Protein AF-0000000067881157 (afdb_homodimer)

Foldseek 3Di:
DPDLFLLVLQQVQQVVLVDQDQLRAAHDPVVLPDLQPPPPQAADADPVQAGEAEEDEDPVDDPVLVVLLVQLQLLLVAFFRYHYDHDDPDQWHEYEYQDRTAHWHAGTPTGYTYGHQNPVRQSHSLSSNQRVLRHRRDAALQQAPCNVVWKDFDVVFADPVCVSSRHHGYHDPVPDDRDQAAQRYDWQCPRGPDPPHGRMATDPDRPDTGHHNAHGAQVSSVVSCVVSVTPAAEGEAEEQKDKDWAPPPQAWHAAFDKHKYKQAYRWAKKKKFWPWAAWDDDVVQPAWWKWKFQFSHPPGHTQGHTDHHGDGDFITMHPIRIMMMITGHHRDDTHRTTMMIMHHAHEEHEAEDPWDKDWDDQALRFKYKYKYFYPPAWKKKKKWAWFWADADDPLPAWWKWKFQDRDPPGDTDDIGSHIDHIDIDIHPGGMMMIIIGGHSVDNTRGTMMIMGID/DPDLFLLVLQQVLQVVLVDQDQLRAAHDCVCQPDLQPPPPQAADADPVQAGEAEEDEDPVDDPVLVVLLVQLQLLLVAFFRYHYDHDDPDQWHEYEYQDRTAHWHAGTPTGYTYGHQNPVRQSHSLSSNQRVLRHRRDAALQQAPCNVVWKDFDVVFAPPVCVSSRHHGYHDPVPDDRDQAAQRYDWQCPRGPDPPHGRMATDPDRPDTGHHNAHGAQVSSVVSCVVSVTPAAEGEAEEQKDKDWAPPPQAWHAAFDKHKYKQAYRWAKKKKFWPWAAWDDDVVQPAWWKWKFQFSHPPGHTQGHTDHHGDGDFITMHPIRIMMMITGHHHDDTDRTTMMIMHHAHEEHEAEDPWDKDWDDQALRFKYKYKYFYPPAWKKKKKWAWAWADADDPLPAWWKWKFQDRDPPGDTDDIGSHIDHIDIDIHPGGMMMIIIGGHSVDNTRGTMMIMGID

Radius of gyration: 30.3 Å; Cα contacts (8 Å, |Δi|>4): 2337; chains: 2; bounding box: 83×86×70 Å

Nearest PDB structures (foldseek):
  3vtg-assembly1_A  TM=9.617E-01  e=2.682E-22  Oryzias latipes
  3lqb-assembly1_A  TM=9.645E-01  e=6.858E-22  Danio rerio
  3lq0-assembly1_A  TM=8.614E-01  e=5.941E-17  Astacus astacus
  4gwm-assembly1_B  TM=4.604E-01  e=3.481E-22  Homo sapiens
  4gwm-assembly1_A  TM=4.601E-01  e=3.639E-21  Homo sapiens

Organism: Xenopus laevis (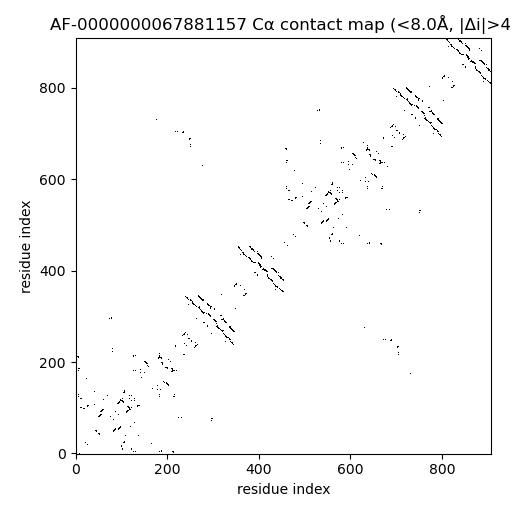NCBI:txid8355)

Structure (mmCIF, N/CA/C/O backbone):
data_AF-0000000067881157-model_v1
#
loop_
_entity.id
_entity.type
_entity.pdbx_description
1 polymer Metalloendopeptidase
#
loop_
_atom_site.group_PDB
_atom_site.id
_atom_site.type_symbol
_atom_site.label_atom_id
_atom_site.label_alt_id
_atom_site.label_comp_id
_atom_site.label_asym_id
_atom_site.label_entity_id
_atom_site.label_seq_id
_atom_site.pdbx_PDB_ins_code
_atom_site.Cartn_x
_atom_site.Cartn_y
_atom_site.Cartn_z
_atom_site.occupancy
_atom_site.B_iso_or_equiv
_atom_site.auth_seq_id
_atom_site.auth_comp_id
_atom_site.auth_asym_id
_atom_site.auth_atom_id
_atom_site.pdbx_PDB_model_num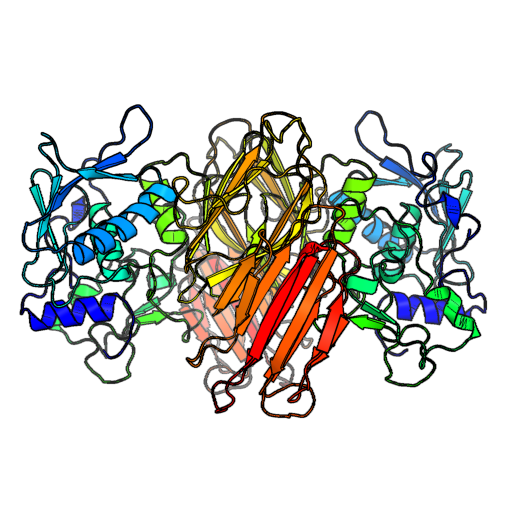
ATOM 1 N N . MET A 1 1 ? 13.344 -30.797 4.898 1 43.41 1 MET A N 1
ATOM 2 C CA . MET A 1 1 ? 12.625 -31.312 3.734 1 43.41 1 MET A CA 1
ATOM 3 C C . MET A 1 1 ? 11.117 -31.312 3.979 1 43.41 1 MET A C 1
ATOM 5 O O . MET A 1 1 ? 10.336 -31.594 3.068 1 43.41 1 MET A O 1
ATOM 9 N N . ASN A 1 2 ? 10.766 -31.031 5.242 1 45.62 2 ASN A N 1
ATOM 10 C CA . ASN A 1 2 ? 9.352 -31.078 5.621 1 45.62 2 ASN A CA 1
ATOM 11 C C . ASN A 1 2 ? 8.656 -29.75 5.363 1 45.62 2 ASN A C 1
ATOM 13 O O . ASN A 1 2 ? 7.555 -29.516 5.871 1 45.62 2 ASN A O 1
ATOM 17 N N . SER A 1 3 ? 9.336 -28.969 4.527 1 65.56 3 SER A N 1
ATOM 18 C CA . SER A 1 3 ? 8.727 -27.672 4.258 1 65.56 3 SER A CA 1
ATOM 19 C C . SER A 1 3 ? 7.609 -27.797 3.223 1 65.56 3 SER A C 1
ATOM 21 O O . SER A 1 3 ? 7.625 -28.703 2.391 1 65.56 3 SER A O 1
ATOM 23 N N . ASN A 1 4 ? 6.508 -27.156 3.471 1 80.19 4 ASN A N 1
ATOM 24 C CA . ASN A 1 4 ? 5.32 -27.234 2.629 1 80.19 4 ASN A CA 1
ATOM 25 C C . ASN A 1 4 ? 5.391 -26.266 1.451 1 80.19 4 ASN A C 1
ATOM 27 O O . ASN A 1 4 ? 4.398 -26.062 0.755 1 80.19 4 ASN A O 1
ATOM 31 N N . ASP A 1 5 ? 6.656 -25.859 1.175 1 86.25 5 ASP A N 1
ATOM 32 C CA . ASP A 1 5 ? 6.781 -25 -0.003 1 86.25 5 ASP A CA 1
ATOM 33 C C . ASP A 1 5 ? 6.781 -25.828 -1.285 1 86.25 5 ASP A C 1
ATOM 35 O O . ASP A 1 5 ? 7.059 -27.031 -1.253 1 86.25 5 ASP A O 1
ATOM 39 N N . VAL A 1 6 ? 6.52 -25.219 -2.402 1 91.94 6 VAL A N 1
ATOM 40 C CA . VAL A 1 6 ? 6.25 -25.906 -3.664 1 91.94 6 VAL A CA 1
ATOM 41 C C . VAL A 1 6 ? 7.5 -26.656 -4.121 1 91.94 6 VAL A C 1
ATOM 43 O O . VAL A 1 6 ? 7.418 -27.797 -4.562 1 91.94 6 VAL A O 1
ATOM 46 N N . PHE A 1 7 ? 8.641 -26.109 -3.994 1 92.38 7 PHE A N 1
ATOM 47 C CA . PHE A 1 7 ? 9.836 -26.766 -4.516 1 92.38 7 PHE A CA 1
ATOM 48 C C . PHE A 1 7 ? 10.195 -27.984 -3.676 1 92.38 7 PHE A C 1
ATOM 50 O O . PHE A 1 7 ? 10.656 -28.984 -4.207 1 92.38 7 PHE A O 1
ATOM 57 N N . SER A 1 8 ? 10 -27.828 -2.414 1 89.5 8 SER A N 1
ATOM 58 C CA . SER A 1 8 ? 10.234 -29 -1.569 1 89.5 8 SER A CA 1
ATOM 59 C C . SER A 1 8 ? 9.359 -30.172 -1.996 1 89.5 8 SER A C 1
ATOM 61 O O . SER A 1 8 ? 9.805 -31.328 -1.987 1 89.5 8 SER A O 1
ATOM 63 N N . LYS A 1 9 ? 8.164 -29.906 -2.334 1 91.88 9 LYS A N 1
ATOM 64 C CA . LYS A 1 9 ? 7.266 -30.938 -2.822 1 91.88 9 LYS A CA 1
ATOM 65 C C . LYS A 1 9 ? 7.77 -31.531 -4.137 1 91.88 9 LYS A C 1
ATOM 67 O O . LYS A 1 9 ? 7.758 -32.75 -4.32 1 91.88 9 LYS A O 1
ATOM 72 N N . ILE A 1 10 ? 8.18 -30.688 -4.996 1 93.88 10 ILE A N 1
ATOM 73 C CA . ILE A 1 10 ? 8.695 -31.094 -6.297 1 93.88 10 ILE A CA 1
ATOM 74 C C . ILE A 1 10 ? 9.945 -31.953 -6.105 1 93.88 10 ILE A C 1
ATOM 76 O O . ILE A 1 10 ? 10.078 -33.031 -6.723 1 93.88 10 ILE A O 1
ATOM 80 N N . LEU A 1 11 ? 10.812 -31.469 -5.273 1 91.25 11 LEU A N 1
ATOM 81 C CA . LEU A 1 11 ? 12.055 -32.188 -5.012 1 91.25 11 LEU A CA 1
ATOM 82 C C . LEU A 1 11 ? 11.773 -33.562 -4.461 1 91.25 11 LEU A C 1
ATOM 84 O O . LEU A 1 11 ? 12.406 -34.562 -4.875 1 91.25 11 LEU A O 1
ATOM 88 N N . ARG A 1 12 ? 10.859 -33.656 -3.568 1 89.81 12 ARG A N 1
ATOM 89 C CA . ARG A 1 12 ? 10.484 -34.969 -3.01 1 89.81 12 ARG A CA 1
ATOM 90 C C . ARG A 1 12 ? 9.938 -35.875 -4.094 1 89.81 12 ARG A C 1
ATOM 92 O O . ARG A 1 12 ? 10.312 -37.062 -4.164 1 89.81 12 ARG A O 1
ATOM 99 N N . ALA A 1 13 ? 9.055 -35.344 -4.859 1 91.62 13 ALA A N 1
ATOM 100 C CA . ALA A 1 13 ? 8.461 -36.125 -5.945 1 91.62 13 ALA A CA 1
ATOM 101 C C . ALA A 1 13 ? 9.539 -36.625 -6.902 1 91.62 13 ALA A C 1
ATOM 103 O O . ALA A 1 13 ? 9.5 -37.781 -7.336 1 91.62 13 ALA A O 1
ATOM 104 N N . ASN A 1 14 ? 10.484 -35.781 -7.227 1 92.12 14 ASN A N 1
ATOM 105 C CA . ASN A 1 14 ? 11.492 -36.125 -8.219 1 92.12 14 ASN A CA 1
ATOM 106 C C . ASN A 1 14 ? 12.555 -37.031 -7.641 1 92.12 14 ASN A C 1
ATOM 108 O O . ASN A 1 14 ? 13.133 -37.844 -8.359 1 92.12 14 ASN A O 1
ATOM 112 N N . LEU A 1 15 ? 12.82 -36.938 -6.414 1 86.19 15 LEU A N 1
ATOM 113 C CA . LEU A 1 15 ? 13.734 -37.875 -5.766 1 86.19 15 LEU A CA 1
ATOM 114 C C . LEU A 1 15 ? 13.133 -39.25 -5.719 1 86.19 15 LEU A C 1
ATOM 116 O O . LEU A 1 15 ? 13.836 -40.25 -5.934 1 86.19 15 LEU A O 1
ATOM 120 N N . GLU A 1 16 ? 11.938 -39.344 -5.449 1 84.88 16 GLU A N 1
ATOM 121 C CA . GLU A 1 16 ? 11.242 -40.625 -5.375 1 84.88 16 GLU A CA 1
ATOM 122 C C . GLU A 1 16 ? 11.156 -41.281 -6.746 1 84.88 16 GLU A C 1
ATOM 124 O O . GLU A 1 16 ? 11.156 -42.5 -6.852 1 84.88 16 GLU A O 1
ATOM 129 N N . SER A 1 17 ? 11.164 -40.5 -7.719 1 82 17 SER A N 1
ATOM 130 C CA . SER A 1 17 ? 11.047 -41.031 -9.078 1 82 17 SER A CA 1
ATOM 131 C C . SER A 1 17 ? 12.414 -41.406 -9.625 1 82 17 SER A C 1
ATOM 133 O O . SER A 1 17 ? 12.508 -42.062 -10.672 1 82 17 SER A O 1
ATOM 135 N N . GLY A 1 18 ? 13.484 -41.094 -8.875 1 75.62 18 GLY A N 1
ATOM 136 C CA . GLY A 1 18 ? 14.836 -41.531 -9.18 1 75.62 18 GLY A CA 1
ATOM 137 C C . GLY A 1 18 ? 15.523 -40.688 -10.227 1 75.62 18 GLY A C 1
ATOM 138 O O . GLY A 1 18 ? 16.594 -41.031 -10.719 1 75.62 18 GLY A O 1
ATOM 139 N N . GLU A 1 19 ? 14.992 -39.625 -10.727 1 70.75 19 GLU A N 1
ATOM 140 C CA . GLU A 1 19 ? 15.617 -38.781 -11.734 1 70.75 19 GLU A CA 1
ATOM 141 C C . GLU A 1 19 ? 15.773 -37.344 -11.234 1 70.75 19 GLU A C 1
ATOM 143 O O . GLU A 1 19 ? 14.789 -36.625 -11.094 1 70.75 19 GLU A O 1
ATOM 148 N N . LEU A 1 20 ? 16.969 -37.062 -10.766 1 70.38 20 LEU A N 1
ATOM 149 C CA . LEU A 1 20 ? 17.219 -35.656 -10.391 1 70.38 20 LEU A CA 1
ATOM 150 C C . LEU A 1 20 ? 17.75 -34.875 -11.578 1 70.38 20 LEU A C 1
ATOM 152 O O . LEU A 1 20 ? 18.828 -35.156 -12.094 1 70.38 20 LEU A O 1
ATOM 156 N N . ARG A 1 21 ? 17 -34 -11.969 1 83.56 21 ARG A N 1
ATOM 157 C CA . ARG A 1 21 ? 17.297 -33.188 -13.133 1 83.56 21 ARG A CA 1
ATOM 158 C C . ARG A 1 21 ? 18.062 -31.922 -12.742 1 83.56 21 ARG A C 1
ATOM 160 O O . ARG A 1 21 ? 18.328 -31.703 -11.555 1 83.56 21 ARG A O 1
ATOM 167 N N . TYR A 1 22 ? 18.391 -31.188 -13.789 1 85.06 22 TYR A N 1
ATOM 168 C CA . TYR A 1 22 ? 19.094 -29.938 -13.555 1 85.06 22 TYR A CA 1
ATOM 169 C C . TYR A 1 22 ? 18.281 -29.031 -12.633 1 85.06 22 TYR A C 1
ATOM 171 O O . TYR A 1 22 ? 17.078 -28.828 -12.836 1 85.06 22 TYR A O 1
ATOM 179 N N . GLN A 1 23 ? 18.891 -28.578 -11.594 1 89.19 23 GLN A N 1
ATOM 180 C CA . GLN A 1 23 ? 18.297 -27.719 -10.578 1 89.19 23 GLN A CA 1
ATOM 181 C C . GLN A 1 23 ? 17.031 -28.344 -9.992 1 89.19 23 GLN A C 1
ATOM 183 O O . GLN A 1 23 ? 16.125 -27.641 -9.531 1 89.19 23 GLN A O 1
ATOM 188 N N . GLY A 1 24 ? 16.938 -29.641 -10.125 1 89 24 GLY A N 1
ATOM 189 C CA . GLY A 1 24 ? 15.906 -30.406 -9.43 1 89 24 GLY A CA 1
ATOM 190 C C . GLY A 1 24 ? 14.703 -30.719 -10.297 1 89 24 GLY A C 1
ATOM 191 O O . GLY A 1 24 ? 14 -31.703 -10.07 1 89 24 GLY A O 1
ATOM 192 N N . ASP A 1 25 ? 14.406 -29.797 -11.336 1 92.94 25 ASP A N 1
ATOM 193 C CA . ASP A 1 25 ? 13.164 -30.047 -12.07 1 92.94 25 ASP A CA 1
ATOM 194 C C . ASP A 1 25 ? 13.242 -29.484 -13.484 1 92.94 25 ASP A C 1
ATOM 196 O O . ASP A 1 25 ? 12.219 -29.328 -14.148 1 92.94 25 ASP A O 1
ATOM 200 N N . ILE A 1 26 ? 14.43 -29.188 -13.984 1 90.56 26 ILE A N 1
ATOM 201 C CA . ILE A 1 26 ? 14.562 -28.609 -15.32 1 90.56 26 ILE A CA 1
ATOM 202 C C . ILE A 1 26 ? 15.102 -29.672 -16.281 1 90.56 26 ILE A C 1
ATOM 204 O O . ILE A 1 26 ? 16.141 -30.266 -16.031 1 90.56 26 ILE A O 1
ATOM 208 N N . GLU A 1 27 ? 14.461 -30.031 -17.344 1 82.44 27 GLU A N 1
ATOM 209 C CA . GLU A 1 27 ? 14.82 -31.078 -18.297 1 82.44 27 GLU A CA 1
ATOM 210 C C . GLU A 1 27 ? 15.977 -30.656 -19.188 1 82.44 27 GLU A C 1
ATOM 212 O O . GLU A 1 27 ? 16.922 -31.422 -19.406 1 82.44 27 GLU A O 1
ATOM 217 N N . ASN A 1 28 ? 15.969 -29.672 -20.078 1 63.19 28 ASN A N 1
ATOM 218 C CA . ASN A 1 28 ? 16.922 -29.328 -21.125 1 63.19 28 ASN A CA 1
ATOM 219 C C . ASN A 1 28 ? 18 -28.375 -20.609 1 63.19 28 ASN A C 1
ATOM 221 O O . ASN A 1 28 ? 17.688 -27.266 -20.188 1 63.19 28 ASN A O 1
ATOM 225 N N . VAL A 1 29 ? 19.047 -28.922 -19.922 1 54.75 29 VAL A N 1
ATOM 226 C CA . VAL A 1 29 ? 20.188 -28.172 -19.391 1 54.75 29 VAL A CA 1
ATOM 227 C C . VAL A 1 29 ? 20.953 -27.531 -20.547 1 54.75 29 VAL A C 1
ATOM 229 O O . VAL A 1 29 ? 21.984 -26.891 -20.344 1 54.75 29 VAL A O 1
ATOM 232 N N . ARG A 1 30 ? 20.906 -27.938 -21.719 1 48.09 30 ARG A N 1
ATOM 233 C CA . ARG A 1 30 ? 21.922 -27.344 -22.578 1 48.09 30 ARG A CA 1
ATOM 234 C C . ARG A 1 30 ? 21.859 -25.828 -22.531 1 48.09 30 ARG A C 1
ATOM 236 O O . ARG A 1 30 ? 22.609 -25.156 -23.234 1 48.09 30 ARG A O 1
ATOM 243 N N . MET A 1 31 ? 20.875 -25.391 -22.016 1 41.53 31 MET A N 1
ATOM 244 C CA . MET A 1 31 ? 20.734 -23.938 -22.156 1 41.53 31 MET A CA 1
ATOM 245 C C . MET A 1 31 ? 21.531 -23.219 -21.062 1 41.53 31 MET A C 1
ATOM 247 O O . MET A 1 31 ? 21.031 -22.281 -20.453 1 41.53 31 MET A O 1
ATOM 251 N N . LYS A 1 32 ? 22.406 -23.891 -20.516 1 46.62 32 LYS A N 1
ATOM 252 C CA . LYS A 1 32 ? 23.234 -23.031 -19.672 1 46.62 32 LYS A CA 1
ATOM 253 C C . LYS A 1 32 ? 23.312 -21.625 -20.234 1 46.62 32 LYS A C 1
ATOM 255 O O . LYS A 1 32 ? 23.219 -20.641 -19.484 1 46.62 32 LYS A O 1
ATOM 260 N N . ASP A 1 33 ? 23.922 -21.547 -21.297 1 44.66 33 ASP A N 1
ATOM 261 C CA . ASP A 1 33 ? 24.312 -20.281 -21.906 1 44.66 33 ASP A CA 1
ATOM 262 C C . ASP A 1 33 ? 23.109 -19.609 -22.578 1 44.66 33 ASP A C 1
ATOM 264 O O . ASP A 1 33 ? 23.172 -18.438 -22.953 1 44.66 33 ASP A O 1
ATOM 268 N N . ARG A 1 34 ? 22.156 -20.359 -23.156 1 41.03 34 ARG A N 1
ATOM 269 C CA . ARG A 1 34 ? 21.281 -19.812 -24.188 1 41.03 34 ARG A CA 1
ATOM 270 C C . ARG A 1 34 ? 19.938 -19.375 -23.578 1 41.03 34 ARG A C 1
ATOM 272 O O . ARG A 1 34 ? 19.109 -18.781 -24.281 1 41.03 34 ARG A O 1
ATOM 279 N N . ALA A 1 35 ? 19.469 -20.156 -22.719 1 41.84 35 ALA A N 1
ATOM 280 C CA . ALA A 1 35 ? 18.062 -19.953 -22.438 1 41.84 35 ALA A CA 1
ATOM 281 C C . ALA A 1 35 ? 17.75 -18.5 -22.141 1 41.84 35 ALA A C 1
ATOM 283 O O . ALA A 1 35 ? 16.719 -17.969 -22.594 1 41.84 35 ALA A O 1
ATOM 284 N N . PHE A 1 36 ? 18.469 -17.984 -21.109 1 46.53 36 PHE A N 1
ATOM 285 C CA . PHE A 1 36 ? 18.078 -16.609 -20.766 1 46.53 36 PHE A CA 1
ATOM 286 C C . PHE A 1 36 ? 18.5 -15.641 -21.859 1 46.53 36 PHE A C 1
ATOM 288 O O . PHE A 1 36 ? 17.938 -14.539 -21.969 1 46.53 36 PHE A O 1
ATOM 295 N N . THR A 1 37 ? 19.594 -16.172 -22.609 1 45.94 37 THR A N 1
ATOM 296 C CA . THR A 1 37 ? 20.016 -15.266 -23.672 1 45.94 37 THR A CA 1
ATOM 297 C C . THR A 1 37 ? 19.422 -15.68 -25.016 1 45.94 37 THR 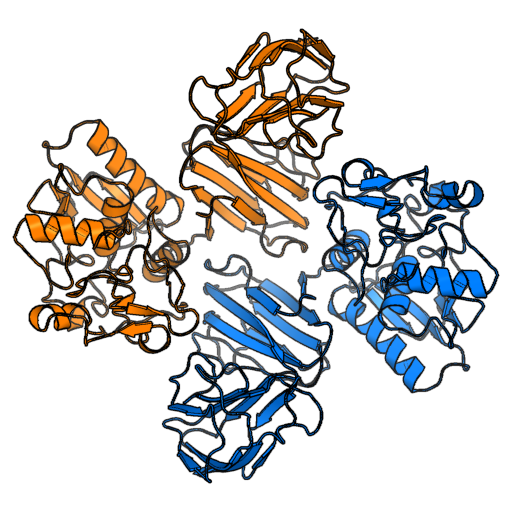A C 1
ATOM 299 O O . THR A 1 37 ? 19.844 -15.195 -26.062 1 45.94 37 THR A O 1
ATOM 302 N N . CYS A 1 38 ? 18.641 -16.734 -25 1 54.47 38 CYS A N 1
ATOM 303 C CA . CYS A 1 38 ? 18.172 -17.156 -26.312 1 54.47 38 CYS A CA 1
ATOM 304 C C . CYS A 1 38 ? 17.156 -16.156 -26.859 1 54.47 38 CYS A C 1
ATOM 306 O O . CYS A 1 38 ? 16.141 -15.883 -26.219 1 54.47 38 CYS A O 1
ATOM 308 N N . GLN A 1 39 ? 17.484 -15.32 -27.703 1 54.25 39 GLN A N 1
ATOM 309 C CA . GLN A 1 39 ? 16.609 -14.359 -28.359 1 54.25 39 GLN A CA 1
ATOM 310 C C . GLN A 1 39 ? 15.383 -15.047 -28.953 1 54.25 39 GLN A C 1
ATOM 312 O O . GLN A 1 39 ? 14.289 -14.469 -29 1 54.25 39 GLN A O 1
ATOM 317 N N . ASN A 1 40 ? 15.477 -16.469 -29.297 1 66.38 40 ASN A N 1
ATOM 318 C CA . ASN A 1 40 ? 14.375 -17.109 -30 1 66.38 40 ASN A CA 1
ATOM 319 C C . ASN A 1 40 ? 13.758 -18.234 -29.156 1 66.38 40 ASN A C 1
ATOM 321 O O . ASN A 1 40 ? 13.156 -19.156 -29.703 1 66.38 40 ASN A O 1
ATOM 325 N N . CYS A 1 41 ? 13.883 -18.094 -27.875 1 84.5 41 CYS A N 1
ATOM 326 C CA . CYS A 1 41 ? 13.398 -19.203 -27.078 1 84.5 41 CYS A CA 1
ATOM 327 C C . CYS A 1 41 ? 12.156 -18.812 -26.281 1 84.5 41 CYS A C 1
ATOM 329 O O . CYS A 1 41 ? 11.789 -19.5 -25.328 1 84.5 41 CYS A O 1
ATOM 331 N N . LEU A 1 42 ? 11.547 -17.781 -26.672 1 91.69 42 LEU A N 1
ATOM 332 C CA . LEU A 1 42 ? 10.281 -17.391 -26.062 1 91.69 42 LEU A CA 1
ATOM 333 C C . LEU A 1 42 ? 9.109 -17.703 -26.984 1 91.69 42 LEU A C 1
ATOM 335 O O . LEU A 1 42 ? 9.289 -17.828 -28.188 1 91.69 42 LEU A O 1
ATOM 339 N N . TRP A 1 43 ? 8.031 -17.922 -26.406 1 95 43 TRP A N 1
ATOM 340 C CA . TRP A 1 43 ? 6.812 -18.109 -27.188 1 95 43 TRP A CA 1
ATOM 341 C C . TRP A 1 43 ? 6.43 -16.828 -27.906 1 95 43 TRP A C 1
ATOM 343 O O . TRP A 1 43 ? 6.582 -15.727 -27.359 1 95 43 TRP A O 1
ATOM 353 N N . SER A 1 44 ? 5.977 -16.938 -29.062 1 91.12 44 SER A N 1
ATOM 354 C CA . SER A 1 44 ? 5.738 -15.773 -29.906 1 91.12 44 SER A CA 1
ATOM 355 C C . SER A 1 44 ? 4.441 -15.062 -29.531 1 91.12 44 SER A C 1
ATOM 357 O O . SER A 1 44 ? 3.453 -15.719 -29.188 1 91.12 44 SER A O 1
ATOM 359 N N . LYS A 1 45 ? 4.488 -13.859 -29.609 1 91 45 LYS A N 1
ATOM 360 C CA . LYS A 1 45 ? 3.309 -13.023 -29.391 1 91 45 LYS A CA 1
ATOM 361 C C . LYS A 1 45 ? 2.529 -12.812 -30.688 1 91 45 LYS A C 1
ATOM 363 O O . LYS A 1 45 ? 3.113 -12.492 -31.719 1 91 45 LYS A O 1
ATOM 368 N N . SER A 1 46 ? 1.295 -12.945 -30.609 1 91.62 46 SER A N 1
ATOM 369 C CA . SER A 1 46 ? 0.44 -12.773 -31.781 1 91.62 46 SER A CA 1
ATOM 370 C C . SER A 1 46 ? 0.218 -11.297 -32.094 1 91.62 46 SER A C 1
ATOM 372 O O . SER A 1 46 ? 0.627 -10.43 -31.328 1 91.62 46 SER A O 1
ATOM 374 N N . GLN A 1 47 ? -0.461 -11.047 -33.25 1 90.25 47 GLN A N 1
ATOM 375 C CA . GLN A 1 47 ? -0.733 -9.68 -33.688 1 90.25 47 GLN A CA 1
ATOM 376 C C . GLN A 1 47 ? -1.706 -8.984 -32.719 1 90.25 47 GLN A C 1
ATOM 378 O O . GLN A 1 47 ? -1.653 -7.766 -32.562 1 90.25 47 GLN A O 1
ATOM 383 N N . ASN A 1 48 ? -2.492 -9.789 -32.094 1 92.25 48 ASN A N 1
ATOM 384 C CA . ASN A 1 48 ? -3.479 -9.211 -31.188 1 92.25 48 ASN A CA 1
ATOM 385 C C . ASN A 1 48 ? -2.898 -9 -29.797 1 92.25 48 ASN A C 1
ATOM 387 O O . ASN A 1 48 ? -3.619 -8.617 -28.875 1 92.25 48 ASN A O 1
ATOM 391 N N . GLY A 1 49 ? -1.642 -9.297 -29.594 1 94.69 49 GLY A N 1
ATOM 392 C CA . GLY A 1 49 ? -0.954 -9 -28.344 1 94.69 49 GLY A CA 1
ATOM 393 C C . GLY A 1 49 ? -0.963 -10.164 -27.375 1 94.69 49 GLY A C 1
ATOM 394 O O . GLY A 1 49 ? -0.482 -10.047 -26.25 1 94.69 49 GLY A O 1
ATOM 395 N N . THR A 1 50 ? -1.501 -11.328 -27.797 1 96.56 50 THR A N 1
ATOM 396 C CA . THR A 1 50 ? -1.548 -12.5 -26.922 1 96.56 50 THR A CA 1
ATOM 397 C C . THR A 1 50 ? -0.406 -13.461 -27.25 1 96.56 50 THR A C 1
ATOM 399 O O . THR A 1 50 ? 0.044 -13.531 -28.391 1 96.56 50 THR A O 1
ATOM 402 N N . VAL A 1 51 ? 0.072 -14.094 -26.234 1 97.44 51 VAL A N 1
ATOM 403 C CA . VAL A 1 51 ? 1.066 -15.148 -26.359 1 97.44 51 VAL A CA 1
ATOM 404 C C . VAL A 1 51 ? 0.396 -16.516 -26.188 1 97.44 51 VAL A C 1
ATOM 406 O O . VAL A 1 51 ? -0.021 -16.859 -25.078 1 97.44 51 VAL A O 1
ATOM 409 N N . LEU A 1 52 ? 0.349 -17.234 -27.297 1 97.31 52 LEU A N 1
ATOM 410 C CA . LEU A 1 52 ? -0.323 -18.531 -27.25 1 97.31 52 LEU A CA 1
ATOM 411 C C . LEU A 1 52 ? 0.673 -19.656 -26.969 1 97.31 52 LEU A C 1
ATOM 413 O O . LEU A 1 52 ? 1.736 -19.719 -27.594 1 97.31 52 LEU A O 1
ATOM 417 N N . VAL A 1 53 ? 0.369 -20.453 -25.984 1 98.06 53 VAL A N 1
ATOM 418 C CA . VAL A 1 53 ? 1.139 -21.656 -25.688 1 98.06 53 VAL A CA 1
ATOM 419 C C . VAL A 1 53 ? 0.272 -22.891 -25.891 1 98.06 53 VAL A C 1
ATOM 421 O O . VAL A 1 53 ? -0.483 -23.297 -25 1 98.06 53 VAL A O 1
ATOM 424 N N . PRO A 1 54 ? 0.441 -23.516 -27.078 1 98.19 54 PRO A N 1
ATOM 425 C CA . PRO A 1 54 ? -0.362 -24.703 -27.344 1 98.19 54 PRO A CA 1
ATOM 426 C C . PRO A 1 54 ? -0.003 -25.875 -26.422 1 98.19 54 PRO A C 1
ATOM 428 O O . PRO A 1 54 ? 1.174 -26.094 -26.125 1 98.19 54 PRO A O 1
ATOM 431 N N . TYR A 1 55 ? -1.057 -26.609 -25.984 1 98.31 55 TYR A N 1
ATOM 432 C CA . TYR A 1 55 ? -0.764 -27.75 -25.141 1 98.31 55 TYR A CA 1
ATOM 433 C C . TYR A 1 55 ? -1.606 -28.969 -25.531 1 98.31 55 TYR A C 1
ATOM 435 O O . TYR A 1 55 ? -2.674 -28.812 -26.141 1 98.31 55 TYR A O 1
ATOM 443 N N . GLU A 1 56 ? -1.063 -30.125 -25.297 1 98 56 GLU A N 1
ATOM 444 C CA . GLU A 1 56 ? -1.761 -31.406 -25.391 1 98 56 GLU A CA 1
ATOM 445 C C . GLU A 1 56 ? -1.767 -32.125 -24.047 1 98 56 GLU A C 1
ATOM 447 O O . GLU A 1 56 ? -0.75 -32.156 -23.344 1 98 56 GLU A O 1
ATOM 452 N N . LEU A 1 57 ? -2.949 -32.656 -23.672 1 97.38 57 LEU A N 1
ATOM 453 C CA . LEU A 1 57 ? -3.068 -33.375 -22.406 1 97.38 57 LEU A CA 1
ATOM 454 C C . LEU A 1 57 ? -3.152 -34.875 -22.641 1 97.38 57 LEU A C 1
ATOM 456 O O . LEU A 1 57 ? -3.865 -35.312 -23.547 1 97.38 57 LEU A O 1
ATOM 460 N N . SER A 1 58 ? -2.42 -35.531 -21.844 1 95.94 58 SER A N 1
ATOM 461 C CA . SER A 1 58 ? -2.479 -37 -21.906 1 95.94 58 SER A CA 1
ATOM 462 C C . SER A 1 58 ? -3.844 -37.5 -21.469 1 95.94 58 SER A C 1
ATOM 464 O O . SER A 1 58 ? -4.496 -36.906 -20.609 1 95.94 58 SER A O 1
ATOM 466 N N . GLU A 1 59 ? -4.242 -38.688 -21.922 1 94.44 59 GLU A N 1
ATOM 467 C CA . GLU A 1 59 ? -5.516 -39.281 -21.578 1 94.44 59 GLU A CA 1
ATOM 468 C C . GLU A 1 59 ? -5.48 -39.875 -20.156 1 94.44 59 GLU A C 1
ATOM 470 O O . GLU A 1 59 ? -6.52 -40.219 -19.609 1 94.44 59 GLU A O 1
ATOM 475 N N . ASP A 1 60 ? -4.383 -39.844 -19.594 1 93.19 60 ASP A N 1
ATOM 476 C CA . ASP A 1 60 ? -4.219 -40.406 -18.234 1 93.19 60 ASP A CA 1
ATOM 477 C C . ASP A 1 60 ? -4.965 -39.531 -17.219 1 93.19 60 ASP A C 1
ATOM 479 O O . ASP A 1 60 ? -5.285 -40.031 -16.125 1 93.19 60 ASP A O 1
ATOM 483 N N . TYR A 1 61 ? -5.172 -38.344 -17.453 1 96.81 61 TYR A N 1
ATOM 484 C CA . TYR A 1 61 ? -5.766 -37.406 -16.5 1 96.81 61 TYR A CA 1
ATOM 485 C C . TYR A 1 61 ? -7.285 -37.531 -16.5 1 96.81 61 TYR A C 1
ATOM 487 O O . TYR A 1 61 ? -7.906 -37.594 -17.562 1 96.81 61 TYR A O 1
ATOM 495 N N . ASN A 1 62 ? -7.848 -37.594 -15.352 1 96.25 62 ASN A N 1
ATOM 496 C CA . ASN A 1 62 ? -9.305 -37.594 -15.25 1 96.25 62 ASN A CA 1
ATOM 497 C C . ASN A 1 62 ? -9.875 -36.188 -15.258 1 96.25 62 ASN A C 1
ATOM 499 O O . ASN A 1 62 ? -9.133 -35.188 -15.391 1 96.25 62 ASN A O 1
ATOM 503 N N . GLU A 1 63 ? -11.164 -36.062 -15.086 1 95.56 63 GLU A N 1
ATOM 504 C CA . GLU A 1 63 ? -11.852 -34.781 -15.211 1 95.56 63 GLU A CA 1
ATOM 505 C C . GLU A 1 63 ? -11.383 -33.812 -14.133 1 95.56 63 GLU A C 1
ATOM 507 O O . GLU A 1 63 ? -11.172 -32.625 -14.414 1 95.56 63 GLU A O 1
ATOM 512 N N . SER A 1 64 ? -11.258 -34.25 -12.945 1 95.62 64 SER A N 1
ATOM 513 C CA . SER A 1 64 ? -10.82 -33.406 -11.844 1 95.62 64 SER A CA 1
ATOM 514 C C . SER A 1 64 ? -9.398 -32.906 -12.07 1 95.62 64 SER A C 1
ATOM 516 O O . SER A 1 64 ? -9.078 -31.75 -11.727 1 95.62 64 SER A O 1
ATOM 518 N N . ASP A 1 65 ? -8.547 -33.781 -12.641 1 96.56 65 ASP A N 1
ATOM 519 C CA . ASP A 1 65 ? -7.184 -33.406 -12.977 1 96.56 65 ASP A CA 1
ATOM 520 C C . ASP A 1 65 ? -7.168 -32.281 -14.008 1 96.56 65 ASP A C 1
ATOM 522 O O . ASP A 1 65 ? -6.426 -31.297 -13.867 1 96.56 65 ASP A O 1
ATOM 526 N N . ILE A 1 66 ? -7.988 -32.5 -14.953 1 96.88 66 ILE A N 1
ATOM 527 C CA . ILE A 1 66 ? -8.055 -31.531 -16.047 1 96.88 66 ILE A CA 1
ATOM 528 C C . ILE A 1 66 ? -8.547 -30.188 -15.539 1 96.88 66 ILE A C 1
ATOM 530 O O . ILE A 1 66 ? -8.047 -29.141 -15.945 1 96.88 66 ILE A O 1
ATOM 534 N N . GLU A 1 67 ? -9.492 -30.188 -14.688 1 95.06 67 GLU A N 1
ATOM 535 C CA . GLU A 1 67 ? -10.008 -28.969 -14.086 1 95.06 67 GLU A CA 1
ATOM 536 C C . GLU A 1 67 ? -8.914 -28.234 -13.305 1 95.06 67 GLU A C 1
ATOM 538 O O . GLU A 1 67 ? -8.805 -27.016 -13.383 1 95.06 67 GLU A O 1
ATOM 543 N N . LEU A 1 68 ? -8.195 -28.953 -12.562 1 95.81 68 LEU A N 1
ATOM 544 C CA . LEU A 1 68 ? -7.109 -28.391 -11.766 1 95.81 68 LEU A CA 1
ATOM 545 C C . LEU A 1 68 ? -6.066 -27.734 -12.664 1 95.81 68 LEU A C 1
ATOM 547 O O . LEU A 1 68 ? -5.594 -26.641 -12.359 1 95.81 68 LEU A O 1
ATOM 551 N N . ILE A 1 69 ? -5.691 -28.391 -13.734 1 97.5 69 ILE A N 1
ATOM 552 C CA . ILE A 1 69 ? -4.723 -27.859 -14.688 1 97.5 69 ILE A CA 1
ATOM 553 C C . ILE A 1 69 ? -5.285 -26.609 -15.352 1 97.5 69 ILE A C 1
ATOM 555 O O . ILE A 1 69 ? -4.582 -25.609 -15.492 1 97.5 69 ILE A O 1
ATOM 559 N N . SER A 1 70 ? -6.531 -26.656 -15.664 1 96 70 SER A N 1
ATOM 560 C CA . SER A 1 70 ? -7.199 -25.516 -16.281 1 96 70 SER A CA 1
ATOM 561 C C . SER A 1 70 ? -7.227 -24.312 -15.344 1 96 70 SER A C 1
ATOM 563 O O . SER A 1 70 ? -7.012 -23.172 -15.766 1 96 70 SER A O 1
ATOM 565 N N . ASP A 1 71 ? -7.508 -24.547 -14.117 1 93.88 71 ASP A N 1
ATOM 566 C CA . ASP A 1 71 ? -7.531 -23.469 -13.117 1 93.88 71 ASP A CA 1
ATOM 567 C C . ASP A 1 71 ? -6.16 -22.812 -13 1 93.88 71 ASP A C 1
ATOM 569 O O . ASP A 1 71 ? -6.062 -21.594 -12.875 1 93.88 71 ASP A O 1
ATOM 573 N N . ALA A 1 72 ? -5.168 -23.609 -13.008 1 96.94 72 ALA A N 1
ATOM 574 C CA . ALA A 1 72 ? -3.807 -23.094 -12.914 1 96.94 72 ALA A CA 1
ATOM 575 C C . ALA A 1 72 ? -3.484 -22.203 -14.117 1 96.94 72 ALA A C 1
ATOM 577 O O . ALA A 1 72 ? -2.861 -21.156 -13.969 1 96.94 72 ALA A O 1
ATOM 578 N N . MET A 1 73 ? -3.959 -22.625 -15.281 1 98 73 MET A N 1
ATOM 579 C CA . MET A 1 73 ? -3.713 -21.875 -16.516 1 98 73 MET A CA 1
ATOM 580 C C . MET A 1 73 ? -4.492 -20.562 -16.531 1 98 73 MET A C 1
ATOM 582 O O . MET A 1 73 ? -4.023 -19.562 -17.078 1 98 73 MET A O 1
ATOM 586 N N . LEU A 1 74 ? -5.629 -20.594 -15.898 1 96.94 74 LEU A N 1
ATOM 587 C CA . LEU A 1 74 ? -6.551 -19.469 -15.938 1 96.94 74 LEU A CA 1
ATOM 588 C C . LEU A 1 74 ? -5.934 -18.234 -15.273 1 96.94 74 LEU A C 1
ATOM 590 O O . LEU A 1 74 ? -6.137 -17.109 -15.734 1 96.94 74 LEU A O 1
ATOM 594 N N . GLU A 1 75 ? -5.215 -18.344 -14.211 1 96.44 75 GLU A N 1
ATOM 595 C CA . GLU A 1 75 ? -4.609 -17.203 -13.523 1 96.44 75 GLU A CA 1
ATOM 596 C C . GLU A 1 75 ? -3.609 -16.484 -14.43 1 96.44 75 GLU A C 1
ATOM 598 O O . GLU A 1 75 ? -3.514 -15.258 -14.398 1 96.44 75 GLU A O 1
ATOM 603 N N . PHE A 1 76 ? -2.844 -17.312 -15.211 1 98.19 76 PHE A N 1
ATOM 604 C CA . PHE A 1 76 ? -1.951 -16.688 -16.188 1 98.19 76 PHE A CA 1
ATOM 605 C C . PHE A 1 76 ? -2.736 -15.828 -17.156 1 98.19 76 PHE A C 1
ATOM 607 O O . PHE A 1 76 ? -2.344 -14.695 -17.453 1 98.19 76 PHE A O 1
ATOM 614 N N . ALA A 1 77 ? -3.801 -16.391 -17.609 1 97.94 77 ALA A N 1
ATOM 615 C CA . ALA A 1 77 ? -4.605 -15.719 -18.625 1 97.94 77 ALA A CA 1
ATOM 616 C C . ALA A 1 77 ? -5.23 -14.445 -18.062 1 97.94 77 ALA A C 1
ATOM 618 O O . ALA A 1 77 ? -5.363 -13.445 -18.781 1 97.94 77 ALA A O 1
ATOM 619 N N . THR A 1 78 ? -5.648 -14.484 -16.859 1 98.06 78 THR A N 1
ATOM 620 C CA . THR A 1 78 ? -6.301 -13.344 -16.219 1 98.06 78 THR A CA 1
ATOM 621 C C . THR A 1 78 ? -5.312 -12.211 -16 1 98.06 78 THR A C 1
ATOM 623 O O . THR A 1 78 ? -5.656 -11.031 -16.156 1 98.06 78 THR A O 1
ATOM 626 N N . LEU A 1 79 ? -4.09 -12.523 -15.711 1 98.19 79 LEU A N 1
ATOM 627 C CA . LEU A 1 79 ? -3.172 -11.531 -15.172 1 98.19 79 LEU A CA 1
ATOM 628 C C . LEU A 1 79 ? -2.119 -11.141 -16.203 1 98.19 79 LEU A C 1
ATOM 630 O O . LEU A 1 79 ? -1.327 -10.227 -15.984 1 98.19 79 LEU A O 1
ATOM 634 N N . SER A 1 80 ? -2.08 -11.844 -17.312 1 98 80 SER A N 1
ATOM 635 C CA . SER A 1 80 ? -1.068 -11.586 -18.344 1 98 80 SER A CA 1
ATOM 636 C C . SER A 1 80 ? -1.64 -11.758 -19.734 1 98 80 SER A C 1
ATOM 638 O O . SER A 1 80 ? -2.852 -11.914 -19.906 1 98 80 SER A O 1
ATOM 640 N N . CYS A 1 81 ? -0.764 -11.633 -20.766 1 98 81 CYS A N 1
ATOM 641 C CA . CYS A 1 81 ? -1.195 -11.812 -22.156 1 98 81 CYS A CA 1
ATOM 642 C C . CYS A 1 81 ? -0.985 -13.258 -22.609 1 98 81 CYS A C 1
ATOM 644 O O . CYS A 1 81 ? -1.199 -13.586 -23.766 1 98 81 CYS A O 1
ATOM 646 N N . VAL A 1 82 ? -0.578 -14.156 -21.688 1 98.06 82 VAL A N 1
ATOM 647 C CA . VAL A 1 82 ? -0.314 -15.562 -21.984 1 98.06 82 VAL A CA 1
ATOM 648 C C . VAL A 1 82 ? -1.624 -16.344 -21.984 1 98.06 82 VAL A C 1
ATOM 650 O O . VAL A 1 82 ? -2.465 -16.156 -21.109 1 98.06 82 VAL A O 1
ATOM 653 N N . ARG A 1 83 ? -1.798 -17.172 -23 1 98.06 83 ARG A N 1
ATOM 654 C CA . ARG A 1 83 ? -2.934 -18.094 -23.094 1 98.06 83 ARG A CA 1
ATOM 655 C C . ARG A 1 83 ? -2.471 -19.516 -23.406 1 98.06 83 ARG A C 1
ATOM 657 O O . ARG A 1 83 ? -1.872 -19.75 -24.453 1 98.06 83 ARG A O 1
ATOM 664 N N . PHE A 1 84 ? -2.719 -20.375 -22.469 1 98.25 84 PHE A N 1
ATOM 665 C CA . PHE A 1 84 ? -2.561 -21.797 -22.781 1 98.25 84 PHE A CA 1
ATOM 666 C C . PHE A 1 84 ? -3.783 -22.312 -23.531 1 98.25 84 PHE A C 1
ATOM 668 O O . PHE A 1 84 ? -4.902 -22.25 -23.016 1 98.25 84 PHE A O 1
ATOM 675 N N . VAL A 1 85 ? -3.508 -22.844 -24.703 1 97.38 85 VAL A N 1
ATOM 676 C CA . VAL A 1 85 ? -4.633 -23.234 -25.547 1 97.38 85 VAL A CA 1
ATOM 677 C C . VAL A 1 85 ? -4.441 -24.672 -26.047 1 97.38 85 VAL A C 1
ATOM 679 O O . VAL A 1 85 ? -3.311 -25.109 -26.266 1 97.38 85 VAL A O 1
ATOM 682 N N . PRO A 1 86 ? -5.531 -25.422 -26.25 1 97.19 86 PRO A N 1
ATOM 683 C CA . PRO A 1 86 ? -5.383 -26.75 -26.844 1 97.19 86 PRO A CA 1
ATOM 684 C C . PRO A 1 86 ? -4.707 -26.719 -28.219 1 97.19 86 PRO A C 1
ATOM 686 O O . PRO A 1 86 ? -5.035 -25.859 -29.047 1 97.19 86 PRO A O 1
ATOM 689 N N . ARG A 1 87 ? -3.814 -27.625 -28.406 1 97.69 87 ARG A N 1
ATOM 690 C CA . ARG A 1 87 ? -3.053 -27.688 -29.656 1 97.69 87 ARG A CA 1
ATOM 691 C C . ARG A 1 87 ? -3.955 -28.016 -30.828 1 97.69 87 ARG A C 1
ATOM 693 O O . ARG A 1 87 ? -4.82 -28.891 -30.734 1 97.69 87 ARG A O 1
ATOM 700 N N . GLN A 1 88 ? -3.775 -27.344 -31.875 1 95.88 88 GLN A N 1
ATOM 701 C CA . GLN A 1 88 ? -4.41 -27.703 -33.156 1 95.88 88 GLN A CA 1
ATOM 702 C C . GLN A 1 88 ? -3.402 -28.297 -34.125 1 95.88 88 GLN A C 1
ATOM 704 O O . GLN A 1 88 ? -3.266 -29.516 -34.219 1 95.88 88 GLN A O 1
ATOM 709 N N . ALA A 1 89 ? -2.471 -27.406 -34.688 1 96.12 89 ALA A N 1
ATOM 710 C CA . ALA A 1 89 ? -1.498 -27.891 -35.688 1 96.12 89 ALA A CA 1
ATOM 711 C C . ALA A 1 89 ? -0.114 -27.297 -35.406 1 96.12 89 ALA A C 1
ATOM 713 O O . ALA A 1 89 ? 0.82 -27.531 -36.188 1 96.12 89 ALA A O 1
ATOM 714 N N . GLU A 1 90 ? -0.006 -26.641 -34.312 1 95.81 90 GLU A N 1
ATOM 715 C CA . GLU A 1 90 ? 1.255 -25.969 -34.031 1 95.81 90 GLU A CA 1
ATOM 716 C C . GLU A 1 90 ? 2.396 -26.969 -33.906 1 95.81 90 GLU A C 1
ATOM 718 O O . GLU A 1 90 ? 2.219 -28.047 -33.312 1 95.81 90 GLU A O 1
ATOM 723 N N . THR A 1 91 ? 3.605 -26.594 -34.438 1 96.06 91 THR A N 1
ATOM 724 C CA . THR A 1 91 ? 4.785 -27.453 -34.344 1 96.06 91 THR A CA 1
ATOM 725 C C . THR A 1 91 ? 5.359 -27.438 -32.938 1 96.06 91 THR A C 1
ATOM 727 O O . THR A 1 91 ? 5.793 -28.469 -32.406 1 96.06 91 THR A O 1
ATOM 730 N N . ASP A 1 92 ? 5.41 -26.219 -32.438 1 94.81 92 ASP A N 1
ATOM 731 C CA . ASP A 1 92 ? 5.859 -26.094 -31.062 1 94.81 92 ASP A CA 1
ATOM 732 C C . ASP A 1 92 ? 4.68 -26.156 -30.078 1 94.81 92 ASP A C 1
ATOM 734 O O . ASP A 1 92 ? 3.719 -25.391 -30.219 1 94.81 92 ASP A O 1
ATOM 738 N N . TYR A 1 93 ? 4.715 -27.094 -29.172 1 97.44 93 TYR A N 1
ATOM 739 C CA . TYR A 1 93 ? 3.672 -27.219 -28.156 1 97.44 93 TYR A CA 1
ATOM 740 C C . TYR A 1 93 ? 4.18 -27.953 -26.922 1 97.44 93 TYR A C 1
ATOM 742 O O . TYR A 1 93 ? 5.246 -28.578 -26.969 1 97.44 93 TYR A O 1
ATOM 750 N N . ILE A 1 94 ? 3.461 -27.844 -25.844 1 97.88 94 ILE A N 1
ATOM 751 C CA . ILE A 1 94 ? 3.832 -28.594 -24.656 1 97.88 94 ILE A CA 1
ATOM 752 C C . ILE A 1 94 ? 2.941 -29.828 -24.516 1 97.88 94 ILE A C 1
ATOM 754 O O . ILE A 1 94 ? 1.729 -29.75 -24.734 1 97.88 94 ILE A O 1
ATOM 758 N N . ALA A 1 95 ? 3.574 -30.953 -24.312 1 98.06 95 ALA A N 1
ATOM 759 C CA . ALA A 1 95 ? 2.875 -32.188 -24.031 1 98.06 95 ALA A CA 1
ATOM 760 C C . ALA A 1 95 ? 2.818 -32.469 -22.516 1 98.06 95 ALA A C 1
ATOM 762 O O . ALA A 1 95 ? 3.82 -32.844 -21.906 1 98.06 95 ALA A O 1
ATOM 763 N N . ILE A 1 96 ? 1.654 -32.312 -21.984 1 98.38 96 ILE A N 1
ATOM 764 C CA . ILE A 1 96 ? 1.484 -32.5 -20.547 1 98.38 96 ILE A CA 1
ATOM 765 C C . ILE A 1 96 ? 1.098 -33.969 -20.266 1 98.38 96 ILE A C 1
ATOM 767 O O . ILE A 1 96 ? 0.032 -34.406 -20.688 1 98.38 96 ILE A O 1
ATOM 771 N N . ARG A 1 97 ? 2 -34.688 -19.531 1 97.44 97 ARG A N 1
ATOM 772 C CA . ARG A 1 97 ? 1.831 -36.125 -19.312 1 97.44 97 ARG A CA 1
ATOM 773 C C . ARG A 1 97 ? 2.193 -36.469 -17.875 1 97.44 97 ARG A C 1
ATOM 775 O O . ARG A 1 97 ? 2.879 -35.719 -17.188 1 97.44 97 ARG A O 1
ATOM 782 N N . SER A 1 98 ? 1.583 -37.562 -17.453 1 95.75 98 SER A N 1
ATOM 783 C CA . SER A 1 98 ? 1.971 -38.125 -16.156 1 95.75 98 SER A CA 1
ATOM 784 C C . SER A 1 98 ? 3.197 -39.031 -16.312 1 95.75 98 SER A C 1
ATOM 786 O O . SER A 1 98 ? 3.072 -40.25 -16.422 1 95.75 98 SER A O 1
ATOM 788 N N . GLU A 1 99 ? 4.34 -38.406 -16.281 1 91.62 99 GLU A N 1
ATOM 789 C CA . GLU A 1 99 ? 5.602 -39.125 -16.359 1 91.62 99 GLU A CA 1
ATOM 790 C C . GLU A 1 99 ? 6.309 -39.156 -15.008 1 91.62 99 GLU A C 1
ATOM 792 O O . GLU A 1 99 ? 5.684 -38.906 -13.977 1 91.62 99 GLU A O 1
ATOM 797 N N . ASN A 1 100 ? 7.645 -39.375 -15.086 1 88.44 100 ASN A N 1
ATOM 798 C CA . ASN A 1 100 ? 8.406 -39.625 -13.867 1 88.44 100 ASN A CA 1
ATOM 799 C C . ASN A 1 100 ? 8.766 -38.312 -13.156 1 88.44 100 ASN A C 1
ATOM 801 O O . ASN A 1 100 ? 9.898 -37.844 -13.258 1 88.44 100 ASN A O 1
ATOM 805 N N . GLY A 1 101 ? 7.73 -37.75 -12.352 1 93.5 101 GLY A N 1
ATOM 806 C CA . GLY A 1 101 ? 8.031 -36.594 -11.508 1 93.5 101 GLY A CA 1
ATOM 807 C C . GLY A 1 101 ? 7.43 -35.312 -12.023 1 93.5 101 GLY A C 1
ATOM 808 O O . GLY A 1 101 ? 6.477 -35.344 -12.805 1 93.5 101 GLY A O 1
ATOM 809 N N . CYS A 1 102 ? 7.832 -34.219 -11.5 1 96.12 102 CYS A N 1
ATOM 810 C CA . CYS A 1 102 ? 7.43 -32.844 -11.867 1 96.12 102 CYS A CA 1
ATOM 811 C C . CYS A 1 102 ? 8.578 -32.094 -12.516 1 96.12 102 CYS A C 1
ATOM 813 O O . CYS A 1 102 ? 9.57 -31.781 -11.859 1 96.12 102 CYS A O 1
ATOM 815 N N . TYR A 1 103 ? 8.516 -31.859 -13.75 1 95.19 103 TYR A N 1
ATOM 816 C CA . TYR A 1 103 ? 9.594 -31.141 -14.43 1 95.19 103 TYR A CA 1
ATOM 817 C C . TYR A 1 103 ? 9.125 -30.609 -15.781 1 95.19 103 TYR A C 1
ATOM 819 O O . TYR A 1 103 ? 8.117 -31.062 -16.312 1 95.19 103 TYR A O 1
ATOM 827 N N . SER A 1 104 ? 9.797 -29.688 -16.297 1 94.62 104 SER A N 1
ATOM 828 C CA . SER A 1 104 ? 9.531 -29.109 -17.609 1 94.62 104 SER A CA 1
ATOM 829 C C . SER A 1 104 ? 10.773 -28.453 -18.188 1 94.62 104 SER A C 1
ATOM 831 O O . SER A 1 104 ? 11.797 -28.328 -17.516 1 94.62 104 SER A O 1
ATOM 833 N N . SER A 1 105 ? 10.711 -28.156 -19.469 1 91.12 105 SER A N 1
ATOM 834 C CA . SER A 1 105 ? 11.766 -27.375 -20.109 1 91.12 105 SER A CA 1
ATOM 835 C C . SER A 1 105 ? 11.547 -25.875 -19.906 1 91.12 105 SER A C 1
ATOM 837 O O . SER A 1 105 ? 10.438 -25.438 -19.594 1 91.12 105 SER A O 1
ATOM 839 N N . VAL A 1 106 ? 12.602 -25.203 -20.078 1 91.25 106 VAL A N 1
ATOM 840 C CA . VAL A 1 106 ? 12.523 -23.75 -19.922 1 91.25 106 VAL A CA 1
ATOM 841 C C . VAL A 1 106 ? 12.297 -23.109 -21.281 1 91.25 106 VAL A C 1
ATOM 843 O O . VAL A 1 106 ? 13.016 -23.391 -22.25 1 91.25 106 VAL A O 1
ATOM 846 N N . GLY A 1 107 ? 11.289 -22.328 -21.344 1 92.12 107 GLY A N 1
ATOM 847 C CA . GLY A 1 107 ? 11.016 -21.609 -22.578 1 92.12 107 GLY A CA 1
ATOM 848 C C . GLY A 1 107 ? 10.445 -22.5 -23.672 1 92.12 107 GLY A C 1
ATOM 849 O O . GLY A 1 107 ? 9.664 -23.406 -23.391 1 92.12 107 GLY A O 1
ATOM 850 N N . ARG A 1 108 ? 10.789 -22.031 -24.922 1 93.38 108 ARG A N 1
ATOM 851 C CA . ARG A 1 108 ? 10.336 -22.734 -26.125 1 93.38 108 ARG A CA 1
ATOM 852 C C . ARG A 1 108 ? 11.523 -23.219 -26.953 1 93.38 108 ARG A C 1
ATOM 854 O O . ARG A 1 108 ? 11.93 -22.547 -27.906 1 93.38 108 ARG A O 1
ATOM 861 N N . PRO A 1 109 ? 12.016 -24.344 -26.672 1 86.19 109 PRO A N 1
ATOM 862 C CA . PRO A 1 109 ? 13.18 -24.859 -27.406 1 86.19 109 PRO A CA 1
ATOM 863 C C . PRO A 1 109 ? 12.82 -25.344 -28.812 1 86.19 109 PRO A C 1
ATOM 865 O O . PRO A 1 109 ? 13.703 -25.547 -29.641 1 86.19 109 PRO A O 1
ATOM 868 N N . GLY A 1 110 ? 11.578 -25.547 -29.109 1 87.88 110 GLY A N 1
ATOM 869 C CA . GLY A 1 110 ? 11.148 -26.047 -30.406 1 87.88 110 GLY A CA 1
ATOM 870 C C . GLY A 1 110 ? 10.594 -27.453 -30.359 1 87.88 110 GLY A C 1
ATOM 871 O O . GLY A 1 110 ? 11.062 -28.281 -29.562 1 87.88 110 GLY A O 1
ATOM 872 N N . GLY A 1 111 ? 9.594 -27.688 -31.172 1 92.75 111 GLY A N 1
ATOM 873 C CA . GLY A 1 111 ? 8.961 -29 -31.203 1 92.75 111 GLY A CA 1
ATOM 874 C C . GLY A 1 111 ? 8.133 -29.281 -29.969 1 92.75 111 GLY A C 1
ATOM 875 O O . GLY A 1 111 ? 7.859 -28.391 -29.172 1 92.75 111 GLY A O 1
ATOM 876 N N . PRO A 1 112 ? 7.672 -30.531 -29.922 1 95.06 112 PRO A N 1
ATOM 877 C CA . PRO A 1 112 ? 6.973 -30.922 -28.688 1 95.06 112 PRO A CA 1
ATOM 878 C C . PRO A 1 112 ? 7.895 -30.953 -27.469 1 95.06 112 PRO A C 1
ATOM 880 O O . PRO A 1 112 ? 9.016 -31.453 -27.562 1 95.06 112 PRO A O 1
ATOM 883 N N . GLN A 1 113 ? 7.527 -30.375 -26.469 1 93.94 113 GLN A N 1
ATOM 884 C CA . GLN A 1 113 ? 8.281 -30.438 -25.219 1 93.94 113 GLN A CA 1
ATOM 885 C C . GLN A 1 113 ? 7.422 -30.969 -24.078 1 93.94 113 GLN A C 1
ATOM 887 O O . GLN A 1 113 ? 6.234 -30.656 -24 1 93.94 113 GLN A O 1
ATOM 892 N N . LEU A 1 114 ? 8.023 -31.75 -23.281 1 94.81 114 LEU A N 1
ATOM 893 C CA . LEU A 1 114 ? 7.309 -32.469 -22.234 1 94.81 114 LEU A CA 1
ATOM 894 C C . LEU A 1 114 ? 7.18 -31.609 -20.984 1 94.81 114 LEU A C 1
ATOM 896 O O . LEU A 1 114 ? 8.133 -30.938 -20.578 1 94.81 114 LEU A O 1
ATOM 900 N N . VAL A 1 115 ? 6.016 -31.531 -20.422 1 97.12 115 VAL A N 1
ATOM 901 C CA . VAL A 1 115 ? 5.746 -31.094 -19.062 1 97.12 115 VAL A CA 1
ATOM 902 C C . VAL A 1 115 ? 5.23 -32.281 -18.234 1 97.12 115 VAL A C 1
ATOM 904 O O . VAL A 1 115 ? 4.102 -32.75 -18.438 1 97.12 115 VAL A O 1
ATOM 907 N N . SER A 1 116 ? 6.055 -32.75 -17.375 1 96.75 116 SER A N 1
ATOM 908 C CA . SER A 1 116 ? 5.68 -33.938 -16.594 1 96.75 116 SER A CA 1
ATOM 909 C C . SER A 1 116 ? 4.953 -33.531 -15.312 1 96.75 116 SER A C 1
ATOM 911 O O . SER A 1 116 ? 5.508 -32.812 -14.477 1 96.75 116 SER A O 1
ATOM 913 N N . LEU A 1 117 ? 3.734 -33.969 -15.156 1 97.5 117 LEU A N 1
ATOM 914 C CA . LEU A 1 117 ? 2.918 -33.844 -13.953 1 97.5 117 LEU A CA 1
ATOM 915 C C . LEU A 1 117 ? 2.416 -35.188 -13.469 1 97.5 117 LEU A C 1
ATOM 917 O O . LEU A 1 117 ? 1.282 -35.562 -13.758 1 97.5 117 LEU A O 1
ATOM 921 N N . LEU A 1 118 ? 3.312 -35.812 -12.727 1 95.81 118 LEU A N 1
ATOM 922 C CA . LEU A 1 118 ? 2.965 -37.125 -12.211 1 95.81 118 LEU A CA 1
ATOM 923 C C . LEU A 1 118 ? 1.688 -37.062 -11.375 1 95.81 118 LEU A C 1
ATOM 925 O O . LEU A 1 118 ? 1.604 -36.281 -10.422 1 95.81 118 LEU A O 1
ATOM 929 N N . LYS A 1 119 ? 0.73 -37.875 -11.695 1 94.56 119 LYS A N 1
ATOM 930 C CA . LYS A 1 119 ? -0.599 -37.844 -11.094 1 94.56 119 LYS A CA 1
ATOM 931 C C . LYS A 1 119 ? -0.524 -38 -9.578 1 94.56 119 LYS A C 1
ATOM 933 O O . LYS A 1 119 ? -1.223 -37.281 -8.836 1 94.56 119 LYS A O 1
ATOM 938 N N . SER A 1 120 ? 0.332 -38.844 -9.141 1 92.38 120 SER A N 1
ATOM 939 C CA . SER A 1 120 ? 0.357 -39.219 -7.73 1 92.38 120 SER A CA 1
ATOM 940 C C . SER A 1 120 ? 1.095 -38.156 -6.902 1 92.38 120 SER A C 1
ATOM 942 O O . SER A 1 120 ? 0.959 -38.125 -5.676 1 92.38 120 SER A O 1
ATOM 944 N N . ALA A 1 121 ? 1.804 -37.188 -7.66 1 93.62 121 ALA A N 1
ATOM 945 C CA . ALA A 1 121 ? 2.682 -36.375 -6.828 1 93.62 121 ALA A CA 1
ATOM 946 C C . ALA A 1 121 ? 2.684 -34.906 -7.297 1 93.62 121 ALA A C 1
ATOM 948 O O . ALA A 1 121 ? 3.021 -34 -6.531 1 93.62 121 ALA A O 1
ATOM 949 N N . CYS A 1 122 ? 2.252 -34.656 -8.477 1 95.94 122 CYS A N 1
ATOM 950 C CA . CYS A 1 122 ? 2.533 -33.344 -9.039 1 95.94 122 CYS A CA 1
ATOM 951 C C . CYS A 1 122 ? 1.242 -32.594 -9.367 1 95.94 122 CYS A C 1
ATOM 953 O O . CYS A 1 122 ? 1.275 -31.453 -9.805 1 95.94 122 CYS A O 1
ATOM 955 N N . LEU A 1 123 ? 0.095 -33.25 -9.18 1 96 123 LEU A N 1
ATOM 956 C CA . LEU A 1 123 ? -1.165 -32.625 -9.523 1 96 123 LEU A CA 1
ATOM 957 C C . LEU A 1 123 ? -1.65 -31.719 -8.391 1 96 123 LEU A C 1
ATOM 959 O O . LEU A 1 123 ? -2.684 -32 -7.773 1 96 123 LEU A O 1
ATOM 963 N N . GLU A 1 124 ? -0.962 -30.703 -8.195 1 95.31 124 GLU A N 1
ATOM 964 C CA . GLU A 1 124 ? -1.278 -29.594 -7.289 1 95.31 124 GLU A CA 1
ATOM 965 C C . GLU A 1 124 ? -1.205 -28.25 -8.008 1 95.31 124 GLU A C 1
ATOM 967 O O . GLU A 1 124 ? -0.308 -28.031 -8.828 1 95.31 124 GLU A O 1
ATOM 972 N N . PHE A 1 125 ? -2.154 -27.406 -7.648 1 95.25 125 PHE A N 1
ATOM 973 C CA . PHE A 1 125 ? -2.299 -26.109 -8.281 1 95.25 125 PHE A CA 1
ATOM 974 C C . PHE A 1 125 ? -0.956 -25.391 -8.359 1 95.25 125 PHE A C 1
ATOM 976 O O . PHE A 1 125 ? -0.562 -24.922 -9.43 1 95.25 125 PHE A O 1
ATOM 983 N N . VAL A 1 126 ? -0.253 -25.344 -7.32 1 95.94 126 VAL A N 1
ATOM 984 C CA . VAL A 1 126 ? 0.972 -24.562 -7.184 1 95.94 126 VAL A CA 1
ATOM 985 C C . VAL A 1 126 ? 2.098 -25.234 -7.977 1 95.94 126 VAL A C 1
ATOM 987 O O . VAL A 1 126 ? 2.938 -24.547 -8.562 1 95.94 126 VAL A O 1
ATOM 990 N N . ILE A 1 127 ? 2.199 -26.531 -8.008 1 96.94 127 ILE A N 1
ATOM 991 C CA . ILE A 1 127 ? 3.227 -27.25 -8.75 1 96.94 127 ILE A CA 1
ATOM 992 C C . ILE A 1 127 ? 3.01 -27.047 -10.25 1 96.94 127 ILE A C 1
ATOM 994 O O . ILE A 1 127 ? 3.965 -26.828 -11 1 96.94 127 ILE A O 1
ATOM 998 N N . ILE A 1 128 ? 1.76 -27.156 -10.633 1 98.06 128 ILE A N 1
ATOM 999 C CA . ILE A 1 128 ? 1.419 -26.969 -12.031 1 98.06 128 ILE A CA 1
ATOM 1000 C C . ILE A 1 128 ? 1.87 -25.578 -12.492 1 98.06 128 ILE A C 1
ATOM 1002 O O . ILE A 1 128 ? 2.525 -25.438 -13.523 1 98.06 128 ILE A O 1
ATOM 1006 N N . GLN A 1 129 ? 1.586 -24.531 -11.711 1 98.19 129 GLN A N 1
ATOM 1007 C CA . GLN A 1 129 ? 1.974 -23.172 -12.055 1 98.19 129 GLN A CA 1
ATOM 1008 C C . GLN A 1 129 ? 3.492 -23.031 -12.117 1 98.19 129 GLN A C 1
ATOM 1010 O O . GLN A 1 129 ? 4.02 -22.312 -12.969 1 98.19 129 GLN A O 1
ATOM 1015 N N . HIS A 1 130 ? 4.164 -23.688 -11.242 1 97.69 130 HIS A N 1
ATOM 1016 C CA . HIS A 1 130 ? 5.625 -23.672 -11.242 1 97.69 130 HIS A CA 1
ATOM 1017 C C . HIS A 1 130 ? 6.184 -24.203 -12.555 1 97.69 130 HIS A C 1
ATOM 1019 O O . HIS A 1 130 ? 7 -23.547 -13.195 1 97.69 130 HIS A O 1
ATOM 1025 N N . GLU A 1 131 ? 5.707 -25.391 -12.945 1 97.75 131 GLU A N 1
ATOM 1026 C CA . GLU A 1 131 ? 6.203 -26 -14.172 1 97.75 131 GLU A CA 1
ATOM 1027 C C . GLU A 1 131 ? 5.828 -25.172 -15.391 1 97.75 131 GLU A C 1
ATOM 1029 O O . GLU A 1 131 ? 6.613 -25.047 -16.328 1 97.75 131 GLU A O 1
ATOM 1034 N N . LEU A 1 132 ? 4.637 -24.609 -15.352 1 98.31 132 LEU A N 1
ATOM 1035 C CA . LEU A 1 132 ? 4.215 -23.781 -16.484 1 98.31 132 LEU A CA 1
ATOM 1036 C C . LEU A 1 132 ? 5.039 -22.5 -16.547 1 98.31 132 LEU A C 1
ATOM 1038 O O . LEU A 1 132 ? 5.242 -21.953 -17.625 1 98.31 132 LEU A O 1
ATOM 1042 N N . ASN A 1 133 ? 5.473 -22.016 -15.406 1 96.62 133 ASN A N 1
ATOM 1043 C CA . ASN A 1 133 ? 6.324 -20.828 -15.414 1 96.62 133 ASN A CA 1
ATOM 1044 C C . ASN A 1 133 ? 7.695 -21.141 -16.016 1 96.62 133 ASN A C 1
ATOM 1046 O O . ASN A 1 133 ? 8.305 -20.266 -16.641 1 96.62 133 ASN A O 1
ATOM 1050 N N . HIS A 1 134 ? 8.227 -22.359 -15.844 1 95.06 134 HIS A N 1
ATOM 1051 C CA . HIS A 1 134 ? 9.398 -22.781 -16.594 1 95.06 134 HIS A CA 1
ATOM 1052 C C . HIS A 1 134 ? 9.148 -22.719 -18.094 1 95.06 134 HIS A C 1
ATOM 1054 O O . HIS A 1 134 ? 9.984 -22.219 -18.844 1 95.06 134 HIS A O 1
ATOM 1060 N N . VAL A 1 135 ? 8.016 -23.219 -18.438 1 95.94 135 VAL A N 1
ATOM 1061 C CA . VAL A 1 135 ? 7.645 -23.25 -19.859 1 95.94 135 VAL A CA 1
ATOM 1062 C C . VAL A 1 135 ? 7.684 -21.844 -20.438 1 95.94 135 VAL A C 1
ATOM 1064 O O . VAL A 1 135 ? 8.039 -21.656 -21.609 1 95.94 135 VAL A O 1
ATOM 1067 N N . LEU A 1 136 ? 7.387 -20.875 -19.641 1 95.19 136 LEU A N 1
ATOM 1068 C CA . LEU A 1 136 ? 7.344 -19.5 -20.109 1 95.19 136 LEU A CA 1
ATOM 1069 C C . LEU A 1 136 ? 8.742 -18.891 -20.141 1 95.19 136 LEU A C 1
ATOM 1071 O O . LEU A 1 136 ? 8.922 -17.766 -20.609 1 95.19 136 LEU A O 1
ATOM 1075 N N . GLY A 1 137 ? 9.711 -19.594 -19.625 1 91.62 137 GLY A N 1
ATOM 1076 C CA . GLY A 1 137 ? 11.078 -19.141 -19.781 1 91.62 137 GLY A CA 1
ATOM 1077 C C . GLY A 1 137 ? 11.75 -18.766 -18.484 1 91.62 137 GLY A C 1
ATOM 1078 O O . GLY A 1 137 ? 12.859 -18.234 -18.484 1 91.62 137 GLY A O 1
ATOM 1079 N N . PHE A 1 138 ? 11.156 -19.047 -17.391 1 92 138 PHE A N 1
ATOM 1080 C CA . PHE A 1 138 ? 11.695 -18.578 -16.125 1 92 138 PHE A CA 1
ATOM 1081 C C . PHE A 1 138 ? 12.422 -19.703 -15.398 1 92 138 PHE A C 1
ATOM 1083 O O . PHE A 1 138 ? 11.93 -20.844 -15.344 1 92 138 PHE A O 1
ATOM 1090 N N . GLY A 1 139 ? 13.633 -19.375 -14.969 1 91.62 139 GLY A N 1
ATOM 1091 C CA . GLY A 1 139 ? 14.375 -20.25 -14.078 1 91.62 139 GLY A CA 1
ATOM 1092 C C . GLY A 1 139 ? 14.117 -19.953 -12.609 1 91.62 139 GLY A C 1
ATOM 1093 O O . GLY A 1 139 ? 13.211 -19.203 -12.273 1 91.62 139 GLY A O 1
ATOM 1094 N N . HIS A 1 140 ? 14.883 -20.609 -11.836 1 94.56 140 HIS A N 1
ATOM 1095 C CA . HIS A 1 140 ? 14.703 -20.453 -10.391 1 94.56 140 HIS A CA 1
ATOM 1096 C C . HIS A 1 140 ? 15.219 -19.094 -9.922 1 94.56 140 HIS A C 1
ATOM 1098 O O . HIS A 1 140 ? 16.297 -18.656 -10.344 1 94.56 140 HIS A O 1
ATOM 1104 N N . GLU A 1 141 ? 14.477 -18.484 -9.031 1 94.69 141 GLU A N 1
ATOM 1105 C CA . GLU A 1 141 ? 14.766 -17.141 -8.531 1 94.69 141 GLU A CA 1
ATOM 1106 C C . GLU A 1 141 ? 16.094 -17.094 -7.793 1 94.69 141 GLU A C 1
ATOM 1108 O O . GLU A 1 141 ? 16.875 -16.141 -7.953 1 94.69 141 GLU A O 1
ATOM 1113 N N . ASN A 1 142 ? 16.391 -18.141 -7.031 1 94.94 142 ASN A N 1
ATOM 1114 C CA . ASN A 1 142 ? 17.609 -18.156 -6.215 1 94.94 142 ASN A CA 1
ATOM 1115 C C . ASN A 1 142 ? 18.844 -18.391 -7.066 1 94.94 142 ASN A C 1
ATOM 1117 O O . ASN A 1 142 ? 19.969 -18.344 -6.555 1 94.94 142 ASN A O 1
ATOM 1121 N N . SER A 1 143 ? 18.703 -18.547 -8.344 1 93.25 143 SER A N 1
ATOM 1122 C CA . SER A 1 143 ? 19.844 -18.75 -9.242 1 93.25 143 SER A CA 1
ATOM 1123 C C . SER A 1 143 ? 20.172 -17.469 -10 1 93.25 143 SER A C 1
ATOM 1125 O O . SER A 1 143 ? 21.062 -17.453 -10.852 1 93.25 143 SER A O 1
ATOM 1127 N N . ARG A 1 144 ? 19.5 -16.406 -9.688 1 91.69 144 ARG A N 1
ATOM 1128 C CA . ARG A 1 144 ? 19.75 -15.133 -10.336 1 91.69 144 ARG A CA 1
ATOM 1129 C C . ARG A 1 144 ? 21.203 -14.711 -10.18 1 91.69 144 ARG A C 1
ATOM 1131 O O . ARG A 1 144 ? 21.844 -15.016 -9.164 1 91.69 144 ARG A O 1
ATOM 1138 N N . SER A 1 145 ? 21.625 -13.938 -11.164 1 88.06 145 SER A N 1
ATOM 1139 C CA . SER A 1 145 ? 23.016 -13.5 -11.133 1 88.06 145 SER A CA 1
ATOM 1140 C C . SER A 1 145 ? 23.281 -12.57 -9.953 1 88.06 145 SER A C 1
ATOM 1142 O O . SER A 1 145 ? 24.391 -12.539 -9.414 1 88.06 145 SER A O 1
ATOM 1144 N N . ASP A 1 146 ? 22.266 -11.867 -9.5 1 84.06 146 ASP A N 1
ATOM 1145 C CA . ASP A 1 146 ? 22.469 -10.898 -8.43 1 84.06 146 ASP A CA 1
ATOM 1146 C C . ASP A 1 146 ? 21.953 -11.438 -7.098 1 84.06 146 ASP A C 1
ATOM 1148 O O . ASP A 1 146 ? 21.812 -10.695 -6.125 1 84.06 146 ASP A O 1
ATOM 1152 N N . ARG A 1 147 ? 21.672 -12.695 -6.984 1 90.88 147 ARG A N 1
ATOM 1153 C CA . ARG A 1 147 ? 21.016 -13.289 -5.82 1 90.88 147 ARG A CA 1
ATOM 1154 C C . ARG A 1 147 ? 21.859 -13.102 -4.566 1 90.88 147 ARG A C 1
ATOM 1156 O O . ARG A 1 147 ? 21.328 -13.062 -3.453 1 90.88 147 ARG A O 1
ATOM 1163 N N . ASP A 1 148 ? 23.188 -12.938 -4.711 1 88.94 148 ASP A N 1
ATOM 1164 C CA . ASP A 1 148 ? 24.062 -12.867 -3.551 1 88.94 148 ASP A CA 1
ATOM 1165 C C . ASP A 1 148 ? 23.859 -11.562 -2.777 1 88.94 148 ASP A C 1
ATOM 1167 O O . ASP A 1 148 ? 24.297 -11.438 -1.635 1 88.94 148 ASP A O 1
ATOM 1171 N N . ASP A 1 149 ? 23.219 -10.688 -3.426 1 82.69 149 ASP A N 1
ATOM 1172 C CA . ASP A 1 149 ? 22.844 -9.461 -2.725 1 82.69 149 ASP A CA 1
ATOM 1173 C C . ASP A 1 149 ? 21.672 -9.703 -1.776 1 82.69 149 ASP A C 1
ATOM 1175 O O . ASP A 1 149 ? 21.422 -8.891 -0.885 1 82.69 149 ASP A O 1
ATOM 1179 N N . PHE A 1 150 ? 21.031 -10.805 -1.861 1 88.94 150 PHE A N 1
ATOM 1180 C CA . PHE A 1 150 ? 19.75 -10.953 -1.192 1 88.94 150 PHE A CA 1
ATOM 1181 C C . PHE A 1 150 ? 19.734 -12.203 -0.32 1 88.94 150 PHE A C 1
ATOM 1183 O O . PHE A 1 150 ? 19 -12.258 0.674 1 88.94 150 PHE A O 1
ATOM 1190 N N . ILE A 1 151 ? 20.5 -13.172 -0.749 1 93 151 ILE A N 1
ATOM 1191 C CA . ILE A 1 151 ? 20.5 -14.422 -0.006 1 93 151 ILE A CA 1
ATOM 1192 C C . ILE A 1 151 ? 21.938 -14.922 0.151 1 93 151 ILE A C 1
ATOM 1194 O O . ILE A 1 151 ? 22.844 -14.477 -0.568 1 93 151 ILE A O 1
ATOM 1198 N N . THR A 1 152 ? 22.078 -15.766 1.173 1 92.62 152 THR A N 1
ATOM 1199 C CA . THR A 1 152 ? 23.312 -16.516 1.368 1 92.62 152 THR A CA 1
ATOM 1200 C C . THR A 1 152 ? 23.062 -18.016 1.24 1 92.62 152 THR A C 1
ATOM 1202 O O . THR A 1 152 ? 22.094 -18.531 1.802 1 92.62 152 THR A O 1
ATOM 1205 N N . VAL A 1 153 ? 23.891 -18.641 0.465 1 95.19 153 VAL A N 1
ATOM 1206 C CA . VAL A 1 153 ? 23.828 -20.094 0.351 1 95.19 153 VAL A CA 1
ATOM 1207 C C . VAL A 1 153 ? 24.781 -20.734 1.351 1 95.19 153 VAL A C 1
ATOM 1209 O O . VAL A 1 153 ? 25.984 -20.5 1.299 1 95.19 153 VAL A O 1
ATOM 1212 N N . ALA A 1 154 ? 24.234 -21.484 2.215 1 94 154 ALA A N 1
ATOM 1213 C CA . ALA A 1 154 ? 25.016 -22.188 3.221 1 94 154 ALA A CA 1
ATOM 1214 C C . ALA A 1 154 ? 25.562 -23.516 2.674 1 94 154 ALA A C 1
ATOM 1216 O O . ALA A 1 154 ? 25.031 -24.578 2.986 1 94 154 ALA A O 1
ATOM 1217 N N . GLU A 1 155 ? 26.703 -23.5 2.172 1 93.19 155 GLU A N 1
ATOM 1218 C CA . GLU A 1 155 ? 27.281 -24.641 1.457 1 93.19 155 GLU A CA 1
ATOM 1219 C C . GLU A 1 155 ? 27.562 -25.797 2.404 1 93.19 155 GLU A C 1
ATOM 1221 O O . GLU A 1 155 ? 27.516 -26.969 2.004 1 93.19 155 GLU A O 1
ATOM 1226 N N . ALA A 1 156 ? 27.797 -25.406 3.607 1 93.38 156 ALA A N 1
ATOM 1227 C CA . ALA A 1 156 ? 28.141 -26.422 4.609 1 93.38 156 ALA A CA 1
ATOM 1228 C C . ALA A 1 156 ? 27 -27.422 4.801 1 93.38 156 ALA A C 1
ATOM 1230 O O . ALA A 1 156 ? 27.234 -28.547 5.23 1 93.38 156 ALA A O 1
ATOM 1231 N N . PHE A 1 157 ? 25.828 -26.969 4.434 1 94 157 PHE A N 1
ATOM 1232 C CA . PHE A 1 157 ? 24.672 -27.828 4.691 1 94 157 PHE A CA 1
ATOM 1233 C C . PHE A 1 157 ? 24.156 -28.438 3.396 1 94 157 PHE A C 1
ATOM 1235 O O . PHE A 1 157 ? 23.031 -28.938 3.346 1 94 157 PHE A O 1
ATOM 1242 N N . ILE A 1 158 ? 24.891 -28.391 2.359 1 93.69 158 ILE A N 1
ATOM 1243 C CA . ILE A 1 158 ? 24.516 -28.953 1.066 1 93.69 158 ILE A CA 1
ATOM 1244 C C . ILE A 1 158 ? 25.469 -30.094 0.713 1 93.69 158 ILE A C 1
ATOM 1246 O O . ILE A 1 158 ? 26.688 -29.938 0.799 1 93.69 158 ILE A O 1
ATOM 1250 N N . LEU A 1 159 ? 24.953 -31.234 0.368 1 87.19 159 LEU A N 1
ATOM 1251 C CA . LEU A 1 159 ? 25.812 -32.312 -0.092 1 87.19 159 LEU A CA 1
ATOM 1252 C C . LEU A 1 159 ? 26.594 -31.891 -1.338 1 87.19 159 LEU A C 1
ATOM 1254 O O . LEU A 1 159 ? 26.047 -31.219 -2.211 1 87.19 159 LEU A O 1
ATOM 1258 N N . PRO A 1 160 ? 27.797 -32.344 -1.46 1 88.88 160 PRO A N 1
ATOM 1259 C CA . PRO A 1 160 ? 28.625 -31.953 -2.604 1 88.88 160 PRO A CA 1
ATOM 1260 C C . PRO A 1 160 ? 27.969 -32.281 -3.945 1 88.88 160 PRO A C 1
ATOM 1262 O O . PRO A 1 160 ? 28.078 -31.5 -4.895 1 88.88 160 PRO A O 1
ATOM 1265 N N . GLU A 1 161 ? 27.25 -33.344 -4.02 1 87.06 161 GLU A N 1
ATOM 1266 C CA . GLU A 1 161 ? 26.641 -33.75 -5.273 1 87.06 161 GLU A CA 1
ATOM 1267 C C . GLU A 1 161 ? 25.5 -32.844 -5.688 1 87.06 161 GLU A C 1
ATOM 1269 O O . GLU A 1 161 ? 25.078 -32.844 -6.84 1 87.06 161 GLU A O 1
ATOM 1274 N N . PHE A 1 162 ? 25.031 -32.031 -4.746 1 90.12 162 PHE A N 1
ATOM 1275 C CA . PHE A 1 162 ? 23.891 -31.172 -5.047 1 90.12 162 PHE A CA 1
ATOM 1276 C C . PHE A 1 162 ? 24.312 -29.719 -5.129 1 90.12 162 PHE A C 1
ATOM 1278 O O . PHE A 1 162 ? 23.5 -28.828 -5.387 1 90.12 162 PHE A O 1
ATOM 1285 N N . GLN A 1 163 ? 25.547 -29.406 -5.023 1 91.44 163 GLN A N 1
ATOM 1286 C CA . GLN A 1 163 ? 26.047 -28.031 -5 1 91.44 163 GLN A CA 1
ATOM 1287 C C . GLN A 1 163 ? 25.781 -27.328 -6.328 1 91.44 163 GLN A C 1
ATOM 1289 O O . GLN A 1 163 ? 25.531 -26.125 -6.355 1 91.44 163 GLN A O 1
ATOM 1294 N N . HIS A 1 164 ? 25.812 -28.062 -7.387 1 89.31 164 HIS A N 1
ATOM 1295 C CA . HIS A 1 164 ? 25.609 -27.5 -8.711 1 89.31 164 HIS A CA 1
ATOM 1296 C C . HIS A 1 164 ? 24.219 -26.906 -8.867 1 89.31 164 HIS A C 1
ATOM 1298 O O . HIS A 1 164 ? 23.984 -26.047 -9.719 1 89.31 164 HIS A O 1
ATOM 1304 N N . ASN A 1 165 ? 23.266 -27.359 -8.055 1 91.94 165 ASN A N 1
ATOM 1305 C CA . ASN A 1 165 ? 21.891 -26.875 -8.117 1 91.94 165 ASN A CA 1
ATOM 1306 C C . ASN A 1 165 ? 21.781 -25.422 -7.617 1 91.94 165 ASN A C 1
ATOM 1308 O O . ASN A 1 165 ? 20.75 -24.781 -7.789 1 91.94 165 ASN A O 1
ATOM 1312 N N . PHE A 1 166 ? 22.828 -24.922 -7.07 1 94.06 166 PHE A N 1
ATOM 1313 C CA . PHE A 1 166 ? 22.812 -23.578 -6.52 1 94.06 166 PHE A CA 1
ATOM 1314 C C . PHE A 1 166 ? 23.688 -22.641 -7.352 1 94.06 166 PHE A C 1
ATOM 1316 O O . PHE A 1 166 ? 23.969 -21.516 -6.938 1 94.06 166 PHE A O 1
ATOM 1323 N N . GLU A 1 167 ? 24.109 -23.094 -8.445 1 91.31 167 GLU A N 1
ATOM 1324 C CA . GLU A 1 167 ? 24.906 -22.234 -9.32 1 91.31 167 GLU A CA 1
ATOM 1325 C C . GLU A 1 167 ? 24.078 -21.078 -9.859 1 91.31 167 GLU A C 1
ATOM 1327 O O . GLU A 1 167 ? 22.891 -21.234 -10.156 1 91.31 167 GLU A O 1
ATOM 1332 N N . LYS A 1 168 ? 24.734 -19.891 -9.969 1 91.12 168 LYS A N 1
ATOM 1333 C CA . LYS A 1 168 ? 24.094 -18.719 -10.539 1 91.12 168 LYS A CA 1
ATOM 1334 C C . LYS A 1 168 ? 24.031 -18.812 -12.062 1 91.12 168 LYS A C 1
ATOM 1336 O O . LYS A 1 168 ? 24.906 -19.406 -12.695 1 91.12 168 LYS A O 1
ATOM 1341 N N . VAL A 1 169 ? 23.031 -18.344 -12.562 1 85.44 169 VAL A N 1
ATOM 1342 C CA . VAL A 1 169 ? 22.875 -18.234 -14.016 1 85.44 169 VAL A CA 1
ATOM 1343 C C . VAL A 1 169 ? 22.766 -16.766 -14.414 1 85.44 169 VAL A C 1
ATOM 1345 O O . VAL A 1 169 ? 22.219 -15.953 -13.672 1 85.44 169 VAL A O 1
ATOM 1348 N N . TYR A 1 170 ? 23.438 -16.438 -15.516 1 80.38 170 TYR A N 1
ATOM 1349 C CA . TYR A 1 170 ? 23.328 -15.062 -15.984 1 80.38 170 TYR A CA 1
ATOM 1350 C C . TYR A 1 170 ? 21.891 -14.711 -16.328 1 80.38 170 TYR A C 1
ATOM 1352 O O . TYR A 1 170 ? 21.266 -15.375 -17.156 1 80.38 170 TYR A O 1
ATOM 1360 N N . THR A 1 171 ? 21.375 -13.852 -15.57 1 78.69 171 THR A N 1
ATOM 1361 C CA . THR A 1 171 ? 20 -13.438 -15.789 1 78.69 171 THR A CA 1
ATOM 1362 C C . THR A 1 171 ? 19.906 -11.914 -15.875 1 78.69 171 THR A C 1
ATOM 1364 O O . THR A 1 171 ? 20.719 -11.203 -15.281 1 78.69 171 THR A O 1
ATOM 1367 N N . ASN A 1 172 ? 19.062 -11.484 -16.797 1 71.31 172 ASN A N 1
ATOM 1368 C CA . ASN A 1 172 ? 18.641 -10.078 -16.797 1 71.31 172 ASN A CA 1
ATOM 1369 C C . ASN A 1 172 ? 17.453 -9.844 -15.875 1 71.31 172 ASN A C 1
ATOM 1371 O O . ASN A 1 172 ? 16.344 -10.289 -16.172 1 71.31 172 ASN A O 1
ATOM 1375 N N . SER A 1 173 ? 17.688 -9.242 -14.781 1 74.69 173 SER A N 1
ATOM 1376 C CA . SER A 1 173 ? 16.641 -9.023 -13.805 1 74.69 173 SER A CA 1
ATOM 1377 C C . SER A 1 173 ? 15.617 -8.008 -14.312 1 74.69 173 SER A C 1
ATOM 1379 O O . SER A 1 173 ? 14.531 -7.875 -13.75 1 74.69 173 SER A O 1
ATOM 1381 N N . MET A 1 174 ? 15.906 -7.332 -15.359 1 69.75 174 MET A N 1
ATOM 1382 C CA . MET A 1 174 ? 15.055 -6.332 -16 1 69.75 174 MET A CA 1
ATOM 1383 C C . MET A 1 174 ? 14.648 -5.246 -15.008 1 69.75 174 MET A C 1
ATOM 1385 O O . MET A 1 174 ? 13.516 -4.766 -15.031 1 69.75 174 MET A O 1
ATOM 1389 N N . GLY A 1 175 ? 15.5 -4.945 -14.031 1 77 175 GLY A N 1
ATOM 1390 C CA . GLY A 1 175 ? 15.25 -3.881 -13.078 1 77 175 GLY A CA 1
ATOM 1391 C C . GLY A 1 175 ? 14.281 -4.281 -11.977 1 77 175 GLY A C 1
ATOM 1392 O O . GLY A 1 175 ? 13.836 -3.434 -11.203 1 77 175 GLY A O 1
ATOM 1393 N N . MET A 1 176 ? 13.992 -5.539 -11.875 1 87.25 176 MET A N 1
ATOM 1394 C CA . MET A 1 176 ? 13.008 -5.996 -10.906 1 87.25 176 MET A CA 1
ATOM 1395 C C . MET A 1 176 ? 13.672 -6.352 -9.578 1 87.25 176 MET A C 1
ATOM 1397 O O . MET A 1 176 ? 14.836 -6.766 -9.555 1 87.25 176 MET A O 1
ATOM 1401 N N . GLU A 1 177 ? 12.938 -6.172 -8.578 1 88.94 177 GLU A N 1
ATOM 1402 C CA . GLU A 1 177 ? 13.445 -6.555 -7.258 1 88.94 177 GLU A CA 1
ATOM 1403 C C . GLU A 1 177 ? 13.5 -8.07 -7.105 1 88.94 177 GLU A C 1
ATOM 1405 O O . GLU A 1 177 ? 12.898 -8.805 -7.898 1 88.94 177 GLU A O 1
ATOM 1410 N N . TYR A 1 178 ? 14.32 -8.539 -6.168 1 90.75 178 TYR A N 1
ATOM 1411 C CA . TYR A 1 178 ? 14.391 -9.953 -5.84 1 90.75 178 TYR A CA 1
ATOM 1412 C C . TYR A 1 178 ? 13.102 -10.43 -5.184 1 90.75 178 TYR A C 1
ATOM 1414 O O . TYR A 1 178 ? 12.57 -9.766 -4.289 1 90.75 178 TYR A O 1
ATOM 1422 N N . ASP A 1 179 ? 12.586 -11.531 -5.625 1 94.06 179 ASP A N 1
ATOM 1423 C CA . ASP A 1 179 ? 11.281 -12.008 -5.176 1 94.06 179 ASP A CA 1
ATOM 1424 C C . ASP A 1 179 ? 11.422 -13.211 -4.25 1 94.06 179 ASP A C 1
ATOM 1426 O O . ASP A 1 179 ? 11.422 -14.359 -4.711 1 94.06 179 ASP A O 1
ATOM 1430 N N . TYR A 1 180 ? 11.438 -12.953 -2.998 1 93.81 180 TYR A N 1
ATOM 1431 C CA . TYR A 1 180 ? 11.578 -14.008 -2.006 1 93.81 180 TYR A CA 1
ATOM 1432 C C . TYR A 1 180 ? 10.375 -14.945 -2.031 1 93.81 180 TYR A C 1
ATOM 1434 O O . TYR A 1 180 ? 10.461 -16.094 -1.566 1 93.81 180 TYR A O 1
ATOM 1442 N N . SER A 1 181 ? 9.258 -14.469 -2.594 1 93.75 181 SER A N 1
ATOM 1443 C CA . SER A 1 181 ? 8.023 -15.25 -2.57 1 93.75 181 SER A CA 1
ATOM 1444 C C . SER A 1 181 ? 7.723 -15.852 -3.938 1 93.75 181 SER A C 1
ATOM 1446 O O . SER A 1 181 ? 6.609 -16.328 -4.184 1 93.75 181 SER A O 1
ATOM 1448 N N . SER A 1 182 ? 8.633 -15.82 -4.805 1 95.88 182 SER A N 1
ATOM 1449 C CA . SER A 1 182 ? 8.438 -16.375 -6.141 1 95.88 182 SER A CA 1
ATOM 1450 C C . SER A 1 182 ? 8.094 -17.859 -6.07 1 95.88 182 SER A C 1
ATOM 1452 O O . SER A 1 182 ? 8.672 -18.594 -5.273 1 95.88 182 SER A O 1
ATOM 1454 N N . ILE A 1 183 ? 7.246 -18.234 -6.969 1 96.38 183 ILE A N 1
ATOM 1455 C CA . ILE A 1 183 ? 6.934 -19.656 -7.109 1 96.38 183 ILE A CA 1
ATOM 1456 C C . ILE A 1 183 ? 8.164 -20.406 -7.613 1 96.38 183 ILE A C 1
ATOM 1458 O O . ILE A 1 183 ? 8.234 -21.641 -7.496 1 96.38 183 ILE A O 1
ATOM 1462 N N . MET A 1 184 ? 9.141 -19.672 -8.062 1 96 184 MET A N 1
ATOM 1463 C CA . MET A 1 184 ? 10.359 -20.234 -8.641 1 96 184 MET A CA 1
ATOM 1464 C C . MET A 1 184 ? 11.5 -20.234 -7.625 1 96 184 MET A C 1
ATOM 1466 O O . MET A 1 184 ? 12.641 -20.531 -7.969 1 96 184 MET A O 1
ATOM 1470 N N . HIS A 1 185 ? 11.258 -19.859 -6.473 1 96.56 185 HIS A N 1
ATOM 1471 C CA . HIS A 1 185 ? 12.297 -19.859 -5.441 1 96.56 185 HIS A CA 1
ATOM 1472 C C . HIS A 1 185 ? 12.328 -21.188 -4.688 1 96.56 185 HIS A C 1
ATOM 1474 O O . HIS A 1 185 ? 11.281 -21.734 -4.336 1 96.56 185 HIS A O 1
ATOM 1480 N N . TYR A 1 186 ? 13.57 -21.672 -4.453 1 95.06 186 TYR A N 1
ATOM 1481 C CA . TYR A 1 186 ? 13.711 -22.812 -3.545 1 95.06 186 TYR A CA 1
ATOM 1482 C C . TYR A 1 186 ? 13.195 -22.453 -2.152 1 95.06 186 TYR A C 1
ATOM 1484 O O . TYR A 1 186 ? 13.164 -21.281 -1.773 1 95.06 186 TYR A O 1
ATOM 1492 N N . GLY A 1 187 ? 12.734 -23.484 -1.424 1 92.5 187 GLY A N 1
ATOM 1493 C CA . GLY A 1 187 ? 12.547 -23.281 0.004 1 92.5 187 GLY A CA 1
ATOM 1494 C C . GLY A 1 187 ? 13.852 -23.172 0.771 1 92.5 187 GLY A C 1
ATOM 1495 O O . GLY A 1 187 ? 14.914 -23.5 0.247 1 92.5 187 GLY A O 1
ATOM 1496 N N . SER A 1 188 ? 13.773 -22.766 1.989 1 92.31 188 SER A N 1
ATOM 1497 C CA . SER A 1 188 ? 14.961 -22.484 2.795 1 92.31 188 SER A CA 1
ATOM 1498 C C . SER A 1 188 ? 15.789 -23.75 3.01 1 92.31 188 SER A C 1
ATOM 1500 O O . SER A 1 188 ? 17.016 -23.688 3.152 1 92.31 188 SER A O 1
ATOM 1502 N N . GLY A 1 189 ? 15.156 -24.875 3.027 1 90.88 189 GLY A N 1
ATOM 1503 C CA . GLY A 1 189 ? 15.859 -26.109 3.34 1 90.88 189 GLY A CA 1
ATOM 1504 C C . GLY A 1 189 ? 16.125 -26.969 2.121 1 90.88 189 GLY A C 1
ATOM 1505 O O . GLY A 1 189 ? 16.359 -28.172 2.248 1 90.88 189 GLY A O 1
ATOM 1506 N N . ALA A 1 190 ? 16.062 -26.453 0.975 1 90.88 190 ALA A N 1
ATOM 1507 C CA . ALA A 1 190 ? 16.234 -27.219 -0.257 1 90.88 190 ALA A CA 1
ATOM 1508 C C . ALA A 1 190 ? 17.578 -27.938 -0.282 1 90.88 190 ALA A C 1
ATOM 1510 O O . ALA A 1 190 ? 18.609 -27.328 -0.043 1 90.88 190 ALA A O 1
ATOM 1511 N N . PHE A 1 191 ? 17.594 -29.266 -0.497 1 90.12 191 PHE A N 1
ATOM 1512 C CA . PHE A 1 191 ? 18.75 -30.125 -0.688 1 90.12 191 PHE A CA 1
ATOM 1513 C C . PHE A 1 191 ? 19.578 -30.219 0.594 1 90.12 191 PHE A C 1
ATOM 1515 O O . PHE A 1 191 ? 20.766 -30.531 0.556 1 90.12 191 PHE A O 1
ATOM 1522 N N . SER A 1 192 ? 18.984 -29.859 1.673 1 91 192 SER A N 1
ATOM 1523 C CA . SER A 1 192 ? 19.719 -29.875 2.932 1 91 192 SER A CA 1
ATOM 1524 C C . SER A 1 192 ? 20.125 -31.297 3.311 1 91 192 SER A C 1
ATOM 1526 O O . SER A 1 192 ? 19.344 -32.25 3.143 1 91 192 SER A O 1
ATOM 1528 N N . ASN A 1 193 ? 21.359 -31.391 3.857 1 88.62 193 ASN A N 1
ATOM 1529 C CA . ASN A 1 193 ? 21.875 -32.656 4.344 1 88.62 193 ASN A CA 1
ATOM 1530 C C . ASN A 1 193 ? 21.703 -32.781 5.855 1 88.62 193 ASN A C 1
ATOM 1532 O O . ASN A 1 193 ? 22.094 -33.812 6.441 1 88.62 193 ASN A O 1
ATOM 1536 N N . THR A 1 194 ? 21.25 -31.797 6.48 1 88.56 194 THR A N 1
ATOM 1537 C CA . THR A 1 194 ? 21.078 -31.734 7.93 1 88.56 194 THR A CA 1
ATOM 1538 C C . THR A 1 194 ? 19.656 -31.281 8.281 1 88.56 194 THR A C 1
ATOM 1540 O O . THR A 1 194 ? 19.219 -30.219 7.852 1 88.56 194 THR A O 1
ATOM 1543 N N . PRO A 1 195 ? 19.062 -32.094 9.102 1 83.94 195 PRO A N 1
ATOM 1544 C CA . PRO A 1 195 ? 17.688 -31.75 9.453 1 83.94 195 PRO A CA 1
ATOM 1545 C C . PRO A 1 195 ? 17.578 -30.391 10.125 1 83.94 195 PRO A C 1
ATOM 1547 O O . PRO A 1 195 ? 18.422 -30.031 10.953 1 83.94 195 PRO A O 1
ATOM 1550 N N . ASN A 1 196 ? 16.703 -29.516 9.727 1 84.62 196 ASN A N 1
ATOM 1551 C CA . ASN A 1 196 ? 16.344 -28.234 10.305 1 84.62 196 ASN A CA 1
ATOM 1552 C C . ASN A 1 196 ? 17.391 -27.172 10.008 1 84.62 196 ASN A C 1
ATOM 1554 O O . ASN A 1 196 ? 17.422 -26.125 10.664 1 84.62 196 ASN A O 1
ATOM 1558 N N . GLN A 1 197 ? 18.281 -27.531 9.133 1 89.75 197 GLN A N 1
ATOM 1559 C CA . GLN A 1 197 ? 19.234 -26.516 8.719 1 89.75 197 GLN A CA 1
ATOM 1560 C C . GLN A 1 197 ? 18.875 -25.938 7.355 1 89.75 197 GLN A C 1
ATOM 1562 O O . GLN A 1 197 ? 18.578 -26.672 6.418 1 89.75 197 GLN A O 1
ATOM 1567 N N . ASN A 1 198 ? 18.953 -24.672 7.332 1 92.38 198 ASN A N 1
ATOM 1568 C CA . ASN A 1 198 ? 18.641 -23.969 6.086 1 92.38 198 ASN A CA 1
ATOM 1569 C C . ASN A 1 198 ? 19.844 -23.922 5.156 1 92.38 198 ASN A C 1
ATOM 1571 O O . ASN A 1 198 ? 20.969 -23.703 5.609 1 92.38 198 ASN A O 1
ATOM 1575 N N . THR A 1 199 ? 19.594 -24.172 3.848 1 95 199 THR A N 1
ATOM 1576 C CA . THR A 1 199 ? 20.641 -24.062 2.842 1 95 199 THR A CA 1
ATOM 1577 C C . THR A 1 199 ? 20.641 -22.656 2.225 1 95 199 THR A C 1
ATOM 1579 O O . THR A 1 199 ? 21.625 -22.25 1.601 1 95 199 THR A O 1
ATOM 1582 N N . ILE A 1 200 ? 19.562 -22 2.287 1 95.44 200 ILE A N 1
ATOM 1583 C CA . ILE A 1 200 ? 19.438 -20.641 1.794 1 95.44 200 ILE A CA 1
ATOM 1584 C C . ILE A 1 200 ? 18.938 -19.734 2.912 1 95.44 200 ILE A C 1
ATOM 1586 O O . ILE A 1 200 ? 17.922 -20.031 3.559 1 95.44 200 ILE A O 1
ATOM 1590 N N . VAL A 1 201 ? 19.609 -18.625 3.135 1 93.44 201 VAL A N 1
ATOM 1591 C CA . VAL A 1 201 ? 19.25 -17.688 4.191 1 93.44 201 VAL A CA 1
ATOM 1592 C C . VAL A 1 201 ? 19.141 -16.281 3.617 1 93.44 201 VAL A C 1
ATOM 1594 O O . VAL A 1 201 ? 20.109 -15.75 3.051 1 93.44 201 VAL A O 1
ATOM 1597 N N . PRO A 1 202 ? 17.953 -15.68 3.766 1 92 202 PRO A N 1
ATOM 1598 C CA . PRO A 1 202 ? 17.859 -14.281 3.332 1 92 202 PRO A CA 1
ATOM 1599 C C . PRO A 1 202 ? 18.781 -13.352 4.129 1 92 202 PRO A C 1
ATOM 1601 O O . PRO A 1 202 ? 18.906 -13.492 5.348 1 92 202 PRO A O 1
ATOM 1604 N N . LYS A 1 203 ? 19.391 -12.43 3.531 1 83.94 203 LYS A N 1
ATOM 1605 C CA . LYS A 1 203 ? 20.391 -11.578 4.176 1 83.94 203 LYS A CA 1
ATOM 1606 C C . LYS A 1 203 ? 19.719 -10.508 5.039 1 83.94 203 LYS A C 1
ATOM 1608 O O . LYS A 1 203 ? 20.203 -10.195 6.125 1 83.94 203 LYS A O 1
ATOM 1613 N N . HIS A 1 204 ? 18.688 -9.875 4.73 1 75.19 204 HIS A N 1
ATOM 1614 C CA . HIS A 1 204 ? 18.109 -8.734 5.445 1 75.19 204 HIS A CA 1
ATOM 1615 C C . HIS A 1 204 ? 17.172 -9.195 6.555 1 75.19 204 HIS A C 1
ATOM 1617 O O . HIS A 1 204 ? 17.125 -8.586 7.625 1 75.19 204 HIS A O 1
ATOM 1623 N N . ASN A 1 205 ? 16.469 -10.234 6.324 1 81.75 205 ASN A N 1
ATOM 1624 C CA . ASN A 1 205 ? 15.602 -10.867 7.309 1 81.75 205 ASN A CA 1
ATOM 1625 C C . ASN A 1 205 ? 15.719 -12.391 7.27 1 81.75 205 ASN A C 1
ATOM 1627 O O . ASN A 1 205 ? 14.992 -13.055 6.523 1 81.75 205 ASN A O 1
ATOM 1631 N N . PRO A 1 206 ? 16.5 -12.836 8.172 1 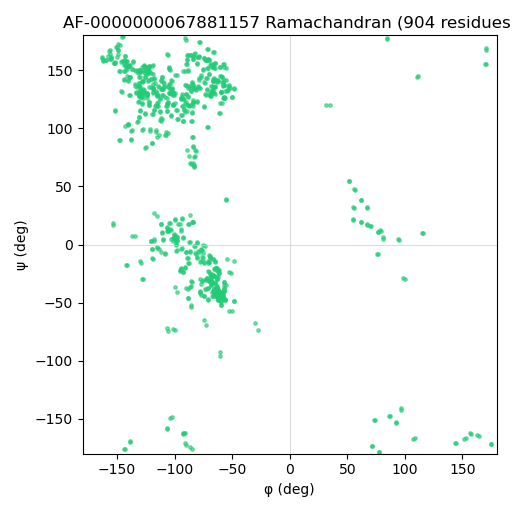84.19 206 PRO A N 1
ATOM 1632 C CA . PRO A 1 206 ? 16.781 -14.273 8.102 1 84.19 206 PRO A CA 1
ATOM 1633 C C . PRO A 1 206 ? 15.547 -15.125 8.352 1 84.19 206 PRO A C 1
ATOM 1635 O O . PRO A 1 206 ? 15.547 -16.328 8.039 1 84.19 206 PRO A O 1
ATOM 1638 N N . ASN A 1 207 ? 14.523 -14.516 8.875 1 86.31 207 ASN A N 1
ATOM 1639 C CA . ASN A 1 207 ? 13.336 -15.297 9.211 1 86.31 207 ASN A CA 1
ATOM 1640 C C . ASN A 1 207 ? 12.273 -15.195 8.117 1 86.31 207 ASN A C 1
ATOM 1642 O O . ASN A 1 207 ? 11.172 -15.727 8.266 1 86.31 207 ASN A O 1
ATOM 1646 N N . LEU A 1 208 ? 12.672 -14.578 7.105 1 89 208 LEU A N 1
ATOM 1647 C CA . LEU A 1 208 ? 11.734 -14.438 5.996 1 89 208 LEU A CA 1
ATOM 1648 C C . LEU A 1 208 ? 11.461 -15.789 5.348 1 89 208 LEU A C 1
ATOM 1650 O O . LEU A 1 208 ? 12.383 -16.594 5.148 1 89 208 LEU A O 1
ATOM 1654 N N . GLN A 1 209 ? 10.219 -16.062 5.055 1 87.19 209 GLN A N 1
ATOM 1655 C CA . GLN A 1 209 ? 9.852 -17.297 4.387 1 87.19 209 GLN A CA 1
ATOM 1656 C C . GLN A 1 209 ? 10.258 -17.281 2.916 1 87.19 209 GLN A C 1
ATOM 1658 O O . GLN A 1 209 ? 9.977 -16.312 2.203 1 87.19 209 GLN A O 1
ATOM 1663 N N . LEU A 1 210 ? 10.938 -18.328 2.539 1 91.38 210 LEU A N 1
ATOM 1664 C CA . LEU A 1 210 ? 11.359 -18.453 1.148 1 91.38 210 LEU A CA 1
ATOM 1665 C C . LEU A 1 210 ? 10.469 -19.438 0.396 1 91.38 210 LEU A C 1
ATOM 1667 O O . LEU A 1 210 ? 10.094 -20.484 0.938 1 91.38 210 LEU A O 1
ATOM 1671 N N . GLY A 1 211 ? 10.211 -19.047 -0.839 1 84.06 211 GLY A N 1
ATOM 1672 C CA . GLY A 1 211 ? 9.383 -19.891 -1.686 1 84.06 211 GLY A CA 1
ATOM 1673 C C . GLY A 1 211 ? 7.895 -19.672 -1.49 1 84.06 211 GLY A C 1
ATOM 1674 O O . GLY A 1 211 ? 7.492 -18.828 -0.678 1 84.06 211 GLY A O 1
ATOM 1675 N N . GLN A 1 212 ? 7.117 -20.375 -2.268 1 84.75 212 GLN A N 1
ATOM 1676 C CA . GLN A 1 212 ? 5.68 -20.141 -2.311 1 84.75 212 GLN A CA 1
ATOM 1677 C C . GLN A 1 212 ? 4.902 -21.406 -1.98 1 84.75 212 GLN A C 1
ATOM 1679 O O . GLN A 1 212 ? 5.398 -22.516 -2.186 1 84.75 212 GLN A O 1
ATOM 1684 N N . GLN A 1 213 ? 3.701 -21.141 -1.401 1 87.88 213 GLN A N 1
ATOM 1685 C CA . GLN A 1 213 ? 2.885 -22.281 -1.035 1 87.88 213 GLN A CA 1
ATOM 1686 C C . GLN A 1 213 ? 1.549 -22.266 -1.771 1 87.88 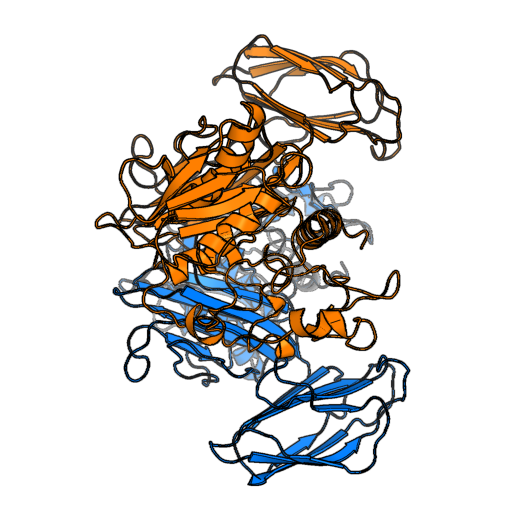213 GLN A C 1
ATOM 1688 O O . GLN A 1 213 ? 0.875 -23.297 -1.867 1 87.88 213 GLN A O 1
ATOM 1693 N N . TYR A 1 214 ? 1.262 -21.156 -2.393 1 89.19 214 TYR A N 1
ATOM 1694 C CA . TYR A 1 214 ? -0.141 -21.078 -2.785 1 89.19 214 TYR A CA 1
ATOM 1695 C C . TYR A 1 214 ? -0.276 -20.703 -4.258 1 89.19 214 TYR A C 1
ATOM 1697 O O . TYR A 1 214 ? -1.37 -20.766 -4.82 1 89.19 214 TYR A O 1
ATOM 1705 N N . GLY A 1 215 ? 0.778 -20.25 -4.836 1 93.69 215 GLY A N 1
ATOM 1706 C CA . GLY A 1 215 ? 0.719 -19.906 -6.25 1 93.69 215 GLY A CA 1
ATOM 1707 C C . GLY A 1 215 ? 1.695 -18.812 -6.645 1 93.69 215 GLY A C 1
ATOM 1708 O O . GLY A 1 215 ? 2.602 -18.484 -5.883 1 93.69 215 GLY A O 1
ATOM 1709 N N . LEU A 1 216 ? 1.449 -18.328 -7.844 1 96.44 216 LEU A N 1
ATOM 1710 C CA . LEU A 1 216 ? 2.295 -17.25 -8.367 1 96.44 216 LEU A CA 1
ATOM 1711 C C . LEU A 1 216 ? 2.318 -16.062 -7.414 1 96.44 216 LEU A C 1
ATOM 1713 O O . LEU A 1 216 ? 1.301 -15.734 -6.805 1 96.44 216 LEU A O 1
ATOM 1717 N N . SER A 1 217 ? 3.486 -15.477 -7.305 1 96.12 217 SER A N 1
ATOM 1718 C CA . SER A 1 217 ? 3.555 -14.188 -6.625 1 96.12 217 SER A CA 1
ATOM 1719 C C . SER A 1 217 ? 3.221 -13.039 -7.578 1 96.12 217 SER A C 1
ATOM 1721 O O . SER A 1 217 ? 3.199 -13.227 -8.797 1 96.12 217 SER A O 1
ATOM 1723 N N . ASN A 1 218 ? 2.898 -11.891 -7.012 1 96.19 218 ASN A N 1
ATOM 1724 C CA . ASN A 1 218 ? 2.637 -10.719 -7.84 1 96.19 218 ASN A CA 1
ATOM 1725 C C . ASN A 1 218 ? 3.832 -10.383 -8.727 1 96.19 218 ASN A C 1
ATOM 1727 O O . ASN A 1 218 ? 3.662 -9.945 -9.867 1 96.19 218 ASN A O 1
ATOM 1731 N N . LEU A 1 219 ? 5.023 -10.539 -8.219 1 95.69 219 LEU A N 1
ATOM 1732 C CA . LEU A 1 219 ? 6.23 -10.242 -8.984 1 95.69 219 LEU A CA 1
ATOM 1733 C C . LEU A 1 219 ? 6.461 -11.297 -10.062 1 95.69 219 LEU A C 1
ATOM 1735 O O . LEU A 1 219 ? 7 -10.992 -11.125 1 95.69 219 LEU A O 1
ATOM 1739 N N . ASP A 1 220 ? 6.039 -12.547 -9.844 1 96.12 220 ASP A N 1
ATOM 1740 C CA . ASP A 1 220 ? 6.055 -13.539 -10.922 1 96.12 220 ASP A CA 1
ATOM 1741 C C . ASP A 1 220 ? 5.258 -13.047 -12.125 1 96.12 220 ASP A C 1
ATOM 1743 O O . ASP A 1 220 ? 5.727 -13.133 -13.266 1 96.12 220 ASP A O 1
ATOM 1747 N N . ILE A 1 221 ? 4.09 -12.57 -11.82 1 96.75 221 ILE A N 1
ATOM 1748 C CA . ILE A 1 221 ? 3.205 -12.07 -12.867 1 96.75 221 ILE A CA 1
ATOM 1749 C C . ILE A 1 221 ? 3.863 -10.898 -13.586 1 96.75 221 ILE A C 1
ATOM 1751 O O . ILE A 1 221 ? 3.842 -10.82 -14.82 1 96.75 221 ILE A O 1
ATOM 1755 N N . SER A 1 222 ? 4.395 -10.023 -12.82 1 95.12 222 SER A N 1
ATOM 1756 C CA . SER A 1 222 ? 5.055 -8.859 -13.398 1 95.12 222 SER A CA 1
ATOM 1757 C C . SER A 1 222 ? 6.207 -9.281 -14.312 1 95.12 222 SER A C 1
ATOM 1759 O O . SER A 1 222 ? 6.418 -8.68 -15.367 1 95.12 222 SER A O 1
ATOM 1761 N N . LYS A 1 223 ? 6.973 -10.25 -13.922 1 93.94 223 LYS A N 1
ATOM 1762 C CA . LYS A 1 223 ? 8.07 -10.75 -14.742 1 93.94 223 LYS A CA 1
ATOM 1763 C C . LYS A 1 223 ? 7.555 -11.312 -16.062 1 93.94 223 LYS A C 1
ATOM 1765 O O . LYS A 1 223 ? 8.164 -11.094 -17.109 1 93.94 223 LYS A O 1
ATOM 1770 N N . ILE A 1 224 ? 6.512 -12.039 -15.992 1 95.19 224 ILE A N 1
ATOM 1771 C CA . ILE A 1 224 ? 5.902 -12.594 -17.203 1 95.19 224 ILE A CA 1
ATOM 1772 C C . ILE A 1 224 ? 5.484 -11.461 -18.125 1 95.19 224 ILE A C 1
ATOM 1774 O O . ILE A 1 224 ? 5.816 -11.477 -19.328 1 95.19 224 ILE A O 1
ATOM 1778 N N . ASN A 1 225 ? 4.793 -10.5 -17.562 1 94.81 225 ASN A N 1
ATOM 1779 C CA . ASN A 1 225 ? 4.297 -9.391 -18.359 1 94.81 225 ASN A CA 1
ATOM 1780 C C . ASN A 1 225 ? 5.438 -8.57 -18.969 1 94.81 225 ASN A C 1
ATOM 1782 O O . ASN A 1 225 ? 5.32 -8.07 -20.078 1 94.81 225 ASN A O 1
ATOM 1786 N N . ARG A 1 226 ? 6.484 -8.461 -18.219 1 91.06 226 ARG A N 1
ATOM 1787 C CA . ARG A 1 226 ? 7.652 -7.738 -18.719 1 91.06 226 ARG A CA 1
ATOM 1788 C C . ARG A 1 226 ? 8.359 -8.523 -19.812 1 91.06 226 ARG A C 1
ATOM 1790 O O . ARG A 1 226 ? 8.688 -7.977 -20.859 1 91.06 226 ARG A O 1
ATOM 1797 N N . LEU A 1 227 ? 8.594 -9.781 -19.609 1 90.81 227 LEU A N 1
ATOM 1798 C CA . LEU A 1 227 ? 9.305 -10.625 -20.547 1 90.81 227 LEU A CA 1
ATOM 1799 C C . LEU A 1 227 ? 8.562 -10.688 -21.891 1 90.81 227 LEU A C 1
ATOM 1801 O O . LEU A 1 227 ? 9.18 -10.594 -22.953 1 90.81 227 LEU A O 1
ATOM 1805 N N . TYR A 1 228 ? 7.27 -10.82 -21.844 1 93 228 TYR A N 1
ATOM 1806 C CA . TYR A 1 228 ? 6.473 -10.992 -23.047 1 93 228 TYR A CA 1
ATOM 1807 C C . TYR A 1 228 ? 5.859 -9.672 -23.5 1 93 228 TYR A C 1
ATOM 1809 O O . TYR A 1 228 ? 5.023 -9.641 -24.406 1 93 228 TYR A O 1
ATOM 1817 N N . GLU A 1 229 ? 6.191 -8.578 -22.797 1 90.94 229 GLU A N 1
ATOM 1818 C CA . GLU A 1 229 ? 5.738 -7.234 -23.141 1 90.94 229 GLU A CA 1
ATOM 1819 C C . GLU A 1 229 ? 4.219 -7.168 -23.219 1 90.94 229 GLU A C 1
ATOM 1821 O O . GLU A 1 229 ? 3.664 -6.711 -24.219 1 90.94 229 GLU A O 1
ATOM 1826 N N . CYS A 1 230 ? 3.609 -7.715 -22.219 1 94.69 230 CYS A N 1
ATOM 1827 C CA . CYS A 1 230 ? 2.154 -7.691 -22.125 1 94.69 230 CYS A CA 1
ATOM 1828 C C . CYS A 1 230 ? 1.651 -6.289 -21.797 1 94.69 230 CYS A C 1
ATOM 1830 O O . CYS A 1 230 ? 2.248 -5.586 -20.984 1 94.69 230 CYS A O 1
ATOM 1832 N N . ASP A 1 231 ? 0.633 -5.848 -22.531 1 91.19 231 ASP A N 1
ATOM 1833 C CA . ASP A 1 231 ? -0.1 -4.648 -22.141 1 91.19 231 ASP A CA 1
ATOM 1834 C C . ASP A 1 231 ? -1.153 -4.973 -21.078 1 91.19 231 ASP A C 1
ATOM 1836 O O . ASP A 1 231 ? -2.342 -5.07 -21.391 1 91.19 231 ASP A O 1
ATOM 1840 N N . ALA A 1 232 ? -0.664 -5.156 -19.922 1 93.25 232 ALA A N 1
ATOM 1841 C CA . ALA A 1 232 ? -1.539 -5.605 -18.844 1 93.25 232 ALA A CA 1
ATOM 1842 C C . ALA A 1 232 ? -1.313 -4.789 -17.578 1 93.25 232 ALA A C 1
ATOM 1844 O O . ALA A 1 232 ? -0.174 -4.457 -17.234 1 93.25 232 ALA A O 1
ATOM 1845 N N . CYS A 1 233 ? -2.391 -4.324 -17 1 96.44 233 CYS A N 1
ATOM 1846 C CA . CYS A 1 233 ? -2.406 -3.754 -15.656 1 96.44 233 CYS A CA 1
ATOM 1847 C C . CYS A 1 233 ? -3.076 -4.703 -14.664 1 96.44 233 CYS A C 1
ATOM 1849 O O . CYS A 1 233 ? -4.305 -4.746 -14.578 1 96.44 233 CYS A O 1
ATOM 1851 N N . SER A 1 234 ? -2.24 -5.445 -13.992 1 97.75 234 SER A N 1
ATOM 1852 C CA . SER A 1 234 ? -2.779 -6.484 -13.125 1 97.75 234 SER A CA 1
ATOM 1853 C C . SER A 1 234 ? -2.018 -6.555 -11.805 1 97.75 234 SER A C 1
ATOM 1855 O O . SER A 1 234 ? -0.828 -6.238 -11.75 1 97.75 234 SER A O 1
ATOM 1857 N N . THR A 1 235 ? -2.695 -6.832 -10.773 1 97.88 235 THR A N 1
ATOM 1858 C CA . THR A 1 235 ? -2.129 -7.055 -9.453 1 97.88 235 THR A CA 1
ATOM 1859 C C . THR A 1 235 ? -2.682 -8.336 -8.836 1 97.88 235 THR A C 1
ATOM 1861 O O . THR A 1 235 ? -3.887 -8.594 -8.891 1 97.88 235 THR A O 1
ATOM 1864 N N . LEU A 1 236 ? -1.804 -9.148 -8.383 1 97.56 236 LEU A N 1
ATOM 1865 C CA . LEU A 1 236 ? -2.199 -10.352 -7.664 1 97.56 236 LEU A CA 1
ATOM 1866 C C . LEU A 1 236 ? -2.045 -10.164 -6.16 1 97.56 236 LEU A C 1
ATOM 1868 O O . LEU A 1 236 ? -0.959 -9.828 -5.68 1 97.56 236 LEU A O 1
ATOM 1872 N N . LEU A 1 237 ? -3.127 -10.297 -5.445 1 97.69 237 LEU A N 1
ATOM 1873 C CA . LEU A 1 237 ? -3.156 -10.227 -3.988 1 97.69 237 LEU A CA 1
ATOM 1874 C C . LEU A 1 237 ? -3.354 -11.609 -3.377 1 97.69 237 LEU A C 1
ATOM 1876 O O . LEU A 1 237 ? -4.434 -12.188 -3.484 1 97.69 237 LEU A O 1
ATOM 1880 N N . SER A 1 238 ? -2.332 -12.094 -2.646 1 94.75 238 SER A N 1
ATOM 1881 C CA . SER A 1 238 ? -2.375 -13.492 -2.248 1 94.75 238 SER A CA 1
ATOM 1882 C C . SER A 1 238 ? -2.355 -13.641 -0.729 1 94.75 238 SER A C 1
ATOM 1884 O O . SER A 1 238 ? -2.264 -14.75 -0.208 1 94.75 238 SER A O 1
ATOM 1886 N N . THR A 1 239 ? -2.363 -12.523 0.007 1 94.5 239 THR A N 1
ATOM 1887 C CA . THR A 1 239 ? -2.418 -12.578 1.463 1 94.5 239 THR A CA 1
ATOM 1888 C C . THR A 1 239 ? -3.848 -12.805 1.943 1 94.5 239 THR A C 1
ATOM 1890 O O . THR A 1 239 ? -4.805 -12.516 1.224 1 94.5 239 THR A O 1
ATOM 1893 N N . PRO A 1 240 ? -3.992 -13.375 3.186 1 95.31 240 PRO A N 1
ATOM 1894 C CA . PRO A 1 240 ? -5.344 -13.672 3.67 1 95.31 240 PRO A CA 1
ATOM 1895 C C . PRO A 1 240 ? -6.199 -12.422 3.834 1 95.31 240 PRO A C 1
ATOM 1897 O O . PRO A 1 240 ? -7.426 -12.516 3.906 1 95.31 240 PRO A O 1
ATOM 1900 N N . SER A 1 241 ? -5.574 -11.328 4.074 1 96.44 241 SER A N 1
ATOM 1901 C CA . SER A 1 241 ? -6.25 -10.039 4.148 1 96.44 241 SER A CA 1
ATOM 1902 C C . SER A 1 241 ? -5.379 -8.922 3.576 1 96.44 241 SER A C 1
ATOM 1904 O O . SER A 1 241 ? -4.168 -9.094 3.416 1 96.44 241 SER A O 1
ATOM 1906 N N . GLY A 1 242 ? -5.98 -7.848 3.186 1 96.88 242 GLY A N 1
ATOM 1907 C CA . GLY A 1 242 ? -5.219 -6.742 2.627 1 96.88 242 GLY A CA 1
ATOM 1908 C C . GLY A 1 242 ? -6.094 -5.617 2.105 1 96.88 242 GLY A C 1
ATOM 1909 O O . GLY A 1 242 ? -7.273 -5.527 2.457 1 96.88 242 GLY A O 1
ATOM 1910 N N . ILE A 1 243 ? -5.41 -4.684 1.431 1 96.81 243 ILE A N 1
ATOM 1911 C CA . ILE A 1 243 ? -6.07 -3.496 0.895 1 96.81 243 ILE A CA 1
ATOM 1912 C C . ILE A 1 243 ? -5.777 -3.375 -0.599 1 96.81 243 ILE A C 1
ATOM 1914 O O . ILE A 1 243 ? -4.719 -3.801 -1.067 1 96.81 243 ILE A O 1
ATOM 1918 N N . LEU A 1 244 ? -6.699 -2.924 -1.371 1 97.75 244 LEU A N 1
ATOM 1919 C CA . LEU A 1 244 ? -6.48 -2.516 -2.754 1 97.75 244 LEU A CA 1
ATOM 1920 C C . LEU A 1 244 ? -7.086 -1.143 -3.02 1 97.75 244 LEU A C 1
ATOM 1922 O O . LEU A 1 244 ? -8.047 -0.745 -2.355 1 97.75 244 LEU A O 1
ATOM 1926 N N . PHE A 1 245 ? -6.5 -0.452 -3.9 1 97.5 245 PHE A N 1
ATOM 1927 C CA . PHE A 1 245 ? -6.996 0.878 -4.234 1 97.5 245 PHE A CA 1
ATOM 1928 C C . PHE A 1 245 ? -6.637 1.245 -5.668 1 97.5 245 PHE A C 1
ATOM 1930 O O . PHE A 1 245 ? -5.727 0.658 -6.258 1 97.5 245 PHE A O 1
ATOM 1937 N N . SER A 1 246 ? -7.387 2.15 -6.246 1 97.69 246 SER A N 1
ATOM 1938 C CA . SER A 1 246 ? -7.121 2.645 -7.594 1 97.69 246 SER A CA 1
ATOM 1939 C C . SER A 1 246 ? -5.801 3.406 -7.648 1 97.69 246 SER A C 1
ATOM 1941 O O . SER A 1 246 ? -5.34 3.936 -6.637 1 97.69 246 SER A O 1
ATOM 1943 N N . ALA A 1 247 ? -5.262 3.457 -8.789 1 96.5 247 ALA A N 1
ATOM 1944 C CA . ALA A 1 247 ? -4.02 4.199 -8.992 1 96.5 247 ALA A CA 1
ATOM 1945 C C . ALA A 1 247 ? -4.152 5.633 -8.484 1 96.5 247 ALA A C 1
ATOM 1947 O O . ALA A 1 247 ? -5.18 6.281 -8.703 1 96.5 247 ALA A O 1
ATOM 1948 N N . ASN A 1 248 ? -3.119 6.145 -7.77 1 94.81 248 ASN A N 1
ATOM 1949 C CA . ASN A 1 248 ? -2.99 7.512 -7.281 1 94.81 248 ASN A CA 1
ATOM 1950 C C . ASN A 1 248 ? -3.865 7.754 -6.055 1 94.81 248 ASN A C 1
ATOM 1952 O O . ASN A 1 248 ? -3.807 8.82 -5.449 1 94.81 248 ASN A O 1
ATOM 1956 N N . TYR A 1 249 ? -4.723 6.812 -5.695 1 95.25 249 TYR A N 1
ATOM 1957 C CA . TYR A 1 249 ? -5.594 7.043 -4.551 1 95.25 249 TYR A CA 1
ATOM 1958 C C . TYR A 1 249 ? -4.805 7.57 -3.357 1 95.25 249 TYR A C 1
ATOM 1960 O O . TYR A 1 249 ? -3.754 7.023 -3.012 1 95.25 249 TYR A O 1
ATOM 1968 N N . PRO A 1 250 ? -5.207 8.578 -2.635 1 94.12 250 PRO A N 1
ATOM 1969 C CA . PRO A 1 250 ? -6.539 9.188 -2.734 1 94.12 250 PRO A CA 1
ATOM 1970 C C . PRO A 1 250 ? -6.574 10.375 -3.689 1 94.12 250 PRO A C 1
ATOM 1972 O O . PRO A 1 250 ? -7.387 11.289 -3.518 1 94.12 250 PRO A O 1
ATOM 1975 N N . SER A 1 251 ? -5.68 10.508 -4.609 1 94.38 251 SER A N 1
ATOM 1976 C CA . SER A 1 251 ? -5.742 11.43 -5.738 1 94.38 251 SER A CA 1
ATOM 1977 C C . SER A 1 251 ? -6.512 10.82 -6.906 1 94.38 251 SER A C 1
ATOM 1979 O O . SER A 1 251 ? -6.793 9.625 -6.914 1 94.38 251 SER A O 1
ATOM 1981 N N . PRO A 1 252 ? -6.938 11.672 -7.859 1 94.06 252 PRO A N 1
ATOM 1982 C CA . PRO A 1 252 ? -7.711 11.156 -8.992 1 94.06 252 PRO A CA 1
ATOM 1983 C C . PRO A 1 252 ? -6.973 10.07 -9.766 1 94.06 252 PRO A C 1
ATOM 1985 O O . PRO A 1 252 ? -5.758 10.156 -9.953 1 94.06 252 PRO A O 1
ATOM 1988 N N . TYR A 1 253 ? -7.738 9.008 -10.133 1 96.31 253 TYR A N 1
ATOM 1989 C CA . TYR A 1 253 ? -7.168 7.926 -10.93 1 96.31 253 TYR A CA 1
ATOM 1990 C C . TYR A 1 253 ? -6.887 8.391 -12.352 1 96.31 253 TYR A C 1
ATOM 1992 O O . TYR A 1 253 ? -7.453 9.383 -12.812 1 96.31 253 TYR A O 1
ATOM 2000 N N . PRO A 1 254 ? -5.984 7.699 -13.094 1 94.56 254 PRO A N 1
ATOM 2001 C CA . PRO A 1 254 ? -5.633 8.117 -14.453 1 94.56 254 PRO A CA 1
ATOM 2002 C C . PRO A 1 254 ? -6.73 7.797 -15.469 1 94.56 254 PRO A C 1
ATOM 2004 O O . PRO A 1 254 ? -7.562 6.918 -15.227 1 94.56 254 PRO A O 1
ATOM 2007 N N . ASN A 1 255 ? -6.652 8.5 -16.609 1 93.25 255 ASN A N 1
ATOM 2008 C CA . ASN A 1 255 ? -7.52 8.203 -17.75 1 93.25 255 ASN A CA 1
ATOM 2009 C C . ASN A 1 255 ? -7.078 6.941 -18.484 1 93.25 255 ASN A C 1
ATOM 2011 O O . ASN A 1 255 ? -5.902 6.578 -18.438 1 93.25 255 ASN A O 1
ATOM 2015 N N . ASN A 1 256 ? -8.078 6.285 -19.062 1 93.62 256 ASN A N 1
ATOM 2016 C CA . ASN A 1 256 ? -7.859 5.129 -19.922 1 93.62 256 ASN A CA 1
ATOM 2017 C C . ASN A 1 256 ? -7.199 3.982 -19.156 1 93.62 256 ASN A C 1
ATOM 2019 O O . ASN A 1 256 ? -6.258 3.361 -19.656 1 93.62 256 ASN A O 1
ATOM 2023 N N . ALA A 1 257 ? -7.664 3.893 -17.969 1 95.19 257 ALA A N 1
ATOM 2024 C CA . ALA A 1 257 ? -7.164 2.783 -17.172 1 95.19 257 ALA A CA 1
ATOM 2025 C C . ALA A 1 257 ? -7.957 1.507 -17.438 1 95.19 257 ALA A C 1
ATOM 2027 O O . ALA A 1 257 ? -9.164 1.559 -17.688 1 95.19 257 ALA A O 1
ATOM 2028 N N . SER A 1 258 ? -7.355 0.402 -17.516 1 96.81 258 SER A N 1
ATOM 2029 C CA . SER A 1 258 ? -7.918 -0.945 -17.547 1 96.81 258 SER A CA 1
ATOM 2030 C C . SER A 1 258 ? -7.105 -1.896 -16.672 1 96.81 258 SER A C 1
ATOM 2032 O O . SER A 1 258 ? -6.141 -2.506 -17.141 1 96.81 258 SER A O 1
ATOM 2034 N N . CYS A 1 259 ? -7.492 -2.004 -15.398 1 98.06 259 CYS A N 1
ATOM 2035 C CA . CYS A 1 259 ? -6.695 -2.752 -14.438 1 98.06 259 CYS A CA 1
ATOM 2036 C C . CYS A 1 259 ? -7.539 -3.822 -13.75 1 98.06 259 CYS A C 1
ATOM 2038 O O . CYS A 1 259 ? -8.758 -3.678 -13.625 1 98.06 259 CYS A O 1
ATOM 2040 N N . VAL A 1 260 ? -6.898 -4.848 -13.32 1 98.56 260 VAL A N 1
ATOM 2041 C CA . VAL A 1 260 ? -7.574 -5.902 -12.57 1 98.56 260 VAL A CA 1
ATOM 2042 C C . VAL A 1 260 ? -6.777 -6.227 -11.305 1 98.56 260 VAL A C 1
ATOM 2044 O O . VAL A 1 260 ? -5.551 -6.105 -11.289 1 98.56 260 VAL A O 1
ATOM 2047 N N . TRP A 1 261 ? -7.41 -6.531 -10.234 1 98.69 261 TRP A N 1
ATOM 2048 C CA . TRP A 1 261 ? -6.871 -7.145 -9.031 1 98.69 261 TRP A CA 1
ATOM 2049 C C . TRP A 1 261 ? -7.434 -8.547 -8.836 1 98.69 261 TRP A C 1
ATOM 2051 O O . TRP A 1 261 ? -8.641 -8.719 -8.664 1 98.69 261 TRP A O 1
ATOM 2061 N N . LEU A 1 262 ? -6.613 -9.531 -8.922 1 98.62 262 LEU A N 1
ATOM 2062 C CA . LEU A 1 262 ? -7.027 -10.891 -8.57 1 98.62 262 LEU A CA 1
ATOM 2063 C C . LEU A 1 262 ? -6.684 -11.203 -7.121 1 98.62 262 LEU A C 1
ATOM 2065 O O . LEU A 1 262 ? -5.508 -11.242 -6.754 1 98.62 262 LEU A O 1
ATOM 2069 N N . ILE A 1 263 ? -7.68 -11.328 -6.316 1 98.56 263 ILE A N 1
ATOM 2070 C CA . ILE A 1 263 ? -7.496 -11.773 -4.938 1 98.56 263 ILE A CA 1
ATOM 2071 C C . ILE A 1 263 ? -7.543 -13.297 -4.879 1 98.56 263 ILE A C 1
ATOM 2073 O O . ILE A 1 263 ? -8.523 -13.914 -5.305 1 98.56 263 ILE A O 1
ATOM 2077 N N . ARG A 1 264 ? -6.516 -13.914 -4.434 1 97 264 ARG A N 1
ATOM 2078 C CA . ARG A 1 264 ? -6.422 -15.352 -4.199 1 97 264 ARG A CA 1
ATOM 2079 C C . ARG A 1 264 ? -5.926 -15.648 -2.787 1 97 264 ARG A C 1
ATOM 2081 O O . ARG A 1 264 ? -4.719 -15.672 -2.541 1 97 264 ARG A O 1
ATOM 2088 N N . ILE A 1 265 ? -6.797 -15.93 -1.92 1 95.38 265 ILE A N 1
ATOM 2089 C CA . ILE A 1 265 ? -6.414 -16.219 -0.542 1 95.38 265 ILE A CA 1
ATOM 2090 C C . ILE A 1 265 ? -6.113 -17.703 -0.389 1 95.38 265 ILE A C 1
ATOM 2092 O O . ILE A 1 265 ? -6.453 -18.516 -1.262 1 95.38 265 ILE A O 1
ATOM 2096 N N . PRO A 1 266 ? -5.441 -18.141 0.667 1 90.44 266 PRO A N 1
ATOM 2097 C CA . PRO A 1 266 ? -5.031 -19.547 0.827 1 90.44 266 PRO A CA 1
ATOM 2098 C C . PRO A 1 266 ? -6.219 -20.5 0.91 1 90.44 266 PRO A C 1
ATOM 2100 O O . PRO A 1 266 ? -6.195 -21.578 0.307 1 90.44 266 PRO A O 1
ATOM 2103 N N . GLN A 1 267 ? -7.188 -20.109 1.668 1 89.62 267 GLN A N 1
ATOM 2104 C CA . GLN A 1 267 ? -8.375 -20.953 1.845 1 89.62 267 GLN A CA 1
ATOM 2105 C C . GLN A 1 267 ? -9.578 -20.109 2.256 1 89.62 267 GLN A C 1
ATOM 2107 O O . GLN A 1 267 ? -9.422 -18.969 2.705 1 89.62 267 GLN A O 1
ATOM 2112 N N . GLY A 1 268 ? -10.719 -20.734 2.008 1 91.38 268 GLY A N 1
ATOM 2113 C CA . GLY A 1 268 ? -11.93 -20.047 2.41 1 91.38 268 GLY A CA 1
ATOM 2114 C C . GLY A 1 268 ? -12.531 -19.188 1.308 1 91.38 268 GLY A C 1
ATOM 2115 O O . GLY A 1 268 ? -12.484 -19.562 0.134 1 91.38 268 GLY A O 1
ATOM 2116 N N . GLN A 1 269 ? -13.25 -18.156 1.853 1 94.62 269 GLN A N 1
ATOM 2117 C CA . GLN A 1 269 ? -13.914 -17.219 0.948 1 94.62 269 GLN A CA 1
ATOM 2118 C C . GLN A 1 269 ? -13.383 -15.797 1.139 1 94.62 269 GLN A C 1
ATOM 2120 O O . GLN A 1 269 ? -12.852 -15.461 2.201 1 94.62 269 GLN A O 1
ATOM 2125 N N . VAL A 1 270 ? -13.5 -15.031 0.093 1 96.88 270 VAL A N 1
ATOM 2126 C CA . VAL A 1 270 ? -13.031 -13.648 0.146 1 96.88 270 VAL A CA 1
ATOM 2127 C C . VAL A 1 270 ? -14.18 -12.719 0.516 1 96.88 270 VAL A C 1
ATOM 2129 O O . VAL A 1 270 ? -15.258 -12.789 -0.082 1 96.88 270 VAL A O 1
ATOM 2132 N N . SER A 1 271 ? -14.016 -11.953 1.508 1 95.75 271 SER A N 1
ATOM 2133 C CA . SER A 1 271 ? -14.891 -10.812 1.782 1 95.75 271 SER A CA 1
ATOM 2134 C C . SER A 1 271 ? -14.25 -9.508 1.337 1 95.75 271 SER A C 1
ATOM 2136 O O . SER A 1 271 ? -13.086 -9.234 1.657 1 95.75 271 SER A O 1
ATOM 2138 N N . LEU A 1 272 ? -14.961 -8.727 0.574 1 96.94 272 LEU A N 1
ATOM 2139 C CA . LEU A 1 272 ? -14.469 -7.453 0.055 1 96.94 272 LEU A CA 1
ATOM 2140 C C . LEU A 1 272 ? -15.398 -6.309 0.449 1 96.94 272 LEU A C 1
ATOM 2142 O O . LEU A 1 272 ? -16.609 -6.383 0.231 1 96.94 272 LEU A O 1
ATOM 2146 N N . GLN A 1 273 ? -14.828 -5.301 1.004 1 93.06 273 GLN A N 1
ATOM 2147 C CA . GLN A 1 273 ? -15.578 -4.113 1.404 1 93.06 273 GLN A CA 1
ATOM 2148 C C . GLN A 1 273 ? -14.898 -2.84 0.909 1 93.06 273 GLN A C 1
ATOM 2150 O O . GLN A 1 273 ? -13.711 -2.625 1.158 1 93.06 273 GLN A O 1
ATOM 2155 N N . PHE A 1 274 ? -15.656 -1.992 0.237 1 93 274 PHE A N 1
ATOM 2156 C CA . PHE A 1 274 ? -15.125 -0.714 -0.218 1 93 274 PHE A CA 1
ATOM 2157 C C . PHE A 1 274 ? -15.195 0.328 0.892 1 93 274 PHE A C 1
ATOM 2159 O O . PHE A 1 274 ? -16.281 0.633 1.396 1 93 274 PHE A O 1
ATOM 2166 N N . ASP A 1 275 ? -14.078 0.859 1.218 1 89.5 275 ASP A N 1
ATOM 2167 C CA . ASP A 1 275 ? -13.969 1.872 2.264 1 89.5 275 ASP A CA 1
ATOM 2168 C C . ASP A 1 275 ? -14.25 3.266 1.708 1 89.5 275 ASP A C 1
ATOM 2170 O O . ASP A 1 275 ? -14.688 4.156 2.441 1 89.5 275 ASP A O 1
ATOM 2174 N N . SER A 1 276 ? -13.914 3.471 0.538 1 92 276 SER A N 1
ATOM 2175 C CA . SER A 1 276 ? -14.141 4.695 -0.224 1 92 276 SER A CA 1
ATOM 2176 C C . SER A 1 276 ? -14.445 4.387 -1.688 1 92 276 SER A C 1
ATOM 2178 O O . SER A 1 276 ? -13.875 3.453 -2.26 1 92 276 SER A O 1
ATOM 2180 N N . PHE A 1 277 ? -15.359 5.18 -2.18 1 94 277 PHE A N 1
ATOM 2181 C CA . PHE A 1 277 ? -15.75 4.918 -3.561 1 94 277 PHE A CA 1
ATOM 2182 C C . PHE A 1 277 ? -16.219 6.199 -4.242 1 94 277 PHE A C 1
ATOM 2184 O O . PHE A 1 277 ? -17.203 6.801 -3.828 1 94 277 PHE A O 1
ATOM 2191 N N . ASP A 1 278 ? -15.531 6.641 -5.242 1 95 278 ASP A N 1
ATOM 2192 C CA . ASP A 1 278 ? -15.812 7.828 -6.043 1 95 278 ASP A CA 1
ATOM 2193 C C . ASP A 1 278 ? -15.344 7.637 -7.484 1 95 278 ASP A C 1
ATOM 2195 O O . ASP A 1 278 ? -14.203 7.953 -7.82 1 95 278 ASP A O 1
ATOM 2199 N N . VAL A 1 279 ? -16.234 7.125 -8.305 1 96.56 279 VAL A N 1
ATOM 2200 C CA . VAL A 1 279 ? -15.953 6.848 -9.711 1 96.56 279 VAL A CA 1
ATOM 2201 C C . VAL A 1 279 ? -16.875 7.68 -10.594 1 96.56 279 VAL A C 1
ATOM 2203 O O . VAL A 1 279 ? -18.047 7.906 -10.258 1 96.56 279 VAL A O 1
ATOM 2206 N N . GLN A 1 280 ? -16.359 8.148 -11.688 1 96.19 280 GLN A N 1
ATOM 2207 C CA . GLN A 1 280 ? -17.125 9.039 -12.555 1 96.19 280 GLN A CA 1
ATOM 2208 C C . GLN A 1 280 ? -18.5 8.469 -12.852 1 96.19 280 GLN A C 1
ATOM 2210 O O . GLN A 1 280 ? -18.625 7.328 -13.305 1 96.19 280 GLN A O 1
ATOM 2215 N N . LEU A 1 281 ? -19.516 9.289 -12.602 1 95 281 LEU A N 1
ATOM 2216 C CA . LEU A 1 281 ? -20.906 8.875 -12.836 1 95 281 LEU A CA 1
ATOM 2217 C C . LEU A 1 281 ? -21.25 8.953 -14.312 1 95 281 LEU A C 1
ATOM 2219 O O . LEU A 1 281 ? -20.875 9.914 -14.992 1 95 281 LEU A O 1
ATOM 2223 N N . SER A 1 282 ? -21.859 7.988 -14.828 1 95.38 282 SER A N 1
ATOM 2224 C CA . SER A 1 282 ? -22.422 7.953 -16.172 1 95.38 282 SER A CA 1
ATOM 2225 C C . SER A 1 282 ? -23.656 7.055 -16.234 1 95.38 282 SER A C 1
ATOM 2227 O O . SER A 1 282 ? -23.906 6.281 -15.32 1 95.38 282 SER A O 1
ATOM 2229 N N . ALA A 1 283 ? -24.375 7.23 -17.266 1 95.19 283 ALA A N 1
ATOM 2230 C CA . ALA A 1 283 ? -25.562 6.395 -17.422 1 95.19 283 ALA A CA 1
ATOM 2231 C C . ALA A 1 283 ? -25.188 4.918 -17.5 1 95.19 283 ALA A C 1
ATOM 2233 O O . ALA A 1 283 ? -24.375 4.52 -18.344 1 95.19 283 ALA A O 1
ATOM 2234 N N . LYS A 1 284 ? -25.75 4.195 -16.578 1 95.06 284 LYS A N 1
ATOM 2235 C CA . LYS A 1 284 ? -25.547 2.752 -16.516 1 95.06 284 LYS A CA 1
ATOM 2236 C C . LYS A 1 284 ? -24.062 2.412 -16.297 1 95.06 284 LYS A C 1
ATOM 2238 O O . LYS A 1 284 ? -23.625 1.323 -16.656 1 95.06 284 LYS A O 1
ATOM 2243 N N . CYS A 1 285 ? -23.281 3.393 -15.797 1 96.19 285 CYS A N 1
ATOM 2244 C CA . CYS A 1 285 ? -21.859 3.199 -15.539 1 96.19 285 CYS A CA 1
ATOM 2245 C C . CYS A 1 285 ? -21.156 2.637 -16.766 1 96.19 285 CYS A C 1
ATOM 2247 O O . CYS A 1 285 ? -20.453 1.625 -16.672 1 96.19 285 CYS A O 1
ATOM 2249 N N . SER A 1 286 ? -21.297 3.322 -17.891 1 95.19 286 SER A N 1
ATOM 2250 C CA . SER A 1 286 ? -20.812 2.805 -19.172 1 95.19 286 SER A CA 1
ATOM 2251 C C . SER A 1 286 ? -19.375 3.266 -19.438 1 95.19 286 SER A C 1
ATOM 2253 O O . SER A 1 286 ? -18.688 2.684 -20.266 1 95.19 286 SER A O 1
ATOM 2255 N N . THR A 1 287 ? -18.938 4.316 -18.766 1 95.69 287 THR A N 1
ATOM 2256 C CA . THR A 1 287 ? -17.625 4.883 -19.078 1 95.69 287 THR A CA 1
ATOM 2257 C C . THR A 1 287 ? -16.594 4.43 -18.047 1 95.69 287 THR A C 1
ATOM 2259 O O . THR A 1 287 ? -15.789 3.529 -18.312 1 95.69 287 THR A O 1
ATOM 2262 N N . ASP A 1 288 ? -16.688 4.984 -16.828 1 97.81 288 ASP A N 1
ATOM 2263 C CA . ASP A 1 288 ? -15.859 4.504 -15.727 1 97.81 288 ASP A CA 1
ATOM 2264 C C . ASP A 1 288 ? -16.641 3.59 -14.797 1 97.81 288 ASP A C 1
ATOM 2266 O O . ASP A 1 288 ? -17.766 3.918 -14.398 1 97.81 288 ASP A O 1
ATOM 2270 N N . TYR A 1 289 ? -16.047 2.424 -14.492 1 98.31 289 TYR A N 1
ATOM 2271 C CA . TYR A 1 289 ? -16.797 1.53 -13.617 1 98.31 289 TYR A CA 1
ATOM 2272 C C . TYR A 1 289 ? -15.875 0.51 -12.953 1 98.31 289 TYR A C 1
ATOM 2274 O O . TYR A 1 289 ? -14.758 0.278 -13.422 1 98.31 289 TYR A O 1
ATOM 2282 N N . VAL A 1 290 ? -16.375 -0.032 -11.844 1 98.5 290 VAL A N 1
ATOM 2283 C CA . VAL A 1 290 ? -15.781 -1.179 -11.156 1 98.5 290 VAL A CA 1
ATOM 2284 C C . VAL A 1 290 ? -16.703 -2.389 -11.289 1 98.5 290 VAL A C 1
ATOM 2286 O O . VAL A 1 290 ? -17.922 -2.266 -11.133 1 98.5 290 VAL A O 1
ATOM 2289 N N . ARG A 1 291 ? -16.172 -3.494 -11.609 1 98.44 291 ARG A N 1
ATOM 2290 C CA . ARG A 1 291 ? -16.859 -4.781 -11.602 1 98.44 291 ARG A CA 1
ATOM 2291 C C . ARG A 1 291 ? -16.141 -5.781 -10.703 1 98.44 291 ARG A C 1
ATOM 2293 O O . ARG A 1 291 ? -14.914 -5.707 -10.531 1 98.44 291 ARG A O 1
ATOM 2300 N N . VAL A 1 292 ? -16.938 -6.668 -10.125 1 98.5 292 VAL A N 1
ATOM 2301 C CA . VAL A 1 292 ? -16.344 -7.703 -9.281 1 98.5 292 VAL A CA 1
ATOM 2302 C C . VAL A 1 292 ? -16.891 -9.07 -9.695 1 98.5 292 VAL A C 1
ATOM 2304 O O . VAL A 1 292 ? -18.109 -9.25 -9.828 1 98.5 292 VAL A O 1
ATOM 2307 N N . PHE A 1 293 ? -15.992 -9.961 -9.891 1 98.25 293 PHE A N 1
ATOM 2308 C CA . PHE A 1 293 ? -16.344 -11.305 -10.359 1 98.25 293 PHE A CA 1
ATOM 2309 C C . PHE A 1 293 ? -16.109 -12.336 -9.258 1 98.25 293 PHE A C 1
ATOM 2311 O O . PHE A 1 293 ? -15.125 -12.258 -8.516 1 98.25 293 PHE A O 1
ATOM 2318 N N . ASP A 1 294 ? -17.016 -13.312 -9.25 1 96.44 294 ASP A N 1
ATOM 2319 C CA . ASP A 1 294 ? -16.953 -14.422 -8.305 1 96.44 294 ASP A CA 1
ATOM 2320 C C . ASP A 1 294 ? -16.062 -15.539 -8.828 1 96.44 294 ASP A C 1
ATOM 2322 O O . ASP A 1 294 ? -16.531 -16.641 -9.117 1 96.44 294 ASP A O 1
ATOM 2326 N N . GLY A 1 295 ? -14.805 -15.273 -8.875 1 96.94 295 GLY A N 1
ATOM 2327 C CA . GLY A 1 295 ? -13.852 -16.234 -9.391 1 96.94 295 GLY A CA 1
ATOM 2328 C C . GLY A 1 295 ? -12.562 -15.594 -9.883 1 96.94 295 GLY A C 1
ATOM 2329 O O . GLY A 1 295 ? -12.273 -14.445 -9.547 1 96.94 295 GLY A O 1
ATOM 2330 N N . ALA A 1 296 ? -11.797 -16.359 -10.68 1 96.69 296 ALA A N 1
ATOM 2331 C CA . ALA A 1 296 ? -10.438 -15.945 -11.047 1 96.69 296 ALA A CA 1
ATOM 2332 C C . ALA A 1 296 ? -10.406 -15.352 -12.445 1 96.69 296 ALA A C 1
ATOM 2334 O O . ALA A 1 296 ? -9.328 -15.125 -13.008 1 96.69 296 ALA A O 1
ATOM 2335 N N . SER A 1 297 ? -11.602 -15.164 -13.039 1 96.75 297 SER A N 1
ATOM 2336 C CA . SER A 1 297 ? -11.586 -14.656 -14.398 1 96.75 297 SER A CA 1
ATOM 2337 C C . SER A 1 297 ? -12.82 -13.805 -14.688 1 96.75 297 SER A C 1
ATOM 2339 O O . SER A 1 297 ? -13.766 -13.789 -13.898 1 96.75 297 SER A O 1
ATOM 2341 N N . LYS A 1 298 ? -12.828 -13.164 -15.844 1 95.88 298 LYS A N 1
ATOM 2342 C CA . LYS A 1 298 ? -13.93 -12.305 -16.25 1 95.88 298 LYS A CA 1
ATOM 2343 C C . LYS A 1 298 ? -15.102 -13.125 -16.781 1 95.88 298 LYS A C 1
ATOM 2345 O O . LYS A 1 298 ? -16.172 -12.578 -17.078 1 95.88 298 LYS A O 1
ATOM 2350 N N . SER A 1 299 ? -14.875 -14.406 -16.891 1 94.62 299 SER A N 1
ATOM 2351 C CA . SER A 1 299 ? -15.969 -15.297 -17.297 1 94.62 299 SER A CA 1
ATOM 2352 C C . SER A 1 299 ? -16.734 -15.805 -16.078 1 94.62 299 SER A C 1
ATOM 2354 O O . SER A 1 299 ? -17.781 -16.453 -16.219 1 94.62 299 SER A O 1
ATOM 2356 N N . SER A 1 300 ? -16.234 -15.5 -14.93 1 95.94 300 SER A N 1
ATOM 2357 C CA . SER A 1 300 ? -16.906 -15.898 -13.703 1 95.94 300 SER A CA 1
ATOM 2358 C C . SER A 1 300 ? -18.172 -15.07 -13.477 1 95.94 300 SER A C 1
ATOM 2360 O O . SER A 1 300 ? -18.312 -13.977 -14.031 1 95.94 300 SER A O 1
ATOM 2362 N N . PRO A 1 301 ? -19.078 -15.641 -12.656 1 94.88 301 PRO A N 1
ATOM 2363 C CA . PRO A 1 301 ? -20.281 -14.859 -12.352 1 94.88 301 PRO A CA 1
ATOM 2364 C C . PRO A 1 301 ? -19.953 -13.508 -11.711 1 94.88 301 PRO A C 1
ATOM 2366 O O . PRO A 1 301 ? -18.938 -13.367 -11.047 1 94.88 301 PRO A O 1
ATOM 2369 N N . LEU A 1 302 ? -20.922 -12.562 -11.891 1 95.31 302 LEU A N 1
ATOM 2370 C CA . LEU A 1 302 ? -20.719 -11.219 -11.367 1 95.31 302 LEU A CA 1
ATOM 2371 C C . LEU A 1 302 ? -21.25 -11.109 -9.938 1 95.31 302 LEU A C 1
ATOM 2373 O O . LEU A 1 302 ? -22.375 -11.523 -9.664 1 95.31 302 LEU A O 1
ATOM 2377 N N . LEU A 1 303 ? -20.453 -10.609 -9.055 1 93.94 303 LEU A N 1
ATOM 2378 C CA . LEU A 1 303 ? -20.906 -10.203 -7.73 1 93.94 303 LEU A CA 1
ATOM 2379 C C . LEU A 1 303 ? -21.375 -8.758 -7.734 1 93.94 303 LEU A C 1
ATOM 2381 O O . LEU A 1 303 ? -22.25 -8.375 -6.949 1 93.94 303 LEU A O 1
ATOM 2385 N N . LEU A 1 304 ? -20.656 -8 -8.469 1 94.56 304 LEU A N 1
ATOM 2386 C CA . LEU A 1 304 ? -20.969 -6.594 -8.688 1 94.56 304 LEU A CA 1
ATOM 2387 C C . LEU A 1 304 ? -20.938 -6.254 -10.172 1 94.56 304 LEU A C 1
ATOM 2389 O O . LEU A 1 304 ? -19.875 -6.266 -10.797 1 94.56 304 LEU A O 1
ATOM 2393 N N . GLN A 1 305 ? -22.016 -6.016 -10.719 1 93.81 305 GLN A N 1
ATOM 2394 C CA . GLN A 1 305 ? -22.031 -5.711 -12.148 1 93.81 305 GLN A CA 1
ATOM 2395 C C . GLN A 1 305 ? -21.203 -4.469 -12.461 1 93.81 305 GLN A C 1
ATOM 2397 O O . GLN A 1 305 ? -19.969 -4.531 -12.477 1 93.81 305 GLN A O 1
ATOM 2402 N N . ARG A 1 306 ? -21.75 -3.277 -12.578 1 96.44 306 ARG A N 1
ATOM 2403 C CA . ARG A 1 306 ? -21.031 -2.021 -12.758 1 96.44 306 ARG A CA 1
ATOM 2404 C C . ARG A 1 306 ? -21.406 -1.013 -11.68 1 96.44 306 ARG A C 1
ATOM 2406 O O . ARG A 1 306 ? -22.594 -0.826 -11.383 1 96.44 306 ARG A O 1
ATOM 2413 N N . ALA A 1 307 ? -20.406 -0.531 -11.047 1 96.88 307 ALA A N 1
ATOM 2414 C CA . ALA A 1 307 ? -20.656 0.523 -10.07 1 96.88 307 ALA A CA 1
ATOM 2415 C C . ALA A 1 307 ? -19.891 1.793 -10.422 1 96.88 307 ALA A C 1
ATOM 2417 O O . ALA A 1 307 ? -18.75 1.728 -10.859 1 96.88 307 ALA A O 1
ATOM 2418 N N . CYS A 1 308 ? -20.484 2.91 -10.344 1 96.44 308 CYS A N 1
ATOM 2419 C CA . CYS A 1 308 ? -19.891 4.227 -10.539 1 96.44 308 CYS A CA 1
ATOM 2420 C C . CYS A 1 308 ? -20.531 5.258 -9.617 1 96.44 308 CYS A C 1
ATOM 2422 O O . CYS A 1 308 ? -21.328 4.91 -8.742 1 96.44 308 CYS A O 1
ATOM 2424 N N . GLY A 1 309 ? -20.047 6.504 -9.68 1 94.5 309 GLY A N 1
ATOM 2425 C CA . GLY A 1 309 ? -20.547 7.551 -8.797 1 94.5 309 GLY A CA 1
ATOM 2426 C C . GLY A 1 309 ? -19.984 7.465 -7.391 1 94.5 309 GLY A C 1
ATOM 2427 O O . GLY A 1 309 ? -19.078 6.684 -7.125 1 94.5 309 GLY A O 1
ATOM 2428 N N . ARG A 1 310 ? -20.438 8.375 -6.578 1 89.56 310 ARG A N 1
ATOM 2429 C CA . ARG A 1 310 ? -20.125 8.312 -5.152 1 89.56 310 ARG A CA 1
ATOM 2430 C C . ARG A 1 310 ? -21.109 7.406 -4.422 1 89.56 310 ARG A C 1
ATOM 2432 O O . ARG A 1 310 ? -22.328 7.66 -4.43 1 89.56 310 ARG A O 1
ATOM 2439 N N . ALA A 1 311 ? -20.594 6.234 -3.871 1 83.12 311 ALA A N 1
ATOM 2440 C CA . ALA A 1 311 ? -21.531 5.266 -3.33 1 83.12 311 ALA A CA 1
ATOM 2441 C C . ALA A 1 311 ? -20.938 4.504 -2.154 1 83.12 311 ALA A C 1
ATOM 2443 O O . ALA A 1 311 ? -19.703 4.398 -2.035 1 83.12 311 ALA A O 1
ATOM 2444 N N . LYS A 1 312 ? -21.844 4.145 -1.291 1 82.62 312 LYS A N 1
ATOM 2445 C CA . LYS A 1 312 ? -21.516 3.115 -0.305 1 82.62 312 LYS A CA 1
ATOM 2446 C C . LYS A 1 312 ? -21.922 1.73 -0.806 1 82.62 312 LYS A C 1
ATOM 2448 O O . LYS A 1 312 ? -23.109 1.386 -0.808 1 82.62 312 LYS A O 1
ATOM 2453 N N . LEU A 1 313 ? -20.969 0.987 -1.164 1 89.25 313 LEU A N 1
ATOM 2454 C CA . LEU A 1 313 ? -21.25 -0.312 -1.769 1 89.25 313 LEU A CA 1
ATOM 2455 C C . LEU A 1 313 ? -21.375 -1.394 -0.7 1 89.25 313 LEU A C 1
ATOM 2457 O O . LEU A 1 313 ? -20.75 -1.302 0.357 1 89.25 313 LEU A O 1
ATOM 2461 N N . PRO A 1 314 ? -22.172 -2.369 -1.009 1 89 314 PRO A N 1
ATOM 2462 C CA . PRO A 1 314 ? -22.312 -3.463 -0.044 1 89 314 PRO A CA 1
ATOM 2463 C C . PRO A 1 314 ? -21.062 -4.336 0.043 1 89 314 PRO A C 1
ATOM 2465 O O . PRO A 1 314 ? -20.25 -4.355 -0.888 1 89 314 PRO A O 1
ATOM 2468 N N . THR A 1 315 ? -21 -5.02 1.161 1 92.12 315 THR A N 1
ATOM 2469 C CA . THR A 1 315 ? -19.953 -6.031 1.282 1 92.12 315 THR A CA 1
ATOM 2470 C C . THR A 1 315 ? -20.172 -7.164 0.284 1 92.12 315 THR A C 1
ATOM 2472 O O . THR A 1 315 ? -21.312 -7.605 0.085 1 92.12 315 THR A O 1
ATOM 2475 N N . LEU A 1 316 ? -19.156 -7.582 -0.354 1 94.44 316 LEU A N 1
ATOM 2476 C CA . LEU A 1 316 ? -19.219 -8.68 -1.313 1 94.44 316 LEU A CA 1
ATOM 2477 C C . LEU A 1 316 ? -18.5 -9.914 -0.769 1 94.44 316 LEU A C 1
ATOM 2479 O O . LEU A 1 316 ? -17.469 -9.805 -0.122 1 94.44 316 LEU A O 1
ATOM 2483 N N . ILE A 1 317 ? -19.062 -11.047 -0.987 1 94.31 317 ILE A N 1
ATOM 2484 C CA . ILE A 1 317 ? -18.484 -12.312 -0.53 1 94.31 317 ILE A CA 1
ATOM 2485 C C . ILE A 1 317 ? -18.391 -13.289 -1.698 1 94.31 317 ILE A C 1
ATOM 2487 O O . ILE A 1 317 ? -19.391 -13.531 -2.395 1 94.31 317 ILE A O 1
ATOM 2491 N N . SER A 1 318 ? -17.25 -13.836 -1.888 1 95.81 318 SER A N 1
ATOM 2492 C CA . SER A 1 318 ? -17.062 -14.781 -2.986 1 95.81 318 SER A CA 1
ATOM 2493 C C . SER A 1 318 ? -17.531 -16.172 -2.594 1 95.81 318 SER A C 1
ATOM 2495 O O . SER A 1 318 ? -17.719 -16.469 -1.411 1 95.81 318 SER A O 1
ATOM 2497 N N . SER A 1 319 ? -17.688 -17.016 -3.604 1 92.5 319 SER A N 1
ATOM 2498 C CA . SER A 1 319 ? -18.062 -18.406 -3.354 1 92.5 319 SER A CA 1
ATOM 2499 C C . SER A 1 319 ? -16.828 -19.266 -3.141 1 92.5 319 SER A C 1
ATOM 2501 O O . SER A 1 319 ? -16.922 -20.406 -2.688 1 92.5 319 SER A O 1
ATOM 2503 N N . SER A 1 320 ? -15.688 -18.75 -3.52 1 93.5 320 SER A N 1
ATOM 2504 C CA . SER A 1 320 ? -14.43 -19.484 -3.424 1 93.5 320 SER A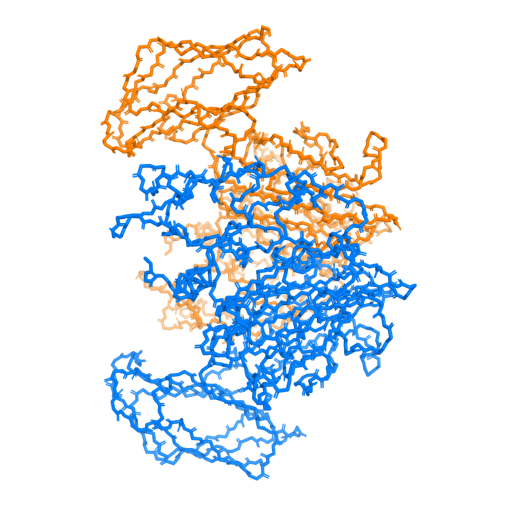 CA 1
ATOM 2505 C C . SER A 1 320 ? -13.305 -18.578 -2.938 1 93.5 320 SER A C 1
ATOM 2507 O O . SER A 1 320 ? -13.555 -17.453 -2.473 1 93.5 320 SER A O 1
ATOM 2509 N N . ARG A 1 321 ? -12.086 -19.141 -3.045 1 94.81 321 ARG A N 1
ATOM 2510 C CA . ARG A 1 321 ? -10.93 -18.406 -2.533 1 94.81 321 ARG A CA 1
ATOM 2511 C C . ARG A 1 321 ? -10.469 -17.344 -3.531 1 94.81 321 ARG A C 1
ATOM 2513 O O . ARG A 1 321 ? -9.461 -16.672 -3.311 1 94.81 321 ARG A O 1
ATOM 2520 N N . TRP A 1 322 ? -11.242 -17.266 -4.672 1 97.5 322 TRP A N 1
ATOM 2521 C CA . TRP A 1 322 ? -10.875 -16.312 -5.711 1 97.5 322 TRP A CA 1
ATOM 2522 C C . TRP A 1 322 ? -11.906 -15.188 -5.812 1 97.5 322 TRP A C 1
ATOM 2524 O O . TRP A 1 322 ? -13.109 -15.438 -5.676 1 97.5 322 TRP A O 1
ATOM 2534 N N . MET A 1 323 ? -11.453 -13.992 -6.027 1 98.31 323 MET A N 1
ATOM 2535 C CA . MET A 1 323 ? -12.273 -12.836 -6.387 1 98.31 323 MET A CA 1
ATOM 2536 C C . MET A 1 323 ? -11.516 -11.906 -7.328 1 98.31 323 MET A C 1
ATOM 2538 O O . MET A 1 323 ? -10.344 -11.617 -7.105 1 98.31 323 MET A O 1
ATOM 2542 N N . LEU A 1 324 ? -12.156 -11.516 -8.391 1 98.81 324 LEU A N 1
ATOM 2543 C CA . LEU A 1 324 ? -11.508 -10.656 -9.375 1 98.81 324 LEU A CA 1
ATOM 2544 C C . LEU A 1 324 ? -12.18 -9.289 -9.43 1 98.81 324 LEU A C 1
ATOM 2546 O O . LEU A 1 324 ? -13.398 -9.195 -9.602 1 98.81 324 LEU A O 1
ATOM 2550 N N . VAL A 1 325 ? -11.422 -8.203 -9.203 1 98.88 325 VAL A N 1
ATOM 2551 C CA . VAL A 1 325 ? -11.898 -6.824 -9.305 1 98.88 325 VAL A CA 1
ATOM 2552 C C . VAL A 1 325 ? -11.367 -6.191 -10.594 1 98.88 325 VAL A C 1
ATOM 2554 O O . VAL A 1 325 ? -10.18 -6.301 -10.898 1 98.88 325 VAL A O 1
ATOM 2557 N N . GLU A 1 326 ? -12.227 -5.594 -11.344 1 98.75 326 GLU A N 1
ATOM 2558 C CA . GLU A 1 326 ? -11.859 -4.895 -12.578 1 98.75 326 GLU A CA 1
ATOM 2559 C C . GLU A 1 326 ? -12.211 -3.414 -12.5 1 98.75 326 GLU A C 1
ATOM 2561 O O . GLU A 1 326 ? -13.305 -3.053 -12.062 1 98.75 326 GLU A O 1
ATOM 2566 N N . PHE A 1 327 ? -11.312 -2.559 -12.898 1 98.69 327 PHE A N 1
ATOM 2567 C CA . PHE A 1 327 ? -11.555 -1.125 -13.016 1 98.69 327 PHE A CA 1
ATOM 2568 C C . PHE A 1 327 ? -11.25 -0.637 -14.43 1 98.69 327 PHE A C 1
ATOM 2570 O O . PHE A 1 327 ? -10.18 -0.91 -14.969 1 98.69 327 PHE A O 1
ATOM 2577 N N . ILE A 1 328 ? -12.188 0.088 -14.992 1 98.12 328 ILE A N 1
ATOM 2578 C CA . ILE A 1 328 ? -12.055 0.689 -16.312 1 98.12 328 ILE A CA 1
ATOM 2579 C C . ILE A 1 328 ? -12.367 2.182 -16.234 1 98.12 328 ILE A C 1
ATOM 2581 O O . ILE A 1 328 ? -13.32 2.588 -15.578 1 98.12 328 ILE A O 1
ATOM 2585 N N . SER A 1 329 ? -11.523 3.002 -16.781 1 97.25 329 SER A N 1
ATOM 2586 C CA . SER A 1 329 ? -11.82 4.422 -16.938 1 97.25 329 SER A CA 1
ATOM 2587 C C . SER A 1 329 ? -11.648 4.871 -18.391 1 97.25 329 SER A C 1
ATOM 2589 O O . SER A 1 329 ? -10.836 4.305 -19.125 1 97.25 329 SER A O 1
ATOM 2591 N N . ASP A 1 330 ? -12.391 5.848 -18.797 1 95.81 330 ASP A N 1
ATOM 2592 C CA . ASP A 1 330 ? -12.289 6.375 -20.141 1 95.81 330 ASP A CA 1
ATOM 2593 C C . ASP A 1 330 ? -11.289 7.527 -20.219 1 95.81 330 ASP A C 1
ATOM 2595 O O . ASP A 1 330 ? -10.391 7.629 -19.375 1 95.81 330 ASP A O 1
ATOM 2599 N N . GLY A 1 331 ? -11.383 8.305 -21.297 1 91.06 331 GLY A N 1
ATOM 2600 C CA . GLY A 1 331 ? -10.383 9.336 -21.547 1 91.06 331 GLY A CA 1
ATOM 2601 C C . GLY A 1 331 ? -10.781 10.695 -21.016 1 91.06 331 GLY A C 1
ATOM 2602 O O . GLY A 1 331 ? -10.188 11.711 -21.391 1 91.06 331 GLY A O 1
ATOM 2603 N N . ASP A 1 332 ? -11.836 10.594 -20.188 1 83.88 332 ASP A N 1
ATOM 2604 C CA . ASP A 1 332 ? -12.367 11.883 -19.766 1 83.88 332 ASP A CA 1
ATOM 2605 C C . ASP A 1 332 ? -12.562 11.914 -18.25 1 83.88 332 ASP A C 1
ATOM 2607 O O . ASP A 1 332 ? -13 10.93 -17.656 1 83.88 332 ASP A O 1
ATOM 2611 N N . ARG A 1 333 ? -12.438 13.047 -17.688 1 84 333 ARG A N 1
ATOM 2612 C CA . ARG A 1 333 ? -12.695 13.398 -16.297 1 84 333 ARG A CA 1
ATOM 2613 C C . ARG A 1 333 ? -12.414 12.219 -15.367 1 84 333 ARG A C 1
ATOM 2615 O O . ARG A 1 333 ? -12.898 11.109 -15.609 1 84 333 ARG A O 1
ATOM 2622 N N . ALA A 1 334 ? -11.602 12.266 -14.484 1 92.12 334 ALA A N 1
ATOM 2623 C CA . ALA A 1 334 ? -11.312 11.266 -13.461 1 92.12 334 ALA A CA 1
ATOM 2624 C C . ALA A 1 334 ? -11.766 11.742 -12.086 1 92.12 334 ALA A C 1
ATOM 2626 O O . ALA A 1 334 ? -11.656 12.93 -11.766 1 92.12 334 ALA A O 1
ATOM 2627 N N . MET A 1 335 ? -12.438 10.812 -11.414 1 94 335 MET A N 1
ATOM 2628 C CA . MET A 1 335 ? -12.75 11.078 -10.008 1 94 335 MET A CA 1
ATOM 2629 C C . MET A 1 335 ? -11.664 10.508 -9.094 1 94 335 MET A C 1
ATOM 2631 O O . MET A 1 335 ? -10.547 10.242 -9.547 1 94 335 MET A O 1
ATOM 2635 N N . PHE A 1 336 ? -11.953 10.352 -7.805 1 93.25 336 PHE A N 1
ATOM 2636 C CA . PHE A 1 336 ? -10.883 10.125 -6.844 1 93.25 336 PHE A CA 1
ATOM 2637 C C . PHE A 1 336 ? -10.672 8.633 -6.609 1 93.25 336 PHE A C 1
ATOM 2639 O O . PHE A 1 336 ? -9.773 8.234 -5.863 1 93.25 336 PHE A O 1
ATOM 2646 N N . GLY A 1 337 ? -11.5 7.805 -7.227 1 95.81 337 GLY A N 1
ATOM 2647 C CA . GLY A 1 337 ? -11.266 6.371 -7.223 1 95.81 337 GLY A CA 1
ATOM 2648 C C . GLY A 1 337 ? -11.852 5.672 -6.012 1 95.81 337 GLY A C 1
ATOM 2649 O O . GLY A 1 337 ? -12.969 5.988 -5.586 1 95.81 337 GLY A O 1
ATOM 2650 N N . PHE A 1 338 ? -11.148 4.602 -5.59 1 97.25 338 PHE A N 1
ATOM 2651 C CA . PHE A 1 338 ? -11.711 3.768 -4.535 1 97.25 338 PHE A CA 1
ATOM 2652 C C . PHE A 1 338 ? -10.602 3.092 -3.734 1 97.25 338 PHE A C 1
ATOM 2654 O O . PHE A 1 338 ? -9.469 2.986 -4.199 1 97.25 338 PHE A O 1
ATOM 2661 N N . LYS A 1 339 ? -10.867 2.721 -2.561 1 97.19 339 LYS A N 1
ATOM 2662 C CA . LYS A 1 339 ? -10.094 1.877 -1.655 1 97.19 339 LYS A CA 1
ATOM 2663 C C . LYS A 1 339 ? -10.961 0.77 -1.058 1 97.19 339 LYS A C 1
ATOM 2665 O O . LYS A 1 339 ? -12.102 1.013 -0.658 1 97.19 339 LYS A O 1
ATOM 2670 N N . ALA A 1 340 ? -10.484 -0.41 -1.083 1 96.88 340 ALA A N 1
ATOM 2671 C CA . ALA A 1 340 ? -11.242 -1.54 -0.553 1 96.88 340 ALA A CA 1
ATOM 2672 C C . ALA A 1 340 ? -10.367 -2.426 0.328 1 96.88 340 ALA A C 1
ATOM 2674 O O . ALA A 1 340 ? -9.156 -2.506 0.125 1 96.88 340 ALA A O 1
ATOM 2675 N N . SER A 1 341 ? -11 -3.021 1.259 1 95.75 341 SER A N 1
ATOM 2676 C CA . SER A 1 341 ? -10.352 -3.996 2.131 1 95.75 341 SER A CA 1
ATOM 2677 C C . SER A 1 341 ? -10.93 -5.391 1.929 1 95.75 341 SER A C 1
ATOM 2679 O O . SER A 1 341 ? -12.148 -5.547 1.777 1 95.75 341 SER A O 1
ATOM 2681 N N . PHE A 1 342 ? -10.039 -6.352 1.876 1 97.38 342 PHE A N 1
ATOM 2682 C CA . PHE A 1 342 ? -10.516 -7.727 1.768 1 97.38 342 PHE A CA 1
ATOM 2683 C C . PHE A 1 342 ? -9.992 -8.57 2.922 1 97.38 342 PHE A C 1
ATOM 2685 O O . PHE A 1 342 ? -8.969 -8.242 3.525 1 97.38 342 PHE A O 1
ATOM 2692 N N . SER A 1 343 ? -10.734 -9.617 3.256 1 94.69 343 SER A N 1
ATOM 2693 C CA . SER A 1 343 ? -10.359 -10.555 4.305 1 94.69 343 SER A CA 1
ATOM 2694 C C . SER A 1 343 ? -10.875 -11.961 4.004 1 94.69 343 SER A C 1
ATOM 2696 O O . SER A 1 343 ? -11.695 -12.141 3.1 1 94.69 343 SER A O 1
ATOM 2698 N N . THR A 1 344 ? -10.352 -12.906 4.773 1 94.06 344 THR A N 1
ATOM 2699 C CA . THR A 1 344 ? -10.75 -14.297 4.664 1 94.06 344 THR A CA 1
ATOM 2700 C C . THR A 1 344 ? -11.945 -14.586 5.57 1 94.06 344 THR A C 1
ATOM 2702 O O . THR A 1 344 ? -11.945 -14.227 6.746 1 94.06 344 THR A O 1
ATOM 2705 N N . VAL A 1 345 ? -12.914 -15.133 4.984 1 91.75 345 VAL A N 1
ATOM 2706 C CA . VAL A 1 345 ? -14 -15.695 5.773 1 91.75 345 VAL A CA 1
ATOM 2707 C C . VAL A 1 345 ? -14.164 -17.172 5.438 1 91.75 345 VAL A C 1
ATOM 2709 O O . VAL A 1 345 ? -13.758 -17.625 4.363 1 91.75 345 VAL A O 1
ATOM 2712 N N . GLN A 1 346 ? -14.664 -17.844 6.441 1 89.31 346 GLN A N 1
ATOM 2713 C CA . GLN A 1 346 ? -14.711 -19.281 6.262 1 89.31 346 GLN A CA 1
ATOM 2714 C C . GLN A 1 346 ? -16.078 -19.734 5.754 1 89.31 346 GLN A C 1
ATOM 2716 O O . GLN A 1 346 ? -16.219 -20.844 5.234 1 89.31 346 GLN A O 1
ATOM 2721 N N . CYS A 1 347 ? -16.969 -18.922 6.004 1 88.12 347 CYS A N 1
ATOM 2722 C CA . CYS A 1 347 ? -18.328 -19.234 5.535 1 88.12 347 CYS A CA 1
ATOM 2723 C C . CYS A 1 347 ? -19.141 -17.953 5.371 1 88.12 347 CYS A C 1
ATOM 2725 O O . CYS A 1 347 ? -18.766 -16.891 5.871 1 88.12 347 CYS A O 1
ATOM 2727 N N . GLY A 1 348 ? -20.219 -18.094 4.582 1 88.31 348 GLY A N 1
ATOM 2728 C CA . GLY A 1 348 ? -21.094 -16.953 4.402 1 88.31 348 GLY A CA 1
ATOM 2729 C C . GLY A 1 348 ? -21.672 -16.844 3.004 1 88.31 348 GLY A C 1
ATOM 2730 O O . GLY A 1 348 ? -21.703 -17.828 2.268 1 88.31 348 GLY A O 1
ATOM 2731 N N . GLY A 1 349 ? -22.297 -15.734 2.777 1 87.88 349 GLY A N 1
ATOM 2732 C CA . GLY A 1 349 ? -22.906 -15.492 1.483 1 87.88 349 GLY A CA 1
ATOM 2733 C C . GLY A 1 349 ? -23.797 -14.258 1.465 1 87.88 349 GLY A C 1
ATOM 2734 O O . GLY A 1 349 ? -23.984 -13.609 2.496 1 87.88 349 GLY A O 1
ATOM 2735 N N . VAL A 1 350 ? -24.141 -13.93 0.286 1 89.38 350 VAL A N 1
ATOM 2736 C CA . VAL A 1 350 ? -25.062 -12.812 0.09 1 89.38 350 VAL A CA 1
ATOM 2737 C C . VAL A 1 350 ? -26.422 -13.328 -0.378 1 89.38 350 VAL A C 1
ATOM 2739 O O . VAL A 1 350 ? -26.484 -14.188 -1.259 1 89.38 350 VAL A O 1
ATOM 2742 N N . PHE A 1 351 ? -27.469 -12.781 0.199 1 91.06 351 PHE A N 1
ATOM 2743 C CA . PHE A 1 351 ? -28.812 -13.25 -0.089 1 91.06 351 PHE A CA 1
ATOM 2744 C C . PHE A 1 351 ? -29.688 -12.117 -0.626 1 91.06 351 PHE A C 1
ATOM 2746 O O . PHE A 1 351 ? -29.891 -11.109 0.057 1 91.06 351 PHE A O 1
ATOM 2753 N N . TYR A 1 352 ? -30.234 -12.32 -1.808 1 89.12 352 TYR A N 1
ATOM 2754 C CA . TYR A 1 352 ? -31.047 -11.297 -2.436 1 89.12 352 TYR A CA 1
ATOM 2755 C C . TYR A 1 352 ? -32.5 -11.758 -2.584 1 89.12 352 TYR A C 1
ATOM 2757 O O . TYR A 1 352 ? -33.344 -11.008 -3.051 1 89.12 352 TYR A O 1
ATOM 2765 N N . THR A 1 353 ? -32.75 -12.945 -2.213 1 89.75 353 THR A N 1
ATOM 2766 C CA . THR A 1 353 ? -34.094 -13.5 -2.379 1 89.75 353 THR A CA 1
ATOM 2767 C C . THR A 1 353 ? -34.688 -13.883 -1.028 1 89.75 353 THR A C 1
ATOM 2769 O O . THR A 1 353 ? -33.969 -14.258 -0.104 1 89.75 353 THR A O 1
ATOM 2772 N N . SER A 1 354 ? -35.969 -13.742 -0.936 1 91.06 354 SER A N 1
ATOM 2773 C CA . SER A 1 354 ? -36.719 -14.055 0.261 1 91.06 354 SER A CA 1
ATOM 2774 C C . SER A 1 354 ? -37.875 -15.031 -0.048 1 91.06 354 SER A C 1
ATOM 2776 O O . SER A 1 354 ? -38.438 -14.984 -1.129 1 91.06 354 SER A O 1
ATOM 2778 N N . PRO A 1 355 ? -38.344 -15.992 0.871 1 92.25 355 PRO A N 1
ATOM 2779 C CA . PRO A 1 355 ? -37.688 -16.141 2.172 1 92.25 355 PRO A CA 1
ATOM 2780 C C . PRO A 1 355 ? -36.375 -16.938 2.092 1 92.25 355 PRO A C 1
ATOM 2782 O O . PRO A 1 355 ? -36.094 -17.531 1.052 1 92.25 355 PRO A O 1
ATOM 2785 N N . GLY A 1 356 ? -35.531 -16.828 3.08 1 95 356 GLY A N 1
ATOM 2786 C CA . GLY A 1 356 ? -34.281 -17.578 3.113 1 95 356 GLY A CA 1
ATOM 2787 C C . GLY A 1 356 ? -33.906 -18.047 4.508 1 95 356 GLY A C 1
ATOM 2788 O O . GLY A 1 356 ? -34.531 -17.625 5.492 1 95 356 GLY A O 1
ATOM 2789 N N . ASN A 1 357 ? -33.031 -19 4.531 1 94.38 357 ASN A N 1
ATOM 2790 C CA . ASN A 1 357 ? -32.469 -19.547 5.777 1 94.38 357 ASN A CA 1
ATOM 2791 C C . ASN A 1 357 ? -30.953 -19.391 5.828 1 94.38 357 ASN A C 1
ATOM 2793 O O . ASN A 1 357 ? -30.281 -19.5 4.805 1 94.38 357 ASN A O 1
ATOM 2797 N N . ILE A 1 358 ? -30.422 -19.109 7 1 93.06 358 ILE A N 1
ATOM 2798 C CA . ILE A 1 358 ? -28.984 -19.016 7.242 1 93.06 358 ILE A CA 1
ATOM 2799 C C . ILE A 1 358 ? -28.609 -19.875 8.438 1 93.06 358 ILE A C 1
ATOM 2801 O O . ILE A 1 358 ? -29.328 -19.922 9.438 1 93.06 358 ILE A O 1
ATOM 2805 N N . SER A 1 359 ? -27.578 -20.641 8.273 1 89.31 359 SER A N 1
ATOM 2806 C CA . SER A 1 359 ? -27.078 -21.422 9.391 1 89.31 359 SER A CA 1
ATOM 2807 C C . SER A 1 359 ? -25.562 -21.516 9.367 1 89.31 359 SER A C 1
ATOM 2809 O O . SER A 1 359 ? -24.938 -21.391 8.312 1 89.31 359 SER A O 1
ATOM 2811 N N . SER A 1 360 ? -24.984 -21.609 10.555 1 86.38 360 SER A N 1
ATOM 2812 C CA . SER A 1 360 ? -23.547 -21.844 10.633 1 86.38 360 SER A CA 1
ATOM 2813 C C . SER A 1 360 ? -23.203 -23.25 10.18 1 86.38 360 SER A C 1
ATOM 2815 O O . SER A 1 360 ? -24 -24.188 10.359 1 86.38 360 SER A O 1
ATOM 2817 N N . PRO A 1 361 ? -22.047 -23.375 9.578 1 79.69 361 PRO A N 1
ATOM 2818 C CA . PRO A 1 361 ? -21.641 -24.734 9.188 1 79.69 361 PRO A CA 1
ATOM 2819 C C . PRO A 1 361 ? -21.391 -25.641 10.391 1 79.69 361 PRO A C 1
ATOM 2821 O O . PRO A 1 361 ? -21.125 -25.156 11.492 1 79.69 361 PRO A O 1
ATOM 2824 N N . GLU A 1 362 ? -21.625 -26.984 10.117 1 70.38 362 GLU A N 1
ATOM 2825 C CA . GLU A 1 362 ? -21.438 -27.984 11.156 1 70.38 362 GLU A CA 1
ATOM 2826 C C . GLU A 1 362 ? -19.969 -28.109 11.531 1 70.38 362 GLU A C 1
ATOM 2828 O O . GLU A 1 362 ? -19.625 -28.453 12.672 1 70.38 362 GLU A O 1
ATOM 2833 N N . GLN A 1 363 ? -19.234 -27.906 10.516 1 63.41 363 GLN A N 1
ATOM 2834 C CA . GLN A 1 363 ? -17.797 -28.109 10.727 1 63.41 363 GLN A CA 1
ATOM 2835 C C . GLN A 1 363 ? -17.125 -26.828 11.195 1 63.41 363 GLN A C 1
ATOM 2837 O O . GLN A 1 363 ? -17.672 -25.734 11.023 1 63.41 363 GLN A O 1
ATOM 2842 N N . PRO A 1 364 ? -15.922 -26.953 11.836 1 60.38 364 PRO A N 1
ATOM 2843 C CA . PRO A 1 364 ? -15.195 -25.953 12.617 1 60.38 364 PRO A CA 1
ATOM 2844 C C . PRO A 1 364 ? -14.938 -24.672 11.836 1 60.38 364 PRO A C 1
ATOM 2846 O O . PRO A 1 364 ? -13.797 -24.188 11.781 1 60.38 364 PRO A O 1
ATOM 2849 N N . LYS A 1 365 ? -16.016 -24.375 11.07 1 64.31 365 LYS A N 1
ATOM 2850 C CA . LYS A 1 365 ? -15.789 -23.078 10.445 1 64.31 365 LYS A CA 1
ATOM 2851 C C . LYS A 1 365 ? -16.172 -21.938 11.383 1 64.31 365 LYS A C 1
ATOM 2853 O O . LYS A 1 365 ? -17.297 -21.906 11.891 1 64.31 365 LYS A O 1
ATOM 2858 N N . ASN A 1 366 ? -15.211 -21.047 11.664 1 73.44 366 ASN A N 1
ATOM 2859 C CA . ASN A 1 366 ? -15.281 -20.234 12.867 1 73.44 366 ASN A CA 1
ATOM 2860 C C . ASN A 1 366 ? -15.516 -18.766 12.531 1 73.44 366 ASN A C 1
ATOM 2862 O O . ASN A 1 366 ? -15.797 -17.953 13.422 1 73.44 366 ASN A O 1
ATOM 2866 N N . ASP A 1 367 ? -15.492 -18.375 11.258 1 86.5 367 ASP A N 1
ATOM 2867 C CA . ASP A 1 367 ? -15.641 -16.969 10.891 1 86.5 367 ASP A CA 1
ATOM 2868 C C . ASP A 1 367 ? -16.5 -16.812 9.641 1 86.5 367 ASP A C 1
ATOM 2870 O O . ASP A 1 367 ? -16.047 -17.094 8.531 1 86.5 367 ASP A O 1
ATOM 2874 N N . CYS A 1 368 ? -17.797 -16.391 9.836 1 91.62 368 CYS A N 1
ATOM 2875 C CA . CYS A 1 368 ? -18.75 -16.344 8.734 1 91.62 368 CYS A CA 1
ATOM 2876 C C . CYS A 1 368 ? -19.344 -14.953 8.586 1 91.62 368 CYS A C 1
ATOM 2878 O O . CYS A 1 368 ? -19.484 -14.227 9.57 1 91.62 368 CYS A O 1
ATOM 2880 N N . LEU A 1 369 ? -19.625 -14.594 7.406 1 93.44 369 LEU A N 1
ATOM 2881 C CA . LEU A 1 369 ? -20.266 -13.32 7.082 1 93.44 369 LEU A CA 1
ATOM 2882 C C . LEU A 1 369 ? -21.453 -13.531 6.152 1 93.44 369 LEU A C 1
ATOM 2884 O O . LEU A 1 369 ? -21.312 -14.148 5.094 1 93.44 369 LEU A O 1
ATOM 2888 N N . PHE A 1 370 ? -22.656 -13.047 6.598 1 93.5 370 PHE A N 1
ATOM 2889 C CA . PHE A 1 370 ? -23.875 -13.172 5.801 1 93.5 370 PHE A CA 1
ATOM 2890 C C . PHE A 1 370 ? -24.484 -11.812 5.52 1 93.5 370 PHE A C 1
ATOM 2892 O O . PHE A 1 370 ? -24.812 -11.07 6.449 1 93.5 370 PHE A O 1
ATOM 2899 N N . LEU A 1 371 ? -24.609 -11.484 4.289 1 94.06 371 LEU A N 1
ATOM 2900 C CA . LEU A 1 371 ? -25.297 -10.242 3.92 1 94.06 371 LEU A CA 1
ATOM 2901 C C . LEU A 1 371 ? -26.672 -10.531 3.346 1 94.06 371 LEU A C 1
ATOM 2903 O O . LEU A 1 371 ? -26.812 -11.305 2.395 1 94.06 371 LEU A O 1
ATOM 2907 N N . ILE A 1 372 ? -27.719 -9.992 3.938 1 94.44 372 ILE A N 1
ATOM 2908 C CA . ILE A 1 372 ? -29.078 -10.062 3.439 1 94.44 372 ILE A CA 1
ATOM 2909 C C . ILE A 1 372 ? -29.5 -8.703 2.875 1 94.44 372 ILE A C 1
ATOM 2911 O O . ILE A 1 372 ? -29.5 -7.703 3.592 1 94.44 372 ILE A O 1
ATOM 2915 N N . SER A 1 373 ? -29.812 -8.656 1.668 1 92.44 373 SER A N 1
ATOM 2916 C CA . SER A 1 373 ? -30.156 -7.395 1.014 1 92.44 373 SER A CA 1
ATOM 2917 C C . SER A 1 373 ? -31.516 -7.465 0.329 1 92.44 373 SER A C 1
ATOM 2919 O O . SER A 1 373 ? -31.672 -8.156 -0.678 1 92.44 373 SER A O 1
ATOM 2921 N N . ALA A 1 374 ? -32.469 -6.734 0.824 1 93.62 374 ALA A N 1
ATOM 2922 C CA . ALA A 1 374 ? -33.812 -6.66 0.255 1 93.62 374 ALA A CA 1
ATOM 2923 C C . ALA A 1 374 ? -33.906 -5.562 -0.8 1 93.62 374 ALA A C 1
ATOM 2925 O O . ALA A 1 374 ? -33.094 -4.617 -0.791 1 93.62 374 ALA A O 1
ATOM 2926 N N . PRO A 1 375 ? -34.875 -5.727 -1.728 1 89.69 375 PRO A N 1
ATOM 2927 C CA . PRO A 1 375 ? -35.094 -4.594 -2.625 1 89.69 375 PRO A CA 1
ATOM 2928 C C . PRO A 1 375 ? -35.688 -3.379 -1.897 1 89.69 375 PRO A C 1
ATOM 2930 O O . PRO A 1 375 ? -36.562 -3.52 -1.037 1 89.69 375 PRO A O 1
ATOM 2933 N N . GLN A 1 376 ? -35.094 -2.25 -2.143 1 86.38 376 GLN A N 1
ATOM 2934 C CA . GLN A 1 376 ? -35.688 -1.046 -1.545 1 86.38 376 GLN A CA 1
ATOM 2935 C C . GLN A 1 376 ? -37.125 -0.847 -1.975 1 86.38 376 GLN A C 1
ATOM 2937 O O . GLN A 1 376 ? -37.469 -1.105 -3.127 1 86.38 376 GLN A O 1
ATOM 2942 N N . PRO A 1 377 ? -38 -0.458 -1.179 1 90.31 377 PRO A N 1
ATOM 2943 C CA . PRO A 1 377 ? -37.781 0.021 0.186 1 90.31 377 PRO A CA 1
ATOM 2944 C C . PRO A 1 377 ? -38.062 -1.05 1.24 1 90.31 377 PRO A C 1
ATOM 2946 O O . PRO A 1 377 ? -38.406 -0.728 2.377 1 90.31 377 PRO A O 1
ATOM 2949 N N . GLN A 1 378 ? -38.031 -2.262 0.836 1 93.56 378 GLN A N 1
ATOM 2950 C CA . GLN A 1 378 ? -38.312 -3.35 1.76 1 93.56 378 GLN A CA 1
ATOM 2951 C C . GLN A 1 378 ? -37.281 -3.455 2.854 1 93.56 378 GLN A C 1
ATOM 2953 O O . GLN A 1 378 ? -36.125 -3.049 2.656 1 93.56 378 GLN A O 1
ATOM 2958 N N . LYS A 1 379 ? -37.781 -3.971 3.936 1 96.56 379 LYS A N 1
ATOM 2959 C CA . LYS A 1 379 ? -36.906 -4.211 5.074 1 96.56 379 LYS A CA 1
ATOM 2960 C C . LYS A 1 379 ? -36.625 -5.703 5.246 1 96.56 379 LYS A C 1
ATOM 2962 O O . LYS A 1 379 ? -37.312 -6.539 4.633 1 96.56 379 LYS A O 1
ATOM 2967 N N . VAL A 1 380 ? -35.656 -6.012 5.98 1 96.75 380 VAL A N 1
ATOM 2968 C CA . VAL A 1 380 ? -35.312 -7.395 6.281 1 96.75 380 VAL A CA 1
ATOM 2969 C C . VAL A 1 380 ? -35.812 -7.77 7.672 1 96.75 380 VAL A C 1
ATOM 2971 O O . VAL A 1 380 ? -35.531 -7.086 8.656 1 96.75 380 VAL A O 1
ATOM 2974 N N . LEU A 1 381 ? -36.625 -8.727 7.754 1 97.44 381 LEU A N 1
ATOM 2975 C CA . LEU A 1 381 ? -37.031 -9.32 9.023 1 97.44 381 LEU A CA 1
ATOM 2976 C C . LEU A 1 381 ? -36.219 -10.594 9.305 1 97.44 381 LEU A C 1
ATOM 2978 O O . LEU A 1 381 ? -36.344 -11.578 8.578 1 97.44 381 LEU A O 1
ATOM 2982 N N . LEU A 1 382 ? -35.438 -10.594 10.328 1 96.75 382 LEU A N 1
ATOM 2983 C CA . LEU A 1 382 ? -34.562 -11.711 10.695 1 96.75 382 LEU A CA 1
ATOM 2984 C C . LEU A 1 382 ? -35.062 -12.398 11.969 1 96.75 382 LEU A C 1
ATOM 2986 O O . LEU A 1 382 ? -35.375 -11.727 12.953 1 96.75 382 LEU A O 1
ATOM 2990 N N . ARG A 1 383 ? -35.188 -13.68 11.891 1 96.06 383 ARG A N 1
ATOM 2991 C CA . ARG A 1 383 ? -35.531 -14.469 13.07 1 96.06 383 ARG A CA 1
ATOM 2992 C C . ARG A 1 383 ? -34.438 -15.453 13.414 1 96.06 383 ARG A C 1
ATOM 2994 O O . ARG A 1 383 ? -34.156 -16.391 12.656 1 96.06 383 ARG A O 1
ATOM 3001 N N . ILE A 1 384 ? -33.844 -15.266 14.539 1 95.25 384 ILE A N 1
ATOM 3002 C CA . ILE A 1 384 ? -32.875 -16.219 15.039 1 95.25 384 ILE A CA 1
ATOM 3003 C C . ILE A 1 384 ? -33.562 -17.359 15.773 1 95.25 384 ILE A C 1
ATOM 3005 O O . ILE A 1 384 ? -34.219 -17.141 16.797 1 95.25 384 ILE A O 1
ATOM 3009 N N . HIS A 1 385 ? -33.375 -18.547 15.273 1 94.44 385 HIS A N 1
ATOM 3010 C CA . HIS A 1 385 ? -34.031 -19.688 15.867 1 94.44 385 HIS A CA 1
ATOM 3011 C C . HIS A 1 385 ? -33.188 -20.297 16.984 1 94.44 385 HIS A C 1
ATOM 3013 O O . HIS A 1 385 ? -33.719 -20.688 18.031 1 94.44 385 HIS A O 1
ATOM 3019 N N . THR A 1 386 ? -32 -20.438 16.688 1 91.56 386 THR A N 1
ATOM 3020 C CA . THR A 1 386 ? -31.078 -21 17.672 1 91.56 386 THR A CA 1
ATOM 3021 C C . THR A 1 386 ? -29.734 -20.266 17.625 1 91.56 386 THR A C 1
ATOM 3023 O O . THR A 1 386 ? -29.281 -19.859 16.562 1 91.56 386 THR A O 1
ATOM 3026 N N . LEU A 1 387 ? -29.156 -20.047 18.734 1 91.81 387 LEU A N 1
ATOM 3027 C CA . LEU A 1 387 ? -27.781 -19.562 18.906 1 91.81 387 LEU A CA 1
ATOM 3028 C C . LEU A 1 387 ? -27.109 -20.266 20.062 1 91.81 387 LEU A C 1
ATOM 3030 O O . LEU A 1 387 ? -27.406 -20 21.234 1 91.81 387 LEU A O 1
ATOM 3034 N N . ASN A 1 388 ? -26.312 -21.156 19.734 1 88.12 388 ASN A N 1
ATOM 3035 C CA . ASN A 1 388 ? -25.562 -21.922 20.734 1 88.12 388 ASN A CA 1
ATOM 3036 C C . ASN A 1 388 ? -24.062 -21.625 20.641 1 88.12 388 ASN A C 1
ATOM 3038 O O . ASN A 1 388 ? -23.344 -22.266 19.875 1 88.12 388 ASN A O 1
ATOM 3042 N N . ILE A 1 389 ? -23.578 -20.703 21.422 1 87.75 389 ILE A N 1
ATOM 3043 C CA . ILE A 1 389 ? -22.156 -20.359 21.484 1 87.75 389 ILE A CA 1
ATOM 3044 C C . ILE A 1 389 ? -21.688 -20.391 22.938 1 87.75 389 ILE A C 1
ATOM 3046 O O . ILE A 1 389 ? -22.5 -20.344 23.859 1 87.75 389 ILE A O 1
ATOM 3050 N N . GLU A 1 390 ? -20.469 -20.641 23.125 1 85.81 390 GLU A N 1
ATOM 3051 C CA . GLU A 1 390 ? -19.938 -20.625 24.484 1 85.81 390 GLU A CA 1
ATOM 3052 C C . GLU A 1 390 ? -19.922 -19.203 25.047 1 85.81 390 GLU A C 1
ATOM 3054 O O . GLU A 1 390 ? -19.406 -18.281 24.406 1 85.81 390 GLU A O 1
ATOM 3059 N N . ALA A 1 391 ? -20.5 -19.141 26.172 1 85.25 391 ALA A N 1
ATOM 3060 C CA . ALA A 1 391 ? -20.547 -17.828 26.812 1 85.25 391 ALA A CA 1
ATOM 3061 C C . ALA A 1 391 ? -19.156 -17.391 27.266 1 85.25 391 ALA A C 1
ATOM 3063 O O . ALA A 1 391 ? -18.375 -18.203 27.766 1 85.25 391 ALA A O 1
ATOM 3064 N N . SER A 1 392 ? -18.781 -16.25 26.906 1 82.81 392 SER A N 1
ATOM 3065 C CA . SER A 1 392 ? -17.5 -15.719 27.344 1 82.81 392 SER A CA 1
ATOM 3066 C C . SER A 1 392 ? -17.578 -14.211 27.594 1 82.81 392 SER A C 1
ATOM 3068 O O . SER A 1 392 ? -18.422 -13.531 27.031 1 82.81 392 SER A O 1
ATOM 3070 N N . ASN A 1 393 ? -16.641 -13.891 28.484 1 81.31 393 ASN A N 1
ATOM 3071 C CA . ASN A 1 393 ? -16.484 -12.461 28.719 1 81.31 393 ASN A CA 1
ATOM 3072 C C . ASN A 1 393 ? -15.914 -11.742 27.5 1 81.31 393 ASN A C 1
ATOM 3074 O O . ASN A 1 393 ? -15 -12.25 26.844 1 81.31 393 ASN A O 1
ATOM 3078 N N . ASP A 1 394 ? -16.516 -10.641 27.031 1 81.81 394 ASP A N 1
ATOM 3079 C CA . ASP A 1 394 ? -16.047 -9.766 25.953 1 81.81 394 ASP A CA 1
ATOM 3080 C C . ASP A 1 394 ? -16.156 -10.469 24.609 1 81.81 394 ASP A C 1
ATOM 3082 O O . ASP A 1 394 ? -15.367 -10.188 23.688 1 81.81 394 ASP A O 1
ATOM 3086 N N . CYS A 1 395 ? -16.969 -11.633 24.562 1 87 395 CYS A N 1
ATOM 3087 C CA . CYS A 1 395 ? -17.297 -12.344 23.328 1 87 395 CYS A CA 1
ATOM 3088 C C . CYS A 1 395 ? -16.047 -12.992 22.734 1 87 395 CYS A C 1
ATOM 3090 O O . CYS A 1 395 ? -15.891 -13.016 21.5 1 87 395 CYS A O 1
ATOM 3092 N N . LYS A 1 396 ? -15.117 -13.406 23.625 1 83.56 396 LYS A N 1
ATOM 3093 C CA . LYS A 1 396 ? -13.844 -13.945 23.156 1 83.56 396 LYS A CA 1
ATOM 3094 C C . LYS A 1 396 ? -14.023 -15.336 22.547 1 83.56 396 LYS A C 1
ATOM 3096 O O . LYS A 1 396 ? -13.305 -15.711 21.625 1 83.56 396 LYS A O 1
ATOM 3101 N N . CYS A 1 397 ? -15 -16.078 22.984 1 84.62 397 CYS A N 1
ATOM 3102 C CA . CYS A 1 397 ? -15.156 -17.469 22.562 1 84.62 397 CYS A CA 1
ATOM 3103 C C . CYS A 1 397 ? -16.109 -17.562 21.375 1 84.62 397 CYS A C 1
ATOM 3105 O O . CYS A 1 397 ? -16.125 -18.578 20.672 1 84.62 397 CYS A O 1
ATOM 3107 N N . GLY A 1 398 ? -16.891 -16.562 21.219 1 88 398 GLY A N 1
ATOM 3108 C CA . GLY A 1 398 ? -17.828 -16.562 20.094 1 88 398 GLY A CA 1
ATOM 3109 C C . GLY A 1 398 ? -18.844 -15.445 20.172 1 88 398 GLY A C 1
ATOM 3110 O O . GLY A 1 398 ? -19.109 -14.914 21.25 1 88 398 GLY A O 1
ATOM 3111 N N . TYR A 1 399 ? -19.328 -15.117 18.984 1 91.62 399 TYR A N 1
ATOM 3112 C CA . TYR A 1 399 ? -20.391 -14.109 18.969 1 91.62 399 TYR A CA 1
ATOM 3113 C C . TYR A 1 399 ? -21.156 -14.133 17.656 1 91.62 399 TYR A C 1
ATOM 3115 O O . TYR A 1 399 ? -20.688 -14.711 16.672 1 91.62 399 TYR A O 1
ATOM 3123 N N . LEU A 1 400 ? -22.312 -13.641 17.672 1 92.88 400 LEU A N 1
ATOM 3124 C CA . LEU A 1 400 ? -23.094 -13.258 16.5 1 92.88 400 LEU A CA 1
ATOM 3125 C C . LEU A 1 400 ? -23.406 -11.766 16.516 1 92.88 400 LEU A C 1
ATOM 3127 O O . LEU A 1 400 ? -24.125 -11.289 17.406 1 92.88 400 LEU A O 1
ATOM 3131 N N . ALA A 1 401 ? -22.828 -11.055 15.594 1 93.75 401 ALA A N 1
ATOM 3132 C CA . ALA A 1 401 ? -23.078 -9.617 15.469 1 93.75 401 ALA A CA 1
ATOM 3133 C C . ALA A 1 401 ? -24.016 -9.328 14.297 1 93.75 401 ALA A C 1
ATOM 3135 O O . ALA A 1 401 ? -23.875 -9.906 13.219 1 93.75 401 ALA A O 1
ATOM 3136 N N . VAL A 1 402 ? -25 -8.484 14.555 1 94.75 402 VAL A N 1
ATOM 3137 C CA . VAL A 1 402 ? -25.953 -8.086 13.523 1 94.75 402 VAL A CA 1
ATOM 3138 C C . VAL A 1 402 ? -25.828 -6.59 13.258 1 94.75 402 VAL A C 1
ATOM 3140 O O . VAL A 1 402 ? -26.094 -5.773 14.141 1 94.75 402 VAL A O 1
ATOM 3143 N N . TYR A 1 403 ? -25.516 -6.242 12.039 1 92.69 403 TYR A N 1
ATOM 3144 C CA . TYR A 1 403 ? -25.359 -4.848 11.625 1 92.69 403 TYR A CA 1
ATOM 3145 C C . TYR A 1 403 ? -26.562 -4.391 10.812 1 92.69 403 TYR A C 1
ATOM 3147 O O . TYR A 1 403 ? -27.078 -5.133 9.977 1 92.69 403 TYR A O 1
ATOM 3155 N N . ASN A 1 404 ? -26.969 -3.137 11.148 1 92.56 404 ASN A N 1
ATOM 3156 C CA . ASN A 1 404 ? -28.109 -2.539 10.461 1 92.56 404 ASN A CA 1
ATOM 3157 C C . ASN A 1 404 ? -27.688 -1.915 9.133 1 92.56 404 ASN A C 1
ATOM 3159 O O . ASN A 1 404 ? -27.766 -0.699 8.953 1 92.56 404 ASN A O 1
ATOM 3163 N N . GLY A 1 405 ? -27.328 -2.756 8.25 1 90 405 GLY A N 1
ATOM 3164 C CA . GLY A 1 405 ? -26.859 -2.283 6.961 1 90 405 GLY A CA 1
ATOM 3165 C C . GLY A 1 405 ? -26.094 -3.34 6.18 1 90 405 GLY A C 1
ATOM 3166 O O . GLY A 1 405 ? -26.25 -4.539 6.426 1 90 405 GLY A O 1
ATOM 3167 N N . ASN A 1 406 ? -25.359 -2.879 5.148 1 89.06 406 ASN A N 1
ATOM 3168 C CA . ASN A 1 406 ? -24.766 -3.799 4.184 1 89.06 406 ASN A CA 1
ATOM 3169 C C . ASN A 1 406 ? -23.25 -3.916 4.379 1 89.06 406 ASN A C 1
ATOM 3171 O O . ASN A 1 406 ? -22.547 -4.445 3.514 1 89.06 406 ASN A O 1
ATOM 3175 N N . SER A 1 407 ? -22.812 -3.363 5.512 1 85.56 407 SER A N 1
ATOM 3176 C CA . SER A 1 407 ? -21.375 -3.439 5.793 1 85.56 407 SER A CA 1
ATOM 3177 C C . SER A 1 407 ? -21.109 -3.461 7.293 1 85.56 407 SER A C 1
ATOM 3179 O O . SER A 1 407 ? -22.016 -3.262 8.094 1 85.56 407 SER A O 1
ATOM 3181 N N . THR A 1 408 ? -19.828 -3.74 7.641 1 83.81 408 THR A N 1
ATOM 3182 C CA . THR A 1 408 ? -19.469 -3.764 9.055 1 83.81 408 THR A CA 1
ATOM 3183 C C . THR A 1 408 ? -19.328 -2.346 9.602 1 83.81 408 THR A C 1
ATOM 3185 O O . THR A 1 408 ? -19.188 -2.152 10.812 1 83.81 408 THR A O 1
ATOM 3188 N N . TYR A 1 409 ? -19.469 -1.415 8.727 1 76.75 409 TYR A N 1
ATOM 3189 C CA . TYR A 1 409 ? -19.438 -0.021 9.156 1 76.75 409 TYR A CA 1
ATOM 3190 C C . TYR A 1 409 ? -20.828 0.46 9.555 1 76.75 409 TYR A C 1
ATOM 3192 O O . TYR A 1 409 ? -20.969 1.518 10.172 1 76.75 409 TYR A O 1
ATOM 3200 N N . SER A 1 410 ? -21.766 -0.409 9.18 1 83.25 410 SER A N 1
ATOM 3201 C CA . SER A 1 410 ? -23.125 -0.066 9.555 1 83.25 410 SER A CA 1
ATOM 3202 C C . SER A 1 410 ? -23.328 -0.179 11.062 1 83.25 410 SER A C 1
ATOM 3204 O O . SER A 1 410 ? -22.578 -0.876 11.742 1 83.25 410 SER A O 1
ATOM 3206 N N . PRO A 1 411 ? -24.281 0.559 11.555 1 83.81 411 PRO A N 1
ATOM 3207 C CA . PRO A 1 411 ? -24.531 0.514 13 1 83.81 411 PRO A CA 1
ATOM 3208 C C . PRO A 1 411 ? -24.75 -0.906 13.516 1 83.81 411 PRO A C 1
ATOM 3210 O O . PRO A 1 411 ? -25.5 -1.674 12.906 1 83.81 411 PRO A O 1
ATOM 3213 N N . LEU A 1 412 ? -24.078 -1.207 14.594 1 89.31 412 LEU A N 1
ATOM 3214 C CA . LEU A 1 412 ? -24.266 -2.49 15.266 1 89.31 412 LEU A CA 1
ATOM 3215 C C . LEU A 1 412 ? -25.578 -2.51 16.031 1 89.31 412 LEU A C 1
ATOM 3217 O O . LEU A 1 412 ? -25.781 -1.724 16.969 1 89.31 412 LEU A O 1
ATOM 3221 N N . MET A 1 413 ? -26.453 -3.379 15.688 1 91.06 413 MET A N 1
ATOM 3222 C CA . MET A 1 413 ? -27.734 -3.5 16.359 1 91.06 413 MET A CA 1
ATOM 3223 C C . MET A 1 413 ? -27.625 -4.391 17.594 1 91.06 413 MET A C 1
ATOM 3225 O O . MET A 1 413 ? -28.078 -4.016 18.672 1 91.06 413 MET A O 1
ATOM 3229 N N . HIS A 1 414 ? -27.109 -5.535 17.328 1 91.06 414 HIS A N 1
ATOM 3230 C CA . HIS A 1 414 ? -26.984 -6.52 18.391 1 91.06 414 HIS A CA 1
ATOM 3231 C C . HIS A 1 414 ? -25.656 -7.27 18.297 1 91.06 414 HIS A C 1
ATOM 3233 O O . HIS A 1 414 ? -25.141 -7.477 17.203 1 91.06 414 HIS A O 1
ATOM 3239 N N . LYS A 1 415 ? -25.094 -7.59 19.438 1 91.94 415 LYS A N 1
ATOM 3240 C CA . LYS A 1 415 ? -23.969 -8.516 19.547 1 91.94 415 LYS A CA 1
ATOM 3241 C C . LYS A 1 415 ? -24.219 -9.555 20.625 1 91.94 415 LYS A C 1
ATOM 3243 O O . LYS A 1 415 ? -24.172 -9.242 21.812 1 91.94 415 LYS A O 1
ATOM 3248 N N . PHE A 1 416 ? -24.5 -10.734 20.234 1 92.38 416 PHE A N 1
ATOM 3249 C CA . PHE A 1 416 ? -24.797 -11.82 21.156 1 92.38 416 PHE A CA 1
ATOM 3250 C C . PHE A 1 416 ? -23.531 -12.602 21.484 1 92.38 416 PHE A C 1
ATOM 3252 O O . PHE A 1 416 ? -22.859 -13.117 20.594 1 92.38 416 PHE A O 1
ATOM 3259 N N . CYS A 1 417 ? -23.219 -12.742 22.734 1 91.56 417 CYS A N 1
ATOM 3260 C CA . CYS A 1 417 ? -22 -13.43 23.172 1 91.56 417 CYS A CA 1
ATOM 3261 C C . CYS A 1 417 ? -22.344 -14.656 24 1 91.56 417 CYS A C 1
ATOM 3263 O O . CYS A 1 417 ? -21.453 -15.242 24.641 1 91.56 417 CYS A O 1
ATOM 3265 N N . GLU A 1 418 ? -23.562 -14.891 24.109 1 90.31 418 GLU A N 1
ATOM 3266 C CA . GLU A 1 418 ? -24.078 -16.047 24.844 1 90.31 418 GLU A CA 1
ATOM 3267 C C . GLU A 1 418 ? -25.281 -16.656 24.141 1 90.31 418 GLU A C 1
ATOM 3269 O O . GLU A 1 418 ? -25.875 -16.031 23.25 1 90.31 418 GLU A O 1
ATOM 3274 N N . PRO A 1 419 ? -25.484 -17.953 24.5 1 89.75 419 PRO A N 1
ATOM 3275 C CA . PRO A 1 419 ? -26.672 -18.547 23.891 1 89.75 419 PRO A CA 1
ATOM 3276 C C . PRO A 1 419 ? -27.938 -17.719 24.125 1 89.75 419 PRO A C 1
ATOM 3278 O O . PRO A 1 419 ? -28.109 -17.141 25.188 1 89.75 419 PRO A O 1
ATOM 3281 N N . THR A 1 420 ? -28.641 -17.578 23.125 1 83.75 420 THR A N 1
ATOM 3282 C CA . THR A 1 420 ? -29.797 -16.688 23.234 1 83.75 420 THR A CA 1
ATOM 3283 C C . THR A 1 420 ? -31.047 -17.391 22.703 1 83.75 420 THR A C 1
ATOM 3285 O O . THR A 1 420 ? -30.969 -18.219 21.797 1 83.75 420 THR A O 1
ATOM 3288 N N . ALA A 1 421 ? -32.156 -16.969 23.328 1 80.06 421 ALA A N 1
ATOM 3289 C CA . ALA A 1 421 ? -33.469 -17.375 22.859 1 80.06 421 ALA A CA 1
ATOM 3290 C C . ALA A 1 421 ? -33.781 -16.781 21.484 1 80.06 421 ALA A C 1
ATOM 3292 O O . ALA A 1 421 ? -33.094 -15.875 21.016 1 80.06 421 ALA A O 1
ATOM 3293 N N . PRO A 1 422 ? -34.812 -17.375 20.938 1 87.12 422 PRO A N 1
ATOM 3294 C CA . PRO A 1 422 ? -35.219 -16.828 19.625 1 87.12 422 PRO A CA 1
ATOM 3295 C C . PRO A 1 422 ? -35.469 -15.32 19.688 1 87.12 422 PRO A C 1
ATOM 3297 O O . PRO A 1 422 ? -36.125 -14.836 20.625 1 87.12 422 PRO A O 1
ATOM 3300 N N . VAL A 1 423 ? -34.938 -14.625 18.797 1 92.69 423 VAL A N 1
ATOM 3301 C CA . VAL A 1 423 ? -35.031 -13.164 18.75 1 92.69 423 VAL A CA 1
ATOM 3302 C C . VAL A 1 423 ? -35.438 -12.727 17.344 1 92.69 423 VAL A C 1
ATOM 3304 O O . VAL A 1 423 ? -34.969 -13.312 16.359 1 92.69 423 VAL A O 1
ATOM 3307 N N . LYS A 1 424 ? -36.312 -11.75 17.297 1 95 424 LYS A N 1
ATOM 3308 C CA . LYS A 1 424 ? -36.688 -11.133 16.031 1 95 424 LYS A CA 1
ATOM 3309 C C . LYS A 1 424 ? -36.031 -9.766 15.859 1 95 424 LYS A C 1
ATOM 3311 O O . LYS A 1 424 ? -36.062 -8.945 16.781 1 95 424 LYS A O 1
ATOM 3316 N N . ILE A 1 425 ? -35.438 -9.586 14.727 1 96 425 ILE A N 1
ATOM 3317 C CA . ILE A 1 425 ? -34.75 -8.336 14.422 1 96 425 ILE A CA 1
ATOM 3318 C C . ILE A 1 425 ? -35.25 -7.781 13.094 1 96 425 ILE A C 1
ATOM 3320 O O . ILE A 1 425 ? -35.375 -8.516 12.117 1 96 425 ILE A O 1
ATOM 3324 N N . ILE A 1 426 ? -35.562 -6.508 13.023 1 96.19 426 ILE A N 1
ATOM 3325 C CA . ILE A 1 426 ? -36 -5.848 11.797 1 96.19 426 ILE A CA 1
ATOM 3326 C C . ILE A 1 426 ? -35.031 -4.75 11.422 1 96.19 426 ILE A C 1
ATOM 3328 O O . ILE A 1 426 ? -34.625 -3.939 12.258 1 96.19 426 ILE A O 1
ATOM 3332 N N . SER A 1 427 ? -34.625 -4.754 10.203 1 95.25 427 SER A N 1
ATOM 3333 C CA . SER A 1 427 ? -33.688 -3.742 9.727 1 95.25 427 SER A CA 1
ATOM 3334 C C . SER A 1 427 ? -34.375 -2.375 9.625 1 95.25 427 SER A C 1
ATOM 3336 O O . SER A 1 427 ? -35.594 -2.281 9.469 1 95.25 427 SER A O 1
ATOM 3338 N N . SER A 1 428 ? -33.562 -1.329 9.789 1 92.31 428 SER A N 1
ATOM 3339 C CA . SER A 1 428 ? -34.062 0.019 9.547 1 92.31 428 SER A CA 1
ATOM 3340 C C . SER A 1 428 ? -34.125 0.32 8.055 1 92.31 428 SER A C 1
ATOM 3342 O O . SER A 1 428 ? -35.062 0.981 7.586 1 92.31 428 SER A O 1
ATOM 3344 N N . GLY A 1 429 ? -33.156 -0.084 7.406 1 91.81 429 GLY A N 1
ATOM 3345 C CA . GLY A 1 429 ? -33.094 0.001 5.957 1 91.81 429 GLY A CA 1
ATOM 3346 C C . GLY A 1 429 ? -33.344 -1.33 5.273 1 91.81 429 GLY A C 1
ATOM 3347 O O . GLY A 1 429 ? -34.125 -2.152 5.773 1 91.81 429 GLY A O 1
ATOM 3348 N N . ASN A 1 430 ? -32.75 -1.529 4.145 1 93.31 430 ASN A N 1
ATOM 3349 C CA . ASN A 1 430 ? -33.125 -2.705 3.359 1 93.31 430 ASN A CA 1
ATOM 3350 C C . ASN A 1 430 ? -32.094 -3.826 3.531 1 93.31 430 ASN A C 1
ATOM 3352 O O . ASN A 1 430 ? -32.094 -4.793 2.77 1 93.31 430 ASN A O 1
ATOM 3356 N N . SER A 1 431 ? -31.188 -3.668 4.426 1 94.81 431 SER A N 1
ATOM 3357 C CA . SER A 1 431 ? -30.156 -4.703 4.512 1 94.81 431 SER A CA 1
ATOM 3358 C C . SER A 1 431 ? -29.781 -4.988 5.961 1 94.81 431 SER A C 1
ATOM 3360 O O . SER A 1 431 ? -29.922 -4.117 6.824 1 94.81 431 SER A O 1
ATOM 3362 N N . LEU A 1 432 ? -29.359 -6.234 6.195 1 96.12 432 LEU A N 1
ATOM 3363 C CA . LEU A 1 432 ? -28.719 -6.672 7.43 1 96.12 432 LEU A CA 1
ATOM 3364 C C . LEU A 1 432 ? -27.438 -7.453 7.137 1 96.12 432 LEU A C 1
ATOM 3366 O O . LEU A 1 432 ? -27.391 -8.258 6.203 1 96.12 432 LEU A O 1
ATOM 3370 N N . LEU A 1 433 ? -26.422 -7.18 7.852 1 95.25 433 LEU A N 1
ATOM 3371 C CA . LEU A 1 433 ? -25.188 -7.961 7.781 1 95.25 433 LEU A CA 1
ATOM 3372 C C . LEU A 1 433 ? -24.953 -8.719 9.078 1 95.25 433 LEU A C 1
ATOM 3374 O O . LEU A 1 433 ? -24.969 -8.133 10.164 1 95.25 433 LEU A O 1
ATOM 3378 N N . LEU A 1 434 ? -24.766 -10.055 8.984 1 94.75 434 LEU A N 1
ATOM 3379 C CA . LEU A 1 434 ? -24.516 -10.922 10.125 1 94.75 434 LEU A CA 1
ATOM 3380 C C . LEU A 1 434 ? -23.062 -11.398 10.141 1 94.75 434 LEU A C 1
ATOM 3382 O O . LEU A 1 434 ? -22.562 -11.922 9.141 1 94.75 434 LEU A O 1
ATOM 3386 N N . LYS A 1 435 ? -22.406 -11.203 11.227 1 93.25 435 LYS A N 1
ATOM 3387 C CA . LYS A 1 435 ? -21.062 -11.734 11.438 1 93.25 435 LYS A CA 1
ATOM 3388 C C . LYS A 1 435 ? -21.062 -12.766 12.57 1 93.25 435 LYS A C 1
ATOM 3390 O O . LYS A 1 435 ? -21.391 -12.438 13.711 1 93.25 435 LYS A O 1
ATOM 3395 N N . PHE A 1 436 ? -20.672 -14 12.227 1 92.25 436 PHE A N 1
ATOM 3396 C CA . PHE A 1 436 ? -20.641 -15.094 13.195 1 92.25 436 PHE A CA 1
ATOM 3397 C C . PHE A 1 436 ? -19.203 -15.57 13.43 1 92.25 436 PHE A C 1
ATOM 3399 O O . PHE A 1 436 ? -18.453 -15.805 12.477 1 92.25 436 PHE A O 1
ATOM 3406 N N . TYR A 1 437 ? -18.844 -15.641 14.633 1 90.5 437 TYR A N 1
ATOM 3407 C CA . TYR A 1 437 ? -17.531 -16.141 15.008 1 90.5 437 TYR A CA 1
ATOM 3408 C C . TYR A 1 437 ? -17.641 -17.188 16.109 1 90.5 437 TYR A C 1
ATOM 3410 O O . TYR A 1 437 ? -18.406 -17.016 17.062 1 90.5 437 TYR A O 1
ATOM 3418 N N . ARG A 1 438 ? -16.906 -18.266 15.984 1 87.56 438 ARG A N 1
ATOM 3419 C CA . ARG A 1 438 ? -16.844 -19.297 17.016 1 87.56 438 ARG A CA 1
ATOM 3420 C C . ARG A 1 438 ? -15.414 -19.812 17.172 1 87.56 438 ARG A C 1
ATOM 3422 O O . ARG A 1 438 ? -14.75 -20.156 16.188 1 87.56 438 ARG A O 1
ATOM 3429 N N . ASP A 1 439 ? -14.992 -19.812 18.359 1 83.62 439 ASP A N 1
ATOM 3430 C CA . ASP A 1 439 ? -13.68 -20.375 18.672 1 83.62 439 ASP A CA 1
ATOM 3431 C C . ASP A 1 439 ? -13.617 -21.844 18.281 1 83.62 439 ASP A C 1
ATOM 3433 O O . ASP A 1 439 ? -14.5 -22.625 18.656 1 83.62 439 ASP A O 1
ATOM 3437 N N . PRO A 1 440 ? -12.609 -22.219 17.594 1 78.25 440 PRO A N 1
ATOM 3438 C CA . PRO A 1 440 ? -12.5 -23.594 17.125 1 78.25 440 PRO A CA 1
ATOM 3439 C C . PRO A 1 440 ? -12.391 -24.609 18.266 1 78.25 440 PRO A C 1
ATOM 3441 O O . PRO A 1 440 ? -12.672 -25.797 18.078 1 78.25 440 PRO A O 1
ATOM 3444 N N . GLU A 1 441 ? -12.031 -24.172 19.344 1 77.94 441 GLU A N 1
ATOM 3445 C CA . GLU A 1 441 ? -11.805 -25.062 20.469 1 77.94 441 GLU A CA 1
ATOM 3446 C C . GLU A 1 441 ? -13.117 -25.375 21.188 1 77.94 441 GLU A C 1
ATOM 3448 O O . GLU A 1 441 ? -13.148 -26.219 22.094 1 77.94 441 GLU A O 1
ATOM 3453 N N . THR A 1 442 ? -14.164 -24.766 20.672 1 76 442 THR A N 1
ATOM 3454 C CA . THR A 1 442 ? -15.422 -24.984 21.375 1 76 442 THR A CA 1
ATOM 3455 C C . THR A 1 442 ? -16.312 -25.938 20.609 1 76 442 THR A C 1
ATOM 3457 O O . THR A 1 442 ? -16.188 -26.094 19.391 1 76 442 THR A O 1
ATOM 3460 N N . ASP A 1 443 ? -17.156 -26.672 21.266 1 73.75 443 ASP A N 1
ATOM 3461 C CA . ASP A 1 443 ? -18.047 -27.656 20.672 1 73.75 443 ASP A CA 1
ATOM 3462 C C . ASP A 1 443 ? -19.438 -27.062 20.438 1 73.75 443 ASP A C 1
ATOM 3464 O O . ASP A 1 443 ? -20.391 -27.797 20.188 1 73.75 443 ASP A O 1
ATOM 3468 N N . ALA A 1 444 ? -19.5 -25.891 20.453 1 78 444 ALA A N 1
ATOM 3469 C CA . ALA A 1 444 ? -20.828 -25.281 20.328 1 78 444 ALA A CA 1
ATOM 3470 C C . ALA A 1 444 ? -21.359 -25.438 18.906 1 78 444 ALA A C 1
ATOM 3472 O O . ALA A 1 444 ? -20.594 -25.422 17.938 1 78 444 ALA A O 1
ATOM 3473 N N . GLN A 1 445 ? -22.719 -25.672 18.719 1 78.62 445 GLN A N 1
ATOM 3474 C CA . GLN A 1 445 ? -23.391 -26.062 17.469 1 78.62 445 GLN A CA 1
ATOM 3475 C C . GLN A 1 445 ? -23.562 -24.859 16.547 1 78.62 445 GLN A C 1
ATOM 3477 O O . GLN A 1 445 ? -23.891 -25.031 15.375 1 78.62 445 GLN A O 1
ATOM 3482 N N . GLY A 1 446 ? -23.406 -23.688 17.047 1 88.62 446 GLY A N 1
ATOM 3483 C CA . GLY A 1 446 ? -23.5 -22.516 16.188 1 88.62 446 GLY A CA 1
ATOM 3484 C C . GLY A 1 446 ? -24.875 -21.859 16.219 1 88.62 446 GLY A C 1
ATOM 3485 O O . GLY A 1 446 ? -25.453 -21.672 17.281 1 88.62 446 GLY A O 1
ATOM 3486 N N . PHE A 1 447 ? -25.344 -21.391 15.016 1 89.69 447 PHE A N 1
ATOM 3487 C CA . PHE A 1 447 ? -26.609 -20.688 15.039 1 89.69 447 PHE A CA 1
ATOM 3488 C C . PHE A 1 447 ? -27.438 -21.016 13.789 1 89.69 447 PHE A C 1
ATOM 3490 O O . PHE A 1 447 ? -26.906 -21.547 12.82 1 89.69 447 PHE A O 1
ATOM 3497 N N . SER A 1 448 ? -28.734 -20.859 13.891 1 92.81 448 SER A N 1
ATOM 3498 C CA . SER A 1 448 ? -29.672 -20.969 12.781 1 92.81 448 SER A CA 1
ATOM 3499 C C . SER A 1 448 ? -30.672 -19.812 12.789 1 92.81 448 SER A C 1
ATOM 3501 O O . SER A 1 448 ? -31.125 -19.391 13.852 1 92.81 448 SER A O 1
ATOM 3503 N N . ALA A 1 449 ? -30.875 -19.297 11.57 1 95.19 449 ALA A N 1
ATOM 3504 C CA . ALA A 1 449 ? -31.797 -18.172 11.445 1 95.19 449 ALA A CA 1
ATOM 3505 C C . ALA A 1 449 ? -32.562 -18.219 10.125 1 95.19 449 ALA A C 1
ATOM 3507 O O . ALA A 1 449 ? -32.156 -18.922 9.195 1 95.19 449 ALA A O 1
ATOM 3508 N N . SER A 1 450 ? -33.656 -17.578 10.102 1 96.75 450 SER A N 1
ATOM 3509 C CA . SER A 1 450 ? -34.406 -17.359 8.875 1 96.75 450 SER A CA 1
ATOM 3510 C C . SER A 1 450 ? -34.719 -15.891 8.656 1 96.75 450 SER A C 1
ATOM 3512 O O . SER A 1 450 ? -34.688 -15.094 9.602 1 96.75 450 SER A O 1
ATOM 3514 N N . PHE A 1 451 ? -34.906 -15.516 7.375 1 96.81 451 PHE A N 1
ATOM 3515 C CA . PHE A 1 451 ? -35.219 -14.117 7.105 1 96.81 451 PHE A CA 1
ATOM 3516 C C . PHE A 1 451 ? -36.281 -14.008 6.012 1 96.81 451 PHE A C 1
ATOM 3518 O O . PHE A 1 451 ? -36.5 -14.953 5.25 1 96.81 451 PHE A O 1
ATOM 3525 N N . HIS A 1 452 ? -37.062 -12.93 6 1 96.56 452 HIS A N 1
ATOM 3526 C CA . HIS A 1 452 ? -38 -12.57 4.93 1 96.56 452 HIS A CA 1
ATOM 3527 C C . HIS A 1 452 ? -38 -11.062 4.691 1 96.56 452 HIS A C 1
ATOM 3529 O O . HIS A 1 452 ? -37.656 -10.289 5.582 1 96.56 452 HIS A O 1
ATOM 3535 N N . PHE A 1 453 ? -38.344 -10.742 3.482 1 95.75 453 PHE A N 1
ATOM 3536 C CA . PHE A 1 453 ? -38.469 -9.336 3.129 1 95.75 453 PHE A CA 1
ATOM 3537 C C . PHE A 1 453 ? -39.844 -8.797 3.439 1 95.75 453 PHE A C 1
ATOM 3539 O O . PHE A 1 453 ? -40.844 -9.492 3.236 1 95.75 453 PHE A O 1
ATOM 3546 N N . ALA A 1 454 ? -39.938 -7.594 4.027 1 90.81 454 ALA A N 1
ATOM 3547 C CA . ALA A 1 454 ? -41.219 -6.977 4.375 1 90.81 454 ALA A CA 1
ATOM 3548 C C . ALA A 1 454 ? -41.312 -5.543 3.848 1 90.81 454 ALA A C 1
ATOM 3550 O O . ALA A 1 454 ? -40.281 -4.855 3.754 1 90.81 454 ALA A O 1
ATOM 3551 N N . MET B 1 1 ? -6.07 14.609 29.406 1 43.75 1 MET B N 1
ATOM 3552 C CA . MET B 1 1 ? -5.691 15.906 28.859 1 43.75 1 MET B CA 1
ATOM 3553 C C . MET B 1 1 ? -4.203 15.953 28.547 1 43.75 1 MET B C 1
ATOM 3555 O O . MET B 1 1 ? -3.713 16.938 27.984 1 43.75 1 MET B O 1
ATOM 3559 N N . ASN B 1 2 ? -3.516 14.883 28.984 1 45.72 2 ASN B N 1
ATOM 3560 C CA . ASN B 1 2 ? -2.064 14.844 28.828 1 45.72 2 ASN B CA 1
ATOM 3561 C C . ASN B 1 2 ? -1.662 14.25 27.484 1 45.72 2 ASN B C 1
ATOM 3563 O O . ASN B 1 2 ? -0.502 13.883 27.281 1 45.72 2 ASN B O 1
ATOM 3567 N N . SER B 1 3 ? -2.672 14.25 26.625 1 65.69 3 SER B N 1
ATOM 3568 C CA . SER B 1 3 ? -2.354 13.672 25.312 1 65.69 3 SER B CA 1
ATOM 3569 C C . SER B 1 3 ? -1.614 14.672 24.438 1 65.69 3 SER B C 1
ATOM 3571 O O . SER B 1 3 ? -1.755 15.891 24.609 1 65.69 3 SER B O 1
ATOM 3573 N N . ASN B 1 4 ? -0.595 14.219 23.766 1 80.19 4 ASN B N 1
ATOM 3574 C CA . ASN B 1 4 ? 0.27 15.07 22.953 1 80.19 4 ASN B CA 1
ATOM 3575 C C . ASN B 1 4 ? -0.305 15.281 21.547 1 80.19 4 ASN B C 1
ATOM 3577 O O . ASN B 1 4 ? 0.377 15.797 20.672 1 80.19 4 ASN B O 1
ATOM 3581 N N . ASP B 1 5 ? -1.631 15.016 21.469 1 86.31 5 ASP B N 1
ATOM 3582 C CA . ASP B 1 5 ? -2.238 15.289 20.172 1 86.31 5 ASP B CA 1
ATOM 3583 C C . ASP B 1 5 ? -2.529 16.781 20.016 1 86.31 5 ASP B C 1
ATOM 3585 O O . ASP B 1 5 ? -2.611 17.516 21 1 86.31 5 ASP B O 1
ATOM 3589 N N . VAL B 1 6 ? -2.723 17.234 18.812 1 91.94 6 VAL B N 1
ATOM 3590 C CA . VAL B 1 6 ? -2.771 18.656 18.469 1 91.94 6 VAL B CA 1
ATOM 3591 C C . VAL B 1 6 ? -3.984 19.297 19.125 1 91.94 6 VAL B C 1
ATOM 3593 O O . VAL B 1 6 ? -3.885 20.406 19.672 1 91.94 6 VAL B O 1
ATOM 3596 N N . PHE B 1 7 ? -5.086 18.688 19.156 1 92.38 7 PHE B N 1
ATOM 3597 C CA . PHE B 1 7 ? -6.281 19.328 19.688 1 92.38 7 PHE B CA 1
ATOM 3598 C C . PHE B 1 7 ? -6.188 19.469 21.203 1 92.38 7 PHE B C 1
ATOM 3600 O O . PHE B 1 7 ? -6.652 20.469 21.766 1 92.38 7 PHE B O 1
ATOM 3607 N N . SER B 1 8 ? -5.633 18.484 21.797 1 89.5 8 SER B N 1
ATOM 3608 C CA . SER B 1 8 ? -5.422 18.609 23.234 1 89.5 8 SER B CA 1
ATOM 3609 C C . SER B 1 8 ? -4.57 19.828 23.562 1 89.5 8 SER B C 1
ATOM 3611 O O . SER B 1 8 ? -4.824 20.516 24.547 1 89.5 8 SER B O 1
ATOM 3613 N N . LYS B 1 9 ? -3.596 20.062 22.797 1 92 9 LYS B N 1
ATOM 3614 C CA . LYS B 1 9 ? -2.758 21.25 22.984 1 92 9 LYS B CA 1
ATOM 3615 C C . LYS B 1 9 ? -3.559 22.531 22.781 1 92 9 LYS B C 1
ATOM 3617 O O . LYS B 1 9 ? -3.432 23.469 23.562 1 92 9 LYS B O 1
ATOM 3622 N N . ILE B 1 10 ? -4.32 22.531 21.766 1 93.81 10 ILE B N 1
ATOM 3623 C CA . ILE B 1 10 ? -5.156 23.688 21.438 1 93.81 10 ILE B CA 1
ATOM 3624 C C . ILE B 1 10 ? -6.152 23.938 22.562 1 93.81 10 ILE B C 1
ATOM 3626 O O . ILE B 1 10 ? -6.32 25.078 23.016 1 93.81 10 ILE B O 1
ATOM 3630 N N . LEU B 1 11 ? -6.766 22.875 22.969 1 91.19 11 LEU B N 1
ATOM 3631 C CA . LEU B 1 11 ? -7.754 22.984 24.047 1 91.19 11 LEU B CA 1
ATOM 3632 C C . LEU B 1 11 ? -7.121 23.547 25.312 1 91.19 11 LEU B C 1
ATOM 3634 O O . LEU B 1 11 ? -7.711 24.406 25.984 1 91.19 11 LEU B O 1
ATOM 3638 N N . ARG B 1 12 ? -5.98 23.078 25.641 1 89.88 12 ARG B N 1
ATOM 3639 C CA . ARG B 1 12 ? -5.273 23.578 26.812 1 89.88 12 ARG B CA 1
ATOM 3640 C C . ARG B 1 12 ? -4.965 25.062 26.656 1 89.88 12 ARG B C 1
ATOM 3642 O O . ARG B 1 12 ? -5.176 25.844 27.594 1 89.88 12 ARG B O 1
ATOM 3649 N N . ALA B 1 13 ? -4.449 25.406 25.547 1 91.62 13 ALA B N 1
ATOM 3650 C CA . ALA B 1 13 ? -4.125 26.797 25.281 1 91.62 13 ALA B CA 1
ATOM 3651 C C . ALA B 1 13 ? -5.359 27.688 25.406 1 91.62 13 ALA B C 1
ATOM 3653 O O . ALA B 1 13 ? -5.297 28.781 25.984 1 91.62 13 ALA B O 1
ATOM 3654 N N . ASN B 1 14 ? -6.465 27.203 24.859 1 92.12 14 ASN B N 1
ATOM 3655 C CA . ASN B 1 14 ? -7.68 28.016 24.828 1 92.12 14 ASN B CA 1
ATOM 3656 C C . ASN B 1 14 ? -8.367 28.062 26.188 1 92.12 14 ASN B C 1
ATOM 3658 O O . ASN B 1 14 ? -9.008 29.047 26.531 1 92.12 14 ASN B O 1
ATOM 3662 N N . LEU B 1 15 ? -8.258 27.047 26.922 1 86.06 15 LEU B N 1
ATOM 3663 C CA . LEU B 1 15 ? -8.781 27.062 28.281 1 86.06 15 LEU B CA 1
ATOM 3664 C C . LEU B 1 15 ? -8 28.031 29.156 1 86.06 15 LEU B C 1
ATOM 3666 O O . LEU B 1 15 ? -8.586 28.75 29.969 1 86.06 15 LEU B O 1
ATOM 3670 N N . GLU B 1 16 ? -6.785 28.062 29 1 84.88 16 GLU B N 1
ATOM 3671 C CA . GLU B 1 16 ? -5.93 28.953 29.781 1 84.88 16 GLU B CA 1
ATOM 3672 C C . GLU B 1 16 ? -6.18 30.422 29.406 1 84.88 16 GLU B C 1
ATOM 3674 O O . GLU B 1 16 ? -6.039 31.312 30.25 1 84.88 16 GLU B O 1
ATOM 3679 N N . SER B 1 17 ? -6.602 30.625 28.266 1 82.44 17 SER B N 1
ATOM 3680 C CA . SER B 1 17 ? -6.844 31.984 27.797 1 82.44 17 SER B CA 1
ATOM 3681 C C . SER B 1 17 ? -8.25 32.438 28.172 1 82.44 17 SER B C 1
ATOM 3683 O O . SER B 1 17 ? -8.57 33.625 28.031 1 82.44 17 SER B O 1
ATOM 3685 N N . GLY B 1 18 ? -9.062 31.531 28.719 1 75.88 18 GLY B N 1
ATOM 3686 C CA . GLY B 1 18 ? -10.375 31.844 29.266 1 75.88 18 GLY B CA 1
ATOM 3687 C C . GLY B 1 18 ? -11.453 31.953 28.203 1 75.88 18 GLY B C 1
ATOM 3688 O O . GLY B 1 18 ? -12.562 32.406 28.484 1 75.88 18 GLY B O 1
ATOM 3689 N N . GLU B 1 19 ? -11.258 31.672 26.969 1 70.56 19 GLU B N 1
ATOM 3690 C CA . GLU B 1 19 ? -12.273 31.766 25.922 1 70.56 19 GLU B CA 1
ATOM 3691 C C . GLU B 1 19 ? -12.477 30.422 25.234 1 70.56 19 GLU B C 1
ATOM 3693 O O . GLU B 1 19 ? -11.609 29.953 24.5 1 70.56 19 GLU B O 1
ATOM 3698 N N . LEU B 1 20 ? -13.516 29.734 25.656 1 69.69 20 LEU B N 1
ATOM 3699 C CA . LEU B 1 20 ? -13.836 28.5 24.938 1 69.69 20 LEU B CA 1
ATOM 3700 C C . LEU B 1 20 ? -14.82 28.766 23.812 1 69.69 20 LEU B C 1
ATOM 3702 O O . LEU B 1 20 ? -15.945 29.203 24.047 1 69.69 20 LEU B O 1
ATOM 3706 N N . ARG B 1 21 ? -14.359 28.578 22.719 1 83.19 21 ARG B N 1
ATOM 3707 C CA . ARG B 1 21 ? -15.094 28.844 21.484 1 83.19 21 ARG B CA 1
ATOM 3708 C C . ARG B 1 21 ? -15.875 27.594 21.047 1 83.19 21 ARG B C 1
ATOM 3710 O O . ARG B 1 21 ? -15.781 26.547 21.672 1 83.19 21 ARG B O 1
ATOM 3717 N N . TYR B 1 22 ? -16.609 27.844 19.984 1 84.56 22 TYR B N 1
ATOM 3718 C CA . TYR B 1 22 ? -17.375 26.734 19.406 1 84.56 22 TYR B CA 1
ATOM 3719 C C . TYR B 1 22 ? -16.453 25.562 19.047 1 84.56 22 TYR B C 1
ATOM 3721 O O . TYR B 1 22 ? -15.414 25.766 18.406 1 84.56 22 TYR B O 1
ATOM 3729 N N . GLN B 1 23 ? -16.766 24.406 19.547 1 88.88 23 GLN B N 1
ATOM 3730 C CA . GLN B 1 23 ? -16 23.172 19.359 1 88.88 23 GLN B CA 1
ATOM 3731 C C . GLN B 1 23 ? -14.547 23.344 19.781 1 88.88 23 GLN B C 1
ATOM 3733 O O . GLN B 1 23 ? -13.656 22.672 19.266 1 88.88 23 GLN B O 1
ATOM 3738 N N . GLY B 1 24 ? -14.305 24.328 20.609 1 88.81 24 GLY B N 1
ATOM 3739 C CA . GLY B 1 24 ? -13.016 24.469 21.266 1 88.81 24 GLY B CA 1
ATOM 3740 C C . GLY B 1 24 ? -12.117 25.484 20.609 1 88.81 24 GLY B C 1
ATOM 3741 O O . GLY B 1 24 ? -11.25 26.078 21.25 1 88.81 24 GLY B O 1
ATOM 3742 N N . ASP B 1 25 ? -12.281 25.672 19.203 1 92.75 25 ASP B N 1
ATOM 3743 C CA . ASP B 1 25 ? -11.312 26.562 18.562 1 92.75 25 ASP B CA 1
ATOM 3744 C C . ASP B 1 25 ? -11.906 27.203 17.312 1 92.75 25 ASP B C 1
ATOM 3746 O O . ASP B 1 25 ? -11.172 27.734 16.469 1 92.75 25 ASP B O 1
ATOM 3750 N N . ILE B 1 26 ? -13.219 27.203 17.172 1 90.38 26 ILE B N 1
ATOM 3751 C CA . ILE B 1 26 ? -13.844 27.781 15.984 1 90.38 26 ILE B CA 1
ATOM 3752 C C . ILE B 1 26 ? -14.508 29.109 16.359 1 90.38 26 ILE B C 1
ATOM 3754 O O . ILE B 1 26 ? -15.328 29.156 17.281 1 90.38 26 ILE B O 1
ATOM 3758 N N . GLU B 1 27 ? -14.18 30.234 15.805 1 82.25 27 GLU B N 1
ATOM 3759 C CA . GLU B 1 27 ? -14.664 31.578 16.109 1 82.25 27 GLU B CA 1
ATOM 3760 C C . GLU B 1 27 ? -16.094 31.766 15.617 1 82.25 27 GLU B C 1
ATOM 3762 O O . GLU B 1 27 ? -16.938 32.312 16.344 1 82.25 27 GLU B O 1
ATOM 3767 N N . ASN B 1 28 ? -16.484 31.828 14.398 1 62.94 28 ASN B N 1
ATOM 3768 C CA . ASN B 1 28 ? -17.75 32.25 13.805 1 62.94 28 ASN B CA 1
ATOM 3769 C C . ASN B 1 28 ? -18.75 31.094 13.711 1 62.94 28 ASN B C 1
ATOM 3771 O O . ASN B 1 28 ? -18.516 30.141 12.961 1 62.94 28 ASN B O 1
ATOM 3775 N N . VAL B 1 29 ? -19.375 30.703 14.836 1 53.88 29 VAL B N 1
ATOM 3776 C CA . VAL B 1 29 ? -20.375 29.625 14.844 1 53.88 29 VAL B CA 1
ATOM 3777 C C . VAL B 1 29 ? -21.594 30.062 14.023 1 53.88 29 VAL B C 1
ATOM 3779 O O . VAL B 1 29 ? -22.609 29.359 14.008 1 53.88 29 VAL B O 1
ATOM 3782 N N . ARG B 1 30 ? -21.828 31.297 13.789 1 46.12 30 ARG B N 1
ATOM 3783 C CA . ARG B 1 30 ? -23.156 31.453 13.203 1 46.12 30 ARG B CA 1
ATOM 3784 C C . ARG B 1 30 ? -23.359 30.469 12.047 1 46.12 30 ARG B C 1
ATOM 3786 O O . ARG B 1 30 ? -24.406 30.469 11.398 1 46.12 30 ARG B O 1
ATOM 3793 N N . MET B 1 31 ? -22.328 29.922 11.625 1 44.16 31 MET B N 1
ATOM 3794 C CA . MET B 1 31 ? -22.469 29.156 10.383 1 44.16 31 MET B CA 1
ATOM 3795 C C . MET B 1 31 ? -22.906 27.719 10.672 1 44.16 31 MET B C 1
ATOM 3797 O O . MET B 1 31 ? -22.203 26.781 10.352 1 44.16 31 MET B O 1
ATOM 3801 N N . LYS B 1 32 ? -23.516 27.594 11.734 1 44.5 32 LYS B N 1
ATOM 3802 C CA . LYS B 1 32 ? -24.156 26.297 11.938 1 44.5 32 LYS B CA 1
ATOM 3803 C C . LYS B 1 32 ? -24.516 25.656 10.602 1 44.5 32 LYS B C 1
ATOM 3805 O O . LYS B 1 32 ? -24.281 24.453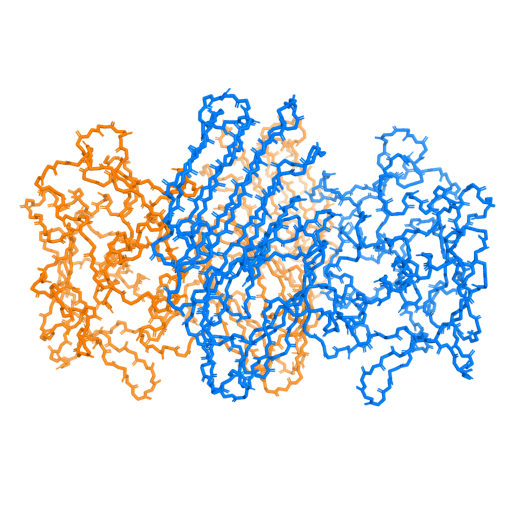 10.391 1 44.5 32 LYS B O 1
ATOM 3810 N N . ASP B 1 33 ? -25.547 26.234 10.008 1 46 33 ASP B N 1
ATOM 3811 C CA . ASP B 1 33 ? -26.234 25.656 8.859 1 46 33 ASP B CA 1
ATOM 3812 C C . ASP B 1 33 ? -25.406 25.812 7.582 1 46 33 ASP B C 1
ATOM 3814 O O . ASP B 1 33 ? -25.766 25.266 6.539 1 46 33 ASP B O 1
ATOM 3818 N N . ARG B 1 34 ? -24.578 26.906 7.469 1 40.66 34 ARG B N 1
ATOM 3819 C CA . ARG B 1 34 ? -24.172 27.406 6.16 1 40.66 34 ARG B CA 1
ATOM 3820 C C . ARG B 1 34 ? -22.781 26.938 5.797 1 40.66 34 ARG B C 1
ATOM 3822 O O . ARG B 1 34 ? -22.297 27.172 4.688 1 40.66 34 ARG B O 1
ATOM 3829 N N . ALA B 1 35 ? -21.953 26.875 6.785 1 41.66 35 ALA B N 1
ATOM 3830 C CA . ALA B 1 35 ? -20.547 26.781 6.395 1 41.66 35 ALA B CA 1
ATOM 3831 C C . ALA B 1 35 ? -20.328 25.641 5.41 1 41.66 35 ALA B C 1
ATOM 3833 O O . ALA B 1 35 ? -19.578 25.781 4.441 1 41.66 35 ALA B O 1
ATOM 3834 N N . PHE B 1 36 ? -20.75 24.406 5.902 1 47.09 36 PHE B N 1
ATOM 3835 C CA . PHE B 1 36 ? -20.422 23.312 5.004 1 47.09 36 PHE B CA 1
ATOM 3836 C C . PHE B 1 36 ? -21.281 23.359 3.748 1 47.09 36 PHE B C 1
ATOM 3838 O O . PHE B 1 36 ? -20.938 22.75 2.73 1 47.09 36 PHE B O 1
ATOM 3845 N N . THR B 1 37 ? -22.5 24.094 3.996 1 46 37 THR B N 1
ATOM 3846 C CA . THR B 1 37 ? -23.344 24.188 2.814 1 46 37 THR B CA 1
ATOM 3847 C C . THR B 1 37 ? -23.172 25.531 2.115 1 46 37 THR B C 1
ATOM 3849 O O . THR B 1 37 ? -23.938 25.875 1.216 1 46 37 THR B O 1
ATOM 3852 N N . CYS B 1 38 ? -22.312 26.359 2.684 1 54.88 38 CYS B N 1
ATOM 3853 C CA . CYS B 1 38 ? -22.25 27.656 2.033 1 54.88 38 CYS B CA 1
ATOM 3854 C C . CYS B 1 38 ? -21.562 27.562 0.675 1 54.88 38 CYS B C 1
ATOM 3856 O O . CYS B 1 38 ? -20.422 27.109 0.582 1 54.88 38 CYS B O 1
ATOM 3858 N N . GLN B 1 39 ? -22.219 27.547 -0.357 1 54.31 39 GLN B N 1
ATOM 3859 C CA . GLN B 1 39 ? -21.703 27.516 -1.72 1 54.31 39 GLN B CA 1
ATOM 3860 C C . GLN B 1 39 ? -20.688 28.641 -1.939 1 54.31 39 GLN B C 1
ATOM 3862 O O . GLN B 1 39 ? -19.734 28.469 -2.711 1 54.31 39 GLN B O 1
ATOM 3867 N N . ASN B 1 40 ? -20.75 29.797 -1.087 1 67.25 40 ASN B N 1
ATOM 3868 C CA . ASN B 1 40 ? -19.875 30.938 -1.365 1 67.25 40 ASN B CA 1
ATOM 3869 C C . ASN B 1 40 ? -18.875 31.156 -0.231 1 67.25 40 ASN B C 1
ATOM 3871 O O . ASN B 1 40 ? -18.359 32.281 -0.072 1 67.25 40 ASN B O 1
ATOM 3875 N N . CYS B 1 41 ? -18.609 30.109 0.476 1 84.56 41 CYS B N 1
ATOM 3876 C CA . CYS B 1 41 ? -17.75 30.328 1.635 1 84.56 41 CYS B CA 1
ATOM 3877 C C . CYS B 1 41 ? -16.391 29.672 1.441 1 84.56 41 CYS B C 1
ATOM 3879 O O . CYS B 1 41 ? -15.656 29.469 2.408 1 84.56 41 CYS B O 1
ATOM 3881 N N . LEU B 1 42 ? -16.078 29.359 0.25 1 91.75 42 LEU B N 1
ATOM 3882 C CA . LEU B 1 42 ? -14.758 28.828 -0.052 1 91.75 42 LEU B CA 1
ATOM 3883 C C . LEU B 1 42 ? -13.898 29.891 -0.743 1 91.75 42 LEU B C 1
ATOM 3885 O O . LEU B 1 42 ? -14.422 30.828 -1.331 1 91.75 42 LEU B O 1
ATOM 3889 N N . TRP B 1 43 ? -12.672 29.766 -0.583 1 95 43 TRP B N 1
ATOM 3890 C CA . TRP B 1 43 ? -11.75 30.625 -1.304 1 95 43 TRP B CA 1
ATOM 3891 C C . TRP B 1 43 ? -11.797 30.359 -2.803 1 95 43 TRP B C 1
ATOM 3893 O O . TRP B 1 43 ? -11.922 29.203 -3.227 1 95 43 TRP B O 1
ATOM 3903 N N . SER B 1 44 ? -11.719 31.344 -3.557 1 91.12 44 SER B N 1
ATOM 3904 C CA . SER B 1 44 ? -11.922 31.219 -4.996 1 91.12 44 SER B CA 1
ATOM 3905 C C . SER B 1 44 ? -10.688 30.672 -5.688 1 91.12 44 SER B C 1
ATOM 3907 O O . SER B 1 44 ? -9.555 31 -5.316 1 91.12 44 SER B O 1
ATOM 3909 N N . LYS B 1 45 ? -10.922 29.875 -6.605 1 91.06 45 LYS B N 1
ATOM 3910 C CA . LYS B 1 45 ? -9.859 29.344 -7.445 1 91.06 45 LYS B CA 1
ATOM 3911 C C . LYS B 1 45 ? -9.562 30.266 -8.617 1 91.06 45 LYS B C 1
ATOM 3913 O O . LYS B 1 45 ? -10.477 30.734 -9.305 1 91.06 45 LYS B O 1
ATOM 3918 N N . SER B 1 46 ? -8.359 30.516 -8.875 1 91.62 46 SER B N 1
ATOM 3919 C CA . SER B 1 46 ? -7.953 31.391 -9.969 1 91.62 46 SER B CA 1
ATOM 3920 C C . SER B 1 46 ? -8.039 30.672 -11.305 1 91.62 46 SER B C 1
ATOM 3922 O O . SER B 1 46 ? -8.289 29.469 -11.359 1 91.62 46 SER B O 1
ATOM 3924 N N . GLN B 1 47 ? -7.797 31.438 -12.383 1 90.5 47 GLN B N 1
ATOM 3925 C CA . GLN B 1 47 ? -7.863 30.891 -13.727 1 90.5 47 GLN B CA 1
ATOM 3926 C C . GLN B 1 47 ? -6.742 29.891 -13.969 1 90.5 47 GLN B C 1
ATOM 3928 O O . GLN B 1 47 ? -6.906 28.938 -14.75 1 90.5 47 GLN B O 1
ATOM 3933 N N . ASN B 1 48 ? -5.703 30.062 -13.25 1 92.44 48 ASN B N 1
ATOM 3934 C CA . ASN B 1 48 ? -4.57 29.172 -13.438 1 92.44 48 ASN B CA 1
ATOM 3935 C C . ASN B 1 48 ? -4.703 27.922 -12.578 1 92.44 48 ASN B C 1
ATOM 3937 O O . ASN B 1 48 ? -3.789 27.094 -12.531 1 92.44 48 ASN B O 1
ATOM 3941 N N . GLY B 1 49 ? -5.773 27.781 -11.852 1 94.75 49 GLY B N 1
ATOM 3942 C CA . GLY B 1 49 ? -6.062 26.578 -11.109 1 94.75 49 GLY B CA 1
ATOM 3943 C C . GLY B 1 49 ? -5.602 26.625 -9.664 1 94.75 49 GLY B C 1
ATOM 3944 O O . GLY B 1 49 ? -5.75 25.656 -8.914 1 94.75 49 GLY B O 1
ATOM 3945 N N . THR B 1 50 ? -5.059 27.781 -9.227 1 96.62 50 THR B N 1
ATOM 3946 C CA . THR B 1 50 ? -4.594 27.922 -7.852 1 96.62 50 THR B CA 1
ATOM 3947 C C . THR B 1 50 ? -5.641 28.625 -6.992 1 96.62 50 THR B C 1
ATOM 3949 O O . THR B 1 50 ? -6.414 29.438 -7.496 1 96.62 50 THR B O 1
ATOM 3952 N N . VAL B 1 51 ? -5.688 28.234 -5.781 1 97.44 51 VAL B N 1
ATOM 3953 C CA . VAL B 1 51 ? -6.512 28.891 -4.766 1 97.44 51 VAL B CA 1
ATOM 3954 C C . VAL B 1 51 ? -5.637 29.75 -3.863 1 97.44 51 VAL B C 1
ATOM 3956 O O . VAL B 1 51 ? -4.848 29.234 -3.072 1 97.44 51 VAL B O 1
ATOM 3959 N N . LEU B 1 52 ? -5.84 31.062 -4.016 1 97.31 52 LEU B N 1
ATOM 3960 C CA . LEU B 1 52 ? -5.012 31.984 -3.252 1 97.31 52 LEU B CA 1
ATOM 3961 C C . LEU B 1 52 ? -5.703 32.375 -1.95 1 97.31 52 LEU B C 1
ATOM 3963 O O . LEU B 1 52 ? -6.887 32.719 -1.947 1 97.31 52 LEU B O 1
ATOM 3967 N N . VAL B 1 53 ? -4.992 32.25 -0.856 1 98.06 53 VAL B N 1
ATOM 3968 C CA . VAL B 1 53 ? -5.449 32.688 0.451 1 98.06 53 VAL B CA 1
ATOM 3969 C C . VAL B 1 53 ? -4.527 33.812 0.959 1 98.06 53 VAL B C 1
ATOM 3971 O O . VAL B 1 53 ? -3.488 33.531 1.562 1 98.06 53 VAL B O 1
ATOM 3974 N N . PRO B 1 54 ? -4.977 35.062 0.744 1 98.12 54 PRO B N 1
ATOM 3975 C CA . PRO B 1 54 ? -4.137 36.156 1.212 1 98.12 54 PRO B CA 1
ATOM 3976 C C . PRO B 1 54 ? -4.023 36.219 2.732 1 98.12 54 PRO B C 1
ATOM 3978 O O . PRO B 1 54 ? -5 35.969 3.439 1 98.12 54 PRO B O 1
ATOM 3981 N N . TYR B 1 55 ? -2.793 36.531 3.211 1 98.31 55 TYR B N 1
ATOM 3982 C CA . TYR B 1 55 ? -2.639 36.625 4.66 1 98.31 55 TYR B CA 1
ATOM 3983 C C . TYR B 1 55 ? -1.801 37.844 5.039 1 98.31 55 TYR B C 1
ATOM 3985 O O . TYR B 1 55 ? -1.007 38.344 4.234 1 98.31 55 TYR B O 1
ATOM 3993 N N . GLU B 1 56 ? -2.066 38.375 6.207 1 98 56 GLU B N 1
ATOM 3994 C CA . GLU B 1 56 ? -1.257 39.375 6.879 1 98 56 GLU B CA 1
ATOM 3995 C C . GLU B 1 56 ? -0.728 38.875 8.219 1 98 56 GLU B C 1
ATOM 3997 O O . GLU B 1 56 ? -1.458 38.25 8.977 1 98 56 GLU B O 1
ATOM 4002 N N . LEU B 1 57 ? 0.567 39.125 8.461 1 97.31 57 LEU B N 1
ATOM 4003 C CA . LEU B 1 57 ? 1.176 38.688 9.711 1 97.31 57 LEU B CA 1
ATOM 4004 C C . LEU B 1 57 ? 1.39 39.875 10.641 1 97.31 57 LEU B C 1
ATOM 4006 O O . LEU B 1 57 ? 1.838 40.938 10.211 1 97.31 57 LEU B O 1
ATOM 4010 N N . SER B 1 58 ? 1.055 39.625 11.844 1 95.81 58 SER B N 1
ATOM 4011 C CA . SER B 1 58 ? 1.297 40.656 12.859 1 95.81 58 SER B CA 1
ATOM 4012 C C . SER B 1 58 ? 2.791 40.875 13.078 1 95.81 58 SER B C 1
ATOM 4014 O O . SER B 1 58 ? 3.586 39.938 12.945 1 95.81 58 SER B O 1
ATOM 4016 N N . GLU B 1 59 ? 3.182 42.031 13.531 1 94.25 59 GLU B N 1
ATOM 4017 C CA . GLU B 1 59 ? 4.574 42.375 13.805 1 94.25 59 GLU B CA 1
ATOM 4018 C C . GLU B 1 59 ? 5.062 41.719 15.094 1 94.25 59 GLU B C 1
ATOM 4020 O O . GLU B 1 59 ? 6.266 41.719 15.367 1 94.25 59 GLU B O 1
ATOM 4025 N N . ASP B 1 60 ? 4.207 41.125 15.773 1 92.94 60 ASP B N 1
ATOM 4026 C CA . ASP B 1 60 ? 4.551 40.469 17.031 1 92.94 60 ASP B CA 1
ATOM 4027 C C . ASP B 1 60 ? 5.457 39.281 16.797 1 92.94 60 ASP B C 1
ATOM 4029 O O . ASP B 1 60 ? 6.168 38.844 17.703 1 92.94 60 ASP B O 1
ATOM 4033 N N . TYR B 1 61 ? 5.418 38.688 15.711 1 96.69 61 TYR B N 1
ATOM 4034 C CA . TYR B 1 61 ? 6.141 37.438 15.414 1 96.69 61 TYR B CA 1
ATOM 4035 C C . TYR B 1 61 ? 7.582 37.75 15.016 1 96.69 61 TYR B C 1
ATOM 4037 O O . TYR B 1 61 ? 7.844 38.656 14.234 1 96.69 61 TYR B O 1
ATOM 4045 N N . ASN B 1 62 ? 8.477 37 15.57 1 96.19 62 ASN B N 1
ATOM 4046 C CA . ASN B 1 62 ? 9.875 37.156 15.18 1 96.19 62 ASN B CA 1
ATOM 4047 C C . ASN B 1 62 ? 10.211 36.312 13.961 1 96.19 62 ASN B C 1
ATOM 4049 O O . ASN B 1 62 ? 9.328 35.656 13.391 1 96.19 62 ASN B O 1
ATOM 4053 N N . GLU B 1 63 ? 11.453 36.281 13.586 1 95.44 63 GLU B N 1
ATOM 4054 C CA . GLU B 1 63 ? 11.875 35.625 12.359 1 95.44 63 GLU B CA 1
ATOM 4055 C C . GLU B 1 63 ? 11.633 34.125 12.438 1 95.44 63 GLU B C 1
ATOM 4057 O O . GLU B 1 63 ? 11.18 33.5 11.461 1 95.44 63 GLU B O 1
ATOM 4062 N N . SER B 1 64 ? 11.945 33.531 13.523 1 95.56 64 SER B N 1
ATOM 4063 C CA . SER B 1 64 ? 11.75 32.094 13.703 1 95.56 64 SER B CA 1
ATOM 4064 C C . SER B 1 64 ? 10.273 31.719 13.641 1 95.56 64 SER B C 1
ATOM 4066 O O . SER B 1 64 ? 9.922 30.672 13.109 1 95.56 64 SER B O 1
ATOM 4068 N N . ASP B 1 65 ? 9.438 32.625 14.219 1 96.56 65 ASP B N 1
ATOM 4069 C CA . ASP B 1 65 ? 7.996 32.406 14.156 1 96.56 65 ASP B CA 1
ATOM 4070 C C . ASP B 1 65 ? 7.496 32.406 12.711 1 96.56 65 ASP B C 1
ATOM 4072 O O . ASP B 1 65 ? 6.707 31.547 12.32 1 96.56 65 ASP B O 1
ATOM 4076 N N . ILE B 1 66 ? 8 33.344 12.039 1 96.88 66 ILE B N 1
ATOM 4077 C CA . ILE B 1 66 ? 7.582 33.531 10.656 1 96.88 66 ILE B CA 1
ATOM 4078 C C . ILE B 1 66 ? 8.016 32.344 9.82 1 96.88 66 ILE B C 1
ATOM 4080 O O . ILE B 1 66 ? 7.27 31.859 8.961 1 96.88 66 ILE B O 1
ATOM 4084 N N . GLU B 1 67 ? 9.172 31.859 10.055 1 95.06 67 GLU B N 1
ATOM 4085 C CA . GLU B 1 67 ? 9.672 30.688 9.352 1 95.06 67 GLU B CA 1
ATOM 4086 C C . GLU B 1 67 ? 8.789 29.469 9.633 1 95.06 67 GLU B C 1
ATOM 4088 O O . GLU B 1 67 ? 8.484 28.688 8.719 1 95.06 67 GLU B O 1
ATOM 4093 N N . LEU B 1 68 ? 8.453 29.297 10.828 1 95.81 68 LEU B N 1
ATOM 4094 C CA . LEU B 1 68 ? 7.602 28.188 11.234 1 95.81 68 LEU B CA 1
ATOM 4095 C C . LEU B 1 68 ? 6.25 28.25 10.531 1 95.81 68 LEU B C 1
ATOM 4097 O O . LEU B 1 68 ? 5.742 27.234 10.055 1 95.81 68 LEU B O 1
ATOM 4101 N N . ILE B 1 69 ? 5.645 29.406 10.492 1 97.5 69 ILE B N 1
ATOM 4102 C CA . ILE B 1 69 ? 4.359 29.625 9.828 1 97.5 69 ILE B CA 1
ATOM 4103 C C . ILE B 1 69 ? 4.5 29.359 8.336 1 97.5 69 ILE B C 1
ATOM 4105 O O . ILE B 1 69 ? 3.656 28.688 7.734 1 97.5 69 ILE B O 1
ATOM 4109 N N . SER B 1 70 ? 5.59 29.797 7.781 1 96 70 SER B N 1
ATOM 4110 C CA . SER B 1 70 ? 5.859 29.594 6.363 1 96 70 SER B CA 1
ATOM 4111 C C . SER B 1 70 ? 6.012 28.109 6.039 1 96 70 SER B C 1
ATOM 4113 O O . SER B 1 70 ? 5.512 27.641 5.012 1 96 70 SER B O 1
ATOM 4115 N N . ASP B 1 71 ? 6.691 27.406 6.859 1 93.94 71 ASP B N 1
ATOM 4116 C CA . ASP B 1 71 ? 6.875 25.969 6.668 1 93.94 71 ASP B CA 1
ATOM 4117 C C . ASP B 1 71 ? 5.531 25.234 6.684 1 93.94 71 ASP B C 1
ATOM 4119 O O . ASP B 1 71 ? 5.305 24.328 5.891 1 93.94 71 ASP B O 1
ATOM 4123 N N . ALA B 1 72 ? 4.715 25.625 7.582 1 96.94 72 ALA B N 1
ATOM 4124 C CA . ALA B 1 72 ? 3.389 25.016 7.676 1 96.94 72 ALA B CA 1
ATOM 4125 C C . ALA B 1 72 ? 2.584 25.266 6.402 1 96.94 72 ALA B C 1
ATOM 4127 O O . ALA B 1 72 ? 1.897 24.359 5.914 1 96.94 72 ALA B O 1
ATOM 4128 N N . MET B 1 73 ? 2.723 26.469 5.855 1 97.94 73 MET B N 1
ATOM 4129 C CA . MET B 1 73 ? 2.002 26.844 4.641 1 97.94 73 MET B CA 1
ATOM 4130 C C . MET B 1 73 ? 2.547 26.094 3.432 1 97.94 73 MET B C 1
ATOM 4132 O O . MET B 1 73 ? 1.795 25.75 2.514 1 97.94 73 MET B O 1
ATOM 4136 N N . LEU B 1 74 ? 3.812 25.812 3.479 1 96.94 74 LEU B N 1
ATOM 4137 C CA . LEU B 1 74 ? 4.508 25.234 2.34 1 96.94 74 LEU B CA 1
ATOM 4138 C C . LEU B 1 74 ? 3.969 23.844 2.033 1 96.94 74 LEU B C 1
ATOM 4140 O O . LEU B 1 74 ? 3.857 23.453 0.866 1 96.94 74 LEU B O 1
ATOM 4144 N N . GLU B 1 75 ? 3.645 23.031 2.971 1 96.44 75 GLU B N 1
ATOM 4145 C CA . GLU B 1 75 ? 3.133 21.688 2.74 1 96.44 75 GLU B CA 1
ATOM 4146 C C . GLU B 1 75 ? 1.811 21.719 1.979 1 96.44 75 GLU B C 1
ATOM 4148 O O . GLU B 1 75 ? 1.557 20.859 1.127 1 96.44 75 GLU B O 1
ATOM 4153 N N . PHE B 1 76 ? 0.961 22.719 2.346 1 98.25 76 PHE B N 1
ATOM 4154 C CA . PHE B 1 76 ? -0.268 22.891 1.58 1 98.25 76 PHE B CA 1
ATOM 4155 C C . PHE B 1 76 ? 0.042 23.156 0.111 1 98.25 76 PHE B C 1
ATOM 4157 O O . PHE B 1 76 ? -0.582 22.562 -0.775 1 98.25 76 PHE B O 1
ATOM 4164 N N . ALA B 1 77 ? 0.985 24.016 -0.071 1 97.94 77 ALA B N 1
ATOM 4165 C CA . ALA B 1 77 ? 1.326 24.422 -1.43 1 97.94 77 ALA B CA 1
ATOM 4166 C C . ALA B 1 77 ? 1.911 23.266 -2.227 1 97.94 77 ALA B C 1
ATOM 4168 O O . ALA B 1 77 ? 1.673 23.141 -3.43 1 97.94 77 ALA B O 1
ATOM 4169 N N . THR B 1 78 ? 2.686 22.469 -1.603 1 98.06 78 THR B N 1
ATOM 4170 C CA . THR B 1 78 ? 3.34 21.328 -2.256 1 98.06 78 THR B CA 1
ATOM 4171 C C . THR B 1 78 ? 2.32 20.266 -2.648 1 98.06 78 THR B C 1
ATOM 4173 O O . THR B 1 78 ? 2.434 19.656 -3.713 1 98.06 78 THR B O 1
ATOM 4176 N N . LEU B 1 79 ? 1.301 20.094 -1.853 1 98.19 79 LEU B N 1
ATOM 4177 C CA . LEU B 1 79 ? 0.466 18.906 -1.974 1 98.19 79 LEU B CA 1
ATOM 4178 C C . LEU B 1 79 ? -0.901 19.25 -2.551 1 98.19 79 LEU B C 1
ATOM 4180 O O . LEU B 1 79 ? -1.704 18.359 -2.842 1 98.19 79 LEU B O 1
ATOM 4184 N N . SER B 1 80 ? -1.181 20.516 -2.699 1 98.06 80 SER B N 1
ATOM 4185 C CA . SER B 1 80 ? -2.486 20.938 -3.193 1 98.06 80 SER B CA 1
ATOM 4186 C C . SER B 1 80 ? -2.363 22.172 -4.086 1 98.06 80 SER B C 1
ATOM 4188 O O . SER B 1 80 ? -1.257 22.578 -4.453 1 98.06 80 SER B O 1
ATOM 4190 N N . CYS B 1 81 ? -3.529 22.719 -4.539 1 98 81 CYS B N 1
ATOM 4191 C CA . CYS B 1 81 ? -3.529 23.922 -5.371 1 98 81 CYS B CA 1
ATOM 4192 C C . CYS B 1 81 ? -3.668 25.172 -4.52 1 98 81 CYS B C 1
ATOM 4194 O O . CYS B 1 81 ? -3.787 26.281 -5.051 1 98 81 CYS B O 1
ATOM 4196 N N . VAL B 1 82 ? -3.629 25.031 -3.172 1 98.06 82 VAL B N 1
ATOM 4197 C CA . VAL B 1 82 ? -3.777 26.156 -2.25 1 98.06 82 VAL B CA 1
ATOM 4198 C C . VAL B 1 82 ? -2.438 26.859 -2.076 1 98.06 82 VAL B C 1
ATOM 4200 O O . VAL B 1 82 ? -1.396 26.219 -1.948 1 98.06 82 VAL B O 1
ATOM 4203 N N . ARG B 1 83 ? -2.484 28.188 -2.135 1 98.06 83 ARG B N 1
ATOM 4204 C CA . ARG B 1 83 ? -1.32 29.031 -1.879 1 98.06 83 ARG B CA 1
ATOM 4205 C C . ARG B 1 83 ? -1.651 30.141 -0.881 1 98.06 83 ARG B C 1
ATOM 4207 O O . ARG B 1 83 ? -2.51 30.984 -1.145 1 98.06 83 ARG B O 1
ATOM 4214 N N . PHE B 1 84 ? -0.999 30.047 0.241 1 98.25 84 PHE B N 1
ATOM 4215 C CA . PHE B 1 84 ? -1.047 31.203 1.133 1 98.25 84 PHE B CA 1
ATOM 4216 C C . PHE B 1 84 ? -0.059 32.281 0.688 1 98.25 84 PHE B C 1
ATOM 4218 O O . PHE B 1 84 ? 1.144 32.031 0.6 1 98.25 84 PHE B O 1
ATOM 4225 N N . VAL B 1 85 ? -0.612 33.469 0.456 1 97.38 85 VAL B N 1
ATOM 4226 C CA . VAL B 1 85 ? 0.238 34.5 -0.12 1 97.38 85 VAL B CA 1
ATOM 4227 C C . VAL B 1 85 ? 0.104 35.781 0.693 1 97.38 85 VAL B C 1
ATOM 4229 O O . VAL B 1 85 ? -0.963 36.062 1.238 1 97.38 85 VAL B O 1
ATOM 4232 N N . PRO B 1 86 ? 1.167 36.594 0.782 1 97.12 86 PRO B N 1
ATOM 4233 C CA . PRO B 1 86 ? 1.027 37.875 1.445 1 97.12 86 PRO B CA 1
ATOM 4234 C C . PRO B 1 86 ? -0.043 38.75 0.802 1 97.12 86 PRO B C 1
ATOM 4236 O O . PRO B 1 86 ? -0.118 38.844 -0.426 1 97.12 86 PRO B O 1
ATOM 4239 N N . ARG B 1 87 ? -0.819 39.375 1.639 1 97.69 87 ARG B N 1
ATOM 4240 C CA . ARG B 1 87 ? -1.918 40.219 1.169 1 97.69 87 ARG B CA 1
ATOM 4241 C C . ARG B 1 87 ? -1.394 41.438 0.419 1 97.69 87 ARG B C 1
ATOM 4243 O O . ARG B 1 87 ? -0.422 42.062 0.846 1 97.69 87 ARG B O 1
ATOM 4250 N N . GLN B 1 88 ? -1.979 41.719 -0.652 1 95.88 88 GLN B N 1
ATOM 4251 C CA . GLN B 1 88 ? -1.733 42.969 -1.356 1 95.88 88 GLN B CA 1
ATOM 4252 C C . GLN B 1 88 ? -2.908 43.938 -1.194 1 95.88 88 GLN B C 1
ATOM 4254 O O . GLN B 1 88 ? -2.914 44.781 -0.285 1 95.88 88 GLN B O 1
ATOM 4259 N N . ALA B 1 89 ? -4.066 43.656 -1.935 1 96.12 89 ALA B N 1
ATOM 4260 C CA . ALA B 1 89 ? -5.219 44.562 -1.866 1 96.12 89 ALA B CA 1
ATOM 4261 C C . ALA B 1 89 ? -6.516 43.781 -1.701 1 96.12 89 ALA B C 1
ATOM 4263 O O . ALA B 1 89 ? -7.605 44.344 -1.715 1 96.12 89 ALA B O 1
ATOM 4264 N N . GLU B 1 90 ? -6.379 42.5 -1.502 1 95.81 90 GLU B N 1
ATOM 4265 C CA . GLU B 1 90 ? -7.566 41.656 -1.421 1 95.81 90 GLU B CA 1
ATOM 4266 C C . GLU B 1 90 ? -8.453 42.062 -0.245 1 95.81 90 GLU B C 1
ATOM 4268 O O . GLU B 1 90 ? -7.953 42.406 0.834 1 95.81 90 GLU B O 1
ATOM 4273 N N . THR B 1 91 ? -9.812 42.031 -0.454 1 96.06 91 THR B N 1
ATOM 4274 C CA . THR B 1 91 ? -10.773 42.375 0.593 1 96.06 91 THR B CA 1
ATOM 4275 C C . THR B 1 91 ? -10.867 41.25 1.615 1 96.06 91 THR B C 1
ATOM 4277 O O . THR B 1 91 ? -10.984 41.5 2.816 1 96.06 91 THR B O 1
ATOM 4280 N N . ASP B 1 92 ? -10.938 40.062 1.041 1 94.75 92 ASP B N 1
ATOM 4281 C CA . ASP B 1 92 ? -10.953 38.906 1.918 1 94.75 92 ASP B CA 1
ATOM 4282 C C . ASP B 1 92 ? -9.531 38.406 2.182 1 94.75 92 ASP B C 1
ATOM 4284 O O . ASP B 1 92 ? -8.781 38.125 1.243 1 94.75 92 ASP B O 1
ATOM 4288 N N . TYR B 1 93 ? -9.141 38.344 3.438 1 97.44 93 TYR B N 1
ATOM 4289 C CA . TYR B 1 93 ? -7.824 37.844 3.809 1 97.44 93 TYR B CA 1
ATOM 4290 C C . TYR B 1 93 ? -7.816 37.375 5.254 1 97.44 93 TYR B C 1
ATOM 4292 O O . TYR B 1 93 ? -8.742 37.656 6.02 1 97.44 93 TYR B O 1
ATOM 4300 N N . ILE B 1 94 ? -6.82 36.594 5.59 1 97.81 94 ILE B N 1
ATOM 4301 C CA . ILE B 1 94 ? -6.688 36.156 6.977 1 97.81 94 ILE B CA 1
ATOM 4302 C C . ILE B 1 94 ? -5.637 37.031 7.684 1 97.81 94 ILE B C 1
ATOM 4304 O O . ILE B 1 94 ? -4.578 37.312 7.121 1 97.81 94 ILE B O 1
ATOM 4308 N N . ALA B 1 95 ? -6.008 37.531 8.844 1 98 95 ALA B N 1
ATOM 4309 C CA . ALA B 1 95 ? -5.082 38.25 9.719 1 98 95 ALA B CA 1
ATOM 4310 C C . ALA B 1 95 ? -4.527 37.344 10.805 1 98 95 ALA B C 1
ATOM 4312 O O . ALA B 1 95 ? -5.223 37 11.766 1 98 95 ALA B O 1
ATOM 4313 N N . ILE B 1 96 ? -3.279 37 10.672 1 98.31 96 ILE B N 1
ATOM 4314 C CA . ILE B 1 96 ? -2.645 36.094 11.625 1 98.31 96 ILE B CA 1
ATOM 4315 C C . ILE B 1 96 ? -1.988 36.906 12.742 1 98.31 96 ILE B C 1
ATOM 4317 O O . ILE B 1 96 ? -1.056 37.688 12.492 1 98.31 96 ILE B O 1
ATOM 4321 N N . ARG B 1 97 ? -2.504 36.719 13.984 1 97.38 97 ARG B N 1
ATOM 4322 C CA . ARG B 1 97 ? -2.072 37.531 15.117 1 97.38 97 ARG B CA 1
ATOM 4323 C C . ARG B 1 97 ? -1.914 36.688 16.375 1 97.38 97 ARG B C 1
ATOM 4325 O O . ARG B 1 97 ? -2.445 35.594 16.453 1 97.38 97 ARG B O 1
ATOM 4332 N N . SER B 1 98 ? -1.062 37.188 17.234 1 95.69 98 SER B N 1
ATOM 4333 C CA . SER B 1 98 ? -0.946 36.562 18.547 1 95.69 98 SER B CA 1
ATOM 4334 C C . SER B 1 98 ? -2.02 37.094 19.5 1 95.69 98 SER B C 1
ATOM 4336 O O . SER B 1 98 ? -1.764 38 20.297 1 95.69 98 SER B O 1
ATOM 4338 N N . GLU B 1 99 ? -3.168 36.5 19.406 1 91.62 99 GLU B N 1
ATOM 4339 C CA . GLU B 1 99 ? -4.277 36.844 20.297 1 91.62 99 GLU B CA 1
ATOM 4340 C C . GLU B 1 99 ? -4.508 35.75 21.344 1 91.62 99 GLU B C 1
ATOM 4342 O O . GLU B 1 99 ? -3.621 34.938 21.609 1 91.62 99 GLU B O 1
ATOM 4347 N N . ASN B 1 100 ? -5.766 35.781 21.891 1 88.5 100 ASN B N 1
ATOM 4348 C CA . ASN B 1 100 ? -6.051 34.938 23.047 1 88.5 100 ASN B CA 1
ATOM 4349 C C . ASN B 1 100 ? -6.352 33.5 22.641 1 88.5 100 ASN B C 1
ATOM 4351 O O . ASN B 1 100 ? -7.512 33.062 22.625 1 88.5 100 ASN B O 1
ATOM 4355 N N . GLY B 1 101 ? -5.211 32.688 22.359 1 93.56 101 GLY B N 1
ATOM 4356 C CA . GLY B 1 101 ? -5.379 31.266 22.125 1 93.56 101 GLY B CA 1
ATOM 4357 C C . GLY B 1 101 ? -5.164 30.875 20.672 1 93.56 101 GLY B C 1
ATOM 4358 O O . GLY B 1 101 ? -4.5 31.594 19.922 1 93.56 101 GLY B O 1
ATOM 4359 N N . CYS B 1 102 ? -5.547 29.688 20.312 1 96.19 102 CYS B N 1
ATOM 4360 C CA . CYS B 1 102 ? -5.469 29.125 18.969 1 96.19 102 CYS B CA 1
ATOM 4361 C C . CYS B 1 102 ? -6.859 28.922 18.375 1 96.19 102 CYS B C 1
ATOM 4363 O O . CYS B 1 102 ? -7.625 28.078 18.844 1 96.19 102 CYS B O 1
ATOM 4365 N N . TYR B 1 103 ? -7.227 29.672 17.438 1 95.25 103 TYR B N 1
ATOM 4366 C CA . TYR B 1 103 ? -8.547 29.531 16.828 1 95.25 103 TYR B CA 1
ATOM 4367 C C . TYR B 1 103 ? -8.609 30.25 15.484 1 95.25 103 TYR B C 1
ATOM 4369 O O . TYR B 1 103 ? -7.762 31.094 15.188 1 95.25 103 TYR B O 1
ATOM 4377 N N . SER B 1 104 ? -9.523 29.906 14.695 1 94.56 104 SER B N 1
ATOM 4378 C CA . SER B 1 104 ? -9.766 30.531 13.398 1 94.56 104 SER B CA 1
ATOM 4379 C C . SER B 1 104 ? -11.211 30.344 12.953 1 94.56 104 SER B C 1
ATOM 4381 O O . SER B 1 104 ? -11.969 29.609 13.586 1 94.56 104 SER B O 1
ATOM 4383 N N . SER B 1 105 ? -11.594 31.078 11.945 1 91.12 105 SER B N 1
ATOM 4384 C CA . SER B 1 105 ? -12.891 30.891 11.312 1 91.12 105 SER B CA 1
ATOM 4385 C C . SER B 1 105 ? -12.836 29.766 10.273 1 91.12 105 SER B C 1
ATOM 4387 O O . SER B 1 105 ? -11.75 29.422 9.797 1 91.12 105 SER B O 1
ATOM 4389 N N . VAL B 1 106 ? -13.969 29.297 10 1 91.25 106 VAL B N 1
ATOM 4390 C CA . VAL B 1 106 ? -14.055 28.234 9 1 91.25 106 VAL B CA 1
ATOM 4391 C C . VAL B 1 106 ? -14.352 28.844 7.629 1 91.25 106 VAL B C 1
ATOM 4393 O O . VAL B 1 106 ? -15.289 29.625 7.48 1 91.25 106 VAL B O 1
ATOM 4396 N N . GLY B 1 107 ? -13.547 28.516 6.715 1 92.19 107 GLY B N 1
ATOM 4397 C CA . GLY B 1 107 ? -13.766 28.969 5.355 1 92.19 107 GLY B CA 1
ATOM 4398 C C . GLY B 1 107 ? -13.453 30.453 5.172 1 92.19 107 GLY B C 1
ATOM 4399 O O . GLY B 1 107 ? -12.508 30.969 5.77 1 92.19 107 GLY B O 1
ATOM 4400 N N . ARG B 1 108 ? -14.219 31 4.184 1 93.5 108 ARG B N 1
ATOM 4401 C CA . ARG B 1 108 ? -14.07 32.406 3.834 1 93.5 108 ARG B CA 1
ATOM 4402 C C . ARG B 1 108 ? -15.383 33.156 4.055 1 93.5 108 ARG B C 1
ATOM 4404 O O . ARG B 1 108 ? -16.141 33.375 3.111 1 93.5 108 ARG B O 1
ATOM 4411 N N . PRO B 1 109 ? -15.602 33.625 5.203 1 86.31 109 PRO B N 1
ATOM 4412 C CA . PRO B 1 109 ? -16.844 34.344 5.5 1 86.31 109 PRO B CA 1
ATOM 4413 C C . PRO B 1 109 ? -16.875 35.75 4.895 1 86.31 109 PRO B C 1
ATOM 4415 O O . PRO B 1 109 ? -17.953 36.375 4.801 1 86.31 109 PRO B O 1
ATOM 4418 N N . GLY B 1 110 ? -15.766 36.281 4.492 1 87.94 110 GLY B N 1
ATOM 4419 C CA . GLY B 1 110 ? -15.695 37.625 3.93 1 87.94 110 GLY B CA 1
ATOM 4420 C C . GLY B 1 110 ? -14.969 38.594 4.824 1 87.94 110 GLY B C 1
ATOM 4421 O O . GLY B 1 110 ? -15.055 38.531 6.051 1 87.94 110 GLY B O 1
ATOM 4422 N N . GLY B 1 111 ? -14.258 39.5 4.18 1 92.75 111 GLY B N 1
ATOM 4423 C CA . GLY B 1 111 ? -13.5 40.5 4.93 1 92.75 111 GLY B CA 1
ATOM 4424 C C . GLY B 1 111 ? -12.289 39.906 5.629 1 92.75 111 GLY B C 1
ATOM 4425 O O . GLY B 1 111 ? -11.906 38.781 5.367 1 92.75 111 GLY B O 1
ATOM 4426 N N . PRO B 1 112 ? -11.664 40.781 6.426 1 95.12 112 PRO B N 1
ATOM 4427 C CA . PRO B 1 112 ? -10.57 40.25 7.234 1 95.12 112 PRO B CA 1
ATOM 4428 C C . PRO B 1 112 ? -11.047 39.219 8.281 1 95.12 112 PRO B C 1
ATOM 4430 O O . PRO B 1 112 ? -12.055 39.469 8.953 1 95.12 112 PRO B O 1
ATOM 4433 N N . GLN B 1 113 ? -10.477 38.156 8.344 1 93.94 113 GLN B N 1
ATOM 4434 C CA . GLN B 1 113 ? -10.789 37.188 9.375 1 93.94 113 GLN B CA 1
ATOM 4435 C C . GLN B 1 113 ? -9.555 36.812 10.188 1 93.94 113 GLN B C 1
ATOM 4437 O O . GLN B 1 113 ? -8.453 36.719 9.641 1 93.94 113 GLN B O 1
ATOM 4442 N N . LEU B 1 114 ? -9.766 36.656 11.438 1 94.88 114 LEU B N 1
ATOM 4443 C CA . LEU B 1 114 ? -8.664 36.469 12.383 1 94.88 114 LEU B CA 1
ATOM 4444 C C . LEU B 1 114 ? -8.273 35 12.469 1 94.88 114 LEU B C 1
ATOM 4446 O O . LEU B 1 114 ? -9.133 34.125 12.516 1 94.88 114 LEU B O 1
ATOM 4450 N N . VAL B 1 115 ? -7.012 34.719 12.383 1 97.12 115 VAL B N 1
ATOM 4451 C CA . VAL B 1 115 ? -6.387 33.469 12.812 1 97.12 115 VAL B CA 1
ATOM 4452 C C . VAL B 1 115 ? -5.484 33.719 14.016 1 97.12 115 VAL B C 1
ATOM 4454 O O . VAL B 1 115 ? -4.418 34.344 13.875 1 97.12 115 VAL B O 1
ATOM 4457 N N . SER B 1 116 ? -5.914 33.312 15.141 1 96.75 116 SER B N 1
ATOM 4458 C CA . SER B 1 116 ? -5.156 33.562 16.359 1 96.75 116 SER B CA 1
ATOM 4459 C C . SER B 1 116 ? -4.133 32.469 16.625 1 96.75 116 SER B C 1
ATOM 4461 O O . SER B 1 116 ? -4.496 31.297 16.781 1 96.75 116 SER B O 1
ATOM 4463 N N . LEU B 1 117 ? -2.875 32.812 16.672 1 97.5 117 LEU B N 1
ATOM 4464 C CA . LEU B 1 117 ? -1.755 31.953 17.031 1 97.5 117 LEU B CA 1
ATOM 4465 C C . LEU B 1 117 ? -0.94 32.562 18.156 1 97.5 117 LEU B C 1
ATOM 4467 O O . LEU B 1 117 ? 0.09 33.188 17.922 1 97.5 117 LEU B O 1
ATOM 4471 N N . LEU B 1 118 ? -1.453 32.312 19.344 1 95.75 118 LEU B N 1
ATOM 4472 C CA . LEU B 1 118 ? -0.777 32.875 20.531 1 95.75 118 LEU B CA 1
ATOM 4473 C C . LEU B 1 118 ? 0.675 32.406 20.578 1 95.75 118 LEU B C 1
ATOM 4475 O O . LEU B 1 118 ? 0.946 31.188 20.562 1 95.75 118 LEU B O 1
ATOM 4479 N N . LYS B 1 119 ? 1.588 33.312 20.688 1 94.62 119 LYS B N 1
ATOM 4480 C CA . LYS B 1 119 ? 3.018 33.031 20.609 1 94.62 119 LYS B CA 1
ATOM 4481 C C . LYS B 1 119 ? 3.447 32 21.656 1 94.62 119 LYS B C 1
ATOM 4483 O O . LYS B 1 119 ? 4.25 31.125 21.375 1 94.62 119 LYS B O 1
ATOM 4488 N N . SER B 1 120 ? 2.895 32.125 22.812 1 92.38 120 SER B N 1
ATOM 4489 C CA . SER B 1 120 ? 3.365 31.344 23.938 1 92.38 120 SER B CA 1
ATOM 4490 C C . SER B 1 120 ? 2.785 29.938 23.891 1 92.38 120 SER B C 1
ATOM 4492 O O . SER B 1 120 ? 3.285 29.031 24.578 1 92.38 120 SER B O 1
ATOM 4494 N N . ALA B 1 121 ? 1.747 29.734 22.938 1 93.62 121 ALA B N 1
ATOM 4495 C CA . ALA B 1 121 ? 1.064 28.453 23.109 1 93.62 121 ALA B CA 1
ATOM 4496 C C . ALA B 1 121 ? 0.712 27.828 21.766 1 93.62 121 ALA B C 1
ATOM 4498 O O . ALA B 1 121 ? 0.5 26.625 21.672 1 93.62 121 ALA B O 1
ATOM 4499 N N . CYS B 1 122 ? 0.71 28.594 20.734 1 95.94 122 CYS B N 1
ATOM 4500 C CA . CYS B 1 122 ? 0.084 28.078 19.516 1 95.94 122 CYS B CA 1
ATOM 4501 C C . CYS B 1 122 ? 1.089 28.016 18.375 1 95.94 122 CYS B C 1
ATOM 4503 O O . CYS B 1 122 ? 0.758 27.578 17.266 1 95.94 122 CYS B O 1
ATOM 4505 N N . LEU B 1 123 ? 2.322 28.484 18.594 1 96.06 123 LEU B N 1
ATOM 4506 C CA . LEU B 1 123 ? 3.305 28.484 17.516 1 96.06 123 LEU B CA 1
ATOM 4507 C C . LEU B 1 123 ? 3.99 27.125 17.406 1 96.06 123 LEU B C 1
ATOM 4509 O O . LEU B 1 123 ? 5.191 27.016 17.641 1 96.06 123 LEU B O 1
ATOM 4513 N N . GLU B 1 124 ? 3.258 26.203 16.984 1 95.31 124 GLU B N 1
ATOM 4514 C CA . GLU B 1 124 ? 3.684 24.844 16.625 1 95.31 124 GLU B CA 1
ATOM 4515 C C . GLU B 1 124 ? 3.199 24.469 15.234 1 95.31 124 GLU B C 1
ATOM 4517 O O . GLU B 1 124 ? 2.07 24.797 14.859 1 95.31 124 GLU B O 1
ATOM 4522 N N . PHE B 1 125 ? 4.09 23.781 14.547 1 95.19 125 PHE B N 1
ATOM 4523 C CA . PHE B 1 125 ? 3.844 23.406 13.156 1 95.19 125 PHE B CA 1
ATOM 4524 C C . PHE B 1 125 ? 2.457 22.797 13.008 1 95.19 125 PHE B C 1
ATOM 4526 O O . PHE B 1 125 ? 1.684 23.203 12.141 1 95.19 125 PHE B O 1
ATOM 4533 N N . VAL B 1 126 ? 2.111 21.891 13.82 1 95.81 126 VAL B N 1
ATOM 4534 C CA . VAL B 1 126 ? 0.893 21.094 13.711 1 95.81 126 VAL B CA 1
ATOM 4535 C C . VAL B 1 126 ? -0.319 21.953 14.07 1 95.81 126 VAL B C 1
ATOM 4537 O O . VAL B 1 126 ? -1.389 21.812 13.477 1 95.81 126 VAL B O 1
ATOM 4540 N N . ILE B 1 127 ? -0.236 22.828 15.039 1 96.94 127 ILE B N 1
ATOM 4541 C CA . ILE B 1 127 ? -1.333 23.703 15.438 1 96.94 127 ILE B CA 1
ATOM 4542 C C . ILE B 1 127 ? -1.625 24.703 14.32 1 96.94 127 ILE B C 1
ATOM 4544 O O . ILE B 1 127 ? -2.787 24.969 14 1 96.94 127 ILE B O 1
ATOM 4548 N N . ILE B 1 128 ? -0.558 25.25 13.781 1 98.06 128 ILE B N 1
ATOM 4549 C CA . ILE B 1 128 ? -0.705 26.188 12.68 1 98.06 128 ILE B CA 1
ATOM 4550 C C . ILE B 1 128 ? -1.466 25.547 11.531 1 98.06 128 ILE B C 1
ATOM 4552 O O . ILE B 1 128 ? -2.424 26.109 11.008 1 98.06 128 ILE B O 1
ATOM 4556 N N . GLN B 1 129 ? -1.101 24.312 11.148 1 98.19 129 GLN B N 1
ATOM 4557 C CA . GLN B 1 129 ? -1.764 23.609 10.055 1 98.19 129 GLN B CA 1
ATOM 4558 C C . GLN B 1 129 ? -3.229 23.344 10.391 1 98.19 129 GLN B C 1
ATOM 4560 O O . GLN B 1 129 ? -4.09 23.406 9.508 1 98.19 129 GLN B O 1
ATOM 4565 N N . HIS B 1 130 ? -3.494 23.047 11.602 1 97.69 130 HIS B N 1
ATOM 4566 C CA . HIS B 1 130 ? -4.867 22.812 12.047 1 97.69 130 HIS B CA 1
ATOM 4567 C C . HIS B 1 130 ? -5.73 24.047 11.812 1 97.69 130 HIS B C 1
ATOM 4569 O O . HIS B 1 130 ? -6.793 23.969 11.195 1 97.69 130 HIS B O 1
ATOM 4575 N N . GLU B 1 131 ? -5.234 25.188 12.312 1 97.75 131 GLU B N 1
ATOM 4576 C CA . GLU B 1 131 ? -5.996 26.422 12.172 1 97.75 131 GLU B CA 1
ATOM 4577 C C . GLU B 1 131 ? -6.145 26.812 10.703 1 97.75 131 GLU B C 1
ATOM 4579 O O . GLU B 1 131 ? -7.195 27.312 10.297 1 97.75 131 GLU B O 1
ATOM 4584 N N . LEU B 1 132 ? -5.098 26.594 9.953 1 98.31 132 LEU B N 1
ATOM 4585 C CA . LEU B 1 132 ? -5.172 26.938 8.539 1 98.31 132 LEU B CA 1
ATOM 4586 C C . LEU B 1 132 ? -6.145 26.016 7.809 1 98.31 132 LEU B C 1
ATOM 4588 O O . LEU B 1 132 ? -6.754 26.406 6.812 1 98.31 132 LEU B O 1
ATOM 4592 N N . ASN B 1 133 ? -6.262 24.781 8.273 1 96.62 133 ASN B N 1
ATOM 4593 C CA . ASN B 1 133 ? -7.234 23.875 7.664 1 96.62 133 ASN B CA 1
ATOM 4594 C C . ASN B 1 133 ? -8.664 24.328 7.941 1 96.62 133 ASN B C 1
ATOM 4596 O O . ASN B 1 133 ? -9.555 24.125 7.109 1 96.62 133 ASN B O 1
ATOM 4600 N N . HIS B 1 134 ? -8.938 24.938 9.117 1 95.06 134 HIS B N 1
ATOM 4601 C CA . HIS B 1 134 ? -10.211 25.594 9.344 1 95.06 134 HIS B CA 1
ATOM 4602 C C . HIS B 1 134 ? -10.453 26.688 8.312 1 95.06 134 HIS B C 1
ATOM 4604 O O . HIS B 1 134 ? -11.547 26.797 7.742 1 95.06 134 HIS B O 1
ATOM 4610 N N . VAL B 1 135 ? -9.438 27.453 8.102 1 95.94 135 VAL B N 1
ATOM 4611 C CA . VAL B 1 135 ? -9.523 28.562 7.156 1 95.94 135 VAL B CA 1
ATOM 4612 C C . VAL B 1 135 ? -9.938 28.031 5.785 1 95.94 135 VAL B C 1
ATOM 4614 O O . VAL B 1 135 ? -10.656 28.719 5.047 1 95.94 135 VAL B O 1
ATOM 4617 N N . LEU B 1 136 ? -9.539 26.859 5.473 1 95.31 136 LEU B N 1
ATOM 4618 C CA . LEU B 1 136 ? -9.836 26.297 4.16 1 95.31 136 LEU B CA 1
ATOM 4619 C C . LEU B 1 136 ? -11.25 25.719 4.125 1 95.31 136 LEU B C 1
ATOM 4621 O O . LEU B 1 136 ? -11.719 25.281 3.072 1 95.31 136 LEU B O 1
ATOM 4625 N N . GLY B 1 137 ? -11.891 25.656 5.266 1 91.69 137 GLY B N 1
ATOM 4626 C CA . GLY B 1 137 ? -13.297 25.281 5.254 1 91.69 137 GLY B CA 1
ATOM 4627 C C . GLY B 1 137 ? -13.57 23.969 5.977 1 91.69 137 GLY B C 1
ATOM 4628 O O . GLY B 1 137 ? -14.688 23.453 5.934 1 91.69 137 GLY B O 1
ATOM 4629 N N . PHE B 1 138 ? -12.633 23.453 6.664 1 92 138 PHE B N 1
ATOM 4630 C CA . PHE B 1 138 ? -12.812 22.125 7.258 1 92 138 PHE B CA 1
ATOM 4631 C C . PHE B 1 138 ? -13.109 22.25 8.75 1 92 138 PHE B C 1
ATOM 4633 O O . PHE B 1 138 ? -12.469 23.031 9.453 1 92 138 PHE B O 1
ATOM 4640 N N . GLY B 1 139 ? -14.148 21.531 9.133 1 91.62 139 GLY B N 1
ATOM 4641 C CA . GLY B 1 139 ? -14.445 21.359 10.547 1 91.62 139 GLY B CA 1
ATOM 4642 C C . GLY B 1 139 ? -13.781 20.125 11.148 1 91.62 139 GLY B C 1
ATOM 4643 O O . GLY B 1 139 ? -12.93 19.5 10.508 1 91.62 139 GLY B O 1
ATOM 4644 N N . HIS B 1 140 ? -14.18 19.875 12.32 1 94.5 140 HIS B N 1
ATOM 4645 C CA . HIS B 1 140 ? -13.578 18.734 13.016 1 94.5 140 HIS B CA 1
ATOM 4646 C C . HIS B 1 140 ? -14.102 17.422 12.469 1 94.5 140 HIS B C 1
ATOM 4648 O O . HIS B 1 140 ? -15.305 17.281 12.219 1 94.5 140 HIS B O 1
ATOM 4654 N N . GLU B 1 141 ? -13.211 16.453 12.328 1 94.69 141 GLU B N 1
ATOM 4655 C CA . GLU B 1 141 ? -13.516 15.156 11.734 1 94.69 141 GLU B CA 1
ATOM 4656 C C . GLU B 1 141 ? -14.547 14.398 12.562 1 94.69 141 GLU B C 1
ATOM 4658 O O . GLU B 1 141 ? -15.453 13.773 12.016 1 94.69 141 GLU B O 1
ATOM 4663 N N . ASN B 1 142 ? -14.438 14.477 13.883 1 94.88 142 ASN B N 1
ATOM 4664 C CA . ASN B 1 142 ? -15.32 13.727 14.773 1 94.88 142 ASN B CA 1
ATOM 4665 C C . ASN B 1 142 ? -16.719 14.32 14.812 1 94.88 142 ASN B C 1
ATOM 4667 O O . ASN B 1 142 ? -17.625 13.75 15.43 1 94.88 142 ASN B O 1
ATOM 4671 N N . SER B 1 143 ? -16.969 15.391 14.117 1 93.19 143 SER B N 1
ATOM 4672 C CA . SER B 1 143 ? -18.281 16.016 14.07 1 93.19 143 SER B CA 1
ATOM 4673 C C . SER B 1 143 ? -19.016 15.656 12.773 1 93.19 143 SER B C 1
ATOM 4675 O O . SER B 1 143 ? -20.125 16.141 12.523 1 93.19 143 SER B O 1
ATOM 4677 N N . ARG B 1 144 ? -18.422 14.844 11.977 1 91.69 144 ARG B N 1
ATOM 4678 C CA . ARG B 1 144 ? -19.047 14.422 10.727 1 91.69 144 ARG B CA 1
ATOM 4679 C C . ARG B 1 144 ? -20.422 13.812 10.969 1 91.69 144 ARG B C 1
ATOM 4681 O O . ARG B 1 144 ? -20.656 13.18 12 1 91.69 144 ARG B O 1
ATOM 4688 N N . SER B 1 145 ? -21.234 13.961 9.938 1 88.12 145 SER B N 1
ATOM 4689 C CA . SER B 1 145 ? -22.578 13.438 10.07 1 88.12 145 SER B CA 1
ATOM 4690 C C . SER B 1 145 ? -22.594 11.922 10.18 1 88.12 145 SER B C 1
ATOM 4692 O O . SER B 1 145 ? -23.469 11.344 10.828 1 88.12 145 SER B O 1
ATOM 4694 N N . ASP B 1 146 ? -21.594 11.266 9.617 1 84.25 146 ASP B N 1
ATOM 4695 C CA . ASP B 1 146 ? -21.578 9.805 9.609 1 84.25 146 ASP B CA 1
ATOM 4696 C C . ASP B 1 146 ? -20.609 9.266 10.656 1 84.25 146 ASP B C 1
ATOM 4698 O O . ASP B 1 146 ? -20.281 8.078 10.656 1 84.25 146 ASP B O 1
ATOM 4702 N N . ARG B 1 147 ? -20.125 10.055 11.555 1 91 147 ARG B N 1
ATOM 4703 C CA . ARG B 1 147 ? -19.062 9.688 12.492 1 91 147 ARG B CA 1
ATOM 4704 C C . ARG B 1 147 ? -19.5 8.523 13.375 1 91 147 ARG B C 1
ATOM 4706 O O . ARG B 1 147 ? -18.656 7.762 13.852 1 91 147 ARG B O 1
ATOM 4713 N N . ASP B 1 148 ? -20.797 8.328 13.57 1 88.88 148 ASP B N 1
ATOM 4714 C CA . ASP B 1 148 ? -21.281 7.301 14.492 1 88.88 148 ASP B CA 1
ATOM 4715 C C . ASP B 1 148 ? -21.016 5.902 13.938 1 88.88 148 ASP B C 1
ATOM 4717 O O . ASP B 1 148 ? -21.094 4.914 14.672 1 88.88 148 ASP B O 1
ATOM 4721 N N . ASP B 1 149 ? -20.734 5.891 12.711 1 82.88 149 ASP B N 1
ATOM 4722 C CA . ASP B 1 149 ? -20.344 4.617 12.117 1 82.88 149 ASP B CA 1
ATOM 4723 C C . ASP B 1 149 ? -18.906 4.254 12.5 1 82.88 149 ASP B C 1
ATOM 4725 O O . ASP B 1 149 ? -18.5 3.1 12.367 1 82.88 149 ASP B O 1
ATOM 4729 N N . PHE B 1 150 ? -18.188 5.145 13.07 1 89.12 150 PHE B N 1
ATOM 4730 C CA . PHE B 1 150 ? -16.734 4.941 13.188 1 89.12 150 PHE B CA 1
ATOM 4731 C C . PHE B 1 150 ? -16.281 5.141 14.625 1 89.12 150 PHE B C 1
ATOM 4733 O O . PHE B 1 150 ? -15.273 4.559 15.047 1 89.12 150 PHE B O 1
ATOM 4740 N N . ILE B 1 151 ? -17 5.988 15.312 1 93.12 151 ILE B N 1
ATOM 4741 C CA . ILE B 1 151 ? -16.609 6.285 16.688 1 93.12 151 ILE B CA 1
ATOM 4742 C C . ILE B 1 151 ? -17.844 6.293 17.594 1 93.12 151 ILE B C 1
ATOM 4744 O O . ILE B 1 151 ? -18.969 6.395 17.109 1 93.12 151 ILE B O 1
ATOM 4748 N N . THR B 1 152 ? -17.547 6.078 18.859 1 92.62 152 THR B N 1
ATOM 4749 C CA . THR B 1 152 ? -18.547 6.262 19.922 1 92.62 152 THR B CA 1
ATOM 4750 C C . THR B 1 152 ? -18.125 7.387 20.859 1 92.62 152 THR B C 1
ATOM 4752 O O . THR B 1 152 ? -16.969 7.461 21.281 1 92.62 152 THR B O 1
ATOM 4755 N N . VAL B 1 153 ? -19.062 8.25 21.109 1 95.19 153 VAL B N 1
ATOM 4756 C CA . VAL B 1 153 ? -18.828 9.312 22.078 1 95.19 153 VAL B CA 1
ATOM 4757 C C . VAL B 1 153 ? -19.328 8.867 23.453 1 95.19 153 VAL B C 1
ATOM 4759 O O . VAL B 1 153 ? -20.516 8.578 23.641 1 95.19 153 VAL B O 1
ATOM 4762 N N . ALA B 1 154 ? -18.422 8.812 24.359 1 94 154 ALA B N 1
ATOM 4763 C CA . ALA B 1 154 ? -18.75 8.43 25.734 1 94 154 ALA B CA 1
ATOM 4764 C C . ALA B 1 154 ? -19.25 9.633 26.547 1 94 154 ALA B C 1
ATOM 4766 O O . ALA B 1 154 ? -18.5 10.195 27.344 1 94 154 ALA B O 1
ATOM 4767 N N . GLU B 1 155 ? -20.469 9.828 26.578 1 93.19 155 GLU B N 1
ATOM 4768 C CA . GLU B 1 155 ? -21.078 11.016 27.156 1 93.19 155 GLU B CA 1
ATOM 4769 C C . GLU B 1 155 ? -20.906 11.055 28.672 1 93.19 155 GLU B C 1
ATOM 4771 O O . GLU B 1 155 ? -20.812 12.133 29.266 1 93.19 155 GLU B O 1
ATOM 4776 N N . ALA B 1 156 ? -20.797 9.891 29.188 1 93.31 156 ALA B N 1
ATOM 4777 C CA . ALA B 1 156 ? -20.672 9.781 30.641 1 93.31 156 ALA B CA 1
ATOM 4778 C C . ALA B 1 156 ? -19.406 10.469 31.125 1 93.31 156 ALA B C 1
ATOM 4780 O O . ALA B 1 156 ? -19.328 10.875 32.281 1 93.31 156 ALA B O 1
ATOM 4781 N N . PHE B 1 157 ? -18.484 10.609 30.219 1 94 157 PHE B N 1
ATOM 4782 C CA . PHE B 1 157 ? -17.188 11.156 30.641 1 94 157 PHE B CA 1
ATOM 4783 C C . PHE B 1 157 ? -17.031 12.586 30.141 1 94 157 PHE B C 1
ATOM 4785 O O . PHE B 1 157 ? -15.914 13.117 30.125 1 94 157 PHE B O 1
ATOM 4792 N N . ILE B 1 158 ? -18.047 13.203 29.719 1 93.81 158 ILE B N 1
ATOM 4793 C CA . ILE B 1 158 ? -18.031 14.578 29.234 1 93.81 158 ILE B CA 1
ATOM 4794 C C . ILE B 1 158 ? -18.875 15.461 30.156 1 93.81 158 ILE B C 1
ATOM 4796 O O . ILE B 1 158 ? -20.016 15.109 30.469 1 93.81 158 ILE B O 1
ATOM 4800 N N . LEU B 1 159 ? -18.344 16.547 30.625 1 87.44 159 LEU B N 1
ATOM 4801 C CA . LEU B 1 159 ? -19.156 17.469 31.406 1 87.44 159 LEU B CA 1
ATOM 4802 C C . LEU B 1 159 ? -20.328 17.984 30.578 1 87.44 159 LEU B C 1
ATOM 4804 O O . LEU B 1 159 ? -20.188 18.25 29.375 1 87.44 159 LEU B O 1
ATOM 4808 N N . PRO B 1 160 ? -21.422 18.188 31.188 1 88.75 160 PRO B N 1
ATOM 4809 C CA . PRO B 1 160 ? -22.609 18.656 30.484 1 88.75 160 PRO B CA 1
ATOM 4810 C C . PRO B 1 160 ? -22.375 19.953 29.703 1 88.75 160 PRO B C 1
ATOM 4812 O O . PRO B 1 160 ? -22.891 20.109 28.594 1 88.75 160 PRO B O 1
ATOM 4815 N N . GLU B 1 161 ? -21.578 20.797 30.219 1 86.88 161 GLU B N 1
ATOM 4816 C CA . GLU B 1 161 ? -21.344 22.094 29.578 1 86.88 161 GLU B CA 1
ATOM 4817 C C . GLU B 1 161 ? -20.531 21.953 28.297 1 86.88 161 GLU B C 1
ATOM 4819 O O . GLU B 1 161 ? -20.484 22.875 27.484 1 86.88 161 GLU B O 1
ATOM 4824 N N . PHE B 1 162 ? -19.906 20.812 28.125 1 89.94 162 PHE B N 1
ATOM 4825 C CA . PHE B 1 162 ? -19.047 20.625 26.969 1 89.94 162 PHE B CA 1
ATOM 4826 C C . PHE B 1 162 ? -19.672 19.641 25.984 1 89.94 162 PHE B C 1
ATOM 4828 O O . PHE B 1 162 ? -19.109 19.359 24.922 1 89.94 162 PHE B O 1
ATOM 4835 N N . GLN B 1 163 ? -20.828 19.188 26.188 1 91.38 163 GLN B N 1
ATOM 4836 C CA . GLN B 1 163 ? -21.484 18.188 25.344 1 91.38 163 GLN B CA 1
ATOM 4837 C C . GLN B 1 163 ? -21.75 18.719 23.953 1 91.38 163 GLN B C 1
ATOM 4839 O O . GLN B 1 163 ? -21.688 17.969 22.969 1 91.38 163 GLN B O 1
ATOM 4844 N N . HIS B 1 164 ? -22 19.984 23.859 1 89.19 164 HIS B N 1
ATOM 4845 C CA . HIS B 1 164 ? -22.328 20.594 22.578 1 89.19 164 HIS B CA 1
ATOM 4846 C C . HIS B 1 164 ? -21.125 20.531 21.625 1 89.19 164 HIS B C 1
ATOM 4848 O O . HIS B 1 164 ? -21.297 20.609 20.406 1 89.19 164 HIS B O 1
ATOM 4854 N N . ASN B 1 165 ? -19.938 20.375 22.141 1 91.88 165 ASN B N 1
ATOM 4855 C CA . ASN B 1 165 ? -18.734 20.281 21.328 1 91.88 165 ASN B CA 1
ATOM 4856 C C . ASN B 1 165 ? -18.672 18.984 20.531 1 91.88 165 ASN B C 1
ATOM 4858 O O . ASN B 1 165 ? -17.844 18.828 19.641 1 91.88 165 ASN B O 1
ATOM 4862 N N . PHE B 1 166 ? -19.562 18.094 20.828 1 94 166 PHE B N 1
ATOM 4863 C CA . PHE B 1 166 ? -19.562 16.797 20.156 1 94 166 PHE B CA 1
ATOM 4864 C C . PHE B 1 166 ? -20.766 16.656 19.25 1 94 166 PHE B C 1
ATOM 4866 O O . PHE B 1 166 ? -21.062 15.562 18.766 1 94 166 PHE B O 1
ATOM 4873 N N . GLU B 1 167 ? -21.438 17.688 19.047 1 91.25 167 GLU B N 1
ATOM 4874 C CA . GLU B 1 167 ? -22.578 17.656 18.141 1 91.25 167 GLU B CA 1
ATOM 4875 C C . GLU B 1 167 ? -22.125 17.391 16.703 1 91.25 167 GLU B C 1
ATOM 4877 O O . GLU B 1 167 ? -21.078 17.891 16.281 1 91.25 167 GLU B O 1
ATOM 4882 N N . LYS B 1 168 ? -22.953 16.609 15.984 1 91.06 168 LYS B N 1
ATOM 4883 C CA . LYS B 1 168 ? -22.688 16.344 14.578 1 91.06 168 LYS B CA 1
ATOM 4884 C C . LYS B 1 168 ? -23.078 17.531 13.703 1 91.06 168 LYS B C 1
ATOM 4886 O O . LYS B 1 168 ? -24.031 18.25 14.031 1 91.06 168 LYS B O 1
ATOM 4891 N N . VAL B 1 169 ? -22.375 17.703 12.742 1 85.5 169 VAL B N 1
ATOM 4892 C CA . VAL B 1 169 ? -22.703 18.719 11.734 1 85.5 169 VAL B CA 1
ATOM 4893 C C . VAL B 1 169 ? -22.922 18.047 10.383 1 85.5 169 VAL B C 1
ATOM 4895 O O . VAL B 1 169 ? -22.266 17.047 10.07 1 85.5 169 VAL B O 1
ATOM 4898 N N . TYR B 1 170 ? -23.953 18.516 9.68 1 80.12 170 TYR B N 1
ATOM 4899 C CA . TYR B 1 170 ? -24.188 17.953 8.359 1 80.12 170 TYR B CA 1
ATOM 4900 C C . TYR B 1 170 ? -22.984 18.188 7.445 1 80.12 170 TYR B C 1
ATOM 4902 O O . TYR B 1 170 ? -22.578 19.344 7.23 1 80.12 170 TYR B O 1
ATOM 4910 N N . THR B 1 171 ? -22.375 17.156 7.117 1 78.38 171 THR B N 1
ATOM 4911 C CA . THR B 1 171 ? -21.203 17.25 6.246 1 78.38 171 THR B CA 1
ATOM 4912 C C . THR B 1 171 ? -21.344 16.297 5.055 1 78.38 171 THR B C 1
ATOM 4914 O O . THR B 1 171 ? -22 15.258 5.156 1 78.38 171 THR B O 1
ATOM 4917 N N . ASN B 1 172 ? -20.922 16.812 3.916 1 70.81 172 ASN B N 1
ATOM 4918 C CA . ASN B 1 172 ? -20.719 15.938 2.766 1 70.81 172 ASN B CA 1
ATOM 4919 C C . ASN B 1 172 ? -19.344 15.281 2.789 1 70.81 172 ASN B C 1
ATOM 4921 O O . ASN B 1 172 ? -18.328 15.961 2.607 1 70.81 172 ASN B O 1
ATOM 4925 N N . SER B 1 173 ? -19.297 14.055 3.078 1 75.12 173 SER B N 1
ATOM 4926 C CA . SER B 1 173 ? -18.031 13.352 3.178 1 75.12 173 SER B CA 1
ATOM 4927 C C . SER B 1 173 ? -17.375 13.203 1.811 1 75.12 173 SER B C 1
ATOM 4929 O O . SER B 1 173 ? -16.188 12.875 1.719 1 75.12 173 SER B O 1
ATOM 4931 N N . MET B 1 174 ? -18.047 13.484 0.768 1 70.06 174 MET B N 1
ATOM 4932 C CA . MET B 1 174 ? -17.594 13.414 -0.614 1 70.06 174 MET B CA 1
ATOM 4933 C C . MET B 1 174 ? -17.047 12.023 -0.941 1 70.06 174 MET B C 1
ATOM 4935 O O . MET B 1 174 ? -16.062 11.891 -1.657 1 70.06 174 MET B O 1
ATOM 4939 N N . GLY B 1 175 ? -17.594 10.992 -0.333 1 77.62 175 GLY B N 1
ATOM 4940 C CA . GLY B 1 175 ? -17.203 9.617 -0.616 1 77.62 175 GLY B CA 1
ATOM 4941 C C . GLY B 1 175 ? -15.906 9.211 0.044 1 77.62 175 GLY B C 1
ATOM 4942 O O . GLY B 1 175 ? -15.359 8.141 -0.244 1 77.62 175 GLY B O 1
ATOM 4943 N N . MET B 1 176 ? -15.445 10.008 0.955 1 87.69 176 MET B N 1
ATOM 4944 C CA . MET B 1 176 ? -14.148 9.742 1.573 1 87.69 176 MET B CA 1
ATOM 4945 C C . MET B 1 176 ? -14.312 8.914 2.844 1 87.69 176 MET B C 1
ATOM 4947 O O . MET B 1 176 ? -15.336 9.016 3.527 1 87.69 176 MET B O 1
ATOM 4951 N N . GLU B 1 177 ? -13.336 8.156 3.096 1 89.25 177 GLU B N 1
ATOM 4952 C CA . GLU B 1 177 ? -13.352 7.371 4.328 1 89.25 177 GLU B CA 1
ATOM 4953 C C . GLU B 1 177 ? -13.133 8.258 5.547 1 89.25 177 GLU B C 1
ATOM 4955 O O . GLU B 1 177 ? -12.695 9.406 5.418 1 89.25 177 GLU B O 1
ATOM 4960 N N . TYR B 1 178 ? -13.555 7.777 6.711 1 91.06 178 TYR B N 1
ATOM 4961 C CA . TYR B 1 178 ? -13.32 8.469 7.973 1 91.06 178 TYR B CA 1
ATOM 4962 C C . TYR B 1 178 ? -11.836 8.492 8.312 1 91.06 178 TYR B C 1
ATOM 4964 O O . TYR B 1 178 ? -11.156 7.473 8.203 1 91.06 178 TYR B O 1
ATOM 4972 N N . ASP B 1 179 ? -11.344 9.625 8.695 1 94.19 179 ASP B N 1
ATOM 4973 C CA . ASP B 1 179 ? -9.906 9.797 8.906 1 94.19 179 ASP B CA 1
ATOM 4974 C C . ASP B 1 179 ? -9.578 9.906 10.398 1 94.19 179 ASP B C 1
ATOM 4976 O O . ASP B 1 179 ? -9.547 11 10.953 1 94.19 179 ASP B O 1
ATOM 4980 N N . TYR B 1 180 ? -9.242 8.812 10.969 1 93.81 180 TYR B N 1
ATOM 4981 C CA . TYR B 1 180 ? -8.914 8.766 12.391 1 93.81 180 TYR B CA 1
ATOM 4982 C C . TYR B 1 180 ? -7.664 9.586 12.695 1 93.81 180 TYR B C 1
ATOM 4984 O O . TYR B 1 180 ? -7.441 10 13.836 1 93.81 180 TYR B O 1
ATOM 4992 N N . SER B 1 181 ? -6.855 9.844 11.656 1 93.69 181 SER B N 1
ATOM 4993 C CA . SER B 1 181 ? -5.578 10.516 11.859 1 93.69 181 SER B CA 1
ATOM 4994 C C . SER B 1 181 ? -5.641 11.969 11.383 1 93.69 181 SER B C 1
ATOM 4996 O O . SER B 1 181 ? -4.605 12.625 11.242 1 93.69 181 SER B O 1
ATOM 4998 N N . SER B 1 182 ? -6.777 12.445 11.109 1 95.94 182 SER B N 1
ATOM 4999 C CA . SER B 1 182 ? -6.93 13.82 10.656 1 95.94 182 SER B CA 1
ATOM 5000 C C . SER B 1 182 ? -6.379 14.812 11.68 1 95.94 182 SER B C 1
ATOM 5002 O O . SER B 1 182 ? -6.566 14.633 12.883 1 95.94 182 SER B O 1
ATOM 5004 N N . ILE B 1 183 ? -5.809 15.844 11.156 1 96.31 183 ILE B N 1
ATOM 5005 C CA . ILE B 1 183 ? -5.359 16.938 12.016 1 96.31 183 ILE B CA 1
ATOM 5006 C C . ILE B 1 183 ? -6.57 17.625 12.641 1 96.31 183 ILE B C 1
ATOM 5008 O O . ILE B 1 183 ? -6.434 18.359 13.625 1 96.31 183 ILE B O 1
ATOM 5012 N N . MET B 1 184 ? -7.738 17.312 12.125 1 96 184 MET B N 1
ATOM 5013 C CA . MET B 1 184 ? -8.984 17.938 12.57 1 96 184 MET B CA 1
ATOM 5014 C C . MET B 1 184 ? -9.734 17.016 13.531 1 96 184 MET B C 1
ATOM 5016 O O . MET B 1 184 ? -10.883 17.297 13.891 1 96 184 MET B O 1
ATOM 5020 N N . HIS B 1 185 ? -9.195 15.977 13.891 1 96.56 185 HIS B N 1
ATOM 5021 C CA . HIS B 1 185 ? -9.844 15.062 14.828 1 96.56 185 HIS B CA 1
ATOM 5022 C C . HIS B 1 185 ? -9.461 15.391 16.266 1 96.56 185 HIS B C 1
ATOM 5024 O O . HIS B 1 185 ? -8.289 15.648 16.547 1 96.56 185 HIS B O 1
ATOM 5030 N N . TYR B 1 186 ? -10.477 15.359 17.156 1 95.06 186 TYR B N 1
ATOM 5031 C CA . TYR B 1 186 ? -10.172 15.43 18.578 1 95.06 186 TYR B CA 1
ATOM 5032 C C . TYR B 1 186 ? -9.297 14.258 19 1 95.06 186 TYR B C 1
ATOM 5034 O O . TYR B 1 186 ? -9.312 13.203 18.359 1 95.06 186 TYR B O 1
ATOM 5042 N N . GLY B 1 187 ? -8.508 14.469 20.062 1 92.44 187 GLY B N 1
ATOM 5043 C CA . GLY B 1 187 ? -7.906 13.32 20.719 1 92.44 187 GLY B CA 1
ATOM 5044 C C . GLY B 1 187 ? -8.906 12.492 21.5 1 92.44 187 GLY B C 1
ATOM 5045 O O . GLY B 1 187 ? -10.031 12.938 21.766 1 92.44 187 GLY B O 1
ATOM 5046 N N . SER B 1 188 ? -8.508 11.336 21.922 1 92.31 188 SER B N 1
ATOM 5047 C CA . SER B 1 188 ? -9.406 10.391 22.578 1 92.31 188 SER B CA 1
ATOM 5048 C C . SER B 1 188 ? -9.938 10.961 23.891 1 92.31 188 SER B C 1
ATOM 5050 O O . SER B 1 188 ? -11.055 10.625 24.297 1 92.31 188 SER B O 1
ATOM 5052 N N . GLY B 1 189 ? -9.188 11.781 24.531 1 90.75 189 GLY B N 1
ATOM 5053 C CA . GLY B 1 189 ? -9.578 12.281 25.844 1 90.75 189 GLY B CA 1
ATOM 5054 C C . GLY B 1 189 ? -10.086 13.711 25.812 1 90.75 189 GLY B C 1
ATOM 5055 O O . GLY B 1 189 ? -10.109 14.383 26.844 1 90.75 189 GLY B O 1
ATOM 5056 N N . ALA B 1 190 ? -10.461 14.203 24.719 1 90.75 190 ALA B N 1
ATOM 5057 C CA . ALA B 1 190 ? -10.891 15.594 24.578 1 90.75 190 ALA B CA 1
ATOM 5058 C C . ALA B 1 190 ? -12.062 15.898 25.516 1 90.75 190 ALA B C 1
ATOM 5060 O O . ALA B 1 190 ? -13.055 15.164 25.531 1 90.75 190 ALA B O 1
ATOM 5061 N N . PHE B 1 191 ? -11.961 16.938 26.359 1 90 191 PHE B N 1
ATOM 5062 C CA . PHE B 1 191 ? -12.992 17.469 27.234 1 90 191 PHE B CA 1
ATOM 5063 C C . PHE B 1 191 ? -13.352 16.484 28.328 1 90 191 PHE B C 1
ATOM 5065 O O . PHE B 1 191 ? -14.438 16.547 28.906 1 90 191 PHE B O 1
ATOM 5072 N N . SER B 1 192 ? -12.516 15.531 28.531 1 90.88 192 SER B N 1
ATOM 5073 C CA . SER B 1 192 ? -12.812 14.523 29.547 1 90.88 192 SER B CA 1
ATOM 5074 C C . SER B 1 192 ? -12.883 15.133 30.938 1 90.88 192 SER B C 1
ATOM 5076 O O . SER B 1 192 ? -12.07 15.992 31.281 1 90.88 192 SER B O 1
ATOM 5078 N N . ASN B 1 193 ? -13.852 14.609 31.719 1 88.75 193 ASN B N 1
ATOM 5079 C CA . ASN B 1 193 ? -14.008 15.023 33.125 1 88.75 193 ASN B CA 1
ATOM 5080 C C . ASN B 1 193 ? -13.359 14.031 34.062 1 88.75 193 ASN B C 1
ATOM 5082 O O . ASN B 1 193 ? -13.414 14.211 35.281 1 88.75 193 ASN B O 1
ATOM 5086 N N . THR B 1 194 ? -12.883 12.984 33.594 1 88.75 194 THR B N 1
ATOM 5087 C CA . THR B 1 194 ? -12.273 11.906 34.344 1 88.75 194 THR B CA 1
ATOM 5088 C C . THR B 1 194 ? -10.891 11.555 33.812 1 88.75 194 THR B C 1
ATOM 5090 O O . THR B 1 194 ? -10.758 11.211 32.625 1 88.75 194 THR B O 1
ATOM 5093 N N . PRO B 1 195 ? -9.961 11.578 34.719 1 84.06 195 PRO B N 1
ATOM 5094 C CA . PRO B 1 195 ? -8.602 11.281 34.25 1 84.06 195 PRO B CA 1
ATOM 5095 C C . PRO B 1 195 ? -8.484 9.898 33.625 1 84.06 195 PRO B C 1
ATOM 5097 O O . PRO B 1 195 ? -9.062 8.93 34.125 1 84.06 195 PRO B O 1
ATOM 5100 N N . ASN B 1 196 ? -7.91 9.75 32.469 1 84.69 196 ASN B N 1
ATOM 5101 C CA . ASN B 1 196 ? -7.566 8.516 31.766 1 84.69 196 ASN B CA 1
ATOM 5102 C C . ASN B 1 196 ? -8.789 7.875 31.125 1 84.69 196 ASN B C 1
ATOM 5104 O O . ASN B 1 196 ? -8.766 6.699 30.766 1 84.69 196 ASN B O 1
ATOM 5108 N N . GLN B 1 197 ? -9.844 8.633 31.125 1 89.81 197 GLN B N 1
ATOM 5109 C CA . GLN B 1 197 ? -11.016 8.117 30.438 1 89.81 197 GLN B CA 1
ATOM 5110 C C . GLN B 1 197 ? -11.188 8.781 29.062 1 89.81 197 GLN B C 1
ATOM 5112 O O . GLN B 1 197 ? -11.086 10.008 28.953 1 89.81 197 GLN B O 1
ATOM 5117 N N . ASN B 1 198 ? -11.438 7.934 28.156 1 92.38 198 ASN B N 1
ATOM 5118 C CA . ASN B 1 198 ? -11.633 8.43 26.797 1 92.38 198 ASN B CA 1
ATOM 5119 C C . ASN B 1 198 ? -13.062 8.906 26.562 1 92.38 198 ASN B C 1
ATOM 5121 O O . ASN B 1 198 ? -14.016 8.281 27.031 1 92.38 198 ASN B O 1
ATOM 5125 N N . THR B 1 199 ? -13.195 10.07 25.875 1 95 199 THR B N 1
ATOM 5126 C CA . THR B 1 199 ? -14.516 10.578 25.5 1 95 199 THR B CA 1
ATOM 5127 C C . THR B 1 199 ? -14.906 10.102 24.109 1 95 199 THR B C 1
ATOM 5129 O O . THR B 1 199 ? -16.078 10.148 23.734 1 95 199 THR B O 1
ATOM 5132 N N . ILE B 1 200 ? -13.953 9.781 23.328 1 95.5 200 ILE B N 1
ATOM 5133 C CA . ILE B 1 200 ? -14.188 9.25 21.984 1 95.5 200 ILE B CA 1
ATOM 5134 C C . ILE B 1 200 ? -13.484 7.902 21.844 1 95.5 200 ILE B C 1
ATOM 5136 O O . ILE B 1 200 ? -12.297 7.777 22.141 1 95.5 200 ILE B O 1
ATOM 5140 N N . VAL B 1 201 ? -14.211 6.906 21.375 1 93.38 201 VAL B N 1
ATOM 5141 C CA . VAL B 1 201 ? -13.672 5.562 21.219 1 93.38 201 VAL B CA 1
ATOM 5142 C C . VAL B 1 201 ? -13.945 5.059 19.797 1 93.38 201 VAL B C 1
ATOM 5144 O O . VAL B 1 201 ? -15.102 4.984 19.375 1 93.38 201 VAL B O 1
ATOM 5147 N N . PRO B 1 202 ? -12.867 4.723 19.094 1 92.06 202 PRO B N 1
ATOM 5148 C CA . PRO B 1 202 ? -13.109 4.121 17.781 1 92.06 202 PRO B CA 1
ATOM 5149 C C . PRO B 1 202 ? -13.844 2.789 17.859 1 92.06 202 PRO B C 1
ATOM 5151 O O . PRO B 1 202 ? -13.555 1.974 18.734 1 92.06 202 PRO B O 1
ATOM 5154 N N . LYS B 1 203 ? -14.727 2.525 17.016 1 83.94 203 LYS B N 1
ATOM 5155 C CA . LYS B 1 203 ? -15.586 1.343 17.078 1 83.94 203 LYS B CA 1
ATOM 5156 C C . LYS B 1 203 ? -14.836 0.098 16.609 1 83.94 203 LYS B C 1
ATOM 5158 O O . LYS B 1 203 ? -14.992 -0.982 17.188 1 83.94 203 LYS B O 1
ATOM 5163 N N . HIS B 1 204 ? -14.055 0.063 15.625 1 75.19 204 HIS B N 1
ATOM 5164 C CA . HIS B 1 204 ? -13.453 -1.128 15.031 1 75.19 204 HIS B CA 1
ATOM 5165 C C . HIS B 1 204 ? -12.164 -1.51 15.758 1 75.19 204 HIS B C 1
ATOM 5167 O O . HIS B 1 204 ? -11.867 -2.695 15.922 1 75.19 204 HIS B O 1
ATOM 5173 N N . ASN B 1 205 ? -11.422 -0.541 16.188 1 81.75 205 ASN B N 1
ATOM 5174 C CA . ASN B 1 205 ? -10.211 -0.726 16.969 1 81.75 205 ASN B CA 1
ATOM 5175 C C . ASN B 1 205 ? -10.125 0.296 18.109 1 81.75 205 ASN B C 1
ATOM 5177 O O . ASN B 1 205 ? -9.602 1.395 17.906 1 81.75 205 ASN B O 1
ATOM 5181 N N . PRO B 1 206 ? -10.523 -0.182 19.219 1 84.25 206 PRO B N 1
ATOM 5182 C CA . PRO B 1 206 ? -10.602 0.784 20.312 1 84.25 206 PRO B CA 1
ATOM 5183 C C . PRO B 1 206 ? -9.242 1.347 20.719 1 84.25 206 PRO B C 1
ATOM 5185 O O . PRO B 1 206 ? -9.164 2.371 21.391 1 84.25 206 PRO B O 1
ATOM 5188 N N . ASN B 1 207 ? -8.195 0.699 20.266 1 86.25 207 ASN B N 1
ATOM 5189 C CA . ASN B 1 207 ? -6.867 1.146 20.672 1 86.25 207 ASN B CA 1
ATOM 5190 C C . ASN B 1 207 ? -6.23 2.031 19.609 1 86.25 207 ASN B C 1
ATOM 5192 O O . ASN B 1 207 ? -5.078 2.445 19.75 1 86.25 207 ASN B O 1
ATOM 5196 N N . LEU B 1 208 ? -7.008 2.307 18.672 1 89 208 LEU B N 1
ATOM 5197 C CA . LEU B 1 208 ? -6.492 3.166 17.609 1 89 208 LEU B CA 1
ATOM 5198 C C . LEU B 1 208 ? -6.254 4.582 18.125 1 89 208 LEU B C 1
ATOM 5200 O O . LEU B 1 208 ? -7.07 5.117 18.875 1 89 208 LEU B O 1
ATOM 5204 N N . GLN B 1 209 ? -5.133 5.152 17.75 1 87 209 GLN B N 1
ATOM 5205 C CA . GLN B 1 209 ? -4.824 6.52 18.156 1 87 209 GLN B CA 1
ATOM 5206 C C . GLN B 1 209 ? -5.668 7.523 17.375 1 87 209 GLN B C 1
ATOM 5208 O O . GLN B 1 209 ? -5.754 7.449 16.141 1 87 209 GLN B O 1
ATOM 5213 N N . LEU B 1 210 ? -6.281 8.398 18.125 1 91.12 210 LEU B N 1
ATOM 5214 C CA . LEU B 1 210 ? -7.094 9.438 17.516 1 91.12 210 LEU B CA 1
ATOM 5215 C C . LEU B 1 210 ? -6.355 10.773 17.5 1 91.12 210 LEU B C 1
ATOM 5217 O O . LEU B 1 210 ? -5.684 11.125 18.469 1 91.12 210 LEU B O 1
ATOM 5221 N N . GLY B 1 211 ? -6.547 11.445 16.391 1 83.44 211 GLY B N 1
ATOM 5222 C CA . GLY B 1 211 ? -5.926 12.75 16.234 1 83.44 211 GLY B CA 1
ATOM 5223 C C . GLY B 1 211 ? -4.496 12.68 15.734 1 83.44 211 GLY B C 1
ATOM 5224 O O . GLY B 1 211 ? -3.963 11.586 15.523 1 83.44 211 GLY B O 1
ATOM 5225 N N . GLN B 1 212 ? -3.926 13.836 15.516 1 84.56 212 GLN B N 1
ATOM 5226 C CA . GLN B 1 212 ? -2.621 13.922 14.867 1 84.56 212 GLN B CA 1
ATOM 5227 C C . GLN B 1 212 ? -1.611 14.641 15.758 1 84.56 212 GLN B C 1
ATOM 5229 O O . GLN B 1 212 ? -1.989 15.453 16.594 1 84.56 212 GLN B O 1
ATOM 5234 N N . GLN B 1 213 ? -0.334 14.211 15.547 1 88 213 GLN B N 1
ATOM 5235 C CA . GLN B 1 213 ? 0.708 14.828 16.359 1 88 213 GLN B CA 1
ATOM 5236 C C . GLN B 1 213 ? 1.729 15.555 15.484 1 88 213 GLN B C 1
ATOM 5238 O O . GLN B 1 213 ? 2.471 16.406 15.969 1 88 213 GLN B O 1
ATOM 5243 N N . TYR B 1 214 ? 1.651 15.305 14.211 1 89.25 214 TYR B N 1
ATOM 5244 C CA . TYR B 1 214 ? 2.836 15.742 13.477 1 89.25 214 TYR B CA 1
ATOM 5245 C C . TYR B 1 214 ? 2.451 16.594 12.281 1 89.25 214 TYR B C 1
ATOM 5247 O O . TYR B 1 214 ? 3.307 17.25 11.672 1 89.25 214 TYR B O 1
ATOM 5255 N N . GLY B 1 215 ? 1.226 16.547 11.906 1 93.75 215 GLY B N 1
ATOM 5256 C CA . GLY B 1 215 ? 0.793 17.375 10.789 1 93.75 215 GLY B CA 1
ATOM 5257 C C . GLY B 1 215 ? -0.404 16.797 10.047 1 93.75 215 GLY B C 1
ATOM 5258 O O . GLY B 1 215 ? -1.069 15.883 10.547 1 93.75 215 GLY B O 1
ATOM 5259 N N . LEU B 1 216 ? -0.618 17.375 8.883 1 96.44 216 LEU B N 1
ATOM 5260 C CA . LEU B 1 216 ? -1.729 16.938 8.055 1 96.44 216 LEU B CA 1
ATOM 5261 C C . LEU B 1 216 ? -1.62 15.438 7.758 1 96.44 216 LEU B C 1
ATOM 5263 O O . LEU B 1 216 ? -0.519 14.922 7.566 1 96.44 216 LEU B O 1
ATOM 5267 N N . SER B 1 217 ? -2.766 14.797 7.754 1 96.12 217 SER B N 1
ATOM 5268 C CA . SER B 1 217 ? -2.799 13.43 7.238 1 96.12 217 SER B CA 1
ATOM 5269 C C . SER B 1 217 ? -2.943 13.414 5.719 1 96.12 217 SER B C 1
ATOM 5271 O O . SER B 1 217 ? -3.275 14.438 5.113 1 96.12 217 SER B O 1
ATOM 5273 N N . ASN B 1 218 ? -2.617 12.266 5.113 1 96.19 218 ASN B N 1
ATOM 5274 C CA . ASN B 1 218 ? -2.797 12.133 3.672 1 96.19 218 ASN B CA 1
ATOM 5275 C C . ASN B 1 218 ? -4.246 12.391 3.26 1 96.19 218 ASN B C 1
ATOM 5277 O O . ASN B 1 218 ? -4.5 12.961 2.199 1 96.19 218 ASN B O 1
ATOM 5281 N N . LEU B 1 219 ? -5.184 11.953 4.059 1 95.69 219 LEU B N 1
ATOM 5282 C CA . LEU B 1 219 ? -6.598 12.148 3.752 1 95.69 219 LEU B CA 1
ATOM 5283 C C . LEU B 1 219 ? -7.004 13.602 3.941 1 95.69 219 LEU B C 1
ATOM 5285 O O . LEU B 1 219 ? -7.887 14.102 3.242 1 95.69 219 LEU B O 1
ATOM 5289 N N . ASP B 1 220 ? -6.367 14.344 4.859 1 96.12 220 ASP B N 1
ATOM 5290 C CA . ASP B 1 220 ? -6.582 15.781 4.938 1 96.12 220 ASP B CA 1
ATOM 5291 C C . ASP B 1 220 ? -6.281 16.453 3.598 1 96.12 220 ASP B C 1
ATOM 5293 O O . ASP B 1 220 ? -7.062 17.281 3.123 1 96.12 220 ASP B O 1
ATOM 5297 N N . ILE B 1 221 ? -5.152 16.078 3.076 1 96.81 221 ILE B N 1
ATOM 5298 C CA . ILE B 1 221 ? -4.719 16.656 1.804 1 96.81 221 ILE B CA 1
ATOM 5299 C C . ILE B 1 221 ? -5.727 16.297 0.711 1 96.81 221 ILE B C 1
ATOM 5301 O O . ILE B 1 221 ? -6.102 17.156 -0.094 1 96.81 221 ILE B O 1
ATOM 5305 N N . SER B 1 222 ? -6.113 15.078 0.702 1 95.25 222 SER B N 1
ATOM 5306 C CA . SER B 1 222 ? -7.078 14.641 -0.297 1 95.25 222 SER B CA 1
ATOM 5307 C C . SER B 1 222 ? -8.383 15.414 -0.183 1 95.25 222 SER B C 1
ATOM 5309 O O . SER B 1 222 ? -9 15.758 -1.195 1 95.25 222 SER B O 1
ATOM 5311 N N . LYS B 1 223 ? -8.844 15.664 0.999 1 94.12 223 LYS B N 1
ATOM 5312 C CA . LYS B 1 223 ? -10.062 16.438 1.215 1 94.12 223 LYS B CA 1
ATOM 5313 C C . LYS B 1 223 ? -9.914 17.859 0.667 1 94.12 223 LYS B C 1
ATOM 5315 O O . LYS B 1 223 ? -10.844 18.391 0.062 1 94.12 223 LYS B O 1
ATOM 5320 N N . ILE B 1 224 ? -8.812 18.438 0.921 1 95.19 224 ILE B N 1
ATOM 5321 C CA . ILE B 1 224 ? -8.539 19.781 0.412 1 95.19 224 ILE B CA 1
ATOM 5322 C C . ILE B 1 224 ? -8.602 19.781 -1.114 1 95.19 224 ILE B C 1
ATOM 5324 O O . ILE B 1 224 ? -9.281 20.609 -1.718 1 95.19 224 ILE B O 1
ATOM 5328 N N . ASN B 1 225 ? -7.906 18.812 -1.689 1 95 225 ASN B N 1
ATOM 5329 C CA . ASN B 1 225 ? -7.844 18.734 -3.145 1 95 225 ASN B CA 1
ATOM 5330 C C . ASN B 1 225 ? -9.219 18.469 -3.752 1 95 225 ASN B C 1
ATOM 5332 O O . ASN B 1 225 ? -9.531 18.969 -4.836 1 95 225 ASN B O 1
ATOM 5336 N N . ARG B 1 226 ? -9.984 17.703 -3.055 1 91.31 226 ARG B N 1
ATOM 5337 C CA . ARG B 1 226 ? -11.336 17.422 -3.521 1 91.31 226 ARG B CA 1
ATOM 5338 C C . ARG B 1 226 ? -12.234 18.641 -3.393 1 91.31 226 ARG B C 1
ATOM 5340 O O . ARG B 1 226 ? -12.945 19 -4.332 1 91.31 226 ARG B O 1
ATOM 5347 N N . LEU B 1 227 ? -12.219 19.281 -2.275 1 90.94 227 LEU B N 1
ATOM 5348 C CA . LEU B 1 227 ? -13.062 20.438 -2.006 1 90.94 227 LEU B CA 1
ATOM 5349 C C . LEU B 1 227 ? -12.781 21.562 -2.996 1 90.94 227 LEU B C 1
ATOM 5351 O O . LEU B 1 227 ? -13.703 22.188 -3.516 1 90.94 227 LEU B O 1
ATOM 5355 N N . TYR B 1 228 ? -11.523 21.797 -3.273 1 93.12 228 TYR B N 1
ATOM 5356 C CA . TYR B 1 228 ? -11.125 22.922 -4.121 1 93.12 228 TYR B CA 1
ATOM 5357 C C . TYR B 1 228 ? -10.883 22.453 -5.555 1 93.12 228 TYR B C 1
ATOM 5359 O O . TYR B 1 228 ? -10.383 23.234 -6.383 1 93.12 228 TYR B O 1
ATOM 5367 N N . GLU B 1 229 ? -11.125 21.156 -5.824 1 91.12 229 GLU B N 1
ATOM 5368 C CA . GLU B 1 229 ? -11 20.594 -7.16 1 91.12 229 GLU B CA 1
ATOM 5369 C C . GLU B 1 229 ? -9.602 20.828 -7.734 1 91.12 229 GLU B C 1
ATOM 5371 O O . GLU B 1 229 ? -9.461 21.328 -8.844 1 91.12 229 GLU B O 1
ATOM 5376 N N . CYS B 1 230 ? -8.648 20.547 -6.918 1 94.81 230 CYS B N 1
ATOM 5377 C CA . CYS B 1 230 ? -7.254 20.672 -7.34 1 94.81 230 CYS B CA 1
ATOM 5378 C C . CYS B 1 230 ? -6.879 19.578 -8.328 1 94.81 230 CYS B C 1
ATOM 5380 O O . CYS B 1 230 ? -7.281 18.422 -8.164 1 94.81 230 CYS B O 1
ATOM 5382 N N . ASP B 1 231 ? -6.211 19.953 -9.398 1 91.38 231 ASP B N 1
ATOM 5383 C CA . ASP B 1 231 ? -5.57 18.984 -10.273 1 91.38 231 ASP B CA 1
ATOM 5384 C C . ASP B 1 231 ? -4.203 18.578 -9.727 1 91.38 231 ASP B C 1
ATOM 5386 O O . ASP B 1 231 ? -3.172 19.031 -10.219 1 91.38 231 ASP B O 1
ATOM 5390 N N . ALA B 1 232 ? -4.27 17.781 -8.734 1 93.38 232 ALA B N 1
ATOM 5391 C CA . ALA B 1 232 ? -3.047 17.406 -8.031 1 93.38 232 ALA B CA 1
ATOM 5392 C C . ALA B 1 232 ? -2.979 15.906 -7.789 1 93.38 232 ALA B C 1
ATOM 5394 O O . ALA B 1 232 ? -3.99 15.273 -7.469 1 93.38 232 ALA B O 1
ATOM 5395 N N . CYS B 1 233 ? -1.856 15.312 -8.133 1 96.5 233 CYS B N 1
ATOM 5396 C CA . CYS B 1 233 ? -1.502 13.953 -7.742 1 96.5 233 CYS B CA 1
ATOM 5397 C C . CYS B 1 233 ? -0.429 13.961 -6.66 1 96.5 233 CYS B C 1
ATOM 5399 O O . CYS B 1 233 ? 0.759 14.094 -6.957 1 96.5 233 CYS B O 1
ATOM 5401 N N . SER B 1 234 ? -0.902 13.852 -5.445 1 97.81 234 SER B N 1
ATOM 5402 C CA . SER B 1 234 ? 0.023 13.984 -4.324 1 97.81 234 SER B CA 1
ATOM 5403 C C . SER B 1 234 ? -0.271 12.961 -3.238 1 97.81 234 SER B C 1
ATOM 5405 O O . SER B 1 234 ? -1.417 12.539 -3.068 1 97.81 234 SER B O 1
ATOM 5407 N N . THR B 1 235 ? 0.731 12.484 -2.629 1 97.88 235 THR B N 1
ATOM 5408 C CA . THR B 1 235 ? 0.646 11.578 -1.488 1 97.88 235 THR B CA 1
ATOM 5409 C C . THR B 1 235 ? 1.539 12.062 -0.348 1 97.88 235 THR B C 1
ATOM 5411 O O . THR B 1 235 ? 2.689 12.445 -0.572 1 97.88 235 THR B O 1
ATOM 5414 N N . LEU B 1 236 ? 0.971 12.141 0.797 1 97.56 236 LEU B N 1
ATOM 5415 C CA . LEU B 1 236 ? 1.74 12.469 1.992 1 97.56 236 LEU B CA 1
ATOM 5416 C C . LEU B 1 236 ? 2.037 11.219 2.809 1 97.56 236 LEU B C 1
ATOM 5418 O O . LEU B 1 236 ? 1.12 10.484 3.189 1 97.56 236 LEU B O 1
ATOM 5422 N N . LEU B 1 237 ? 3.297 10.93 3.006 1 97.69 237 LEU B N 1
ATOM 5423 C CA . LEU B 1 237 ? 3.768 9.82 3.822 1 97.69 237 LEU B CA 1
ATOM 5424 C C . LEU B 1 237 ? 4.34 10.32 5.145 1 97.69 237 LEU B C 1
ATOM 5426 O O . LEU B 1 237 ? 5.402 10.945 5.172 1 97.69 237 LEU B O 1
ATOM 5430 N N . SER B 1 238 ? 3.684 9.953 6.266 1 94.75 238 SER B N 1
ATOM 5431 C CA . SER B 1 238 ? 4.051 10.602 7.523 1 94.75 238 SER B CA 1
ATOM 5432 C C . SER B 1 238 ? 4.523 9.578 8.555 1 94.75 238 SER B C 1
ATOM 5434 O O . SER B 1 238 ? 4.758 9.922 9.711 1 94.75 238 SER B O 1
ATOM 5436 N N . THR B 1 239 ? 4.598 8.297 8.172 1 94.5 239 THR B N 1
ATOM 5437 C CA . THR B 1 239 ? 5.113 7.273 9.078 1 94.5 239 THR B CA 1
ATOM 5438 C C . THR B 1 239 ? 6.641 7.281 9.086 1 94.5 239 THR B C 1
ATOM 5440 O O . THR B 1 239 ? 7.27 7.75 8.141 1 94.5 239 THR B O 1
ATOM 5443 N N . PRO B 1 240 ? 7.242 6.777 10.211 1 95.44 240 PRO B N 1
ATOM 5444 C CA . PRO B 1 240 ? 8.703 6.812 10.305 1 95.44 240 PRO B CA 1
ATOM 5445 C C . PRO B 1 240 ? 9.383 5.984 9.219 1 95.44 240 PRO B C 1
ATOM 5447 O O . PRO B 1 240 ? 10.57 6.172 8.945 1 95.44 240 PRO B O 1
ATOM 5450 N N . SER B 1 241 ? 8.719 4.984 8.75 1 96.38 241 SER B N 1
ATOM 5451 C CA . SER B 1 241 ? 9.188 4.168 7.637 1 96.38 241 SER B CA 1
ATOM 5452 C C . SER B 1 241 ? 8.039 3.721 6.746 1 96.38 241 SER B C 1
ATOM 5454 O O . SER B 1 241 ? 6.875 3.773 7.156 1 96.38 241 SER B O 1
ATOM 5456 N N . GLY B 1 242 ? 8.32 3.389 5.539 1 96.88 242 GLY B N 1
ATOM 5457 C CA . GLY B 1 242 ? 7.277 2.949 4.629 1 96.88 242 GLY B CA 1
ATOM 5458 C C . GLY B 1 242 ? 7.773 2.713 3.217 1 96.88 242 GLY B C 1
ATOM 5459 O O . GLY B 1 242 ? 8.977 2.568 2.994 1 96.88 242 GLY B O 1
ATOM 5460 N N . ILE B 1 243 ? 6.789 2.488 2.328 1 96.81 243 ILE B N 1
ATOM 5461 C CA . ILE B 1 243 ? 7.07 2.188 0.929 1 96.81 243 ILE B CA 1
ATOM 5462 C C . ILE B 1 243 ? 6.312 3.162 0.029 1 96.81 243 ILE B C 1
ATOM 5464 O O . ILE B 1 243 ? 5.23 3.631 0.386 1 96.81 243 ILE B O 1
ATOM 5468 N N . LEU B 1 244 ? 6.871 3.561 -1.045 1 97.75 244 LEU B N 1
ATOM 5469 C CA . LEU B 1 244 ? 6.176 4.273 -2.111 1 97.75 244 LEU B CA 1
ATOM 5470 C C . LEU B 1 244 ? 6.461 3.637 -3.467 1 97.75 244 LEU B C 1
ATOM 5472 O O . LEU B 1 244 ? 7.516 3.023 -3.658 1 97.75 244 LEU B O 1
ATOM 5476 N N . PHE B 1 245 ? 5.535 3.744 -4.328 1 97.38 245 PHE B N 1
ATOM 5477 C CA . PHE B 1 245 ? 5.703 3.17 -5.656 1 97.38 245 PHE B CA 1
ATOM 5478 C C . PHE B 1 245 ? 4.867 3.926 -6.684 1 97.38 245 PHE B C 1
ATOM 5480 O O . PHE B 1 245 ? 3.914 4.621 -6.324 1 97.38 245 PHE B O 1
ATOM 5487 N N . SER B 1 246 ? 5.277 3.848 -7.926 1 97.69 246 SER B N 1
ATOM 5488 C CA . SER B 1 246 ? 4.539 4.469 -9.016 1 97.69 246 SER B CA 1
ATOM 5489 C C . SER B 1 246 ? 3.17 3.82 -9.203 1 97.69 246 SER B C 1
ATOM 5491 O O . SER B 1 246 ? 2.973 2.662 -8.828 1 97.69 246 SER B O 1
ATOM 5493 N N . ALA B 1 247 ? 2.301 4.551 -9.766 1 96.5 247 ALA B N 1
ATOM 5494 C CA . ALA B 1 247 ? 0.967 4.027 -10.047 1 96.5 247 ALA B CA 1
ATOM 5495 C C . ALA B 1 247 ? 1.045 2.723 -10.828 1 96.5 247 ALA B C 1
ATOM 5497 O O . ALA B 1 247 ? 1.852 2.592 -11.758 1 96.5 247 ALA B O 1
ATOM 5498 N N . ASN B 1 248 ? 0.219 1.722 -10.453 1 94.88 248 ASN B N 1
ATOM 5499 C CA . ASN B 1 248 ? 0.053 0.434 -11.117 1 94.88 248 ASN B CA 1
ATOM 5500 C C . ASN B 1 248 ? 1.222 -0.503 -10.828 1 94.88 248 ASN B C 1
ATOM 5502 O O . ASN B 1 248 ? 1.204 -1.668 -11.227 1 94.88 248 ASN B O 1
ATOM 5506 N N . TYR B 1 249 ? 2.275 -0.027 -10.188 1 95.25 249 TYR B N 1
ATOM 5507 C CA . TYR B 1 249 ? 3.42 -0.896 -9.938 1 95.25 249 TYR B CA 1
ATOM 5508 C C . TYR B 1 249 ? 2.973 -2.232 -9.352 1 95.25 249 TYR B C 1
ATOM 5510 O O . TYR B 1 249 ? 2.162 -2.271 -8.422 1 95.25 249 TYR B O 1
ATOM 5518 N N . PRO B 1 250 ? 3.428 -3.379 -9.773 1 94.12 250 PRO B N 1
ATOM 5519 C CA . PRO B 1 250 ? 4.559 -3.523 -10.695 1 94.12 250 PRO B CA 1
ATOM 5520 C C . PRO B 1 250 ? 4.125 -3.613 -12.156 1 94.12 250 PRO B C 1
ATOM 5522 O O . PRO B 1 250 ? 4.801 -4.25 -12.961 1 94.12 250 PRO B O 1
ATOM 5525 N N . SER B 1 251 ? 2.986 -3.143 -12.531 1 94.31 251 SER B N 1
ATOM 5526 C CA . SER B 1 251 ? 2.566 -2.928 -13.914 1 94.31 251 SER B CA 1
ATOM 5527 C C . SER B 1 251 ? 3.012 -1.56 -14.422 1 94.31 251 SER B C 1
ATOM 5529 O O . SER B 1 251 ? 3.451 -0.714 -13.641 1 94.31 251 SER B O 1
ATOM 5531 N N . PRO B 1 252 ? 3.004 -1.372 -15.75 1 94 252 PRO B N 1
ATOM 5532 C CA . PRO B 1 252 ? 3.453 -0.092 -16.297 1 94 252 PRO B CA 1
ATOM 5533 C C . PRO B 1 252 ? 2.676 1.098 -15.742 1 94 252 PRO B C 1
ATOM 5535 O O . PRO B 1 252 ? 1.461 1.007 -15.539 1 94 252 PRO B O 1
ATOM 5538 N N . TYR B 1 253 ? 3.42 2.188 -15.422 1 96.31 253 TYR B N 1
ATOM 5539 C CA . TYR B 1 253 ? 2.787 3.412 -14.938 1 96.31 253 TYR B CA 1
ATOM 5540 C C . TYR B 1 253 ? 2.014 4.102 -16.047 1 96.31 253 TYR B C 1
ATOM 5542 O O . TYR B 1 253 ? 2.266 3.857 -17.234 1 96.31 253 TYR B O 1
ATOM 5550 N N . PRO B 1 254 ? 1.042 4.961 -15.719 1 94.56 254 PRO B N 1
ATOM 5551 C CA . PRO B 1 254 ? 0.229 5.629 -16.734 1 94.56 254 PRO B CA 1
ATOM 5552 C C . PRO B 1 254 ? 0.986 6.742 -17.453 1 94.56 254 PRO B C 1
ATOM 5554 O O . PRO B 1 254 ? 1.966 7.273 -16.922 1 94.56 254 PRO B O 1
ATOM 5557 N N . ASN B 1 255 ? 0.445 7.109 -18.656 1 93.19 255 ASN B N 1
ATOM 5558 C CA . ASN B 1 255 ? 0.951 8.258 -19.391 1 93.19 255 ASN B CA 1
ATOM 5559 C C . ASN B 1 255 ? 0.49 9.57 -18.766 1 93.19 255 ASN B C 1
ATOM 5561 O O . ASN B 1 255 ? -0.552 9.625 -18.109 1 93.19 255 ASN B O 1
ATOM 5565 N N . ASN B 1 256 ? 1.34 10.578 -18.953 1 93.56 256 ASN B N 1
ATOM 5566 C CA . ASN B 1 256 ? 1.029 11.953 -18.547 1 93.56 256 ASN B CA 1
ATOM 5567 C C . ASN B 1 256 ? 0.811 12.055 -17.047 1 93.56 256 ASN B C 1
ATOM 5569 O O . ASN B 1 256 ? -0.138 12.703 -16.594 1 93.56 256 ASN B O 1
ATOM 5573 N N . ALA B 1 257 ? 1.627 11.312 -16.391 1 95.19 257 ALA B N 1
ATOM 5574 C CA . ALA B 1 257 ? 1.564 11.383 -14.93 1 95.19 257 ALA B CA 1
ATOM 5575 C C . ALA B 1 257 ? 2.404 12.547 -14.406 1 95.19 257 ALA B C 1
ATOM 5577 O O . ALA B 1 257 ? 3.451 12.867 -14.969 1 95.19 257 ALA B O 1
ATOM 5578 N N . SER B 1 258 ? 1.976 13.258 -13.461 1 96.81 258 SER B N 1
ATOM 5579 C CA . SER B 1 258 ? 2.686 14.258 -12.664 1 96.81 258 SER B CA 1
ATOM 5580 C C . SER B 1 258 ? 2.332 14.133 -11.188 1 96.81 258 SER B C 1
ATOM 5582 O O . SER B 1 258 ? 1.367 14.742 -10.727 1 96.81 258 SER B O 1
ATOM 5584 N N . CYS B 1 259 ? 3.096 13.328 -10.461 1 98.06 259 CYS B N 1
ATOM 5585 C CA . CYS B 1 259 ? 2.758 13.008 -9.078 1 98.06 259 CYS B CA 1
ATOM 5586 C C . CYS B 1 259 ? 3.914 13.344 -8.141 1 98.06 259 CYS B C 1
ATOM 5588 O O . CYS B 1 259 ? 5.074 13.344 -8.555 1 98.06 259 CYS B O 1
ATOM 5590 N N . VAL B 1 260 ? 3.6 13.633 -6.926 1 98.56 260 VAL B N 1
ATOM 5591 C CA . VAL B 1 260 ? 4.617 13.883 -5.91 1 98.56 260 VAL B CA 1
ATOM 5592 C C . VAL B 1 260 ? 4.312 13.055 -4.664 1 98.56 260 VAL B C 1
ATOM 5594 O O . VAL B 1 260 ? 3.146 12.789 -4.355 1 98.56 260 VAL B O 1
ATOM 5597 N N . TRP B 1 261 ? 5.285 12.562 -3.994 1 98.69 261 TRP B N 1
ATOM 5598 C CA . TRP B 1 261 ? 5.242 12.008 -2.645 1 98.69 261 TRP B CA 1
ATOM 5599 C C . TRP B 1 261 ? 6.031 12.883 -1.675 1 98.69 261 TRP B C 1
ATOM 5601 O O . TRP B 1 261 ? 7.246 13.039 -1.82 1 98.69 261 TRP B O 1
ATOM 5611 N N . LEU B 1 262 ? 5.371 13.477 -0.742 1 98.69 262 LEU B N 1
ATOM 5612 C CA . LEU B 1 262 ? 6.062 14.18 0.332 1 98.69 262 LEU B CA 1
ATOM 5613 C C . LEU B 1 262 ? 6.238 13.273 1.549 1 98.69 262 LEU B C 1
ATOM 5615 O O . LEU B 1 262 ? 5.258 12.867 2.168 1 98.69 262 LEU B O 1
ATOM 5619 N N . ILE B 1 263 ? 7.445 12.914 1.823 1 98.56 263 ILE B N 1
ATOM 5620 C CA . ILE B 1 263 ? 7.766 12.18 3.037 1 98.56 263 ILE B CA 1
ATOM 5621 C C . ILE B 1 263 ? 8.047 13.148 4.18 1 98.56 263 ILE B C 1
ATOM 5623 O O . ILE B 1 263 ? 8.922 14.016 4.066 1 98.56 263 ILE B O 1
ATOM 5627 N N . ARG B 1 264 ? 7.305 13.086 5.215 1 97.06 264 ARG B N 1
ATOM 5628 C CA . ARG B 1 264 ? 7.496 13.852 6.441 1 97.06 264 ARG B CA 1
ATOM 5629 C C . ARG B 1 264 ? 7.516 12.938 7.66 1 97.06 264 ARG B C 1
ATOM 5631 O O . ARG B 1 264 ? 6.461 12.602 8.203 1 97.06 264 ARG B O 1
ATOM 5638 N N . ILE B 1 265 ? 8.648 12.625 8.133 1 95.38 265 ILE B N 1
ATOM 5639 C CA . ILE B 1 265 ? 8.766 11.75 9.297 1 95.38 265 ILE B CA 1
ATOM 5640 C C . ILE B 1 265 ? 8.742 12.586 10.578 1 95.38 265 ILE B C 1
ATOM 5642 O O . ILE B 1 265 ? 8.906 13.812 10.531 1 95.38 265 ILE B O 1
ATOM 5646 N N . PRO B 1 266 ? 8.5 12.008 11.734 1 90.5 266 PRO B N 1
ATOM 5647 C CA . PRO B 1 266 ? 8.367 12.758 12.984 1 90.5 266 PRO B CA 1
ATOM 5648 C C . PRO B 1 266 ? 9.641 13.5 13.367 1 90.5 266 PRO B C 1
ATOM 5650 O O . PRO B 1 266 ? 9.586 14.656 13.797 1 90.5 266 PRO B O 1
ATOM 5653 N N . GLN B 1 267 ? 10.727 12.82 13.242 1 89.69 267 GLN B N 1
ATOM 5654 C CA . GLN B 1 267 ? 12.016 13.414 13.594 1 89.69 267 GLN B CA 1
ATOM 5655 C C . GLN B 1 267 ? 13.156 12.734 12.844 1 89.69 267 GLN B C 1
ATOM 5657 O O . GLN B 1 267 ? 12.984 11.625 12.32 1 89.69 267 GLN B O 1
ATOM 5662 N N . GLY B 1 268 ? 14.227 13.5 12.805 1 91.5 268 GLY B N 1
ATOM 5663 C CA . GLY B 1 268 ? 15.398 12.922 12.164 1 91.5 268 GLY B CA 1
ATOM 5664 C C . GLY B 1 268 ? 15.492 13.25 10.688 1 91.5 268 GLY B C 1
ATOM 5665 O O . GLY B 1 268 ? 15.141 14.359 10.266 1 91.5 268 GLY B O 1
ATOM 5666 N N . GLN B 1 269 ? 16.188 12.258 10.023 1 94.69 269 GLN B N 1
ATOM 5667 C CA . GLN B 1 269 ? 16.391 12.391 8.586 1 94.69 269 GLN B CA 1
ATOM 5668 C C . GLN B 1 269 ? 15.758 11.234 7.824 1 94.69 269 GLN B C 1
ATOM 5670 O O . GLN B 1 269 ? 15.547 10.156 8.383 1 94.69 269 GLN B O 1
ATOM 5675 N N . VAL B 1 270 ? 15.422 11.516 6.594 1 96.88 270 VAL B N 1
ATOM 5676 C CA . VAL B 1 270 ? 14.797 10.492 5.762 1 96.88 270 VAL B CA 1
ATOM 5677 C C . VAL B 1 270 ? 15.867 9.766 4.945 1 96.88 270 VAL B C 1
ATOM 5679 O O . VAL B 1 270 ? 16.703 10.406 4.297 1 96.88 270 VAL B O 1
ATOM 5682 N N . SER B 1 271 ? 15.906 8.5 5.031 1 95.81 271 SER B N 1
ATOM 5683 C CA . SER B 1 271 ? 16.656 7.672 4.094 1 95.81 271 SER B CA 1
ATOM 5684 C C . SER B 1 271 ? 15.734 7.035 3.061 1 95.81 271 SER B C 1
ATOM 5686 O O . SER B 1 271 ? 14.703 6.453 3.414 1 95.81 271 SER B O 1
ATOM 5688 N N . LEU B 1 272 ? 16.062 7.176 1.8 1 96.88 272 LEU B N 1
ATOM 5689 C CA . LEU B 1 272 ? 15.258 6.637 0.707 1 96.88 272 LEU B CA 1
ATOM 5690 C C . LEU B 1 272 ? 16.094 5.719 -0.181 1 96.88 272 LEU B C 1
ATOM 5692 O O . LEU B 1 272 ? 17.172 6.098 -0.628 1 96.88 272 LEU B O 1
ATOM 5696 N N . GLN B 1 273 ? 15.578 4.562 -0.407 1 92.94 273 GLN B N 1
ATOM 5697 C CA . GLN B 1 273 ? 16.234 3.586 -1.268 1 92.94 273 GLN B CA 1
ATOM 5698 C C . GLN B 1 273 ? 15.266 3.008 -2.293 1 92.94 273 GLN B C 1
ATOM 5700 O O . GLN B 1 273 ? 14.195 2.514 -1.932 1 92.94 273 GLN B O 1
ATOM 5705 N N . PHE B 1 274 ? 15.648 3.043 -3.559 1 92.75 274 PHE B N 1
ATOM 5706 C CA . PHE B 1 274 ? 14.828 2.449 -4.605 1 92.75 274 PHE B CA 1
ATOM 5707 C C . PHE B 1 274 ? 15.094 0.954 -4.723 1 92.75 274 PHE B C 1
ATOM 5709 O O . PHE B 1 274 ? 16.234 0.538 -4.984 1 92.75 274 PHE B O 1
ATOM 5716 N N . ASP B 1 275 ? 14.07 0.208 -4.562 1 89.12 275 ASP B N 1
ATOM 5717 C CA . ASP B 1 275 ? 14.156 -1.247 -4.633 1 89.12 275 ASP B CA 1
ATOM 5718 C C . ASP B 1 275 ? 14.039 -1.735 -6.074 1 89.12 275 ASP B C 1
ATOM 5720 O O . ASP B 1 275 ? 14.547 -2.807 -6.414 1 89.12 275 ASP B O 1
ATOM 5724 N N . SER B 1 276 ? 13.336 -1.067 -6.836 1 91.69 276 SER B N 1
ATOM 5725 C CA . SER B 1 276 ? 13.141 -1.292 -8.266 1 91.69 276 SER B CA 1
ATOM 5726 C C . SER B 1 276 ? 13.016 0.027 -9.016 1 91.69 276 SER B C 1
ATOM 5728 O O . SER B 1 276 ? 12.43 0.986 -8.508 1 91.69 276 SER B O 1
ATOM 5730 N N . PHE B 1 277 ? 13.602 0.02 -10.211 1 93.75 277 PHE B N 1
ATOM 5731 C CA . PHE B 1 277 ? 13.57 1.262 -10.977 1 93.75 277 PHE B CA 1
ATOM 5732 C C . PHE B 1 277 ? 13.617 0.978 -12.469 1 93.75 277 PHE B C 1
ATOM 5734 O O . PHE B 1 277 ? 14.594 0.421 -12.969 1 93.75 277 PHE B O 1
ATOM 5741 N N . ASP B 1 278 ? 12.602 1.298 -13.156 1 94.75 278 ASP B N 1
ATOM 5742 C CA . ASP B 1 278 ? 12.445 1.134 -14.602 1 94.75 278 ASP B CA 1
ATOM 5743 C C . ASP B 1 278 ? 11.586 2.248 -15.188 1 94.75 278 ASP B C 1
ATOM 5745 O O . ASP B 1 278 ? 10.359 2.113 -15.273 1 94.75 278 ASP B O 1
ATOM 5749 N N . VAL B 1 279 ? 12.242 3.309 -15.578 1 96.44 279 VAL B N 1
ATOM 5750 C CA . VAL B 1 279 ? 11.578 4.48 -16.141 1 96.44 279 VAL B CA 1
ATOM 5751 C C . VAL B 1 279 ? 12.047 4.707 -17.578 1 96.44 279 VAL B C 1
ATOM 5753 O O . VAL B 1 279 ? 13.219 4.469 -17.891 1 96.44 279 VAL B O 1
ATOM 5756 N N . GLN B 1 280 ? 11.172 5.133 -18.422 1 96.12 280 GLN B N 1
ATOM 5757 C CA . GLN B 1 280 ? 11.492 5.285 -19.828 1 96.12 280 GLN B CA 1
ATOM 5758 C C . GLN B 1 280 ? 12.781 6.078 -20.016 1 96.12 280 GLN B C 1
ATOM 5760 O O . GLN B 1 280 ? 12.914 7.188 -19.5 1 96.12 280 GLN B O 1
ATOM 5765 N N . LEU B 1 281 ? 13.688 5.488 -20.781 1 94.94 281 LEU B N 1
ATOM 5766 C CA . LEU B 1 281 ? 14.969 6.129 -21.047 1 94.94 281 LEU B CA 1
ATOM 5767 C C . LEU B 1 281 ? 14.828 7.211 -22.109 1 94.94 281 LEU B C 1
ATOM 5769 O O . LEU B 1 281 ? 14.125 7.02 -23.109 1 94.94 281 LEU B O 1
ATOM 5773 N N . SER B 1 282 ? 15.383 8.312 -21.891 1 95.31 282 SER B N 1
ATOM 5774 C CA . SER B 1 282 ? 15.492 9.406 -22.859 1 95.31 282 SER B CA 1
ATOM 5775 C C . SER B 1 282 ? 16.75 10.227 -22.625 1 95.31 282 SER B C 1
ATOM 5777 O O . SER B 1 282 ? 17.391 10.102 -21.578 1 95.31 282 SER B O 1
ATOM 5779 N N . ALA B 1 283 ? 17.109 10.945 -23.609 1 95.12 283 ALA B N 1
ATOM 5780 C CA . ALA B 1 283 ? 18.281 11.789 -23.453 1 95.12 283 ALA B CA 1
ATOM 5781 C C . ALA B 1 283 ? 18.109 12.781 -22.312 1 95.12 283 ALA B C 1
ATOM 5783 O O . ALA B 1 283 ? 17.141 13.547 -22.281 1 95.12 283 ALA B O 1
ATOM 5784 N N . LYS B 1 284 ? 19.031 12.68 -21.375 1 95 284 LYS B N 1
ATOM 5785 C CA . LYS B 1 284 ? 19.062 13.57 -20.219 1 95 284 LYS B CA 1
ATOM 5786 C C . LYS B 1 284 ? 17.797 13.43 -19.391 1 95 284 LYS B C 1
ATOM 5788 O O . LYS B 1 284 ? 17.406 14.352 -18.672 1 95 284 LYS B O 1
ATOM 5793 N N . CYS B 1 285 ? 17.062 12.289 -19.562 1 96.12 285 CYS B N 1
ATOM 5794 C CA . CYS B 1 285 ? 15.836 12.023 -18.828 1 96.12 285 CYS B CA 1
ATOM 5795 C C . CYS B 1 285 ? 14.867 13.195 -18.938 1 96.12 285 CYS B C 1
ATOM 5797 O O . CYS B 1 285 ? 14.383 13.703 -17.922 1 96.12 285 CYS B O 1
ATOM 5799 N N . SER B 1 286 ? 14.555 13.586 -20.172 1 95.12 286 SER B N 1
ATOM 5800 C CA . SER B 1 286 ? 13.766 14.789 -20.406 1 95.12 286 SER B CA 1
ATOM 5801 C C . SER B 1 286 ? 12.273 14.477 -20.453 1 95.12 286 SER B C 1
ATOM 5803 O O . SER B 1 286 ? 11.438 15.375 -20.312 1 95.12 286 SER B O 1
ATOM 5805 N N . THR B 1 287 ? 11.914 13.219 -20.703 1 95.56 287 THR B N 1
ATOM 5806 C CA . THR B 1 287 ? 10.508 12.875 -20.891 1 95.56 287 THR B CA 1
ATOM 5807 C C . THR B 1 287 ? 9.922 12.281 -19.609 1 95.56 287 THR B C 1
ATOM 5809 O O . THR B 1 287 ? 9.219 12.969 -18.859 1 95.56 287 THR B O 1
ATOM 5812 N N . ASP B 1 288 ? 10.312 11.031 -19.312 1 97.81 288 ASP B N 1
ATOM 5813 C CA . ASP B 1 288 ? 9.945 10.43 -18.031 1 97.81 288 ASP B CA 1
ATOM 5814 C C . ASP B 1 288 ? 11.102 10.469 -17.047 1 97.81 288 ASP B C 1
ATOM 5816 O O . ASP B 1 288 ? 12.234 10.109 -17.391 1 97.81 288 ASP B O 1
ATOM 5820 N N . TYR B 1 289 ? 10.797 10.953 -15.82 1 98.31 289 TYR B N 1
ATOM 5821 C CA . TYR B 1 289 ? 11.906 11.016 -14.875 1 98.31 289 TYR B CA 1
ATOM 5822 C C . TYR B 1 289 ? 11.391 11.086 -13.438 1 98.31 289 TYR B C 1
ATOM 5824 O O . TYR B 1 289 ? 10.234 11.422 -13.203 1 98.31 289 TYR B O 1
ATOM 5832 N N . VAL B 1 290 ? 12.281 10.695 -12.516 1 98.5 290 VAL B N 1
ATOM 5833 C CA . VAL B 1 290 ? 12.102 10.875 -11.078 1 98.5 290 VAL B CA 1
ATOM 5834 C C . VAL B 1 290 ? 13.094 11.906 -10.562 1 98.5 290 VAL B C 1
ATOM 5836 O O . VAL B 1 290 ? 14.273 11.891 -10.938 1 98.5 290 VAL B O 1
ATOM 5839 N N . ARG B 1 291 ? 12.648 12.812 -9.773 1 98.38 291 ARG B N 1
ATOM 5840 C CA . ARG B 1 291 ? 13.477 13.758 -9.039 1 98.38 291 ARG B CA 1
ATOM 5841 C C . ARG B 1 291 ? 13.227 13.656 -7.535 1 98.38 291 ARG B C 1
ATOM 5843 O O . ARG B 1 291 ? 12.125 13.305 -7.109 1 98.38 291 ARG B O 1
ATOM 5850 N N . VAL B 1 292 ? 14.289 13.93 -6.785 1 98.5 292 VAL B N 1
ATOM 5851 C CA . VAL B 1 292 ? 14.148 13.914 -5.332 1 98.5 292 VAL B CA 1
ATOM 5852 C C . VAL B 1 292 ? 14.719 15.211 -4.75 1 98.5 292 VAL B C 1
ATOM 5854 O O . VAL B 1 292 ? 15.836 15.602 -5.074 1 98.5 292 VAL B O 1
ATOM 5857 N N . PHE B 1 293 ? 13.93 15.82 -3.932 1 98.25 293 PHE B N 1
ATOM 5858 C CA . PHE B 1 293 ? 14.305 17.094 -3.342 1 98.25 293 PHE B CA 1
ATOM 5859 C C . PHE B 1 293 ? 14.578 16.953 -1.851 1 98.25 293 PHE B C 1
ATOM 5861 O O . PHE B 1 293 ? 13.875 16.219 -1.153 1 98.25 293 PHE B O 1
ATOM 5868 N N . ASP B 1 294 ? 15.57 17.734 -1.412 1 96.38 294 ASP B N 1
ATOM 5869 C CA . ASP B 1 294 ? 15.961 17.766 -0.008 1 96.38 294 ASP B CA 1
ATOM 5870 C C . ASP B 1 294 ? 15.117 18.766 0.776 1 96.38 294 ASP B C 1
ATOM 5872 O O . ASP B 1 294 ? 15.625 19.781 1.255 1 96.38 294 ASP B O 1
ATOM 5876 N N . GLY B 1 295 ? 13.891 18.438 0.949 1 96.88 295 GLY B N 1
ATOM 5877 C CA . GLY B 1 295 ? 12.969 19.312 1.64 1 96.88 295 GLY B CA 1
ATOM 5878 C C . GLY B 1 295 ? 11.516 19.062 1.265 1 96.88 295 GLY B C 1
ATOM 5879 O O . GLY B 1 295 ? 11.18 18.016 0.718 1 96.88 295 GLY B O 1
ATOM 5880 N N . ALA B 1 296 ? 10.656 20.062 1.572 1 96.62 296 ALA B N 1
ATOM 5881 C CA . ALA B 1 296 ? 9.211 19.859 1.477 1 96.62 296 ALA B CA 1
ATOM 5882 C C . ALA B 1 296 ? 8.656 20.469 0.199 1 96.62 296 ALA B C 1
ATOM 5884 O O . ALA B 1 296 ? 7.434 20.578 0.029 1 96.62 296 ALA B O 1
ATOM 5885 N N . SER B 1 297 ? 9.578 20.969 -0.654 1 96.75 297 SER B N 1
ATOM 5886 C CA . SER B 1 297 ? 9.062 21.625 -1.851 1 96.75 297 SER B CA 1
ATOM 5887 C C . SER B 1 297 ? 10.008 21.438 -3.031 1 96.75 297 SER B C 1
ATOM 5889 O O . SER B 1 297 ? 11.141 20.984 -2.861 1 96.75 297 SER B O 1
ATOM 5891 N N . LYS B 1 298 ? 9.562 21.844 -4.211 1 95.88 298 LYS B N 1
ATOM 5892 C CA . LYS B 1 298 ? 10.352 21.734 -5.438 1 95.88 298 LYS B CA 1
ATOM 5893 C C . LYS B 1 298 ? 11.398 22.844 -5.516 1 95.88 298 LYS B C 1
ATOM 5895 O O . LYS B 1 298 ? 12.242 22.844 -6.418 1 95.88 298 LYS B O 1
ATOM 5900 N N . SER B 1 299 ? 11.336 23.75 -4.574 1 94.5 299 SER B N 1
ATOM 5901 C CA . SER B 1 299 ? 12.359 24.781 -4.5 1 94.5 299 SER B CA 1
ATOM 5902 C C . SER B 1 299 ? 13.531 24.344 -3.627 1 94.5 299 SER B C 1
ATOM 5904 O O . SER B 1 299 ? 14.555 25.031 -3.561 1 94.5 299 SER B O 1
ATOM 5906 N N . SER B 1 300 ? 13.367 23.219 -3.006 1 95.94 300 SER B N 1
ATOM 5907 C CA . SER B 1 300 ? 14.445 22.688 -2.182 1 95.94 300 SER B CA 1
ATOM 5908 C C . SER B 1 300 ? 15.586 22.141 -3.041 1 95.94 300 SER B C 1
ATOM 5910 O O . SER B 1 300 ? 15.391 21.859 -4.223 1 95.94 300 SER B O 1
ATOM 5912 N N . PRO B 1 301 ? 16.766 22.062 -2.41 1 94.69 301 PRO B N 1
ATOM 5913 C CA . PRO B 1 301 ? 17.891 21.484 -3.166 1 94.69 301 PRO B CA 1
ATOM 5914 C C . PRO B 1 301 ? 17.594 20.078 -3.67 1 94.69 301 PRO B C 1
ATOM 5916 O O . PRO B 1 301 ? 16.812 19.344 -3.053 1 94.69 301 PRO B O 1
ATOM 5919 N N . LEU B 1 302 ? 18.312 19.719 -4.766 1 95.19 302 LEU B N 1
ATOM 5920 C CA . LEU B 1 302 ? 18.094 18.406 -5.371 1 95.19 302 LEU B CA 1
ATOM 5921 C C . LEU B 1 302 ? 19.031 17.359 -4.762 1 95.19 302 LEU B C 1
ATOM 5923 O O . LEU B 1 302 ? 20.234 17.609 -4.645 1 95.19 302 LEU B O 1
ATOM 5927 N N . LEU B 1 303 ? 18.469 16.281 -4.355 1 93.81 303 LEU B N 1
ATOM 5928 C CA . LEU B 1 303 ? 19.266 15.102 -3.992 1 93.81 303 LEU B CA 1
ATOM 5929 C C . LEU B 1 303 ? 19.484 14.203 -5.203 1 93.81 303 LEU B C 1
ATOM 5931 O O . LEU B 1 303 ? 20.484 13.5 -5.281 1 93.81 303 LEU B O 1
ATOM 5935 N N . LEU B 1 304 ? 18.484 14.141 -5.98 1 94.56 304 LEU B N 1
ATOM 5936 C CA . LEU B 1 304 ? 18.516 13.414 -7.242 1 94.56 304 LEU B CA 1
ATOM 5937 C C . LEU B 1 304 ? 17.969 14.273 -8.383 1 94.56 304 LEU B C 1
ATOM 5939 O O . LEU B 1 304 ? 16.766 14.578 -8.422 1 94.56 304 LEU B O 1
ATOM 5943 N N . GLN B 1 305 ? 18.75 14.68 -9.227 1 93.75 305 GLN B N 1
ATOM 5944 C CA . GLN B 1 305 ? 18.297 15.547 -10.312 1 93.75 305 GLN B CA 1
ATOM 5945 C C . GLN B 1 305 ? 17.234 14.844 -11.164 1 93.75 305 GLN B C 1
ATOM 5947 O O . GLN B 1 305 ? 16.047 14.867 -10.828 1 93.75 305 GLN B O 1
ATOM 5952 N N . ARG B 1 306 ? 17.562 14.148 -12.25 1 96.38 306 ARG B N 1
ATOM 5953 C CA . ARG B 1 306 ? 16.641 13.344 -13.055 1 96.38 306 ARG B CA 1
ATOM 5954 C C . ARG B 1 306 ? 17.203 11.938 -13.258 1 96.38 306 ARG B C 1
ATOM 5956 O O . ARG B 1 306 ? 18.375 11.766 -13.586 1 96.38 306 ARG B O 1
ATOM 5963 N N . ALA B 1 307 ? 16.391 11.023 -12.93 1 96.81 307 ALA B N 1
ATOM 5964 C CA . ALA B 1 307 ? 16.781 9.641 -13.188 1 96.81 307 ALA B CA 1
ATOM 5965 C C . ALA B 1 307 ? 15.773 8.938 -14.086 1 96.81 307 ALA B C 1
ATOM 5967 O O . ALA B 1 307 ? 14.562 9.148 -13.961 1 96.81 307 ALA B O 1
ATOM 5968 N N . CYS B 1 308 ? 16.203 8.227 -15.039 1 96.38 308 CYS B N 1
ATOM 5969 C CA . CYS B 1 308 ? 15.391 7.41 -15.938 1 96.38 308 CYS B CA 1
ATOM 5970 C C . CYS B 1 308 ? 16.125 6.137 -16.328 1 96.38 308 CYS B C 1
ATOM 5972 O O . CYS B 1 308 ? 17.203 5.84 -15.789 1 96.38 308 CYS B O 1
ATOM 5974 N N . GLY B 1 309 ? 15.484 5.289 -17.141 1 94.31 309 GLY B N 1
ATOM 5975 C CA . GLY B 1 309 ? 16.078 4.02 -17.531 1 94.31 309 GLY B CA 1
ATOM 5976 C C . GLY B 1 309 ? 16 2.963 -16.453 1 94.31 309 GLY B C 1
ATOM 5977 O O . GLY B 1 309 ? 15.336 3.158 -15.438 1 94.31 309 GLY B O 1
ATOM 5978 N N . ARG B 1 310 ? 16.547 1.812 -16.766 1 89.38 310 ARG B N 1
ATOM 5979 C CA . ARG B 1 310 ? 16.703 0.764 -15.766 1 89.38 310 ARG B CA 1
ATOM 5980 C C . ARG B 1 310 ? 17.984 0.969 -14.969 1 89.38 310 ARG B C 1
ATOM 5982 O O . ARG B 1 310 ? 19.078 0.977 -15.531 1 89.38 310 ARG B O 1
ATOM 5989 N N . ALA B 1 311 ? 17.828 1.286 -13.602 1 82.81 311 ALA B N 1
ATOM 5990 C CA . ALA B 1 311 ? 19.031 1.671 -12.859 1 82.81 311 ALA B CA 1
ATOM 5991 C C . ALA B 1 311 ? 18.938 1.228 -11.406 1 82.81 311 ALA B C 1
ATOM 5993 O O . ALA B 1 311 ? 17.844 1.036 -10.875 1 82.81 311 ALA B O 1
ATOM 5994 N N . LYS B 1 312 ? 20.109 0.955 -10.906 1 82.31 312 LYS B N 1
ATOM 5995 C CA . LYS B 1 312 ? 20.266 0.875 -9.453 1 82.31 312 LYS B CA 1
ATOM 5996 C C . LYS B 1 312 ? 20.688 2.221 -8.867 1 82.31 312 LYS B C 1
ATOM 5998 O O . LYS B 1 312 ? 21.844 2.623 -8.984 1 82.31 312 LYS B O 1
ATOM 6003 N N . LEU B 1 313 ? 19.797 2.846 -8.242 1 89.06 313 LEU B N 1
ATOM 6004 C CA . LEU B 1 313 ? 20.047 4.191 -7.738 1 89.06 313 LEU B CA 1
ATOM 6005 C C . LEU B 1 313 ? 20.656 4.145 -6.34 1 89.06 313 LEU B C 1
ATOM 6007 O O . LEU B 1 313 ? 20.375 3.217 -5.574 1 89.06 313 LEU B O 1
ATOM 6011 N N . PRO B 1 314 ? 21.453 5.137 -6.066 1 88.81 314 PRO B N 1
ATOM 6012 C CA . PRO B 1 314 ? 22.031 5.176 -4.723 1 88.81 314 PRO B CA 1
ATOM 6013 C C . PRO B 1 314 ? 21.016 5.512 -3.641 1 88.81 314 PRO B C 1
ATOM 6015 O O . PRO B 1 314 ? 19.953 6.086 -3.936 1 88.81 314 PRO B O 1
ATOM 6018 N N . THR B 1 315 ? 21.391 5.141 -2.428 1 92.06 315 THR B N 1
ATOM 6019 C CA . THR B 1 315 ? 20.594 5.574 -1.287 1 92.06 315 THR B CA 1
ATOM 6020 C C . THR B 1 315 ? 20.656 7.09 -1.133 1 92.06 315 THR B C 1
ATOM 6022 O O . THR B 1 315 ? 21.719 7.695 -1.282 1 92.06 315 THR B O 1
ATOM 6025 N N . LEU B 1 316 ? 19.547 7.691 -0.893 1 94.44 316 LEU B N 1
ATOM 6026 C CA . LEU B 1 316 ? 19.453 9.133 -0.687 1 94.44 316 LEU B CA 1
ATOM 6027 C C . LEU B 1 316 ? 19.141 9.453 0.769 1 94.44 316 LEU B C 1
ATOM 6029 O O . LEU B 1 316 ? 18.344 8.758 1.403 1 94.44 316 LEU B O 1
ATOM 6033 N N . ILE B 1 317 ? 19.766 10.445 1.301 1 94.25 317 ILE B N 1
ATOM 6034 C CA . ILE B 1 317 ? 19.531 10.867 2.68 1 94.25 317 ILE B CA 1
ATOM 6035 C C . ILE B 1 317 ? 19.234 12.367 2.719 1 94.25 317 ILE B C 1
ATOM 6037 O O . ILE B 1 317 ? 19.969 13.172 2.16 1 94.25 317 ILE B O 1
ATOM 6041 N N . SER B 1 318 ? 18.172 12.703 3.359 1 95.75 318 SER B N 1
ATOM 6042 C CA . SER B 1 318 ? 17.781 14.109 3.443 1 95.75 318 SER B CA 1
ATOM 6043 C C . SER B 1 318 ? 18.531 14.82 4.562 1 95.75 318 SER B C 1
ATOM 6045 O O . SER B 1 318 ? 19.141 14.18 5.422 1 95.75 318 SER B O 1
ATOM 6047 N N . SER B 1 319 ? 18.5 16.141 4.516 1 92.5 319 SER B N 1
ATOM 6048 C CA . SER B 1 319 ? 19.109 16.938 5.57 1 92.5 319 SER B CA 1
ATOM 6049 C C . SER B 1 319 ? 18.141 17.188 6.719 1 92.5 319 SER B C 1
ATOM 6051 O O . SER B 1 319 ? 18.547 17.641 7.797 1 92.5 319 SER B O 1
ATOM 6053 N N . SER B 1 320 ? 16.891 16.953 6.461 1 93.56 320 SER B N 1
ATOM 6054 C CA . SER B 1 320 ? 15.836 17.172 7.449 1 93.56 320 SER B CA 1
ATOM 6055 C C . SER B 1 320 ? 14.805 16.062 7.43 1 93.56 320 SER B C 1
ATOM 6057 O O . SER B 1 320 ? 15.023 15.008 6.82 1 93.56 320 SER B O 1
ATOM 6059 N N . ARG B 1 321 ? 13.703 16.344 8.156 1 94.94 321 ARG B N 1
ATOM 6060 C CA . ARG B 1 321 ? 12.672 15.312 8.281 1 94.94 321 ARG B CA 1
ATOM 6061 C C . ARG B 1 321 ? 11.781 15.273 7.047 1 94.94 321 ARG B C 1
ATOM 6063 O O . ARG B 1 321 ? 10.805 14.523 7.004 1 94.94 321 ARG B O 1
ATOM 6070 N N . TRP B 1 322 ? 12.133 16.172 6.055 1 97.5 322 TRP B N 1
ATOM 6071 C CA . TRP B 1 322 ? 11.328 16.234 4.836 1 97.5 322 TRP B CA 1
ATOM 6072 C C . TRP B 1 322 ? 12.109 15.719 3.637 1 97.5 322 TRP B C 1
ATOM 6074 O O . TRP B 1 322 ? 13.32 15.953 3.525 1 97.5 322 TRP B O 1
ATOM 6084 N N . MET B 1 323 ? 11.445 15.023 2.768 1 98.38 323 MET B N 1
ATOM 6085 C CA . MET B 1 323 ? 11.938 14.633 1.448 1 98.38 323 MET B CA 1
ATOM 6086 C C . MET B 1 323 ? 10.805 14.594 0.432 1 98.38 323 MET B C 1
ATOM 6088 O O . MET B 1 323 ? 9.727 14.062 0.718 1 98.38 323 MET B O 1
ATOM 6092 N N . LEU B 1 324 ? 11.031 15.195 -0.696 1 98.81 324 LEU B N 1
ATOM 6093 C CA . LEU B 1 324 ? 9.992 15.258 -1.721 1 98.81 324 LEU B CA 1
ATOM 6094 C C . LEU B 1 324 ? 10.406 14.484 -2.967 1 98.81 324 LEU B C 1
ATOM 6096 O O . LEU B 1 324 ? 11.484 14.719 -3.516 1 98.81 324 LEU B O 1
ATOM 6100 N N . VAL B 1 325 ? 9.617 13.484 -3.393 1 98.88 325 VAL B N 1
ATOM 6101 C CA . VAL B 1 325 ? 9.836 12.719 -4.609 1 98.88 325 VAL B CA 1
ATOM 6102 C C . VAL B 1 325 ? 8.844 13.156 -5.688 1 98.88 325 VAL B C 1
ATOM 6104 O O . VAL B 1 325 ? 7.645 13.289 -5.426 1 98.88 325 VAL B O 1
ATOM 6107 N N . GLU B 1 326 ? 9.336 13.438 -6.855 1 98.75 326 GLU B N 1
ATOM 6108 C CA . GLU B 1 326 ? 8.5 13.82 -7.992 1 98.75 326 GLU B CA 1
ATOM 6109 C C . GLU B 1 326 ? 8.648 12.828 -9.141 1 98.75 326 GLU B C 1
ATOM 6111 O O . GLU B 1 326 ? 9.766 12.43 -9.484 1 98.75 326 GLU B O 1
ATOM 6116 N N . PHE B 1 327 ? 7.555 12.422 -9.727 1 98.69 327 PHE B N 1
ATOM 6117 C CA . PHE B 1 327 ? 7.551 11.594 -10.93 1 98.69 327 PHE B CA 1
ATOM 6118 C C . PHE B 1 327 ? 6.754 12.258 -12.047 1 98.69 327 PHE B C 1
ATOM 6120 O O . PHE B 1 327 ? 5.613 12.672 -11.836 1 98.69 327 PHE B O 1
ATOM 6127 N N . ILE B 1 328 ? 7.355 12.32 -13.211 1 98.12 328 ILE B N 1
ATOM 6128 C CA . ILE B 1 328 ? 6.73 12.867 -14.406 1 98.12 328 ILE B CA 1
ATOM 6129 C C . ILE B 1 328 ? 6.836 11.859 -15.547 1 98.12 328 ILE B C 1
ATOM 6131 O O . ILE B 1 328 ? 7.883 11.242 -15.742 1 98.12 328 ILE B O 1
ATOM 6135 N N . SER B 1 329 ? 5.75 11.594 -16.219 1 97.19 329 SER B N 1
ATOM 6136 C CA . SER B 1 329 ? 5.781 10.805 -17.438 1 97.19 329 SER B CA 1
ATOM 6137 C C . SER B 1 329 ? 5.102 11.539 -18.594 1 97.19 329 SER B C 1
ATOM 6139 O O . SER B 1 329 ? 4.195 12.344 -18.375 1 97.19 329 SER B O 1
ATOM 6141 N N . ASP B 1 330 ? 5.551 11.289 -19.797 1 95.75 330 ASP B N 1
ATOM 6142 C CA . ASP B 1 330 ? 4.953 11.922 -20.969 1 95.75 330 ASP B CA 1
ATOM 6143 C C . ASP B 1 330 ? 3.834 11.055 -21.547 1 95.75 330 ASP B C 1
ATOM 6145 O O . ASP B 1 330 ? 3.238 10.25 -20.828 1 95.75 330 ASP B O 1
ATOM 6149 N N . GLY B 1 331 ? 3.469 11.336 -22.797 1 91.12 331 GLY B N 1
ATOM 6150 C CA . GLY B 1 331 ? 2.305 10.695 -23.391 1 91.12 331 GLY B CA 1
ATOM 6151 C C . GLY B 1 331 ? 2.65 9.453 -24.188 1 91.12 331 GLY B C 1
ATOM 6152 O O . GLY B 1 331 ? 1.822 8.945 -24.953 1 91.12 331 GLY B O 1
ATOM 6153 N N . ASP B 1 332 ? 3.9 9.07 -23.969 1 83.88 332 ASP B N 1
ATOM 6154 C CA . ASP B 1 332 ? 4.34 7.965 -24.828 1 83.88 332 ASP B CA 1
ATOM 6155 C C . ASP B 1 332 ? 5.016 6.871 -24 1 83.88 332 ASP B C 1
ATOM 6157 O O . ASP B 1 332 ? 5.781 7.168 -23.078 1 83.88 332 ASP B O 1
ATOM 6161 N N . ARG B 1 333 ? 4.875 5.699 -24.422 1 83.56 333 ARG B N 1
ATOM 6162 C CA . ARG B 1 333 ? 5.523 4.488 -23.922 1 83.56 333 ARG B CA 1
ATOM 6163 C C . ARG B 1 333 ? 5.715 4.559 -22.406 1 83.56 333 ARG B C 1
ATOM 6165 O O . ARG B 1 333 ? 6.238 5.547 -21.891 1 83.56 333 ARG B O 1
ATOM 6172 N N . ALA B 1 334 ? 5.223 3.746 -21.656 1 91.81 334 ALA B N 1
ATOM 6173 C CA . ALA B 1 334 ? 5.418 3.623 -20.219 1 91.81 334 ALA B CA 1
ATOM 6174 C C . ALA B 1 334 ? 6.203 2.359 -19.875 1 91.81 334 ALA B C 1
ATOM 6176 O O . ALA B 1 334 ? 6.035 1.324 -20.516 1 91.81 334 ALA B O 1
ATOM 6177 N N . MET B 1 335 ? 7.18 2.58 -19 1 93.88 335 MET B N 1
ATOM 6178 C CA . MET B 1 335 ? 7.871 1.425 -18.438 1 93.88 335 MET B CA 1
ATOM 6179 C C . MET B 1 335 ? 7.215 0.981 -17.125 1 93.88 335 MET B C 1
ATOM 6181 O O . MET B 1 335 ? 6.062 1.326 -16.859 1 93.88 335 MET B O 1
ATOM 6185 N N . PHE B 1 336 ? 7.91 0.188 -16.312 1 93.12 336 PHE B N 1
ATOM 6186 C CA . PHE B 1 336 ? 7.238 -0.516 -15.227 1 93.12 336 PHE B CA 1
ATOM 6187 C C . PHE B 1 336 ? 7.324 0.278 -13.93 1 93.12 336 PHE B C 1
ATOM 6189 O O . PHE B 1 336 ? 6.773 -0.133 -12.906 1 93.12 336 PHE B O 1
ATOM 6196 N N . GLY B 1 337 ? 8.023 1.399 -13.953 1 95.62 337 GLY B N 1
ATOM 6197 C CA . GLY B 1 337 ? 8 2.316 -12.828 1 95.62 337 GLY B CA 1
ATOM 6198 C C . GLY B 1 337 ? 9.023 1.976 -11.758 1 95.62 337 GLY B C 1
ATOM 6199 O O . GLY B 1 337 ? 10.164 1.613 -12.078 1 95.62 337 GLY B O 1
ATOM 6200 N N . PHE B 1 338 ? 8.656 2.277 -10.516 1 97.06 338 PHE B N 1
ATOM 6201 C CA . PHE B 1 338 ? 9.633 2.137 -9.438 1 97.06 338 PHE B CA 1
ATOM 6202 C C . PHE B 1 338 ? 8.938 1.844 -8.109 1 97.06 338 PHE B C 1
ATOM 6204 O O . PHE B 1 338 ? 7.738 2.094 -7.965 1 97.06 338 PHE B O 1
ATOM 6211 N N . LYS B 1 339 ? 9.609 1.263 -7.211 1 97.06 339 LYS B N 1
ATOM 6212 C CA . LYS B 1 339 ? 9.289 1.053 -5.801 1 97.06 339 LYS B CA 1
ATOM 6213 C C . LYS B 1 339 ? 10.438 1.475 -4.902 1 97.06 339 LYS B C 1
ATOM 6215 O O . LYS B 1 339 ? 11.602 1.181 -5.191 1 97.06 339 LYS B O 1
ATOM 6220 N N . ALA B 1 340 ? 10.156 2.221 -3.904 1 96.81 340 ALA B N 1
ATOM 6221 C CA . ALA B 1 340 ? 11.203 2.691 -2.994 1 96.81 340 ALA B CA 1
ATOM 6222 C C . ALA B 1 340 ? 10.781 2.51 -1.539 1 96.81 340 ALA B C 1
ATOM 6224 O O . ALA B 1 340 ? 9.586 2.547 -1.221 1 96.81 340 ALA B O 1
ATOM 6225 N N . SER B 1 341 ? 11.742 2.301 -0.729 1 95.69 341 SER B N 1
ATOM 6226 C CA . SER B 1 341 ? 11.555 2.217 0.714 1 95.69 341 SER B CA 1
ATOM 6227 C C . SER B 1 341 ? 12.227 3.379 1.433 1 95.69 341 SER B C 1
ATOM 6229 O O . SER B 1 341 ? 13.344 3.77 1.079 1 95.69 341 SER B O 1
ATOM 6231 N N . PHE B 1 342 ? 11.5 3.936 2.387 1 97.38 342 PHE B N 1
ATOM 6232 C CA . PHE B 1 342 ? 12.109 4.996 3.18 1 97.38 342 PHE B CA 1
ATOM 6233 C C . PHE B 1 342 ? 12.102 4.641 4.66 1 97.38 342 PHE B C 1
ATOM 6235 O O . PHE B 1 342 ? 11.281 3.836 5.105 1 97.38 342 PHE B O 1
ATOM 6242 N N . SER B 1 343 ? 13.047 5.195 5.395 1 94.62 343 SER B N 1
ATOM 6243 C CA . SER B 1 343 ?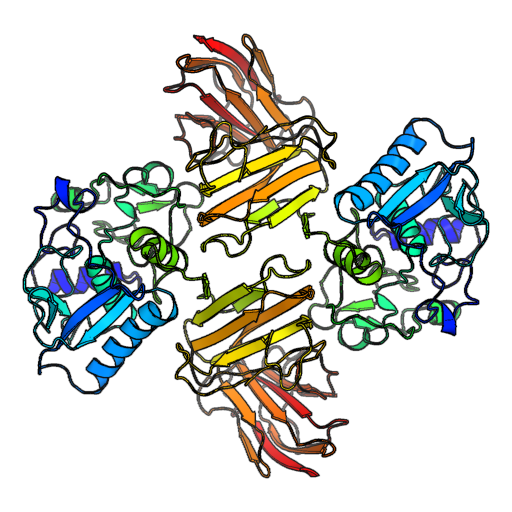 13.156 4.996 6.836 1 94.62 343 SER B CA 1
ATOM 6244 C C . SER B 1 343 ? 13.75 6.223 7.52 1 94.62 343 SER B C 1
ATOM 6246 O O . SER B 1 343 ? 14.258 7.129 6.855 1 94.62 343 SER B O 1
ATOM 6248 N N . THR B 1 344 ? 13.633 6.203 8.844 1 94.19 344 THR B N 1
ATOM 6249 C CA . THR B 1 344 ? 14.172 7.27 9.68 1 94.19 344 THR B CA 1
ATOM 6250 C C . THR B 1 344 ? 15.625 6.977 10.062 1 94.19 344 THR B C 1
ATOM 6252 O O . THR B 1 344 ? 15.938 5.871 10.508 1 94.19 344 THR B O 1
ATOM 6255 N N . VAL B 1 345 ? 16.422 7.91 9.805 1 91.81 345 VAL B N 1
ATOM 6256 C CA . VAL B 1 345 ? 17.766 7.863 10.359 1 91.81 345 VAL B CA 1
ATOM 6257 C C . VAL B 1 345 ? 18.031 9.117 11.188 1 91.81 345 VAL B C 1
ATOM 6259 O O . VAL B 1 345 ? 17.375 10.148 11 1 91.81 345 VAL B O 1
ATOM 6262 N N . GLN B 1 346 ? 18.906 8.891 12.133 1 89.5 346 GLN B N 1
ATOM 6263 C CA . GLN B 1 346 ? 19.094 9.992 13.07 1 89.5 346 GLN B CA 1
ATOM 6264 C C . GLN B 1 346 ? 20.281 10.859 12.664 1 89.5 346 GLN B C 1
ATOM 6266 O O . GLN B 1 346 ? 20.406 12 13.109 1 89.5 346 GLN B O 1
ATOM 6271 N N . CYS B 1 347 ? 21.094 10.266 11.945 1 88.12 347 CYS B N 1
ATOM 6272 C CA . CYS B 1 347 ? 22.25 11.008 11.469 1 88.12 347 CYS B CA 1
ATOM 6273 C C . CYS B 1 347 ? 22.797 10.398 10.18 1 88.12 347 CYS B C 1
ATOM 6275 O O . CYS B 1 347 ? 22.453 9.266 9.828 1 88.12 347 CYS B O 1
ATOM 6277 N N . GLY B 1 348 ? 23.578 11.227 9.477 1 88.38 348 GLY B N 1
ATOM 6278 C CA . GLY B 1 348 ? 24.188 10.719 8.258 1 88.38 348 GLY B CA 1
ATOM 6279 C C . GLY B 1 348 ? 24.281 11.766 7.16 1 88.38 348 GLY B C 1
ATOM 6280 O O . GLY B 1 348 ? 24.25 12.969 7.438 1 88.38 348 GLY B O 1
ATOM 6281 N N . GLY B 1 349 ? 24.641 11.281 6.016 1 87.88 349 GLY B N 1
ATOM 6282 C CA . GLY B 1 349 ? 24.797 12.164 4.871 1 87.88 349 GLY B CA 1
ATOM 6283 C C . GLY B 1 349 ? 25.438 11.484 3.676 1 87.88 349 GLY B C 1
ATOM 6284 O O . GLY B 1 349 ? 25.828 10.32 3.758 1 87.88 349 GLY B O 1
ATOM 6285 N N . VAL B 1 350 ? 25.344 12.18 2.609 1 89.31 350 VAL B N 1
ATOM 6286 C CA . VAL B 1 350 ? 25.969 11.711 1.382 1 89.31 350 VAL B CA 1
ATOM 6287 C C . VAL B 1 350 ? 27.172 12.586 1.05 1 89.31 350 VAL B C 1
ATOM 6289 O O . VAL B 1 350 ? 27.094 13.82 1.123 1 89.31 350 VAL B O 1
ATOM 6292 N N . PHE B 1 351 ? 28.281 11.953 0.663 1 91.12 351 PHE B N 1
ATOM 6293 C CA . PHE B 1 351 ? 29.531 12.672 0.413 1 91.12 351 PHE B CA 1
ATOM 6294 C C . PHE B 1 351 ? 30.016 12.43 -1.012 1 91.12 351 PHE B C 1
ATOM 6296 O O . PHE B 1 351 ? 30.281 11.297 -1.398 1 91.12 351 PHE B O 1
ATOM 6303 N N . TYR B 1 352 ? 30.188 13.516 -1.748 1 89 352 TYR B N 1
ATOM 6304 C CA . TYR B 1 352 ? 30.609 13.406 -3.139 1 89 352 TYR B CA 1
ATOM 6305 C C . TYR B 1 352 ? 31.984 14.031 -3.336 1 89 352 TYR B C 1
ATOM 6307 O O . TYR B 1 352 ? 32.531 14 -4.441 1 89 352 TYR B O 1
ATOM 6315 N N . THR B 1 353 ? 32.531 14.57 -2.324 1 89.75 353 THR B N 1
ATOM 6316 C CA . THR B 1 353 ? 33.812 15.258 -2.43 1 89.75 353 THR B CA 1
ATOM 6317 C C . THR B 1 353 ? 34.844 14.609 -1.517 1 89.75 353 THR B C 1
ATOM 6319 O O . THR B 1 353 ? 34.5 14.055 -0.469 1 89.75 353 THR B O 1
ATOM 6322 N N . SER B 1 354 ? 36.031 14.641 -1.95 1 91.06 354 SER B N 1
ATOM 6323 C CA . SER B 1 354 ? 37.188 14.078 -1.236 1 91.06 354 SER B CA 1
ATOM 6324 C C . SER B 1 354 ? 38.281 15.125 -1.06 1 91.06 354 SER B C 1
ATOM 6326 O O . SER B 1 354 ? 38.5 15.969 -1.934 1 91.06 354 SER B O 1
ATOM 6328 N N . PRO B 1 355 ? 39.156 15.156 0.064 1 92.5 355 PRO B N 1
ATOM 6329 C CA . PRO B 1 355 ? 38.938 14.203 1.166 1 92.5 355 PRO B CA 1
ATOM 6330 C C . PRO B 1 355 ? 37.812 14.609 2.104 1 92.5 355 PRO B C 1
ATOM 6332 O O . PRO B 1 355 ? 37.281 15.719 1.993 1 92.5 355 PRO B O 1
ATOM 6335 N N . GLY B 1 356 ? 37.312 13.68 2.877 1 95.06 356 GLY B N 1
ATOM 6336 C CA . GLY B 1 356 ? 36.281 13.977 3.832 1 95.06 356 GLY B CA 1
ATOM 6337 C C . GLY B 1 356 ? 36.406 13.211 5.137 1 95.06 356 GLY B C 1
ATOM 6338 O O . GLY B 1 356 ? 37.25 12.305 5.242 1 95.06 356 GLY B O 1
ATOM 6339 N N . ASN B 1 357 ? 35.719 13.711 6.141 1 94.38 357 ASN B N 1
ATOM 6340 C CA . ASN B 1 357 ? 35.656 13.078 7.453 1 94.38 357 ASN B CA 1
ATOM 6341 C C . ASN B 1 357 ? 34.219 12.719 7.844 1 94.38 357 ASN B C 1
ATOM 6343 O O . ASN B 1 357 ? 33.281 13.438 7.508 1 94.38 357 ASN B O 1
ATOM 6347 N N . ILE B 1 358 ? 34.062 11.586 8.5 1 93.12 358 ILE B N 1
ATOM 6348 C CA . ILE B 1 358 ? 32.781 11.133 9.023 1 93.12 358 ILE B CA 1
ATOM 6349 C C . ILE B 1 358 ? 32.906 10.781 10.508 1 93.12 358 ILE B C 1
ATOM 6351 O O . ILE B 1 358 ? 33.906 10.18 10.914 1 93.12 358 ILE B O 1
ATOM 6355 N N . SER B 1 359 ? 32 11.266 11.273 1 89.38 359 SER B N 1
ATOM 6356 C CA . SER B 1 359 ? 31.984 10.898 12.688 1 89.38 359 SER B CA 1
ATOM 6357 C C . SER B 1 359 ? 30.562 10.75 13.211 1 89.38 359 SER B C 1
ATOM 6359 O O . SER B 1 359 ? 29.641 11.352 12.672 1 89.38 359 SER B O 1
ATOM 6361 N N . SER B 1 360 ? 30.422 9.867 14.18 1 86.38 360 SER B N 1
ATOM 6362 C CA . SER B 1 360 ? 29.125 9.758 14.852 1 86.38 360 SER B CA 1
ATOM 6363 C C . SER B 1 360 ? 28.859 10.984 15.719 1 86.38 360 SER B C 1
ATOM 6365 O O . SER B 1 360 ? 29.781 11.586 16.266 1 86.38 360 SER B O 1
ATOM 6367 N N . PRO B 1 361 ? 27.594 11.336 15.797 1 79.5 361 PRO B N 1
ATOM 6368 C CA . PRO B 1 361 ? 27.297 12.461 16.672 1 79.5 361 PRO B CA 1
ATOM 6369 C C . PRO B 1 361 ? 27.547 12.148 18.141 1 79.5 361 PRO B C 1
ATOM 6371 O O . PRO B 1 361 ? 27.578 10.977 18.531 1 79.5 361 PRO B O 1
ATOM 6374 N N . GLU B 1 362 ? 27.859 13.273 18.891 1 70.31 362 GLU B N 1
ATOM 6375 C CA . GLU B 1 362 ? 28.141 13.148 20.328 1 70.31 362 GLU B CA 1
ATOM 6376 C C . GLU B 1 362 ? 26.891 12.75 21.094 1 70.31 362 GLU B C 1
ATOM 6378 O O . GLU B 1 362 ? 26.984 12.109 22.141 1 70.31 362 GLU B O 1
ATOM 6383 N N . GLN B 1 363 ? 25.859 13.227 20.562 1 63.5 363 GLN B N 1
ATOM 6384 C CA . GLN B 1 363 ? 24.609 13 21.281 1 63.5 363 GLN B CA 1
ATOM 6385 C C . GLN B 1 363 ? 23.953 11.695 20.844 1 63.5 363 GLN B C 1
ATOM 6387 O O . GLN B 1 363 ? 24.266 11.156 19.781 1 63.5 363 GLN B O 1
ATOM 6392 N N . PRO B 1 364 ? 23.062 11.172 21.719 1 60.16 364 PRO B N 1
ATOM 6393 C CA . PRO B 1 364 ? 22.484 9.828 21.688 1 60.16 364 PRO B CA 1
ATOM 6394 C C . PRO B 1 364 ? 21.797 9.5 20.359 1 60.16 364 PRO B C 1
ATOM 6396 O O . PRO B 1 364 ? 20.656 9.062 20.344 1 60.16 364 PRO B O 1
ATOM 6399 N N . LYS B 1 365 ? 22.547 10.031 19.359 1 64.12 365 LYS B N 1
ATOM 6400 C CA . LYS B 1 365 ? 21.953 9.594 18.109 1 64.12 365 LYS B CA 1
ATOM 6401 C C . LYS B 1 365 ? 22.438 8.211 17.703 1 64.12 365 LYS B C 1
ATOM 6403 O O . LYS B 1 365 ? 23.656 7.965 17.656 1 64.12 365 LYS B O 1
ATOM 6408 N N . ASN B 1 366 ? 21.5 7.27 17.484 1 73.12 366 ASN B N 1
ATOM 6409 C CA . ASN B 1 366 ? 21.828 5.852 17.578 1 73.12 366 ASN B CA 1
ATOM 6410 C C . ASN B 1 366 ? 21.719 5.152 16.234 1 73.12 366 ASN B C 1
ATOM 6412 O O . ASN B 1 366 ? 22.125 3.994 16.094 1 73.12 366 ASN B O 1
ATOM 6416 N N . ASP B 1 367 ? 21.281 5.84 15.18 1 86.38 367 ASP B N 1
ATOM 6417 C CA . ASP B 1 367 ? 21.094 5.191 13.883 1 86.38 367 ASP B CA 1
ATOM 6418 C C . ASP B 1 367 ? 21.484 6.125 12.742 1 86.38 367 ASP B C 1
ATOM 6420 O O . ASP B 1 367 ? 20.75 7.059 12.414 1 86.38 367 ASP B O 1
ATOM 6424 N N . CYS B 1 368 ? 22.719 5.895 12.148 1 91.62 368 CYS B N 1
ATOM 6425 C CA . CYS B 1 368 ? 23.266 6.805 11.148 1 91.62 368 CYS B CA 1
ATOM 6426 C C . CYS B 1 368 ? 23.562 6.07 9.852 1 91.62 368 CYS B C 1
ATOM 6428 O O . CYS B 1 368 ? 23.891 4.883 9.867 1 91.62 368 CYS B O 1
ATOM 6430 N N . LEU B 1 369 ? 23.422 6.746 8.789 1 93.56 369 LEU B N 1
ATOM 6431 C CA . LEU B 1 369 ? 23.734 6.227 7.465 1 93.56 369 LEU B CA 1
ATOM 6432 C C . LEU B 1 369 ? 24.594 7.215 6.684 1 93.56 369 LEU B C 1
ATOM 6434 O O . LEU B 1 369 ? 24.234 8.383 6.547 1 93.56 369 LEU B O 1
ATOM 6438 N N . PHE B 1 370 ? 25.797 6.734 6.23 1 93.56 370 PHE B N 1
ATOM 6439 C CA . PHE B 1 370 ? 26.703 7.582 5.469 1 93.56 370 PHE B CA 1
ATOM 6440 C C . PHE B 1 370 ? 27 6.965 4.105 1 93.56 370 PHE B C 1
ATOM 6442 O O . PHE B 1 370 ? 27.5 5.84 4.023 1 93.56 370 PHE B O 1
ATOM 6449 N N . LEU B 1 371 ? 26.672 7.676 3.086 1 94.06 371 LEU B N 1
ATOM 6450 C CA . LEU B 1 371 ? 27.031 7.223 1.745 1 94.06 371 LEU B CA 1
ATOM 6451 C C . LEU B 1 371 ? 28.188 8.031 1.181 1 94.06 371 LEU B C 1
ATOM 6453 O O . LEU B 1 371 ? 28.125 9.266 1.131 1 94.06 371 LEU B O 1
ATOM 6457 N N . ILE B 1 372 ? 29.281 7.383 0.812 1 94.44 372 ILE B N 1
ATOM 6458 C CA . ILE B 1 372 ? 30.422 7.992 0.139 1 94.44 372 ILE B CA 1
ATOM 6459 C C . ILE B 1 372 ? 30.453 7.559 -1.325 1 94.44 372 ILE B C 1
ATOM 6461 O O . ILE B 1 372 ? 30.531 6.363 -1.625 1 94.44 372 ILE B O 1
ATOM 6465 N N . SER B 1 373 ? 30.359 8.461 -2.201 1 92.44 373 SER B N 1
ATOM 6466 C CA . SER B 1 373 ? 30.297 8.141 -3.623 1 92.44 373 SER B CA 1
ATOM 6467 C C . SER B 1 373 ? 31.375 8.891 -4.406 1 92.44 373 SER B C 1
ATOM 6469 O O . SER B 1 373 ? 31.297 10.109 -4.562 1 92.44 373 SER B O 1
ATOM 6471 N N . ALA B 1 374 ? 32.312 8.172 -4.941 1 93.62 374 ALA B N 1
ATOM 6472 C CA . ALA B 1 374 ? 33.375 8.734 -5.754 1 93.62 374 ALA B CA 1
ATOM 6473 C C . ALA B 1 374 ? 33 8.789 -7.227 1 93.62 374 ALA B C 1
ATOM 6475 O O . ALA B 1 374 ? 32.125 8.039 -7.668 1 93.62 374 ALA B O 1
ATOM 6476 N N . PRO B 1 375 ? 33.656 9.734 -7.977 1 89.81 375 PRO B N 1
ATOM 6477 C CA . PRO B 1 375 ? 33.438 9.672 -9.422 1 89.81 375 PRO B CA 1
ATOM 6478 C C . PRO B 1 375 ? 34.031 8.406 -10.055 1 89.81 375 PRO B C 1
ATOM 6480 O O . PRO B 1 375 ? 35.125 8.008 -9.703 1 89.81 375 PRO B O 1
ATOM 6483 N N . GLN B 1 376 ? 33.25 7.758 -10.844 1 86.5 376 GLN B N 1
ATOM 6484 C CA . GLN B 1 376 ? 33.812 6.598 -11.539 1 86.5 376 GLN B CA 1
ATOM 6485 C C . GLN B 1 376 ? 35 6.988 -12.398 1 86.5 376 GLN B C 1
ATOM 6487 O O . GLN B 1 376 ? 35 8.055 -13.016 1 86.5 376 GLN B O 1
ATOM 6492 N N . PRO B 1 377 ? 36 6.266 -12.469 1 90.38 377 PRO B N 1
ATOM 6493 C CA . PRO B 1 377 ? 36.156 4.914 -11.922 1 90.38 377 PRO B CA 1
ATOM 6494 C C . PRO B 1 377 ? 36.906 4.895 -10.586 1 90.38 377 PRO B C 1
ATOM 6496 O O . PRO B 1 377 ? 37.531 3.9 -10.242 1 90.38 377 PRO B O 1
ATOM 6499 N N . GLN B 1 378 ? 36.906 5.992 -9.938 1 93.62 378 GLN B N 1
ATOM 6500 C CA . GLN B 1 378 ? 37.656 6.086 -8.68 1 93.62 378 GLN B CA 1
ATOM 6501 C C . GLN B 1 378 ? 37 5.203 -7.609 1 93.62 378 GLN B C 1
ATOM 6503 O O . GLN B 1 378 ? 35.812 4.914 -7.668 1 93.62 378 GLN B O 1
ATOM 6508 N N . LYS B 1 379 ? 37.906 4.82 -6.738 1 96.56 379 LYS B N 1
ATOM 6509 C CA . LYS B 1 379 ? 37.469 4.023 -5.598 1 96.56 379 LYS B CA 1
ATOM 6510 C C . LYS B 1 379 ? 37.469 4.848 -4.316 1 96.56 379 LYS B C 1
ATOM 6512 O O . LYS B 1 379 ? 38.031 5.953 -4.281 1 96.56 379 LYS B O 1
ATOM 6517 N N . VAL B 1 380 ? 36.812 4.383 -3.346 1 96.75 380 VAL B N 1
ATOM 6518 C CA . VAL B 1 380 ? 36.781 5.031 -2.041 1 96.75 380 VAL B CA 1
ATOM 6519 C C . VAL B 1 380 ? 37.75 4.336 -1.084 1 96.75 380 VAL B C 1
ATOM 6521 O O . VAL B 1 380 ? 37.656 3.119 -0.889 1 96.75 380 VAL B O 1
ATOM 6524 N N . LEU B 1 381 ? 38.656 5.031 -0.575 1 97.44 381 LEU B N 1
ATOM 6525 C CA . LEU B 1 381 ? 39.531 4.559 0.508 1 97.44 381 LEU B CA 1
ATOM 6526 C C . LEU B 1 381 ? 39.031 5.082 1.854 1 97.44 381 LEU B C 1
ATOM 6528 O O . LEU B 1 381 ? 39.062 6.289 2.102 1 97.44 381 LEU B O 1
ATOM 6532 N N . LEU B 1 382 ? 38.625 4.207 2.723 1 96.75 382 LEU B N 1
ATOM 6533 C CA . LEU B 1 382 ? 38.062 4.555 4.031 1 96.75 382 LEU B CA 1
ATOM 6534 C C . LEU B 1 382 ? 39.031 4.148 5.145 1 96.75 382 LEU B C 1
ATOM 6536 O O . LEU B 1 382 ? 39.531 3.025 5.152 1 96.75 382 LEU B O 1
ATOM 6540 N N . ARG B 1 383 ? 39.312 5.07 6.012 1 96 383 ARG B N 1
ATOM 6541 C CA . ARG B 1 383 ? 40.094 4.785 7.195 1 96 383 ARG B CA 1
ATOM 6542 C C . ARG B 1 383 ? 39.312 5.027 8.469 1 96 383 ARG B C 1
ATOM 6544 O O . ARG B 1 383 ? 38.938 6.168 8.781 1 96 383 ARG B O 1
ATOM 6551 N N . ILE B 1 384 ? 39.094 3.992 9.195 1 95.25 384 ILE B N 1
ATOM 6552 C CA . ILE B 1 384 ? 38.438 4.121 10.5 1 95.25 384 ILE B CA 1
ATOM 6553 C C . ILE B 1 384 ? 39.5 4.445 11.562 1 95.25 384 ILE B C 1
ATOM 6555 O O . ILE B 1 384 ? 40.375 3.641 11.82 1 95.25 384 ILE B O 1
ATOM 6559 N N . HIS B 1 385 ? 39.312 5.578 12.188 1 94.44 385 HIS B N 1
ATOM 6560 C CA . HIS B 1 385 ? 40.281 6.008 13.188 1 94.44 385 HIS B CA 1
ATOM 6561 C C . HIS B 1 385 ? 39.938 5.465 14.57 1 94.44 385 HIS B C 1
ATOM 6563 O O . HIS B 1 385 ? 40.812 5.031 15.32 1 94.44 385 HIS B O 1
ATOM 6569 N N . THR B 1 386 ? 38.75 5.602 14.859 1 91.5 386 THR B N 1
ATOM 6570 C CA . THR B 1 386 ? 38.25 5.121 16.156 1 91.5 386 THR B CA 1
ATOM 6571 C C . THR B 1 386 ? 36.875 4.473 16.016 1 91.5 386 THR B C 1
ATOM 6573 O O . THR B 1 386 ? 36.062 4.914 15.203 1 91.5 386 THR B O 1
ATOM 6576 N N . LEU B 1 387 ? 36.656 3.428 16.703 1 91.75 387 LEU B N 1
ATOM 6577 C CA . LEU B 1 387 ? 35.344 2.783 16.875 1 91.75 387 LEU B CA 1
ATOM 6578 C C . LEU B 1 387 ? 35.188 2.301 18.297 1 91.75 387 LEU B C 1
ATOM 6580 O O . LEU B 1 387 ? 35.781 1.31 18.719 1 91.75 387 LEU B O 1
ATOM 6584 N N . ASN B 1 388 ? 34.438 3.029 18.984 1 88.06 388 ASN B N 1
ATOM 6585 C CA . ASN B 1 388 ? 34.156 2.697 20.375 1 88.06 388 ASN B CA 1
ATOM 6586 C C . ASN B 1 388 ? 32.688 2.357 20.594 1 88.06 388 ASN B C 1
ATOM 6588 O O . ASN B 1 388 ? 31.875 3.244 20.844 1 88.06 388 ASN B O 1
ATOM 6592 N N . ILE B 1 389 ? 32.344 1.096 20.516 1 87.69 389 ILE B N 1
ATOM 6593 C CA . ILE B 1 389 ? 31 0.61 20.75 1 87.69 389 ILE B CA 1
ATOM 6594 C C . ILE B 1 389 ? 31.016 -0.497 21.797 1 87.69 389 ILE B C 1
ATOM 6596 O O . ILE B 1 389 ? 32.062 -1.089 22.062 1 87.69 389 ILE B O 1
ATOM 6600 N N . GLU B 1 390 ? 29.953 -0.646 22.453 1 85.69 390 GLU B N 1
ATOM 6601 C CA . GLU B 1 390 ? 29.859 -1.731 23.438 1 85.69 390 GLU B CA 1
ATOM 6602 C C . GLU B 1 390 ? 29.828 -3.09 22.734 1 85.69 390 GLU B C 1
ATOM 6604 O O . GLU B 1 390 ? 29.031 -3.311 21.828 1 85.69 390 GLU B O 1
ATOM 6609 N N . ALA B 1 391 ? 30.719 -3.885 23.219 1 85.12 391 ALA B N 1
ATOM 6610 C CA . ALA B 1 391 ? 30.766 -5.219 22.609 1 85.12 391 ALA B CA 1
ATOM 6611 C C . ALA B 1 391 ? 29.531 -6.043 23 1 85.12 391 ALA B C 1
ATOM 6613 O O . ALA B 1 391 ? 29.078 -5.977 24.156 1 85.12 391 ALA B O 1
ATOM 6614 N N . SER B 1 392 ? 28.906 -6.578 22.062 1 82.62 392 SER B N 1
ATOM 6615 C CA . SER B 1 392 ? 27.766 -7.441 22.328 1 82.62 392 SER B CA 1
ATOM 6616 C C . SER B 1 392 ? 27.719 -8.617 21.359 1 82.62 392 SER B C 1
ATOM 6618 O O . SER B 1 392 ? 28.234 -8.531 20.25 1 82.62 392 SER B O 1
ATOM 6620 N N . ASN B 1 393 ? 27.062 -9.625 21.953 1 81.06 393 ASN B N 1
ATOM 6621 C CA . ASN B 1 393 ? 26.797 -10.773 21.094 1 81.06 393 ASN B CA 1
ATOM 6622 C C . ASN B 1 393 ? 25.781 -10.438 20 1 81.06 393 ASN B C 1
ATOM 6624 O O . ASN B 1 393 ? 24.781 -9.758 20.266 1 81.06 393 ASN B O 1
ATOM 6628 N N . ASP B 1 394 ? 26.031 -10.734 18.734 1 81.69 394 ASP B N 1
ATOM 6629 C CA . ASP B 1 394 ? 25.141 -10.594 17.578 1 81.69 394 ASP B CA 1
ATOM 6630 C C . ASP B 1 394 ? 24.922 -9.117 17.25 1 81.69 394 ASP B C 1
ATOM 6632 O O . ASP B 1 394 ? 23.859 -8.75 16.734 1 81.69 394 ASP B O 1
ATOM 6636 N N . CYS B 1 395 ? 25.844 -8.195 17.828 1 87 395 CYS B N 1
ATOM 6637 C CA . CYS B 1 395 ? 25.859 -6.773 17.484 1 87 395 CYS B CA 1
ATOM 6638 C C . CYS B 1 395 ? 24.594 -6.082 17.984 1 87 395 CYS B C 1
ATOM 6640 O O . CYS B 1 395 ? 24.078 -5.188 17.312 1 87 395 CYS B O 1
ATOM 6642 N N . LYS B 1 396 ? 24.062 -6.605 19.125 1 83.38 396 LYS B N 1
ATOM 6643 C CA . LYS B 1 396 ? 22.797 -6.09 19.641 1 83.38 396 LYS B CA 1
ATOM 6644 C C . LYS B 1 396 ? 22.969 -4.691 20.234 1 83.38 396 LYS B C 1
ATOM 6646 O O . LYS B 1 396 ? 22.062 -3.863 20.156 1 83.38 396 LYS B O 1
ATOM 6651 N N . CYS B 1 397 ? 24.125 -4.371 20.734 1 84.31 397 CYS B N 1
ATOM 6652 C CA . CYS B 1 397 ? 24.344 -3.111 21.453 1 84.31 397 CYS B CA 1
ATOM 6653 C C . CYS B 1 397 ? 24.875 -2.041 20.5 1 84.31 397 CYS B C 1
ATOM 6655 O O . CYS B 1 397 ? 24.828 -0.849 20.812 1 84.31 397 CYS B O 1
ATOM 6657 N N . GLY B 1 398 ? 25.422 -2.469 19.438 1 87.88 398 GLY B N 1
ATOM 6658 C CA . GLY B 1 398 ? 25.953 -1.519 18.469 1 87.88 398 GLY B CA 1
ATOM 6659 C C . GLY B 1 398 ? 26.781 -2.172 17.375 1 87.88 398 GLY B C 1
ATOM 6660 O O . GLY B 1 398 ? 27.281 -3.279 17.562 1 87.88 398 GLY B O 1
ATOM 6661 N N . TYR B 1 399 ? 26.812 -1.442 16.266 1 91.5 399 TYR B N 1
ATOM 6662 C CA . TYR B 1 399 ? 27.656 -1.953 15.195 1 91.5 399 TYR B CA 1
ATOM 6663 C C . TYR B 1 399 ? 27.969 -0.86 14.18 1 91.5 399 TYR B C 1
ATOM 6665 O O . TYR B 1 399 ? 27.297 0.179 14.148 1 91.5 399 TYR B O 1
ATOM 6673 N N . LEU B 1 400 ? 29 -1.046 13.461 1 92.88 400 LEU B N 1
ATOM 6674 C CA . LEU B 1 400 ? 29.312 -0.328 12.234 1 92.88 400 LEU B CA 1
ATOM 6675 C C . LEU B 1 400 ? 29.406 -1.288 11.055 1 92.88 400 LEU B C 1
ATOM 6677 O O . LEU B 1 400 ? 30.281 -2.146 11.008 1 92.88 400 LEU B O 1
ATOM 6681 N N . ALA B 1 401 ? 28.469 -1.158 10.156 1 93.75 401 ALA B N 1
ATOM 6682 C CA . ALA B 1 401 ? 28.453 -1.981 8.945 1 93.75 401 ALA B CA 1
ATOM 6683 C C . ALA B 1 401 ? 28.938 -1.186 7.734 1 93.75 401 ALA B C 1
ATOM 6685 O O . ALA B 1 401 ? 28.547 -0.028 7.555 1 93.75 401 ALA B O 1
ATOM 6686 N N . VAL B 1 402 ? 29.812 -1.798 6.965 1 94.75 402 VAL B N 1
ATOM 6687 C CA . VAL B 1 402 ? 30.344 -1.166 5.758 1 94.75 402 VAL B CA 1
ATOM 6688 C C . VAL B 1 402 ? 29.938 -1.984 4.531 1 94.75 402 VAL B C 1
ATOM 6690 O O . VAL B 1 402 ? 30.359 -3.135 4.379 1 94.75 402 VAL B O 1
ATOM 6693 N N . TYR B 1 403 ? 29.203 -1.363 3.646 1 92.69 403 TYR B N 1
ATOM 6694 C CA . TYR B 1 403 ? 28.75 -2.012 2.424 1 92.69 403 TYR B CA 1
ATOM 6695 C C . TYR B 1 403 ? 29.562 -1.547 1.222 1 92.69 403 TYR B C 1
ATOM 6697 O O . TYR B 1 403 ? 29.875 -0.362 1.1 1 92.69 403 TYR B O 1
ATOM 6705 N N . ASN B 1 404 ? 29.875 -2.566 0.376 1 92.5 404 ASN B N 1
ATOM 6706 C CA . ASN B 1 404 ? 30.641 -2.289 -0.833 1 92.5 404 ASN B CA 1
ATOM 6707 C C . ASN B 1 404 ? 29.75 -1.793 -1.965 1 92.5 404 ASN B C 1
ATOM 6709 O O . ASN B 1 404 ? 29.609 -2.461 -2.992 1 92.5 404 ASN B O 1
ATOM 6713 N N . GLY B 1 405 ? 29.234 -0.662 -1.766 1 90.06 405 GLY B N 1
ATOM 6714 C CA . GLY B 1 405 ? 28.328 -0.094 -2.748 1 90.06 405 GLY B CA 1
ATOM 6715 C C . GLY B 1 405 ? 27.516 1.071 -2.209 1 90.06 405 GLY B C 1
ATOM 6716 O O . GLY B 1 405 ? 27.922 1.711 -1.232 1 90.06 405 GLY B O 1
ATOM 6717 N N . ASN B 1 406 ? 26.453 1.42 -2.943 1 89 406 ASN B N 1
ATOM 6718 C CA . ASN B 1 406 ? 25.719 2.65 -2.662 1 89 406 ASN B CA 1
ATOM 6719 C C . ASN B 1 406 ? 24.375 2.367 -1.988 1 89 406 ASN B C 1
ATOM 6721 O O . ASN B 1 406 ? 23.516 3.25 -1.9 1 89 406 ASN B O 1
ATOM 6725 N N . SER B 1 407 ? 24.234 1.103 -1.574 1 85.5 407 SER B N 1
ATOM 6726 C CA . SER B 1 407 ? 22.984 0.741 -0.906 1 85.5 407 SER B CA 1
ATOM 6727 C C . SER B 1 407 ? 23.203 -0.382 0.102 1 85.5 407 SER B C 1
ATOM 6729 O O . SER B 1 407 ? 24.281 -0.972 0.158 1 85.5 407 SER B O 1
ATOM 6731 N N . THR B 1 408 ? 22.156 -0.625 0.913 1 83.75 408 THR B N 1
ATOM 6732 C CA . THR B 1 408 ? 22.25 -1.695 1.899 1 83.75 408 THR B CA 1
ATOM 6733 C C . THR B 1 408 ? 22.094 -3.061 1.236 1 83.75 408 THR B C 1
ATOM 6735 O O . THR B 1 408 ? 22.312 -4.094 1.867 1 83.75 408 THR B O 1
ATOM 6738 N N . TYR B 1 409 ? 21.828 -3.02 -0.012 1 76.75 409 TYR B N 1
ATOM 6739 C CA . TYR B 1 409 ? 21.734 -4.27 -0.76 1 76.75 409 TYR B CA 1
ATOM 6740 C C . TYR B 1 409 ? 23.094 -4.672 -1.317 1 76.75 409 TYR B C 1
ATOM 6742 O O . TYR B 1 409 ? 23.266 -5.809 -1.766 1 76.75 409 TYR B O 1
ATOM 6750 N N . SER B 1 410 ? 23.969 -3.684 -1.205 1 83.19 410 SER B N 1
ATOM 6751 C CA . SER B 1 410 ? 25.328 -3.992 -1.655 1 83.19 410 SER B CA 1
ATOM 6752 C C . SER B 1 410 ? 26 -4.996 -0.727 1 83.19 410 SER B C 1
ATOM 6754 O O . SER B 1 410 ? 25.609 -5.145 0.43 1 83.19 410 SER B O 1
ATOM 6756 N N . PRO B 1 411 ? 26.953 -5.703 -1.255 1 83.81 411 PRO B N 1
ATOM 6757 C CA . PRO B 1 411 ? 27.641 -6.695 -0.427 1 83.81 411 PRO B CA 1
ATOM 6758 C C . PRO B 1 411 ? 28.219 -6.098 0.857 1 83.81 411 PRO B C 1
ATOM 6760 O O . PRO B 1 411 ? 28.844 -5.035 0.823 1 83.81 411 PRO B O 1
ATOM 6763 N N . LEU B 1 412 ? 27.953 -6.797 1.938 1 89.38 412 LEU B N 1
ATOM 6764 C CA . LEU B 1 412 ? 28.516 -6.402 3.223 1 89.38 412 LEU B CA 1
ATOM 6765 C C . LEU B 1 412 ? 30 -6.758 3.297 1 89.38 412 LEU B C 1
ATOM 6767 O O . LEU B 1 412 ? 30.359 -7.938 3.229 1 89.38 412 LEU B O 1
ATOM 6771 N N . MET B 1 413 ? 30.828 -5.793 3.459 1 91 413 MET B N 1
ATOM 6772 C CA . MET B 1 413 ? 32.281 -6.023 3.555 1 91 413 MET B CA 1
ATOM 6773 C C . MET B 1 413 ? 32.688 -6.352 4.988 1 91 413 MET B C 1
ATOM 6775 O O . MET B 1 413 ? 33.375 -7.324 5.23 1 91 413 MET B O 1
ATOM 6779 N N . HIS B 1 414 ? 32.25 -5.473 5.82 1 91 414 HIS B N 1
ATOM 6780 C CA . HIS B 1 414 ? 32.594 -5.621 7.227 1 91 414 HIS B CA 1
ATOM 6781 C C . HIS B 1 414 ? 31.438 -5.246 8.133 1 91 414 HIS B C 1
ATOM 6783 O O . HIS B 1 414 ? 30.625 -4.383 7.777 1 91 414 HIS B O 1
ATOM 6789 N N . LYS B 1 415 ? 31.312 -5.941 9.234 1 91.88 415 LYS B N 1
ATOM 6790 C CA . LYS B 1 415 ? 30.406 -5.574 10.32 1 91.88 415 LYS B CA 1
ATOM 6791 C C . LYS B 1 415 ? 31.125 -5.641 11.672 1 91.88 415 LYS B C 1
ATOM 6793 O O . LYS B 1 415 ? 31.406 -6.727 12.172 1 91.88 415 LYS B O 1
ATOM 6798 N N . PHE B 1 416 ? 31.438 -4.512 12.203 1 92.38 416 PHE B N 1
ATOM 6799 C CA . PHE B 1 416 ? 32.156 -4.422 13.469 1 92.38 416 PHE B CA 1
ATOM 6800 C C . PHE B 1 416 ? 31.172 -4.332 14.633 1 92.38 416 PHE B C 1
ATOM 6802 O O . PHE B 1 416 ? 30.344 -3.428 14.68 1 92.38 416 PHE B O 1
ATOM 6809 N N . CYS B 1 417 ? 31.297 -5.223 15.586 1 91.44 417 CYS B N 1
ATOM 6810 C CA . CYS B 1 417 ? 30.375 -5.25 16.734 1 91.44 417 CYS B CA 1
ATOM 6811 C C . CYS B 1 417 ? 31.125 -5 18.031 1 91.44 417 CYS B C 1
ATOM 6813 O O . CYS B 1 417 ? 30.578 -5.203 19.109 1 91.44 417 CYS B O 1
ATOM 6815 N N . GLU B 1 418 ? 32.344 -4.727 17.891 1 90.19 418 GLU B N 1
ATOM 6816 C CA . GLU B 1 418 ? 33.219 -4.418 19.016 1 90.19 418 GLU B CA 1
ATOM 6817 C C . GLU B 1 418 ? 34.219 -3.328 18.672 1 90.19 418 GLU B C 1
ATOM 6819 O O . GLU B 1 418 ? 34.406 -3.008 17.484 1 90.19 418 GLU B O 1
ATOM 6824 N N . PRO B 1 419 ? 34.688 -2.709 19.781 1 89.56 419 PRO B N 1
ATOM 6825 C CA . PRO B 1 419 ? 35.719 -1.694 19.484 1 89.56 419 PRO B CA 1
ATOM 6826 C C . PRO B 1 419 ? 36.844 -2.238 18.625 1 89.56 419 PRO B C 1
ATOM 6828 O O . PRO B 1 419 ? 37.25 -3.387 18.797 1 89.56 419 PRO B O 1
ATOM 6831 N N . THR B 1 420 ? 37.188 -1.496 17.688 1 83.62 420 THR B N 1
ATOM 6832 C CA . THR B 1 420 ? 38.188 -1.99 16.75 1 83.62 420 THR B CA 1
ATOM 6833 C C . THR B 1 420 ? 39.281 -0.96 16.531 1 83.62 420 THR B C 1
ATOM 6835 O O . THR B 1 420 ? 39.031 0.246 16.609 1 83.62 420 THR B O 1
ATOM 6838 N N . ALA B 1 421 ? 40.469 -1.523 16.266 1 79.62 421 ALA B N 1
ATOM 6839 C CA . ALA B 1 421 ? 41.625 -0.725 15.867 1 79.62 421 ALA B CA 1
ATOM 6840 C C . ALA B 1 421 ? 41.406 -0.068 14.516 1 79.62 421 ALA B C 1
ATOM 6842 O O . ALA B 1 421 ? 40.469 -0.444 13.781 1 79.62 421 ALA B O 1
ATOM 6843 N N . PRO B 1 422 ? 42.281 0.856 14.297 1 87.06 422 PRO B N 1
ATOM 6844 C CA . PRO B 1 422 ? 42.156 1.502 12.992 1 87.06 422 PRO B CA 1
ATOM 6845 C C . PRO B 1 422 ? 42.219 0.506 11.836 1 87.06 422 PRO B C 1
ATOM 6847 O O . PRO B 1 422 ? 43.062 -0.413 11.844 1 87.06 422 PRO B O 1
ATOM 6850 N N . VAL B 1 423 ? 41.344 0.614 10.969 1 92.69 423 VAL B N 1
ATOM 6851 C CA . VAL B 1 423 ? 41.219 -0.299 9.836 1 92.69 423 VAL B CA 1
ATOM 6852 C C . VAL B 1 423 ? 41.094 0.498 8.539 1 92.69 423 VAL B C 1
ATOM 6854 O O . VAL B 1 423 ? 40.438 1.542 8.508 1 92.69 423 VAL B O 1
ATOM 6857 N N . LYS B 1 424 ? 41.781 0.002 7.516 1 94.94 424 LYS B N 1
ATOM 6858 C CA . LYS B 1 424 ? 41.656 0.57 6.176 1 94.94 424 LYS B CA 1
ATOM 6859 C C . LYS B 1 424 ? 40.781 -0.312 5.281 1 94.94 424 LYS B C 1
ATOM 6861 O O . LYS B 1 424 ? 40.969 -1.531 5.238 1 94.94 424 LYS B O 1
ATOM 6866 N N . ILE B 1 425 ? 39.844 0.314 4.66 1 95.94 425 ILE B N 1
ATOM 6867 C CA . ILE B 1 425 ? 38.906 -0.394 3.768 1 95.94 425 ILE B CA 1
ATOM 6868 C C . ILE B 1 425 ? 38.906 0.28 2.398 1 95.94 425 ILE B C 1
ATOM 6870 O O . ILE B 1 425 ? 38.812 1.506 2.303 1 95.94 425 ILE B O 1
ATOM 6874 N N . ILE B 1 426 ? 39 -0.471 1.318 1 96.19 426 ILE B N 1
ATOM 6875 C CA . ILE B 1 426 ? 38.938 0.051 -0.042 1 96.19 426 ILE B CA 1
ATOM 6876 C C . ILE B 1 426 ? 37.75 -0.542 -0.772 1 96.19 426 ILE B C 1
ATOM 6878 O O . ILE B 1 426 ? 37.531 -1.754 -0.733 1 96.19 426 ILE B O 1
ATOM 6882 N N . SER B 1 427 ? 37 0.296 -1.393 1 95.19 427 SER B N 1
ATOM 6883 C CA . SER B 1 427 ? 35.844 -0.168 -2.129 1 95.19 427 SER B CA 1
ATOM 6884 C C . SER B 1 427 ? 36.25 -0.902 -3.402 1 95.19 427 SER B C 1
ATOM 6886 O O . SER B 1 427 ? 37.312 -0.674 -3.939 1 95.19 427 SER B O 1
ATOM 6888 N N . SER B 1 428 ? 35.406 -1.826 -3.838 1 92.38 428 SER B N 1
ATOM 6889 C CA . SER B 1 428 ? 35.594 -2.465 -5.133 1 92.38 428 SER B CA 1
ATOM 6890 C C . SER B 1 428 ? 35.156 -1.56 -6.273 1 92.38 428 SER B C 1
ATOM 6892 O O . SER B 1 428 ? 35.781 -1.522 -7.332 1 92.38 428 SER B O 1
ATOM 6894 N N . GLY B 1 429 ? 34.062 -0.973 -6.059 1 91.75 429 GLY B N 1
ATOM 6895 C CA . GLY B 1 429 ? 33.562 0.031 -6.98 1 91.75 429 GLY B CA 1
ATOM 6896 C C . GLY B 1 429 ? 33.781 1.451 -6.492 1 91.75 429 GLY B C 1
ATOM 6897 O O . GLY B 1 429 ? 34.781 1.742 -5.828 1 91.75 429 GLY B O 1
ATOM 6898 N N . ASN B 1 430 ? 32.906 2.334 -6.844 1 93.31 430 ASN B N 1
ATOM 6899 C CA . ASN B 1 430 ? 33.156 3.742 -6.566 1 93.31 430 ASN B CA 1
ATOM 6900 C C . ASN B 1 430 ? 32.406 4.215 -5.324 1 93.31 430 ASN B C 1
ATOM 6902 O O . ASN B 1 430 ? 32.281 5.418 -5.086 1 93.31 430 ASN B O 1
ATOM 6906 N N . SER B 1 431 ? 31.812 3.316 -4.609 1 94.81 431 SER B N 1
ATOM 6907 C CA . SER B 1 431 ? 31.016 3.795 -3.482 1 94.81 431 SER B CA 1
ATOM 6908 C C . SER B 1 431 ? 31.156 2.867 -2.279 1 94.81 431 SER B C 1
ATOM 6910 O O . SER B 1 431 ? 31.422 1.675 -2.434 1 94.81 431 SER B O 1
ATOM 6912 N N . LEU B 1 432 ? 30.984 3.463 -1.092 1 96.12 432 LEU B N 1
ATOM 6913 C CA . LEU B 1 432 ? 30.844 2.758 0.176 1 96.12 432 LEU B CA 1
ATOM 6914 C C . LEU B 1 432 ? 29.656 3.311 0.966 1 96.12 432 LEU B C 1
ATOM 6916 O O . LEU B 1 432 ? 29.438 4.523 1.001 1 96.12 432 LEU B O 1
ATOM 6920 N N . LEU B 1 433 ? 28.875 2.447 1.517 1 95.25 433 LEU B N 1
ATOM 6921 C CA . LEU B 1 433 ? 27.812 2.842 2.426 1 95.25 433 LEU B CA 1
ATOM 6922 C C . LEU B 1 433 ? 28.094 2.365 3.846 1 95.25 433 LEU B C 1
ATOM 6924 O O . LEU B 1 433 ? 28.375 1.185 4.062 1 95.25 433 LEU B O 1
ATOM 6928 N N . LEU B 1 434 ? 28.094 3.314 4.824 1 94.75 434 LEU B N 1
ATOM 6929 C CA . LEU B 1 434 ? 28.328 3.014 6.23 1 94.75 434 LEU B CA 1
ATOM 6930 C C . LEU B 1 434 ? 27.047 3.113 7.039 1 94.75 434 LEU B C 1
ATOM 6932 O O . LEU B 1 434 ? 26.344 4.125 6.973 1 94.75 434 LEU B O 1
ATOM 6936 N N . LYS B 1 435 ? 26.734 2.082 7.746 1 93.19 435 LYS B N 1
ATOM 6937 C CA . LYS B 1 435 ? 25.625 2.092 8.688 1 93.19 435 LYS B CA 1
ATOM 6938 C C . LYS B 1 435 ? 26.109 1.941 10.125 1 93.19 435 LYS B C 1
ATOM 6940 O O . LYS B 1 435 ? 26.734 0.94 10.469 1 93.19 435 LYS B O 1
ATOM 6945 N N . PHE B 1 436 ? 25.812 2.963 10.953 1 92.25 436 PHE B N 1
ATOM 6946 C CA . PHE B 1 436 ? 26.25 2.979 12.344 1 92.25 436 PHE B CA 1
ATOM 6947 C C . PHE B 1 436 ? 25.047 2.92 13.281 1 92.25 436 PHE B C 1
ATOM 6949 O O . PHE B 1 436 ? 24.078 3.674 13.109 1 92.25 436 PHE B O 1
ATOM 6956 N N . TYR B 1 437 ? 25.078 2.021 14.172 1 90.44 437 TYR B N 1
ATOM 6957 C CA . TYR B 1 437 ? 24.031 1.892 15.172 1 90.44 437 TYR B CA 1
ATOM 6958 C C . TYR B 1 437 ? 24.625 1.789 16.578 1 90.44 437 TYR B C 1
ATOM 6960 O O . TYR B 1 437 ? 25.609 1.091 16.781 1 90.44 437 TYR B O 1
ATOM 6968 N N . ARG B 1 438 ? 24.047 2.518 17.516 1 87.44 438 ARG B N 1
ATOM 6969 C CA . ARG B 1 438 ? 24.453 2.443 18.922 1 87.44 438 ARG B CA 1
ATOM 6970 C C . ARG B 1 438 ? 23.234 2.461 19.844 1 87.44 438 ARG B C 1
ATOM 6972 O O . ARG B 1 438 ? 22.359 3.318 19.703 1 87.44 438 ARG B O 1
ATOM 6979 N N . ASP B 1 439 ? 23.219 1.515 20.688 1 83.56 439 ASP B N 1
ATOM 6980 C CA . ASP B 1 439 ? 22.156 1.485 21.703 1 83.56 439 ASP B CA 1
ATOM 6981 C C . ASP B 1 439 ? 22.203 2.742 22.562 1 83.56 439 ASP B C 1
ATOM 6983 O O . ASP B 1 439 ? 23.25 3.109 23.094 1 83.56 439 ASP B O 1
ATOM 6987 N N . PRO B 1 440 ? 21.094 3.352 22.719 1 77.94 440 PRO B N 1
ATOM 6988 C CA . PRO B 1 440 ? 21.047 4.602 23.484 1 77.94 440 PRO B CA 1
ATOM 6989 C C . PRO B 1 440 ? 21.438 4.418 24.953 1 77.94 440 PRO B C 1
ATOM 6991 O O . PRO B 1 440 ? 21.812 5.383 25.625 1 77.94 440 PRO B O 1
ATOM 6994 N N . GLU B 1 441 ? 21.359 3.297 25.391 1 77.94 441 GLU B N 1
ATOM 6995 C CA . GLU B 1 441 ? 21.625 3.035 26.812 1 77.94 441 GLU B CA 1
ATOM 6996 C C . GLU B 1 441 ? 23.125 2.9 27.078 1 77.94 441 GLU B C 1
ATOM 6998 O O . GLU B 1 441 ? 23.547 2.807 28.219 1 77.94 441 GLU B O 1
ATOM 7003 N N . THR B 1 442 ? 23.875 3.016 25.984 1 75.81 442 THR B N 1
ATOM 7004 C CA . THR B 1 442 ? 25.312 2.822 26.172 1 75.81 442 THR B CA 1
ATOM 7005 C C . THR B 1 442 ? 26.047 4.156 26.141 1 75.81 442 THR B C 1
ATOM 7007 O O . THR B 1 442 ? 25.562 5.125 25.547 1 75.81 442 THR B O 1
ATOM 7010 N N . ASP B 1 443 ? 27.125 4.281 26.828 1 73.5 443 ASP B N 1
ATOM 7011 C CA . ASP B 1 443 ? 27.938 5.5 26.906 1 73.5 443 ASP B CA 1
ATOM 7012 C C . ASP B 1 443 ? 29.078 5.469 25.906 1 73.5 443 ASP B C 1
ATOM 7014 O O . ASP B 1 443 ? 30.016 6.273 26 1 73.5 443 ASP B O 1
ATOM 7018 N N . ALA B 1 444 ? 28.969 4.68 25.031 1 77.75 444 ALA B N 1
ATOM 7019 C CA . ALA B 1 444 ? 30.094 4.559 24.109 1 77.75 444 ALA B CA 1
ATOM 7020 C C . ALA B 1 444 ? 30.172 5.781 23.188 1 77.75 444 ALA B C 1
ATOM 7022 O O . ALA B 1 444 ? 29.156 6.371 22.828 1 77.75 444 ALA B O 1
ATOM 7023 N N . GLN B 1 445 ? 31.422 6.273 22.828 1 78.56 445 GLN B N 1
ATOM 7024 C CA . GLN B 1 445 ? 31.719 7.535 22.156 1 78.56 445 GLN B CA 1
ATOM 7025 C C . GLN B 1 445 ? 31.422 7.445 20.656 1 78.56 445 GLN B C 1
ATOM 7027 O O . GLN B 1 445 ? 31.406 8.461 19.953 1 78.56 445 GLN B O 1
ATOM 7032 N N . GLY B 1 446 ? 31.25 6.277 20.141 1 88.62 446 GLY B N 1
ATOM 7033 C CA . GLY B 1 446 ? 30.906 6.152 18.734 1 88.62 446 GLY B CA 1
ATOM 7034 C C . GLY B 1 446 ? 32.125 5.887 17.844 1 88.62 446 GLY B C 1
ATOM 7035 O O . GLY B 1 446 ? 32.969 5.059 18.172 1 88.62 446 GLY B O 1
ATOM 7036 N N . PHE B 1 447 ? 32.094 6.516 16.625 1 89.62 447 PHE B N 1
ATOM 7037 C CA . PHE B 1 447 ? 33.219 6.219 15.719 1 89.62 447 PHE B CA 1
ATOM 7038 C C . PHE B 1 447 ? 33.625 7.461 14.953 1 89.62 447 PHE B C 1
ATOM 7040 O O . PHE B 1 447 ? 32.906 8.461 14.922 1 89.62 447 PHE B O 1
ATOM 7047 N N . SER B 1 448 ? 34.875 7.465 14.484 1 92.75 448 SER B N 1
ATOM 7048 C CA . SER B 1 448 ? 35.406 8.477 13.594 1 92.75 448 SER B CA 1
ATOM 7049 C C . SER B 1 448 ? 36.188 7.844 12.445 1 92.75 448 SER B C 1
ATOM 7051 O O . SER B 1 448 ? 36.875 6.848 12.641 1 92.75 448 SER B O 1
ATOM 7053 N N . ALA B 1 449 ? 35.938 8.43 11.273 1 95.12 449 ALA B N 1
ATOM 7054 C CA . ALA B 1 449 ? 36.594 7.898 10.086 1 95.12 449 ALA B CA 1
ATOM 7055 C C . ALA B 1 449 ? 36.906 9.008 9.086 1 95.12 449 ALA B C 1
ATOM 7057 O O . ALA B 1 449 ? 36.344 10.102 9.172 1 95.12 449 ALA B O 1
ATOM 7058 N N . SER B 1 450 ? 37.844 8.758 8.258 1 96.75 450 SER B N 1
ATOM 7059 C CA . SER B 1 450 ? 38.156 9.633 7.129 1 96.75 450 SER B CA 1
ATOM 7060 C C . SER B 1 450 ? 38.156 8.852 5.82 1 96.75 450 SER B C 1
ATOM 7062 O O . SER B 1 450 ? 38.281 7.621 5.824 1 96.75 450 SER B O 1
ATOM 7064 N N . PHE B 1 451 ? 37.875 9.57 4.711 1 96.81 451 PHE B N 1
ATOM 7065 C CA . PHE B 1 451 ? 37.906 8.883 3.426 1 96.81 451 PHE B CA 1
ATOM 7066 C C . PHE B 1 451 ? 38.531 9.766 2.355 1 96.81 451 PHE B C 1
ATOM 7068 O O . PHE B 1 451 ? 38.625 10.977 2.521 1 96.81 451 PHE B O 1
ATOM 7075 N N . HIS B 1 452 ? 39.125 9.164 1.309 1 96.56 452 HIS B N 1
ATOM 7076 C CA . HIS B 1 452 ? 39.625 9.836 0.11 1 96.56 452 HIS B CA 1
ATOM 7077 C C . HIS B 1 452 ? 39.344 9.016 -1.141 1 96.56 452 HIS B C 1
ATOM 7079 O O . HIS B 1 452 ? 39.188 7.793 -1.062 1 96.56 452 HIS B O 1
ATOM 7085 N N . PHE B 1 453 ? 39.25 9.742 -2.215 1 95.75 453 PHE B N 1
ATOM 7086 C CA . PHE B 1 453 ? 39.031 9.078 -3.496 1 95.75 453 PHE B CA 1
ATOM 7087 C C . PHE B 1 453 ? 40.344 8.695 -4.129 1 95.75 453 PHE B C 1
ATOM 7089 O O . PHE B 1 453 ? 41.344 9.445 -4.047 1 95.75 453 PHE B O 1
ATOM 7096 N N . ALA B 1 454 ? 40.469 7.484 -4.688 1 90.81 454 ALA B N 1
ATOM 7097 C CA . ALA B 1 454 ? 41.688 7 -5.324 1 90.81 454 ALA B CA 1
ATOM 7098 C C . ALA B 1 454 ? 41.375 6.449 -6.719 1 90.81 454 ALA B C 1
ATOM 7100 O O . ALA B 1 454 ? 40.312 5.922 -6.969 1 90.81 454 ALA B O 1
#

pLDDT: mean 90.55, std 9.86, range [40.66, 98.88]

Sequence (908 aa):
MNSNDVFSKILRANLESGELRYQGDIENVRMKDRAFTCQNCLWSKSQNGTVLVPYELSEDYNESDIELISDAMLEFATLSCVRFVPRQAETDYIAIRSENGCYSSVGRPGGPQLVSLLKSACLEFVIIQHELNHVLGFGHENSRSDRDDFITVAEAFILPEFQHNFEKVYTNSMGMEYDYSSIMHYGSGAFSNTPNQNTIVPKHNPNLQLGQQYGLSNLDISKINRLYECDACSTLLSTPSGILFSANYPSPYPNNASCVWLIRIPQGQVSLQFDSFDVQLSAKCSTDYVRVFDGASKSSPLLLQRACGRAKLPTLISSSRWMLVEFISDGDRAMFGFKASFSTVQCGGVFYTSPGNISSPEQPKNDCLFLISAPQPQKVLLRIHTLNIEASNDCKCGYLAVYNGNSTYSPLMHKFCEPTAPVKIISSGNSLLLKFYRDPETDAQGFSASFHFAMNSNDVFSKILRANLESGELRYQGDIENVRMKDRAFTCQNCLWSKSQNGTVLVPYELSEDYNESDIELISDAMLEFATLSCVRFVPRQAETDYIAIRSENGCYSSVGRPGGPQLVSLLKSACLEFVIIQHELNHVLGFGHENSRSDRDDFITVAEAFILPEFQHNFEKVYTNSMGMEYDYSSIMHYGSGAFSNTPNQNTIVPKHNPNLQLGQQYGLSNLDISKINRLYECDACSTLLSTPSGILFSANYPSPYPNNASCVWLIRIPQGQVSLQFDSFDVQLSAKCSTDYVRVFDGASKSSPLLLQRACGRAKLPTLISSSRWMLVEFISDGDRAMFGFKASFSTVQCGGVFYTSPGNISSPEQPKNDCLFLISAPQPQKVLLRIHTLNIEASNDCKCGYLAVYNGNSTYSPLMHKFCEPTAPVKIISSGNSLLLKFYRDPETDAQGFSASFHFA

Solvent-accessible surface area (backbone atoms only — not comparable to full-atom values): 46011 Å² total; per-residue (Å²): 107,86,54,79,24,43,42,36,48,36,43,51,37,9,55,74,55,70,52,77,40,52,69,44,34,33,66,67,60,82,39,73,76,35,54,77,64,36,88,75,27,55,71,57,66,44,96,88,57,37,28,63,43,30,31,46,74,46,83,83,56,52,71,69,52,49,49,46,54,48,53,40,46,40,51,46,38,60,49,35,36,42,37,76,37,79,57,83,80,66,67,53,29,36,39,37,35,70,44,88,18,39,31,17,34,60,22,38,87,60,43,72,37,59,32,28,38,13,69,93,68,24,77,41,56,38,45,47,41,38,38,52,42,16,37,68,48,47,70,50,50,69,22,32,58,66,30,71,48,50,35,41,75,38,62,90,34,38,45,79,90,55,50,72,55,62,50,64,38,83,56,82,65,81,42,52,58,88,58,55,43,19,46,43,15,57,26,34,33,54,72,38,73,42,91,96,40,57,20,43,37,41,65,89,44,67,82,59,74,40,20,19,69,74,34,78,27,47,65,48,47,34,49,51,24,58,76,68,64,30,95,46,40,41,44,54,43,58,55,58,53,52,76,52,61,42,42,52,52,68,12,48,28,67,64,61,37,63,37,37,40,41,38,39,32,84,62,46,19,37,33,38,36,56,59,23,23,24,33,40,68,47,80,86,25,71,57,22,25,39,32,30,22,45,18,65,37,89,85,33,55,70,76,36,68,65,45,41,25,72,50,88,60,57,55,42,57,32,88,34,34,23,31,23,39,37,40,36,32,37,88,58,81,61,35,41,29,34,34,30,40,37,35,60,25,56,43,68,40,73,41,72,65,68,72,43,75,49,64,52,60,90,54,85,57,32,38,29,43,36,38,40,43,37,63,80,88,23,20,31,39,37,36,37,63,41,36,38,42,49,67,37,79,92,38,70,41,11,33,44,34,37,18,49,17,49,34,91,52,27,49,73,72,46,74,43,30,43,56,44,73,66,46,80,48,69,36,87,45,27,15,34,21,38,39,39,37,39,41,72,90,52,86,56,72,35,38,34,33,36,38,36,67,86,106,85,54,80,23,42,42,36,48,36,43,52,36,9,57,73,54,70,52,78,39,53,69,44,34,34,64,67,58,86,42,72,80,37,55,79,65,34,86,77,25,54,71,60,66,44,94,87,56,35,27,61,43,32,32,45,76,48,84,85,56,52,71,68,53,48,49,45,54,49,55,39,47,41,50,46,40,61,49,34,37,44,37,77,38,78,56,83,79,68,67,52,29,36,40,38,33,69,45,85,19,40,30,17,35,59,22,39,86,59,41,72,37,59,32,28,39,12,70,93,68,25,76,40,57,37,46,46,42,38,39,50,42,17,36,69,46,45,70,50,50,69,23,32,58,65,31,71,46,48,37,43,73,37,61,92,34,37,45,77,91,54,50,71,56,62,49,65,39,83,56,83,65,80,40,53,58,88,57,57,44,19,46,43,14,57,28,36,33,54,71,38,72,41,91,96,39,58,20,44,38,40,65,90,45,68,81,59,73,40,19,18,69,74,34,78,26,47,65,48,49,36,49,51,25,58,77,69,64,31,93,46,40,41,45,54,43,59,56,55,52,50,74,50,62,40,44,52,50,69,13,48,29,67,63,60,37,63,37,36,39,40,37,40,32,84,62,46,18,37,34,39,36,55,60,23,22,26,32,40,70,47,79,87,24,70,56,23,28,39,30,30,21,46,18,66,36,90,85,34,55,70,75,36,70,63,44,42,25,71,49,88,59,58,54,42,58,32,89,33,32,24,33,24,38,36,41,37,30,38,87,58,82,61,34,42,29,34,34,31,39,37,34,60,27,57,41,68,40,74,41,74,63,66,72,41,75,49,63,52,59,89,53,84,59,30,37,30,42,36,37,41,42,37,63,80,89,23,21,33,38,37,37,36,64,43,36,37,43,49,67,36,80,92,38,70,41,12,33,42,35,36,17,50,16,48,35,91,54,28,50,74,73,47,74,41,28,43,58,45,73,65,44,79,47,69,36,86,46,26,15,33,22,37,39,38,36,40,43,69,89,54,85,54,74,35,38,34,33,37,37,36,66,84

Secondary structure (DSSP, 8-state):
----SHHHHHHHHHHHTT---BTTTBS--GGGTTTTT-TT-SPPBPTTS-EEEEEEE-TT--HHHHHHHHHHHHHHHHHSSEEEEE-SS-SSEEEEE--SSEEE-SS--SSEEEEEE-TTTT-SHHHHHHHHHHHTT---GGG-TTGGGTEEE-GGGB-GGGGGGG-------TTPPP-TT-TTSPPTTTTBSSTT--SEEESS-TTPPPS-SSS--HHHHHHHHHHTT---EEEEE-SSSEEEE-TTTTSPPPTT-EEEEEEE-SSSEEEEEEEEEEE---GGG-SSEEEEESSSSTTSPEEEEEE-EE--PPPEE-SSSEEEEEEE--SS----EEEEEEEEESEEEEE-SSSEEEE--SSS--EEEEEEEPPTT--EEEEEEEEE----GGG-SEEEEEESSSSTTSPEEEEE-S-B--EEEE-SSSEEEEEEEE-TT----EEEEEEEE-/----SHHHHHHHHHHHTT---BTTTBS--GGGTTTTT-TT-SPPB-TTS-EEEEEEE-TT--HHHHHHHHHHHHHHHHHSSEEEEE-SS-SSEEEEE--SSEEE-SS--SSEEEEEE-TTTT-SHHHHHHHHHHHTT---GGG-TTGGGTEEE-GGGB-GGGGGGG-------TTPPP-TT-TTSPPTTTTBSSTT--SEEESS-TTPPPS-SSS--HHHHHHHHHHTT---EEEEE-SSSEEEE-TTTTSPPPTT-EEEEEEE-SSSEEEEEEEEEEE---GGG-SSEEEEESSSSTTSPEEEEEE-EE--PPPEE-SSSEEEEEEE--SS----EEEEEEEEESEEEEE-SSSEEEE--SSS--EEEEEEEPPTT--EEEEEEEEE----GGG-SEEEEEESSSSTTSPEEEEE-S-B--EEEE-SSSEEEEEEEE-TT----EEEEEEEE-

InterPro domains:
  IPR000859 CUB domain [PF00431] (233-342)
  IPR000859 CUB domain [PF00431] (347-451)
  IPR000859 CUB domain [PS01180] (233-345)
  IPR000859 CUB domain [PS01180] (347-454)
  IPR000859 CUB domain [SM00042] (233-345)
  IPR000859 CUB domain [SM00042] (347-454)
  IPR000859 CUB domain [cd00041] (234-344)
  IPR000859 CUB domain [cd00041] (347-453)
  IPR001506 Peptidase M12A [PF01400] (52-229)
  IPR001506 Peptidase M12A [PR00480] (69-87)
  IPR001506 Peptidase M12A [PR00480] (122-140)
  IPR001506 Peptidase M12A [PR00480] (141-158)
  IPR001506 Peptidase M12A [PR00480] (177-192)
  IPR001506 Peptidase M12A [PR00480] (216-229)
  IPR001506 Peptidase M12A [PS51864] (34-234)
  IPR006026 Peptidase, metallopeptidase [SM00235] (39-182)
  IPR017370 Hatching enzyme, Uvs2-like [PIRSF038057] (2-453)
  IPR024079 Metallopeptidase, catalytic domain superfamily [G3DSA:3.40.390.10] (34-230)
  IPR035914 Spermadhesin, CUB domain superfamily [G3DSA:2.60.120.290] (231-345)
  IPR035914 Spermadhesin, CUB domain superfamily [G3DSA:2.60.120.290] (346-454)